Protein AF-0000000084916283 (afdb_homodimer)

Foldseek 3Di:
DVVLVVLLVVVVVLVVLLLVLLLLLLLLVLVLLLLQLVLCVCCNVVVVVCVVPPVVSCVSNVVSVVSSVVSNVSSVVSNVSSVVSLVVSLVVSLVVLLVLLVVLVVQAFLLVCVPDFPQLSVLLSVQLSVLSSVLSCCVRNQVSSLVSLLVSLLVVVVVQPNVLSVLSVVLLVVLVVLLVVLLVVLLVLLLVLSVLVSVLSRLVVVCVVCVVVCVVVVNVVVSVVVSVVSVVVSVVSVVVSVVSLVVSLVVLVVSLVVSLVVSLVVLVVCVVVVSDDSSVSSSVNVSSVSNSVSSSVVSVSSNSVSSSVSSVVVSVVSSPRDGDADDPAADDQDAFFKKWWAQFWADRPVGPDILAGGDTDMFGFLFEEEEEEDPSLNLQVVVCVVLPSDDTPDTFIDTNNHTPNRHGSVVVNLQEQEQAPQLFAAWFFLQVRLCVNPVPDDPVLLVVLLVLLVCVVVQVPAPVRRRRTQGHRSPNDDRSNSLSSSSSSSVSSLHQEYEYAQSCVRPDPVSLVSNLVSCVVSSGSRHYYYHYHHDVVSCQPGQKYFYGGNNYTDDMGHPVVVCVVCPPSVVSVCVNVVVDD/DVVLVVLLVVVVVLVVLLLVLLLLLLLLVLVLLLLQLVLCVCCNVVVVVCVVPPVVSCVSNCVSVVSSVVSNVSSVVSNVSSVVSLVVSLVVSLVVLLVLLVVLVVQAFLLVCVPDFPQLSVLLSVQLSVLSSVLSCCVRNQVSSLVSLLVSLLVVVVVQPNVLSVLSVVLLVVLVVLLVVLLVVLLVLLLVLSVLVSVLRRLVVVCVVCVVVCVVVVNVVVSVVVSVVSVVVSVVSVVVSVVSLVVSLVVLVVSLVVSLVVSLVVLVVCVVVVSDDSSVSSSVNVSSVSNSVSSSVVSVSSNSVSNSVSSVVVSVVSSPHDGDAFDPAADDQDFFFKKWWAQFWADRPPGPDILAGGDTDMFGFLFEEEEEEDPSLNLQVVVCVVLPSDDTPDTFIDTNNHTPNRHGSVVVNLQEQEQAPQLFAAWFFLQVRLCVSPVPDDPVLLVVLLVLLVCVVVQVPAPVRRRRTQGHRSPNDDRSNSLSSSSSSSVSSLHQEYEYAQSCVRPDPVSLVSNLVSCVVSSGSRHYYYHYHHDVVSCQPGQKYFYGGNNYTDDMGHPVVVCVVCPPSVVSVCVNVVVDD

Structure (mmCIF, N/CA/C/O backbone):
data_AF-0000000084916283-model_v1
#
loop_
_entity.id
_entity.type
_entity.pdbx_description
1 polymer 'Probable ABC-type multidrug transport system, ATPase and permease components'
#
loop_
_atom_site.group_PDB
_atom_site.id
_atom_site.type_symbol
_atom_site.label_atom_id
_atom_site.label_alt_id
_atom_site.label_comp_id
_atom_site.label_asym_id
_atom_site.label_entity_id
_atom_site.label_seq_id
_atom_site.pdbx_PDB_ins_code
_atom_site.Cartn_x
_atom_site.Cartn_y
_atom_site.Cartn_z
_atom_site.occupancy
_atom_site.B_iso_or_equiv
_atom_site.auth_seq_id
_atom_site.auth_comp_id
_atom_site.auth_asym_id
_atom_site.auth_atom_id
_atom_site.pdbx_PDB_model_num
ATOM 1 N N . MET A 1 1 ? -16.703 -15 3.891 1 87 1 MET A N 1
ATOM 2 C CA . MET A 1 1 ? -16.812 -15.57 2.551 1 87 1 MET A CA 1
ATOM 3 C C . MET A 1 1 ? -18.156 -15.234 1.922 1 87 1 MET A C 1
ATOM 5 O O . MET A 1 1 ? -18.25 -15.078 0.704 1 87 1 MET A O 1
ATOM 9 N N . ASN A 1 2 ? -19.078 -14.953 2.736 1 89.44 2 ASN A N 1
ATOM 10 C CA . ASN A 1 2 ? -20.406 -14.578 2.252 1 89.44 2 ASN A CA 1
ATOM 11 C C . ASN A 1 2 ? -20.375 -13.242 1.517 1 89.44 2 ASN A C 1
ATOM 13 O O . ASN A 1 2 ? -21.078 -13.062 0.525 1 89.44 2 ASN A O 1
ATOM 17 N N . LEU A 1 3 ? -19.531 -12.406 1.971 1 93.19 3 LEU A N 1
ATOM 18 C CA . LEU A 1 3 ? -19.406 -11.094 1.351 1 93.19 3 LEU A CA 1
ATOM 19 C C . LEU A 1 3 ? -18.906 -11.219 -0.083 1 93.19 3 LEU A C 1
ATOM 21 O O . LEU A 1 3 ? -19.406 -10.547 -0.984 1 93.19 3 LEU A O 1
ATOM 25 N N . LEU A 1 4 ? -17.953 -12.031 -0.258 1 94.75 4 LEU A N 1
ATOM 26 C CA . LEU A 1 4 ? -17.422 -12.242 -1.598 1 94.75 4 LEU A CA 1
ATOM 27 C C . LEU A 1 4 ? -18.484 -12.844 -2.52 1 94.75 4 LEU A C 1
ATOM 29 O O . LEU A 1 4 ? -18.562 -12.484 -3.697 1 94.75 4 LEU A O 1
ATOM 33 N N . TYR A 1 5 ? -19.297 -13.727 -1.974 1 94 5 TYR A N 1
ATOM 34 C CA . TYR A 1 5 ? -20.359 -14.359 -2.74 1 94 5 TYR A CA 1
ATOM 35 C C . TYR A 1 5 ? -21.375 -13.32 -3.213 1 94 5 TYR A C 1
ATOM 37 O O . TYR A 1 5 ? -21.891 -13.414 -4.328 1 94 5 TYR A O 1
ATOM 45 N N . ILE A 1 6 ? -21.656 -12.336 -2.41 1 94.25 6 ILE A N 1
ATOM 46 C CA . ILE A 1 6 ? -22.594 -11.281 -2.748 1 94.25 6 ILE A CA 1
ATOM 47 C C . ILE A 1 6 ? -22.078 -10.477 -3.941 1 94.25 6 ILE A C 1
ATOM 49 O O . ILE A 1 6 ? -22.828 -10.148 -4.855 1 94.25 6 ILE A O 1
ATOM 53 N N . TYR A 1 7 ? -20.812 -10.18 -3.959 1 95.19 7 TYR A N 1
ATOM 54 C CA . TYR A 1 7 ? -20.219 -9.438 -5.066 1 95.19 7 TYR A CA 1
ATOM 55 C C . TYR A 1 7 ? -20.188 -10.281 -6.332 1 95.19 7 TYR A C 1
ATOM 57 O O . TYR A 1 7 ? -20.391 -9.766 -7.434 1 95.19 7 TYR A O 1
ATOM 65 N N . LEU A 1 8 ? -19.938 -11.555 -6.188 1 96 8 LEU A N 1
ATOM 66 C CA . LEU A 1 8 ? -19.828 -12.453 -7.336 1 96 8 LEU A CA 1
ATOM 67 C C . LEU A 1 8 ? -21.203 -12.688 -7.969 1 96 8 LEU A C 1
ATOM 69 O O . LEU A 1 8 ? -21.297 -12.891 -9.18 1 96 8 LEU A O 1
ATOM 73 N N . LYS A 1 9 ? -22.219 -12.68 -7.141 1 94.62 9 LYS A N 1
ATOM 74 C CA . LYS A 1 9 ? -23.594 -12.883 -7.617 1 94.62 9 LYS A CA 1
ATOM 75 C C . LYS A 1 9 ? -23.984 -11.805 -8.617 1 94.62 9 LYS A C 1
ATOM 77 O O . LYS A 1 9 ? -24.812 -12.047 -9.5 1 94.62 9 LYS A O 1
ATOM 82 N N . LYS A 1 10 ? -23.406 -10.641 -8.531 1 94.06 10 LYS A N 1
ATOM 83 C CA . LYS A 1 10 ? -23.688 -9.555 -9.469 1 94.06 10 LYS A CA 1
ATOM 84 C C . LYS A 1 10 ? -23.219 -9.906 -10.875 1 94.06 10 LYS A C 1
ATOM 86 O O . LYS A 1 10 ? -23.703 -9.344 -11.859 1 94.06 10 LYS A O 1
ATOM 91 N N . HIS A 1 11 ? -22.219 -10.773 -10.953 1 95.75 11 HIS A N 1
ATOM 92 C CA . HIS A 1 11 ? -21.672 -11.195 -12.234 1 95.75 11 HIS A CA 1
ATOM 93 C C . HIS A 1 11 ? -21.938 -12.68 -12.492 1 95.75 11 HIS A C 1
ATOM 95 O O . HIS A 1 11 ? -21.078 -13.383 -13.023 1 95.75 11 HIS A O 1
ATOM 101 N N . TYR A 1 12 ? -23.109 -13.188 -12.141 1 95.19 12 TYR A N 1
ATOM 102 C CA . TYR A 1 12 ? -23.422 -14.609 -12.172 1 95.19 12 TYR A CA 1
ATOM 103 C C . TYR A 1 12 ? -23.422 -15.141 -13.602 1 95.19 12 TYR A C 1
ATOM 105 O O . TYR A 1 12 ? -23.031 -16.281 -13.844 1 95.19 12 TYR A O 1
ATOM 113 N N . LYS A 1 13 ? -23.828 -14.289 -14.586 1 96.5 13 LYS A N 1
ATOM 114 C CA . LYS A 1 13 ? -23.844 -14.75 -15.969 1 96.5 13 LYS A CA 1
ATOM 115 C C . LYS A 1 13 ? -22.438 -15.023 -16.469 1 96.5 13 LYS A C 1
ATOM 117 O O . LYS A 1 13 ? -22.172 -16.078 -17.062 1 96.5 13 LYS A O 1
ATOM 122 N N . LEU A 1 14 ? -21.562 -14.094 -16.188 1 96.62 14 LEU A N 1
ATOM 123 C CA . LEU A 1 14 ? -20.172 -14.266 -16.594 1 96.62 14 LEU A CA 1
ATOM 124 C C . LEU A 1 14 ? -19.547 -15.445 -15.859 1 96.62 14 LEU A C 1
ATOM 126 O O . LEU A 1 14 ? -18.766 -16.203 -16.453 1 96.62 14 LEU A O 1
ATOM 130 N N . LEU A 1 15 ? -19.906 -15.547 -14.617 1 96.62 15 LEU A N 1
ATOM 131 C CA . LEU A 1 15 ? -19.375 -16.641 -13.812 1 96.62 15 LEU A CA 1
ATOM 132 C C . LEU A 1 15 ? -19.875 -17.984 -14.344 1 96.62 15 LEU A C 1
ATOM 134 O O . LEU A 1 15 ? -19.109 -18.953 -14.406 1 96.62 15 LEU A O 1
ATOM 138 N N . ALA A 1 16 ? -21.094 -18.078 -14.727 1 97.06 16 ALA A N 1
ATOM 139 C CA . ALA A 1 16 ? -21.672 -19.312 -15.266 1 97.06 16 ALA A CA 1
ATOM 140 C C . ALA A 1 16 ? -20.984 -19.703 -16.562 1 97.06 16 ALA A C 1
ATOM 142 O O . ALA A 1 16 ? -20.719 -20.891 -16.797 1 97.06 16 ALA A O 1
ATOM 143 N N . VAL A 1 17 ? -20.719 -18.719 -17.344 1 97.31 17 VAL A N 1
ATOM 144 C CA . VAL A 1 17 ? -20.031 -18.984 -18.609 1 97.31 17 VAL A CA 1
ATOM 145 C C . VAL A 1 17 ? -18.625 -19.5 -18.312 1 97.31 17 VAL A C 1
ATOM 147 O O . VAL A 1 17 ? -18.172 -20.453 -18.953 1 97.31 17 VAL A O 1
ATOM 150 N N . ALA A 1 18 ? -17.953 -18.844 -17.359 1 97.38 18 ALA A N 1
ATOM 151 C CA . ALA A 1 18 ? -16.609 -19.281 -17 1 97.38 18 ALA A CA 1
ATOM 152 C C . ALA A 1 18 ? -16.609 -20.719 -16.484 1 97.38 18 ALA A C 1
ATOM 154 O O . ALA A 1 18 ? -15.742 -21.516 -16.844 1 97.38 18 ALA A O 1
ATOM 155 N N . LEU A 1 19 ? -17.578 -21.062 -15.672 1 97.69 19 LEU A N 1
ATOM 156 C CA . LEU A 1 19 ? -17.672 -22.406 -15.109 1 97.69 19 LEU A CA 1
ATOM 157 C C . LEU A 1 19 ? -18 -23.422 -16.188 1 97.69 19 LEU A C 1
ATOM 159 O O . LEU A 1 19 ? -17.469 -24.531 -16.188 1 97.69 19 LEU A O 1
ATOM 163 N N . PHE A 1 20 ? -18.844 -23.047 -17.094 1 97.94 20 PHE A N 1
ATOM 164 C CA . PHE A 1 20 ? -19.203 -23.922 -18.203 1 97.94 20 PHE A CA 1
ATOM 165 C C . PHE A 1 20 ? -18 -24.203 -19.078 1 97.94 20 PHE A C 1
ATOM 167 O O . PHE A 1 20 ? -17.734 -25.359 -19.453 1 97.94 20 PHE A O 1
ATOM 174 N N . MET A 1 21 ? -17.312 -23.125 -19.422 1 97.69 21 MET A N 1
ATOM 175 C CA . MET A 1 21 ? -16.094 -23.281 -20.219 1 97.69 21 MET A CA 1
ATOM 176 C C . MET A 1 21 ? -15.055 -24.109 -19.484 1 97.69 21 MET A C 1
ATOM 178 O O . MET A 1 21 ? -14.336 -24.906 -20.094 1 97.69 21 MET A O 1
ATOM 182 N N . ALA A 1 22 ? -15.016 -23.906 -18.156 1 97.12 22 ALA A N 1
ATOM 183 C CA . ALA A 1 22 ? -14.086 -24.672 -17.359 1 97.12 22 ALA A CA 1
ATOM 184 C C . ALA A 1 22 ? -14.43 -26.172 -17.391 1 97.12 22 ALA A C 1
ATOM 186 O O . ALA A 1 22 ? -13.547 -27.016 -17.516 1 97.12 22 ALA A O 1
ATOM 187 N N . ALA A 1 23 ? -15.672 -26.484 -17.297 1 97.69 23 ALA A N 1
ATOM 188 C CA . ALA A 1 23 ? -16.141 -27.875 -17.344 1 97.69 23 ALA A CA 1
ATOM 189 C C . ALA A 1 23 ? -15.812 -28.5 -18.703 1 97.69 23 ALA A C 1
ATOM 191 O O . ALA A 1 23 ? -15.32 -29.625 -18.766 1 97.69 23 ALA A O 1
ATOM 192 N N . LEU A 1 24 ? -16.062 -27.781 -19.766 1 97.5 24 LEU A N 1
ATOM 193 C CA . LEU A 1 24 ? -15.773 -28.266 -21.109 1 97.5 24 LEU A CA 1
ATOM 194 C C . LEU A 1 24 ? -14.273 -28.5 -21.297 1 97.5 24 LEU A C 1
ATOM 196 O O . LEU A 1 24 ? -13.867 -29.516 -21.859 1 97.5 24 LEU A O 1
ATOM 200 N N . ASN A 1 25 ? -13.555 -27.562 -20.781 1 96 25 ASN A N 1
ATOM 201 C CA . ASN A 1 25 ? -12.102 -27.656 -20.906 1 96 25 ASN A CA 1
ATOM 202 C C . ASN A 1 25 ? -11.57 -28.938 -20.266 1 96 25 ASN A C 1
ATOM 204 O O . ASN A 1 25 ? -10.836 -29.703 -20.906 1 96 25 ASN A O 1
ATOM 208 N N . ILE A 1 26 ? -11.969 -29.188 -19.016 1 95.62 26 ILE A N 1
ATOM 209 C CA . ILE A 1 26 ? -11.406 -30.328 -18.297 1 95.62 26 ILE A CA 1
ATOM 210 C C . ILE A 1 26 ? -11.938 -31.625 -18.906 1 95.62 26 ILE A C 1
ATOM 212 O O . ILE A 1 26 ? -11.211 -32.625 -19 1 95.62 26 ILE A O 1
ATOM 216 N N . CYS A 1 27 ? -13.164 -31.719 -19.344 1 96.44 27 CYS A N 1
ATOM 217 C CA . CYS A 1 27 ? -13.734 -32.906 -19.938 1 96.44 27 CYS A CA 1
ATOM 218 C C . CYS A 1 27 ? -13.031 -33.25 -21.25 1 96.44 27 CYS A C 1
ATOM 220 O O . CYS A 1 27 ? -12.688 -34.406 -21.484 1 96.44 27 CYS A O 1
ATOM 222 N N . PHE A 1 28 ? -12.773 -32.25 -22.062 1 95.94 28 PHE A N 1
ATOM 223 C CA . PHE A 1 28 ? -12.102 -32.5 -23.328 1 95.94 28 PHE A CA 1
ATOM 224 C C . PHE A 1 28 ? -10.625 -32.812 -23.094 1 95.94 28 PHE A C 1
ATOM 226 O O . PHE A 1 28 ? -10.039 -33.625 -23.828 1 95.94 28 PHE A O 1
ATOM 233 N N . SER A 1 29 ? -10.055 -32.156 -22.094 1 92.5 29 SER A N 1
ATOM 234 C CA . SER A 1 29 ? -8.664 -32.469 -21.766 1 92.5 29 SER A CA 1
ATOM 235 C C . SER A 1 29 ? -8.508 -33.938 -21.328 1 92.5 29 SER A C 1
ATOM 237 O O . SER A 1 29 ? -7.566 -34.594 -21.734 1 92.5 29 SER A O 1
ATOM 239 N N . LEU A 1 30 ? -9.43 -34.406 -20.531 1 94.56 30 LEU A N 1
ATOM 240 C CA . LEU A 1 30 ? -9.383 -35.781 -20.062 1 94.56 30 LEU A CA 1
ATOM 241 C C . LEU A 1 30 ? -9.711 -36.75 -21.172 1 94.56 30 LEU A C 1
ATOM 243 O O . LEU A 1 30 ? -9.219 -37.875 -21.188 1 94.56 30 LEU A O 1
ATOM 247 N N . SER A 1 31 ? -10.523 -36.312 -22.141 1 95.38 31 SER A N 1
ATOM 248 C CA . SER A 1 31 ? -10.844 -37.156 -23.281 1 95.38 31 SER A CA 1
ATOM 249 C C . SER A 1 31 ? -9.602 -37.438 -24.125 1 95.38 31 SER A C 1
ATOM 251 O O . SER A 1 31 ? -9.516 -38.469 -24.797 1 95.38 31 SER A O 1
ATOM 253 N N . ASP A 1 32 ? -8.711 -36.5 -24.078 1 92.81 32 ASP A N 1
ATOM 254 C CA . ASP A 1 32 ? -7.453 -36.719 -24.781 1 92.81 32 ASP A CA 1
ATOM 255 C C . ASP A 1 32 ? -6.699 -37.938 -24.219 1 92.81 32 ASP A C 1
ATOM 257 O O . ASP A 1 32 ? -6.012 -38.625 -24.969 1 92.81 32 ASP A O 1
ATOM 261 N N . SER A 1 33 ? -6.797 -38.156 -22.938 1 93 33 SER A N 1
ATOM 262 C CA . SER A 1 33 ? -6.172 -39.312 -22.297 1 93 33 SER A CA 1
ATOM 263 C C . SER A 1 33 ? -6.762 -40.594 -22.828 1 93 33 SER A C 1
ATOM 265 O O . SER A 1 33 ? -6.043 -41.594 -23.016 1 93 33 SER A O 1
ATOM 267 N N . VAL A 1 34 ? -8.047 -40.594 -23.109 1 95 34 VAL A N 1
ATOM 268 C CA . VAL A 1 34 ? -8.711 -41.781 -23.656 1 95 34 VAL A CA 1
ATOM 269 C C . VAL A 1 34 ? -8.211 -42.062 -25.062 1 95 34 VAL A C 1
ATOM 271 O O . VAL A 1 34 ? -7.934 -43.219 -25.422 1 95 34 VAL A O 1
ATOM 274 N N . ILE A 1 35 ? -8.094 -41.031 -25.828 1 96.19 35 ILE A N 1
ATOM 275 C CA . ILE A 1 35 ? -7.625 -41.156 -27.203 1 96.19 35 ILE A CA 1
ATOM 276 C C . ILE A 1 35 ? -6.195 -41.688 -27.203 1 96.19 35 ILE A C 1
ATOM 278 O O . ILE A 1 35 ? -5.852 -42.531 -28.016 1 96.19 35 ILE A O 1
ATOM 282 N N . THR A 1 36 ? -5.395 -41.219 -26.281 1 94.19 36 THR A N 1
ATOM 283 C CA . THR A 1 36 ? -4.016 -41.688 -26.188 1 94.19 36 THR A CA 1
ATOM 284 C C . THR A 1 36 ? -3.957 -43.156 -25.844 1 94.19 36 THR A C 1
ATOM 286 O O . THR A 1 36 ? -3.096 -43.906 -26.328 1 94.19 36 THR A O 1
ATOM 289 N N . GLY A 1 37 ? -4.859 -43.625 -24.969 1 94.94 37 GLY A N 1
ATOM 290 C CA . GLY A 1 37 ? -4.938 -45.031 -24.641 1 94.94 37 GLY A CA 1
ATOM 291 C C . GLY A 1 37 ? -5.355 -45.906 -25.828 1 94.94 37 GLY A C 1
ATOM 292 O O . GLY A 1 37 ? -4.801 -46.969 -26.047 1 94.94 37 GLY A O 1
ATOM 293 N N . LYS A 1 38 ? -6.289 -45.406 -26.625 1 95.88 38 LYS A N 1
ATOM 294 C CA . LYS A 1 38 ? -6.742 -46.156 -27.797 1 95.88 38 LYS A CA 1
ATOM 295 C C . LYS A 1 38 ? -5.652 -46.188 -28.875 1 95.88 38 LYS A C 1
ATOM 297 O O . LYS A 1 38 ? -5.496 -47.219 -29.562 1 95.88 38 LYS A O 1
ATOM 302 N N . LEU A 1 39 ? -4.992 -45.062 -28.984 1 96.62 39 LEU A N 1
ATOM 303 C CA . LEU A 1 39 ? -3.859 -45.031 -29.906 1 96.62 39 LEU A CA 1
ATOM 304 C C . LEU A 1 39 ? -2.809 -46.062 -29.516 1 96.62 39 LEU A C 1
ATOM 306 O O . LEU A 1 39 ? -2.299 -46.781 -30.375 1 96.62 39 LEU A O 1
ATOM 310 N N . MET A 1 40 ? -2.525 -46.156 -28.25 1 94.94 40 MET A N 1
ATOM 311 C CA . MET A 1 40 ? -1.549 -47.125 -27.75 1 94.94 40 MET A CA 1
ATOM 312 C C . MET A 1 40 ? -2.014 -48.562 -27.984 1 94.94 40 MET A C 1
ATOM 314 O O . MET A 1 40 ? -1.226 -49.406 -28.406 1 94.94 40 MET A O 1
ATOM 318 N N . GLN A 1 41 ? -3.297 -48.812 -27.766 1 94.25 41 GLN A N 1
ATOM 319 C CA . GLN A 1 41 ? -3.834 -50.156 -27.938 1 94.25 41 GLN A CA 1
ATOM 320 C C . GLN A 1 41 ? -3.818 -50.562 -29.422 1 94.25 41 GLN A C 1
ATOM 322 O O . GLN A 1 41 ? -3.477 -51.719 -29.75 1 94.25 41 GLN A O 1
ATOM 327 N N . ASP A 1 42 ? -4.152 -49.625 -30.312 1 94.88 42 ASP A N 1
ATOM 328 C CA . ASP A 1 42 ? -4.316 -49.906 -31.734 1 94.88 42 ASP A CA 1
ATOM 329 C C . ASP A 1 42 ? -2.965 -49.938 -32.438 1 94.88 42 ASP A C 1
ATOM 331 O O . ASP A 1 42 ? -2.682 -50.844 -33.25 1 94.88 42 ASP A O 1
ATOM 335 N N . CYS A 1 43 ? -2.102 -48.969 -32.156 1 94.62 43 CYS A N 1
ATOM 336 C CA . CYS A 1 43 ? -0.91 -48.781 -32.969 1 94.62 43 CYS A CA 1
ATOM 337 C C . CYS A 1 43 ? 0.353 -49.094 -32.156 1 94.62 43 CYS A C 1
ATOM 339 O O . CYS A 1 43 ? 1.434 -49.219 -32.75 1 94.62 43 CYS A O 1
ATOM 341 N N . GLY A 1 44 ? 0.231 -49.219 -30.891 1 92.88 44 GLY A N 1
ATOM 342 C CA . GLY A 1 44 ? 1.372 -49.594 -30.078 1 92.88 44 GLY A CA 1
ATOM 343 C C . GLY A 1 44 ? 1.456 -51.094 -29.812 1 92.88 44 GLY A C 1
ATOM 344 O O . GLY A 1 44 ? 2.219 -51.812 -30.469 1 92.88 44 GLY A O 1
ATOM 345 N N . VAL A 1 45 ? 0.545 -51.5 -29 1 90.69 45 VAL A N 1
ATOM 346 C CA . VAL A 1 45 ? 0.492 -52.906 -28.641 1 90.69 45 VAL A CA 1
ATOM 347 C C . VAL A 1 45 ? -0.031 -53.719 -29.812 1 90.69 45 VAL A C 1
ATOM 349 O O . VAL A 1 45 ? 0.39 -54.844 -30.031 1 90.69 45 VAL A O 1
ATOM 352 N N . GLY A 1 46 ? -0.937 -53.094 -30.594 1 90.5 46 GLY A N 1
ATOM 353 C CA . GLY A 1 46 ? -1.549 -53.781 -31.703 1 90.5 46 GLY A CA 1
ATOM 354 C C . GLY A 1 46 ? -0.798 -53.594 -33 1 90.5 46 GLY A C 1
ATOM 355 O O . GLY A 1 46 ? -1.379 -53.719 -34.094 1 90.5 46 GLY A O 1
ATOM 356 N N . ILE A 1 47 ? 0.445 -53.344 -32.969 1 91.31 47 ILE A N 1
ATOM 357 C CA . ILE A 1 47 ? 1.257 -53 -34.156 1 91.31 47 ILE A CA 1
ATOM 358 C C . ILE A 1 47 ? 1.3 -54.188 -35.094 1 91.31 47 ILE A C 1
ATOM 360 O O . ILE A 1 47 ? 1.455 -54.031 -36.312 1 91.31 47 ILE A O 1
ATOM 364 N N . ALA A 1 48 ? 1.148 -55.406 -34.625 1 88.94 48 ALA A N 1
ATOM 365 C CA . ALA A 1 48 ? 1.215 -56.625 -35.438 1 88.94 48 ALA A CA 1
ATOM 366 C C . ALA A 1 48 ? 0.123 -56.625 -36.5 1 88.94 48 ALA A C 1
ATOM 368 O O . ALA A 1 48 ? 0.293 -57.219 -37.562 1 88.94 48 ALA A O 1
ATOM 369 N N . LYS A 1 49 ? -0.906 -55.969 -36.219 1 91.69 49 LYS A N 1
ATOM 370 C CA . LYS A 1 49 ? -2.027 -55.906 -37.156 1 91.69 49 LYS A CA 1
ATOM 371 C C . LYS A 1 49 ? -1.628 -55.188 -38.438 1 91.69 49 LYS A C 1
ATOM 373 O O . LYS A 1 49 ? -2.266 -55.375 -39.469 1 91.69 49 LYS A O 1
ATOM 378 N N . TYR A 1 50 ? -0.576 -54.469 -38.375 1 93 50 TYR A N 1
ATOM 379 C CA . TYR A 1 50 ? -0.195 -53.625 -39.531 1 93 50 TYR A CA 1
ATOM 380 C C . TYR A 1 50 ? 1.076 -54.156 -40.188 1 93 50 TYR A C 1
ATOM 382 O O . TYR A 1 50 ? 1.695 -53.438 -41 1 93 50 TYR A O 1
ATOM 390 N N . LYS A 1 51 ? 1.438 -55.281 -39.812 1 89.75 51 LYS A N 1
ATOM 391 C CA . LYS A 1 51 ? 2.641 -55.844 -40.438 1 89.75 51 LYS A CA 1
ATOM 392 C C . LYS A 1 51 ? 2.547 -55.844 -41.969 1 89.75 51 LYS A C 1
ATOM 394 O O . LYS A 1 51 ? 1.605 -56.375 -42.531 1 89.75 51 LYS A O 1
ATOM 399 N N . GLY A 1 52 ? 3.459 -55.188 -42.688 1 90 52 GLY A N 1
ATOM 400 C CA . GLY A 1 52 ? 3.523 -55.094 -44.156 1 90 52 GLY A CA 1
ATOM 401 C C . GLY A 1 52 ? 2.623 -54.031 -44.75 1 90 52 GLY A C 1
ATOM 402 O O . GLY A 1 52 ? 2.561 -53.875 -45.969 1 90 52 GLY A O 1
ATOM 403 N N . ASN A 1 53 ? 1.898 -53.375 -43.906 1 93.31 53 ASN A N 1
ATOM 404 C CA . ASN A 1 53 ? 0.971 -52.344 -44.344 1 93.31 53 ASN A CA 1
ATOM 405 C C . ASN A 1 53 ? 1.312 -50.969 -43.719 1 93.31 53 ASN A C 1
ATOM 407 O O . ASN A 1 53 ? 0.573 -50.469 -42.906 1 93.31 53 ASN A O 1
ATOM 411 N N . GLU A 1 54 ? 2.277 -50.406 -44.312 1 93.62 54 GLU A N 1
ATOM 412 C CA . GLU A 1 54 ? 2.785 -49.125 -43.781 1 93.62 54 GLU A CA 1
ATOM 413 C C . GLU A 1 54 ? 1.755 -48.031 -43.938 1 93.62 54 GLU A C 1
ATOM 415 O O . GLU A 1 54 ? 1.579 -47.188 -43.031 1 93.62 54 GLU A O 1
ATOM 420 N N . ILE A 1 55 ? 1.099 -48 -45.031 1 94.94 55 ILE A N 1
ATOM 421 C CA . ILE A 1 55 ? 0.114 -46.969 -45.312 1 94.94 55 ILE A CA 1
ATOM 422 C C . ILE A 1 55 ? -1.056 -47.094 -44.344 1 94.94 55 ILE A C 1
ATOM 424 O O . ILE A 1 55 ? -1.582 -46.094 -43.875 1 94.94 55 ILE A O 1
ATOM 428 N N . GLY A 1 56 ? -1.462 -48.281 -44.094 1 94.5 56 GLY A N 1
ATOM 429 C CA . GLY A 1 56 ? -2.521 -48.5 -43.125 1 94.5 56 GLY A CA 1
ATOM 430 C C . GLY A 1 56 ? -2.154 -48.031 -41.719 1 94.5 56 GLY A C 1
ATOM 431 O O . GLY A 1 56 ? -2.99 -47.469 -41 1 94.5 56 GLY A O 1
ATOM 432 N N . PHE A 1 57 ? -0.909 -48.281 -41.375 1 96.19 57 PHE A N 1
ATOM 433 C CA . PHE A 1 57 ? -0.402 -47.875 -40.094 1 96.19 57 PHE A CA 1
ATOM 434 C C . PHE A 1 57 ? -0.414 -46.344 -39.969 1 96.19 57 PHE A C 1
ATOM 436 O O . PHE A 1 57 ? -0.903 -45.781 -38.969 1 96.19 57 PHE A O 1
ATOM 443 N N . ILE A 1 58 ? 0.072 -45.656 -41 1 95.81 58 ILE A N 1
ATOM 444 C CA . ILE A 1 58 ? 0.161 -44.188 -41 1 95.81 58 ILE A CA 1
ATOM 445 C C . ILE A 1 58 ? -1.241 -43.594 -40.969 1 95.81 58 ILE A C 1
ATOM 447 O O . ILE A 1 58 ? -1.468 -42.594 -40.281 1 95.81 58 ILE A O 1
ATOM 451 N N . LYS A 1 59 ? -2.189 -44.219 -41.594 1 95.81 59 LYS A N 1
ATOM 452 C CA . LYS A 1 59 ? -3.57 -43.75 -41.594 1 95.81 59 LYS A CA 1
ATOM 453 C C . LYS A 1 59 ? -4.195 -43.875 -40.219 1 95.81 59 LYS A C 1
ATOM 455 O O . LYS A 1 59 ? -4.938 -43 -39.75 1 95.81 59 LYS A O 1
ATOM 460 N N . SER A 1 60 ? -3.893 -44.938 -39.562 1 96.12 60 SER A N 1
ATOM 461 C CA . SER A 1 60 ? -4.445 -45.188 -38.219 1 96.12 60 SER A CA 1
ATOM 462 C C . SER A 1 60 ? -3.852 -44.219 -37.188 1 96.12 60 SER A C 1
ATOM 464 O O . SER A 1 60 ? -4.582 -43.594 -36.406 1 96.12 60 SER A O 1
ATOM 466 N N . VAL A 1 61 ? -2.539 -44.094 -37.219 1 96.69 61 VAL A N 1
ATOM 467 C CA . VAL A 1 61 ? -1.879 -43.156 -36.312 1 96.69 61 VAL A CA 1
ATOM 468 C C . VAL A 1 61 ? -2.377 -41.75 -36.594 1 96.69 61 VAL A C 1
ATOM 470 O O . VAL A 1 61 ? -2.676 -41 -35.656 1 96.69 61 VAL A O 1
ATOM 473 N N . GLY A 1 62 ? -2.432 -41.375 -37.875 1 96 62 GLY A N 1
ATOM 474 C CA . GLY A 1 62 ? -2.924 -40.062 -38.281 1 96 62 GLY A CA 1
ATOM 475 C C . GLY A 1 62 ? -4.34 -39.812 -37.812 1 96 62 GLY A C 1
ATOM 476 O O . GLY A 1 62 ? -4.664 -38.688 -37.406 1 96 62 GLY A O 1
ATOM 477 N N . PHE A 1 63 ? -5.137 -40.844 -37.844 1 96.31 63 PHE A N 1
ATOM 478 C CA . PHE A 1 63 ? -6.52 -40.688 -37.406 1 96.31 63 PHE A CA 1
ATOM 479 C C . PHE A 1 63 ? -6.586 -40.344 -35.938 1 96.31 63 PHE A C 1
ATOM 481 O O . PHE A 1 63 ? -7.227 -39.375 -35.531 1 96.31 63 PHE A O 1
ATOM 488 N N . TRP A 1 64 ? -5.941 -41.125 -35.062 1 96.19 64 TRP A N 1
ATOM 489 C CA . TRP A 1 64 ? -5.984 -40.938 -33.625 1 96.19 64 TRP A CA 1
ATOM 490 C C . TRP A 1 64 ? -5.34 -39.594 -33.25 1 96.19 64 TRP A C 1
ATOM 492 O O . TRP A 1 64 ? -5.848 -38.875 -32.375 1 96.19 64 TRP A O 1
ATOM 502 N N . LEU A 1 65 ? -4.258 -39.281 -33.906 1 96.38 65 LEU A N 1
ATOM 503 C CA . LEU A 1 65 ? -3.566 -38.031 -33.562 1 96.38 65 LEU A CA 1
ATOM 504 C C . LEU A 1 65 ? -4.387 -36.812 -34.031 1 96.38 65 LEU A C 1
ATOM 506 O O . LEU A 1 65 ? -4.375 -35.781 -33.344 1 96.38 65 LEU A O 1
ATOM 510 N N . SER A 1 66 ? -5.02 -36.938 -35.188 1 95.94 66 SER A N 1
ATOM 511 C CA . SER A 1 66 ? -5.891 -35.844 -35.625 1 95.94 66 SER A CA 1
ATOM 512 C C . SER A 1 66 ? -7.047 -35.625 -34.656 1 95.94 66 SER A C 1
ATOM 514 O O . SER A 1 66 ? -7.441 -34.5 -34.375 1 95.94 66 SER A O 1
ATOM 516 N N . LEU A 1 67 ? -7.57 -36.719 -34.156 1 95.75 67 LEU A N 1
ATOM 517 C CA . LEU A 1 67 ? -8.633 -36.625 -33.156 1 95.75 67 LEU A CA 1
ATOM 518 C C . LEU A 1 67 ? -8.117 -36 -31.875 1 95.75 67 LEU A C 1
ATOM 520 O O . LEU A 1 67 ? -8.82 -35.188 -31.266 1 95.75 67 LEU A O 1
ATOM 524 N N . SER A 1 68 ? -6.934 -36.375 -31.5 1 94.69 68 SER A N 1
ATOM 525 C CA . SER A 1 68 ? -6.316 -35.781 -30.312 1 94.69 68 SER A CA 1
ATOM 526 C C . SER A 1 68 ? -6.117 -34.281 -30.469 1 94.69 68 SER A C 1
ATOM 528 O O . SER A 1 68 ? -6.395 -33.5 -29.547 1 94.69 68 SER A O 1
ATOM 530 N N . VAL A 1 69 ? -5.652 -33.844 -31.609 1 94.38 69 VAL A N 1
ATOM 531 C CA . VAL A 1 69 ? -5.426 -32.438 -31.875 1 94.38 69 VAL A CA 1
ATOM 532 C C . VAL A 1 69 ? -6.758 -31.672 -31.828 1 94.38 69 VAL A C 1
ATOM 534 O O . VAL A 1 69 ? -6.836 -30.578 -31.281 1 94.38 69 VAL A O 1
ATOM 537 N N . LEU A 1 70 ? -7.742 -32.281 -32.438 1 95.19 70 LEU A N 1
ATOM 538 C CA . LEU A 1 70 ? -9.055 -31.672 -32.469 1 95.19 70 LEU A CA 1
ATOM 539 C C . LEU A 1 70 ? -9.602 -31.469 -31.062 1 95.19 70 LEU A C 1
ATOM 541 O O . LEU A 1 70 ? -10.047 -30.375 -30.703 1 95.19 70 LEU A O 1
ATOM 545 N N . ILE A 1 71 ? -9.523 -32.469 -30.219 1 95.31 71 ILE A N 1
ATOM 546 C CA . ILE A 1 71 ? -10.039 -32.406 -28.859 1 95.31 71 ILE A CA 1
ATOM 547 C C . ILE A 1 71 ? -9.203 -31.438 -28.031 1 95.31 71 ILE A C 1
ATOM 549 O O . ILE A 1 71 ? -9.742 -30.672 -27.219 1 95.31 71 ILE A O 1
ATOM 553 N N . ALA A 1 72 ? -7.926 -31.469 -28.234 1 92.06 72 ALA A N 1
ATOM 554 C CA . ALA A 1 72 ? -7.031 -30.562 -27.531 1 92.06 72 ALA A CA 1
ATOM 555 C C . ALA A 1 72 ? -7.324 -29.109 -27.906 1 92.06 72 ALA A C 1
ATOM 557 O O . ALA A 1 72 ? -7.25 -28.219 -27.062 1 92.06 72 ALA A O 1
ATOM 558 N N . MET A 1 73 ? -7.621 -28.906 -29.156 1 94.56 73 MET A N 1
ATOM 559 C CA . MET A 1 73 ? -7.93 -27.562 -29.609 1 94.56 73 MET A CA 1
ATOM 560 C C . MET A 1 73 ? -9.219 -27.047 -28.984 1 94.56 73 MET A C 1
ATOM 562 O O . MET A 1 73 ? -9.305 -25.875 -28.594 1 94.56 73 MET A O 1
ATOM 566 N N . ILE A 1 74 ? -10.164 -27.891 -28.906 1 95.94 74 ILE A N 1
ATOM 567 C CA . ILE A 1 74 ? -11.414 -27.516 -28.234 1 95.94 74 ILE A CA 1
ATOM 568 C C . ILE A 1 74 ? -11.141 -27.188 -26.781 1 95.94 74 ILE A C 1
ATOM 570 O O . ILE A 1 74 ? -11.617 -26.172 -26.25 1 95.94 74 ILE A O 1
ATOM 574 N N . SER A 1 75 ? -10.359 -28.031 -26.109 1 94.56 75 SER A N 1
ATOM 575 C CA . SER A 1 75 ? -9.984 -27.797 -24.719 1 94.56 75 SER A CA 1
ATOM 576 C C . SER A 1 75 ? -9.258 -26.469 -24.562 1 94.56 75 SER A C 1
ATOM 578 O O . SER A 1 75 ? -9.539 -25.719 -23.625 1 94.56 75 SER A O 1
ATOM 580 N N . ARG A 1 76 ? -8.438 -26.141 -25.516 1 92.12 76 ARG A N 1
ATOM 581 C CA . ARG A 1 76 ? -7.648 -24.922 -25.453 1 92.12 76 ARG A CA 1
ATOM 582 C C . ARG A 1 76 ? -8.531 -23.688 -25.656 1 92.12 76 ARG A C 1
ATOM 584 O O . ARG A 1 76 ? -8.367 -22.688 -24.969 1 92.12 76 ARG A O 1
ATOM 591 N N . ILE A 1 77 ? -9.352 -23.781 -26.578 1 95.56 77 ILE A N 1
ATOM 592 C CA . ILE A 1 77 ? -10.258 -22.672 -26.859 1 95.56 77 ILE A CA 1
ATOM 593 C C . ILE A 1 77 ? -11.148 -22.422 -25.641 1 95.56 77 ILE A C 1
ATOM 595 O O . ILE A 1 77 ? -11.305 -21.281 -25.203 1 95.56 77 ILE A O 1
ATOM 599 N N . THR A 1 78 ? -11.648 -23.469 -25.094 1 96.25 78 THR A N 1
ATOM 600 C CA . THR A 1 78 ? -12.516 -23.328 -23.938 1 96.25 78 THR A CA 1
ATOM 601 C C . THR A 1 78 ? -11.734 -22.828 -22.734 1 96.25 78 THR A C 1
ATOM 603 O O . THR A 1 78 ? -12.242 -22.031 -21.938 1 96.25 78 THR A O 1
ATOM 606 N N . LYS A 1 79 ? -10.5 -23.234 -22.578 1 94.69 79 LYS A N 1
ATOM 607 C CA . LYS A 1 79 ? -9.641 -22.766 -21.484 1 94.69 79 LYS A CA 1
ATOM 608 C C . LYS A 1 79 ? -9.375 -21.266 -21.609 1 94.69 79 LYS A C 1
ATOM 610 O O . LYS A 1 79 ? -9.422 -20.547 -20.609 1 94.69 79 LYS A O 1
ATOM 615 N N . ASN A 1 80 ? -9.133 -20.906 -22.844 1 94 80 ASN A N 1
ATOM 616 C CA . ASN A 1 80 ? -8.852 -19.484 -23.094 1 94 80 ASN A CA 1
ATOM 617 C C . ASN A 1 80 ? -10.055 -18.609 -22.75 1 94 80 ASN A C 1
ATOM 619 O O . ASN A 1 80 ? -9.898 -17.562 -22.125 1 94 80 ASN A O 1
ATOM 623 N N . PHE A 1 81 ? -11.148 -19.062 -23.125 1 95.06 81 PHE A N 1
ATOM 624 C CA . PHE A 1 81 ? -12.359 -18.312 -22.828 1 95.06 81 PHE A CA 1
ATOM 625 C C . PHE A 1 81 ? -12.68 -18.375 -21.344 1 95.06 81 PHE A C 1
ATOM 627 O O . PHE A 1 81 ? -13.141 -17.391 -20.766 1 95.06 81 PHE A O 1
ATOM 634 N N . GLN A 1 82 ? -12.453 -19.484 -20.75 1 96.5 82 GLN A N 1
ATOM 635 C CA . GLN A 1 82 ? -12.648 -19.609 -19.312 1 96.5 82 GLN A CA 1
ATOM 636 C C . GLN A 1 82 ? -11.789 -18.609 -18.547 1 96.5 82 GLN A C 1
ATOM 638 O O . GLN A 1 82 ? -12.281 -17.922 -17.656 1 96.5 82 GLN A O 1
ATOM 643 N N . ASP A 1 83 ? -10.547 -18.562 -18.906 1 94.56 83 ASP A N 1
ATOM 644 C CA . ASP A 1 83 ? -9.625 -17.641 -18.25 1 94.56 83 ASP A CA 1
ATOM 645 C C . ASP A 1 83 ? -10.008 -16.188 -18.5 1 94.56 83 ASP A C 1
ATOM 647 O O . ASP A 1 83 ? -9.891 -15.344 -17.609 1 94.56 83 ASP A O 1
ATOM 651 N N . TYR A 1 84 ? -10.453 -15.945 -19.688 1 94.75 84 TYR A N 1
ATOM 652 C CA . TYR A 1 84 ? -10.852 -14.594 -20.047 1 94.75 84 TYR A CA 1
ATOM 653 C C . TYR A 1 84 ? -12.039 -14.133 -19.203 1 94.75 84 TYR A C 1
ATOM 655 O O . TYR A 1 84 ? -11.984 -13.078 -18.578 1 94.75 84 TYR A O 1
ATOM 663 N N . PHE A 1 85 ? -13.023 -14.938 -19.203 1 96 85 PHE A N 1
ATOM 664 C CA . PHE A 1 85 ? -14.234 -14.555 -18.469 1 96 85 PHE A CA 1
ATOM 665 C C . PHE A 1 85 ? -13.984 -14.555 -16.969 1 96 85 PHE A C 1
ATOM 667 O O . PHE A 1 85 ? -14.539 -13.734 -16.25 1 96 85 PHE A O 1
ATOM 674 N N . THR A 1 86 ? -13.156 -15.469 -16.5 1 96.31 86 THR A N 1
ATOM 675 C CA . THR A 1 86 ? -12.781 -15.477 -15.086 1 96.31 86 THR A CA 1
ATOM 676 C C . THR A 1 86 ? -12.094 -14.18 -14.695 1 96.31 86 THR A C 1
ATOM 678 O O . THR A 1 86 ? -12.406 -13.586 -13.664 1 96.31 86 THR A O 1
ATOM 681 N N . ASN A 1 87 ? -11.227 -13.758 -15.555 1 95.31 87 ASN A N 1
ATOM 682 C CA . ASN A 1 87 ? -10.461 -12.547 -15.25 1 95.31 87 ASN A CA 1
ATOM 683 C C . ASN A 1 87 ? -11.336 -11.305 -15.32 1 95.31 87 ASN A C 1
ATOM 685 O O . ASN A 1 87 ? -11.125 -10.344 -14.578 1 95.31 87 ASN A O 1
ATOM 689 N N . ILE A 1 88 ? -12.297 -11.312 -16.203 1 95.38 88 ILE A N 1
ATOM 690 C CA . ILE A 1 88 ? -13.25 -10.211 -16.234 1 95.38 88 ILE A CA 1
ATOM 691 C C . ILE A 1 88 ? -14.008 -10.125 -14.914 1 95.38 88 ILE A C 1
ATOM 693 O O . ILE A 1 88 ? -14.156 -9.047 -14.344 1 95.38 88 ILE A O 1
ATOM 697 N N . VAL A 1 89 ? -14.445 -11.258 -14.461 1 95.94 89 VAL A N 1
ATOM 698 C CA . VAL A 1 89 ? -15.172 -11.312 -13.195 1 95.94 89 VAL A CA 1
ATOM 699 C C . VAL A 1 89 ? -14.266 -10.828 -12.062 1 95.94 89 VAL A C 1
ATOM 701 O O . VAL A 1 89 ? -14.703 -10.062 -11.195 1 95.94 89 VAL A O 1
ATOM 704 N N . ILE A 1 90 ? -13.016 -11.258 -12.078 1 96.25 90 ILE A N 1
ATOM 705 C CA . ILE A 1 90 ? -12.039 -10.922 -11.047 1 96.25 90 ILE A CA 1
ATOM 706 C C . ILE A 1 90 ? -11.828 -9.406 -11.016 1 96.25 90 ILE A C 1
ATOM 708 O O . ILE A 1 90 ? -11.906 -8.789 -9.945 1 96.25 90 ILE A O 1
ATOM 712 N N . GLN A 1 91 ? -11.633 -8.805 -12.18 1 94.5 91 GLN A N 1
ATOM 713 C CA . GLN A 1 91 ? -11.305 -7.387 -12.25 1 94.5 91 GLN A CA 1
ATOM 714 C C . GLN A 1 91 ? -12.523 -6.531 -11.906 1 94.5 91 GLN A C 1
ATOM 716 O O . GLN A 1 91 ? -12.406 -5.527 -11.203 1 94.5 91 GLN A O 1
ATOM 721 N N . ARG A 1 92 ? -13.648 -6.891 -12.367 1 95.06 92 ARG A N 1
ATOM 722 C CA . ARG A 1 92 ? -14.867 -6.137 -12.07 1 95.06 92 ARG A CA 1
ATOM 723 C C . ARG A 1 92 ? -15.234 -6.238 -10.594 1 95.06 92 ARG A C 1
ATOM 725 O O . ARG A 1 92 ? -15.641 -5.25 -9.984 1 95.06 92 ARG A O 1
ATOM 732 N N . THR A 1 93 ? -15.094 -7.438 -10.078 1 95.62 93 THR A N 1
ATOM 733 C CA . THR A 1 93 ? -15.375 -7.629 -8.664 1 95.62 93 THR A CA 1
ATOM 734 C C . THR A 1 93 ? -14.391 -6.836 -7.805 1 95.62 93 THR A C 1
ATOM 736 O O . THR A 1 93 ? -14.789 -6.18 -6.84 1 95.62 93 THR A O 1
ATOM 739 N N . GLY A 1 94 ? -13.102 -6.977 -8.148 1 94.25 94 GLY A N 1
ATOM 740 C CA . GLY A 1 94 ? -12.102 -6.215 -7.426 1 94.25 94 GLY A CA 1
ATOM 741 C C . GLY A 1 94 ? -12.344 -4.719 -7.465 1 94.25 94 GLY A C 1
ATOM 742 O O . GLY A 1 94 ? -12.219 -4.039 -6.441 1 94.25 94 GLY A O 1
ATOM 743 N N . ALA A 1 95 ? -12.688 -4.223 -8.617 1 93.56 95 ALA A N 1
ATOM 744 C CA . ALA A 1 95 ? -12.969 -2.797 -8.781 1 93.56 95 ALA A CA 1
ATOM 745 C C . ALA A 1 95 ? -14.18 -2.383 -7.949 1 93.56 95 ALA A C 1
ATOM 747 O O . ALA A 1 95 ? -14.18 -1.322 -7.324 1 93.56 95 ALA A O 1
ATOM 748 N N . ALA A 1 96 ? -15.164 -3.191 -7.977 1 94.88 96 ALA A N 1
ATOM 749 C CA . ALA A 1 96 ? -16.375 -2.904 -7.211 1 94.88 96 ALA A CA 1
ATOM 750 C C . ALA A 1 96 ? -16.078 -2.875 -5.715 1 94.88 96 ALA A C 1
ATOM 752 O O . ALA A 1 96 ? -16.578 -2.008 -4.996 1 94.88 96 ALA A O 1
ATOM 753 N N . MET A 1 97 ? -15.328 -3.793 -5.273 1 94.88 97 MET A N 1
ATOM 754 C CA . MET A 1 97 ? -14.969 -3.842 -3.857 1 94.88 97 MET A CA 1
ATOM 755 C C . MET A 1 97 ? -14.156 -2.615 -3.459 1 94.88 97 MET A C 1
ATOM 757 O O . MET A 1 97 ? -14.383 -2.033 -2.396 1 94.88 97 MET A O 1
ATOM 761 N N . TYR A 1 98 ? -13.211 -2.277 -4.27 1 93.69 98 TYR A N 1
ATOM 762 C CA . TYR A 1 98 ? -12.375 -1.11 -3.986 1 93.69 98 TYR A CA 1
ATOM 763 C C . TYR A 1 98 ? -13.219 0.16 -3.947 1 93.69 98 TYR A C 1
ATOM 765 O O . TYR A 1 98 ? -13.062 0.988 -3.049 1 93.69 98 TYR A O 1
ATOM 773 N N . THR A 1 99 ? -14.125 0.315 -4.945 1 93.69 99 THR A N 1
ATOM 774 C CA . THR A 1 99 ? -14.977 1.495 -5.02 1 93.69 99 THR A CA 1
ATOM 775 C C . THR A 1 99 ? -15.914 1.561 -3.822 1 93.69 99 THR A C 1
ATOM 777 O O . THR A 1 99 ? -16.125 2.631 -3.244 1 93.69 99 THR A O 1
ATOM 780 N N . ASP A 1 100 ? -16.438 0.427 -3.453 1 94.38 100 ASP A N 1
ATOM 781 C CA . ASP A 1 100 ? -17.312 0.385 -2.281 1 94.38 100 ASP A CA 1
ATOM 782 C C . ASP A 1 100 ? -16.531 0.706 -1.008 1 94.38 100 ASP A C 1
ATOM 784 O O . ASP A 1 100 ? -17.062 1.358 -0.102 1 94.38 100 ASP A O 1
ATOM 788 N N . GLY A 1 101 ? -15.328 0.162 -0.948 1 93.69 101 GLY A N 1
ATOM 789 C CA . GLY A 1 101 ? -14.484 0.461 0.194 1 93.69 101 GLY A CA 1
ATOM 790 C C . GLY A 1 101 ? -14.156 1.938 0.329 1 93.69 101 GLY A C 1
ATOM 791 O O . GLY A 1 101 ? -14.203 2.49 1.431 1 93.69 101 GLY A O 1
ATOM 792 N N . ILE A 1 102 ? -13.852 2.537 -0.753 1 91.62 102 ILE A N 1
ATOM 793 C CA . ILE A 1 102 ? -13.57 3.969 -0.77 1 91.62 102 ILE A CA 1
ATOM 794 C C . ILE A 1 102 ? -14.82 4.742 -0.339 1 91.62 1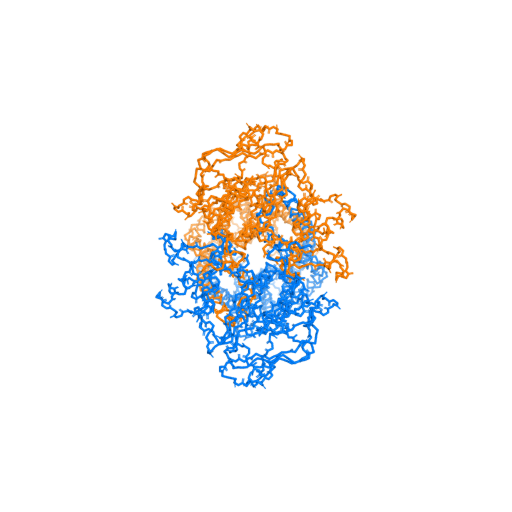02 ILE A C 1
ATOM 796 O O . ILE A 1 102 ? -14.734 5.641 0.505 1 91.62 102 ILE A O 1
ATOM 800 N N . LYS A 1 103 ? -15.891 4.418 -0.935 1 92.81 103 LYS A N 1
ATOM 801 C CA . LYS A 1 103 ? -17.156 5.078 -0.61 1 92.81 103 LYS A CA 1
ATOM 802 C C . LYS A 1 103 ? -17.453 4.992 0.885 1 92.81 103 LYS A C 1
ATOM 804 O O . LYS A 1 103 ? -17.75 6.004 1.521 1 92.81 103 LYS A O 1
ATOM 809 N N . LYS A 1 104 ? -17.281 3.811 1.398 1 92.62 104 LYS A N 1
ATOM 810 C CA . LYS A 1 104 ? -17.562 3.615 2.816 1 92.62 104 LYS A CA 1
ATOM 811 C C . LYS A 1 104 ? -16.562 4.367 3.688 1 92.62 104 LYS A C 1
ATOM 813 O O . LYS A 1 104 ? -16.938 4.969 4.695 1 92.62 104 LYS A O 1
ATOM 818 N N . SER A 1 105 ? -15.32 4.309 3.328 1 90.31 105 SER A N 1
ATOM 819 C CA . SER A 1 105 ? -14.273 4.977 4.09 1 90.31 105 SER A CA 1
ATOM 820 C C . SER A 1 105 ? -14.523 6.477 4.172 1 90.31 105 SER A C 1
ATOM 822 O O . SER A 1 105 ? -14.227 7.105 5.191 1 90.31 105 SER A O 1
ATOM 824 N N . LEU A 1 106 ? -15.102 7.051 3.123 1 89.06 106 LEU A N 1
ATOM 825 C CA . LEU A 1 106 ? -15.359 8.484 3.094 1 89.06 106 LEU A CA 1
ATOM 826 C C . LEU A 1 106 ? -16.672 8.82 3.797 1 89.06 106 LEU A C 1
ATOM 828 O O . LEU A 1 106 ? -16.875 9.953 4.234 1 89.06 106 LEU A O 1
ATOM 832 N N . ASP A 1 107 ? -17.469 7.816 3.943 1 89.5 107 ASP A N 1
ATOM 833 C CA . ASP A 1 107 ? -18.812 8.039 4.496 1 89.5 107 ASP A CA 1
ATOM 834 C C . ASP A 1 107 ? -18.844 7.758 5.996 1 89.5 107 ASP A C 1
ATOM 836 O O . ASP A 1 107 ? -19.875 7.902 6.641 1 89.5 107 ASP A O 1
ATOM 840 N N . LEU A 1 108 ? -17.766 7.406 6.598 1 89.31 108 LEU A N 1
ATOM 841 C CA . LEU A 1 108 ? -17.688 7.168 8.039 1 89.31 108 LEU A CA 1
ATOM 842 C C . LEU A 1 108 ? -17.875 8.469 8.812 1 89.31 108 LEU A C 1
ATOM 844 O O . LEU A 1 108 ? -17.562 9.547 8.312 1 89.31 108 LEU A O 1
ATOM 848 N N . PRO A 1 109 ? -18.469 8.305 10.016 1 88.06 109 PRO A N 1
ATOM 849 C CA . PRO A 1 109 ? -18.484 9.508 10.859 1 88.06 109 PRO A CA 1
ATOM 850 C C . PRO A 1 109 ? -17.094 10.031 11.18 1 88.06 109 PRO A C 1
ATOM 852 O O . PRO A 1 109 ? -16.156 9.242 11.375 1 88.06 109 PRO A O 1
ATOM 855 N N . PHE A 1 110 ? -17 11.273 11.242 1 85.94 110 PHE A N 1
ATOM 856 C CA . PHE A 1 110 ? -15.719 11.93 11.438 1 85.94 110 PHE A CA 1
ATOM 857 C C . PHE A 1 110 ? -15.031 11.414 12.695 1 85.94 110 PHE A C 1
ATOM 859 O O . PHE A 1 110 ? -13.805 11.297 12.734 1 85.94 110 PHE A O 1
ATOM 866 N N . ALA A 1 111 ? -15.766 11.094 13.68 1 80.56 111 ALA A N 1
ATOM 867 C CA . ALA A 1 111 ? -15.219 10.633 14.953 1 80.56 111 ALA A CA 1
ATOM 868 C C . ALA A 1 111 ? -14.391 9.367 14.773 1 80.56 111 ALA A C 1
ATOM 870 O O . ALA A 1 111 ? -13.438 9.133 15.523 1 80.56 111 ALA A O 1
ATOM 871 N N . GLN A 1 112 ? -14.68 8.617 13.758 1 79.38 112 GLN A N 1
ATOM 872 C CA . GLN A 1 112 ? -13.992 7.348 13.539 1 79.38 112 GLN A CA 1
ATOM 873 C C . GLN A 1 112 ? -12.609 7.566 12.938 1 79.38 112 GLN A C 1
ATOM 875 O O . GLN A 1 112 ? -11.742 6.695 13.031 1 79.38 112 GLN A O 1
ATOM 880 N N . PHE A 1 113 ? -12.375 8.648 12.336 1 76.31 113 PHE A N 1
ATOM 881 C CA . PHE A 1 113 ? -11.102 8.93 11.695 1 76.31 113 PHE A CA 1
ATOM 882 C C . PHE A 1 113 ? -10.039 9.289 12.727 1 76.31 113 PHE A C 1
ATOM 884 O O . PHE A 1 113 ? -8.844 9.25 12.438 1 76.31 113 PHE A O 1
ATOM 891 N N . GLU A 1 114 ? -10.445 9.617 13.898 1 71.19 114 GLU A N 1
ATOM 892 C CA . GLU A 1 114 ? -9.516 9.977 14.969 1 71.19 114 GLU A CA 1
ATOM 893 C C . GLU A 1 114 ? -8.578 8.812 15.297 1 71.19 114 GLU A C 1
ATOM 895 O O . GLU A 1 114 ? -7.438 9.023 15.711 1 71.19 114 GLU A O 1
ATOM 900 N N . ASP A 1 115 ? -9.008 7.633 15 1 66.12 115 ASP A N 1
ATOM 901 C CA . ASP A 1 115 ? -8.234 6.461 15.406 1 66.12 115 ASP A CA 1
ATOM 902 C C . ASP A 1 115 ? -7.719 5.695 14.195 1 66.12 115 ASP A C 1
ATOM 904 O O . ASP A 1 115 ? -7.172 4.598 14.328 1 66.12 115 ASP A O 1
ATOM 908 N N . GLN A 1 116 ? -7.91 6.23 13.117 1 71.25 116 GLN A N 1
ATOM 909 C CA . GLN A 1 116 ? -7.52 5.504 11.914 1 71.25 116 GLN A CA 1
ATOM 910 C C . GLN A 1 116 ? -6.328 6.168 11.234 1 71.25 116 GLN A C 1
ATOM 912 O O . GLN A 1 116 ? -6.18 7.391 11.281 1 71.25 116 GLN A O 1
ATOM 917 N N . ARG A 1 117 ? -5.445 5.309 10.664 1 75.06 117 ARG A N 1
ATOM 918 C CA . ARG A 1 117 ? -4.348 5.805 9.836 1 75.06 117 ARG A CA 1
ATOM 919 C C . ARG A 1 117 ? -4.664 5.629 8.352 1 75.06 117 ARG A C 1
ATOM 921 O O . ARG A 1 117 ? -5.137 4.57 7.934 1 75.06 117 ARG A O 1
ATOM 928 N N . SER A 1 118 ? -4.445 6.684 7.578 1 78.44 118 SER A N 1
ATOM 929 C CA . SER A 1 118 ? -4.766 6.695 6.156 1 78.44 118 SER A CA 1
ATOM 930 C C . SER A 1 118 ? -4.047 5.57 5.418 1 78.44 118 SER A C 1
ATOM 932 O O . SER A 1 118 ? -4.648 4.887 4.586 1 78.44 118 SER A O 1
ATOM 934 N N . GLY A 1 119 ? -2.816 5.32 5.75 1 76.12 119 GLY A N 1
ATOM 935 C CA . GLY A 1 119 ? -2.045 4.27 5.102 1 76.12 119 GLY A CA 1
ATOM 936 C C . GLY A 1 119 ? -2.576 2.877 5.391 1 76.12 119 GLY A C 1
ATOM 937 O O . GLY A 1 119 ? -2.543 2.002 4.523 1 76.12 119 GLY A O 1
ATOM 938 N N . GLU A 1 120 ? -3.084 2.725 6.582 1 80.88 120 GLU A N 1
ATOM 939 C CA . GLU A 1 120 ? -3.662 1.441 6.969 1 80.88 120 GLU A CA 1
ATOM 940 C C . GLU A 1 120 ? -4.93 1.146 6.172 1 80.88 120 GLU A C 1
ATOM 942 O O . GLU A 1 120 ? -5.156 0.01 5.75 1 80.88 120 GLU A O 1
ATOM 947 N N . THR A 1 121 ? -5.77 2.139 6.012 1 84.62 121 THR A N 1
ATOM 948 C CA . THR A 1 121 ? -7.004 1.978 5.254 1 84.62 121 THR A CA 1
ATOM 949 C C . THR A 1 121 ? -6.703 1.641 3.795 1 84.62 121 THR A C 1
ATOM 951 O O . THR A 1 121 ? -7.336 0.76 3.213 1 84.62 121 THR A O 1
ATOM 954 N N . LEU A 1 122 ? -5.746 2.309 3.283 1 84.88 122 LEU A N 1
ATOM 955 C CA . LEU A 1 122 ? -5.336 2.021 1.912 1 84.88 122 LEU A CA 1
ATOM 956 C C . LEU A 1 122 ? -4.883 0.574 1.772 1 84.88 122 LEU A C 1
ATOM 958 O O . LEU A 1 122 ? -5.281 -0.119 0.833 1 84.88 122 LEU A O 1
ATOM 962 N N . ASN A 1 123 ? -4.066 0.127 2.664 1 86 123 ASN A N 1
ATOM 963 C CA . ASN A 1 123 ? -3.553 -1.237 2.604 1 86 123 ASN A CA 1
ATOM 964 C C . ASN A 1 123 ? -4.672 -2.266 2.727 1 86 123 ASN A C 1
ATOM 966 O O . ASN A 1 123 ? -4.648 -3.301 2.059 1 86 123 ASN A O 1
ATOM 970 N N . LYS A 1 124 ? -5.633 -2.016 3.582 1 88.19 124 LYS A N 1
ATOM 971 C CA . LYS A 1 124 ? -6.77 -2.918 3.75 1 88.19 124 LYS A CA 1
ATOM 972 C C . LYS A 1 124 ? -7.551 -3.064 2.447 1 88.19 124 LYS A C 1
ATOM 974 O O . LYS A 1 124 ? -7.93 -4.176 2.068 1 88.19 124 LYS A O 1
ATOM 979 N N . LEU A 1 125 ? -7.773 -1.951 1.768 1 90.5 125 LEU A N 1
ATOM 980 C CA . LEU A 1 125 ? -8.531 -1.966 0.523 1 90.5 125 LEU A CA 1
ATOM 981 C C . LEU A 1 125 ? -7.762 -2.688 -0.576 1 90.5 125 LEU A C 1
ATOM 983 O O . LEU A 1 125 ? -8.336 -3.473 -1.333 1 90.5 125 LEU A O 1
ATOM 987 N N . GLN A 1 126 ? -6.504 -2.479 -0.601 1 88.81 126 GLN A N 1
ATOM 988 C CA . GLN A 1 126 ? -5.68 -3.125 -1.617 1 88.81 126 GLN A CA 1
ATOM 989 C C . GLN A 1 126 ? -5.57 -4.625 -1.365 1 88.81 126 GLN A C 1
ATOM 991 O O . GLN A 1 126 ? -5.645 -5.426 -2.301 1 88.81 126 GLN A O 1
ATOM 996 N N . LYS A 1 127 ? -5.398 -4.965 -0.163 1 89 127 LYS A N 1
ATOM 997 C CA . LYS A 1 127 ? -5.18 -6.363 0.206 1 89 127 LYS A CA 1
ATOM 998 C C . LYS A 1 127 ? -6.422 -7.203 -0.077 1 89 127 LYS A C 1
ATOM 1000 O O . LYS A 1 127 ? -6.312 -8.328 -0.579 1 89 127 LYS A O 1
ATOM 1005 N N . VAL A 1 128 ? -7.617 -6.73 0.246 1 92.88 128 VAL A N 1
ATOM 1006 C CA . VAL A 1 128 ? -8.836 -7.496 0.02 1 92.88 128 VAL A CA 1
ATOM 1007 C C . VAL A 1 128 ? -9.031 -7.723 -1.477 1 92.88 128 VAL A C 1
ATOM 1009 O O . VAL A 1 128 ? -9.492 -8.789 -1.894 1 92.88 128 VAL A O 1
ATOM 1012 N N . ARG A 1 129 ? -8.703 -6.711 -2.238 1 92.38 129 ARG A N 1
ATOM 1013 C CA . ARG A 1 129 ? -8.805 -6.852 -3.688 1 92.38 129 ARG A CA 1
ATOM 1014 C C . ARG A 1 129 ? -7.859 -7.934 -4.203 1 92.38 129 ARG A C 1
ATOM 1016 O O . ARG A 1 129 ? -8.281 -8.844 -4.914 1 92.38 129 ARG A O 1
ATOM 1023 N N . ILE A 1 130 ? -6.637 -7.914 -3.799 1 89.88 130 ILE A N 1
ATOM 1024 C CA . ILE A 1 130 ? -5.598 -8.82 -4.277 1 89.88 130 ILE A CA 1
ATOM 1025 C C . ILE A 1 130 ? -5.914 -10.25 -3.83 1 89.88 130 ILE A C 1
ATOM 1027 O O . ILE A 1 130 ? -5.82 -11.188 -4.621 1 89.88 130 ILE A O 1
ATOM 1031 N N . ASP A 1 131 ? -6.297 -10.398 -2.582 1 92.12 131 ASP A N 1
ATOM 1032 C CA . ASP A 1 131 ? -6.582 -11.719 -2.033 1 92.12 131 ASP A CA 1
ATOM 1033 C C . ASP A 1 131 ? -7.828 -12.328 -2.674 1 92.12 131 ASP A C 1
ATOM 1035 O O . ASP A 1 131 ? -7.875 -13.531 -2.938 1 92.12 131 ASP A O 1
ATOM 1039 N N . SER A 1 132 ? -8.859 -11.516 -2.928 1 94.75 132 SER A N 1
ATOM 1040 C CA . SER A 1 132 ? -10.078 -11.992 -3.576 1 94.75 132 SER A CA 1
ATOM 1041 C C . SER A 1 132 ? -9.797 -12.453 -5.004 1 94.75 132 SER A C 1
ATOM 1043 O O . SER A 1 132 ? -10.359 -13.445 -5.465 1 94.75 132 SER A O 1
ATOM 1045 N N . GLU A 1 133 ? -8.953 -11.672 -5.672 1 94.06 133 GLU A N 1
ATOM 1046 C CA . GLU A 1 133 ? -8.57 -12.039 -7.035 1 94.06 133 GLU A CA 1
ATOM 1047 C C . GLU A 1 133 ? -7.938 -13.43 -7.078 1 94.06 133 GLU A C 1
ATOM 1049 O O . GLU A 1 133 ? -8.312 -14.258 -7.902 1 94.06 133 GLU A O 1
ATOM 1054 N N . LYS A 1 134 ? -7.059 -13.664 -6.188 1 92.88 134 LYS A N 1
ATOM 1055 C CA . LYS A 1 134 ? -6.367 -14.945 -6.137 1 92.88 134 LYS A CA 1
ATOM 1056 C C . LYS A 1 134 ? -7.34 -16.078 -5.812 1 92.88 134 LYS A C 1
ATOM 1058 O O . LYS A 1 134 ? -7.285 -17.141 -6.426 1 92.88 134 LYS A O 1
ATOM 1063 N N . LEU A 1 135 ? -8.227 -15.836 -4.879 1 95.31 135 LEU A N 1
ATOM 1064 C CA . LEU A 1 135 ? -9.156 -16.859 -4.438 1 95.31 135 LEU A CA 1
ATOM 1065 C C . LEU A 1 135 ? -10.125 -17.234 -5.555 1 95.31 135 LEU A C 1
ATOM 1067 O O . LEU A 1 135 ? -10.391 -18.406 -5.793 1 95.31 135 LEU A O 1
ATOM 1071 N N . ILE A 1 136 ? -10.695 -16.25 -6.25 1 96.06 136 ILE A N 1
ATOM 1072 C CA . ILE A 1 136 ? -11.641 -16.484 -7.336 1 96.06 136 ILE A CA 1
ATOM 1073 C C . ILE A 1 136 ? -10.961 -17.297 -8.438 1 96.06 136 ILE A C 1
ATOM 1075 O O . ILE A 1 136 ? -11.531 -18.281 -8.938 1 96.06 136 ILE A O 1
ATOM 1079 N N . ASN A 1 137 ? -9.75 -16.906 -8.734 1 94.56 137 ASN A N 1
ATOM 1080 C CA . ASN A 1 137 ? -9.016 -17.625 -9.773 1 94.56 137 ASN A CA 1
ATOM 1081 C C . ASN A 1 137 ? -8.781 -19.078 -9.398 1 94.56 137 ASN A C 1
ATOM 1083 O O . ASN A 1 137 ? -9.031 -19.984 -10.203 1 94.56 137 ASN A O 1
ATOM 1087 N N . LEU A 1 138 ? -8.312 -19.359 -8.195 1 94.06 138 LEU A N 1
ATOM 1088 C CA . LEU A 1 138 ? -8.023 -20.719 -7.758 1 94.06 138 LEU A CA 1
ATOM 1089 C C . LEU A 1 138 ? -9.305 -21.531 -7.613 1 94.06 138 LEU A C 1
ATOM 1091 O O . LEU A 1 138 ? -9.32 -22.734 -7.875 1 94.06 138 LEU A O 1
ATOM 1095 N N . SER A 1 139 ? -10.398 -20.891 -7.199 1 94.94 139 SER A N 1
ATOM 1096 C CA . SER A 1 139 ? -11.672 -21.578 -7.031 1 94.94 139 SER A CA 1
ATOM 1097 C C . SER A 1 139 ? -12.188 -22.109 -8.359 1 94.94 139 SER A C 1
ATOM 1099 O O . SER A 1 139 ? -12.688 -23.234 -8.43 1 94.94 139 SER A O 1
ATOM 1101 N N . ILE A 1 140 ? -11.984 -21.312 -9.375 1 94.75 140 ILE A N 1
ATOM 1102 C CA . ILE A 1 140 ? -12.523 -21.703 -10.68 1 94.75 140 ILE A CA 1
ATOM 1103 C C . ILE A 1 140 ? -11.523 -22.609 -11.398 1 94.75 140 ILE A C 1
ATOM 1105 O O . ILE A 1 140 ? -11.875 -23.719 -11.82 1 94.75 140 ILE A O 1
ATOM 1109 N N . SER A 1 141 ? -10.273 -22.172 -11.422 1 91.12 141 SER A N 1
ATOM 1110 C CA . SER A 1 141 ? -9.289 -22.812 -12.281 1 91.12 141 SER A CA 1
ATOM 1111 C C . SER A 1 141 ? -8.727 -24.078 -11.625 1 91.12 141 SER A C 1
ATOM 1113 O O . SER A 1 141 ? -8.242 -24.969 -12.312 1 91.12 141 SER A O 1
ATOM 1115 N N . LEU A 1 142 ? -8.82 -24.125 -10.305 1 92.06 142 LEU A N 1
ATOM 1116 C CA . LEU A 1 142 ? -8.234 -25.281 -9.625 1 92.06 142 LEU A CA 1
ATOM 1117 C C . LEU A 1 142 ? -9.312 -26.141 -8.984 1 92.06 142 LEU A C 1
ATOM 1119 O O . LEU A 1 142 ? -9.539 -27.281 -9.406 1 92.06 142 LEU A O 1
ATOM 1123 N N . VAL A 1 143 ? -10.055 -25.609 -8.094 1 92 143 VAL A N 1
ATOM 1124 C CA . VAL A 1 143 ? -10.984 -26.391 -7.285 1 92 143 VAL A CA 1
ATOM 1125 C C . VAL A 1 143 ? -12.125 -26.906 -8.156 1 92 143 VAL A C 1
ATOM 1127 O O . VAL A 1 143 ? -12.383 -28.109 -8.203 1 92 143 VAL A O 1
ATOM 1130 N N . PHE A 1 144 ? -12.797 -26.062 -8.891 1 95.12 144 PHE A N 1
ATOM 1131 C CA . PHE A 1 144 ? -13.938 -26.453 -9.711 1 95.12 144 PHE A CA 1
ATOM 1132 C C . PHE A 1 144 ? -13.523 -27.453 -10.781 1 95.12 144 PHE A C 1
ATOM 1134 O O . PHE A 1 144 ? -14.195 -28.469 -10.984 1 95.12 144 PHE A O 1
ATOM 1141 N N . GLN A 1 145 ? -12.445 -27.172 -11.398 1 93.38 145 GLN A N 1
ATOM 1142 C CA . GLN A 1 145 ? -11.969 -28.062 -12.453 1 93.38 145 GLN A CA 1
ATOM 1143 C C . GLN A 1 145 ? -11.594 -29.438 -11.898 1 93.38 145 GLN A C 1
ATOM 1145 O O . GLN A 1 145 ? -11.812 -30.453 -12.555 1 93.38 145 GLN A O 1
ATOM 1150 N N . THR A 1 146 ? -11.031 -29.422 -10.711 1 90.56 146 THR A N 1
ATOM 1151 C CA . THR A 1 146 ? -10.664 -30.688 -10.078 1 90.56 146 THR A CA 1
ATOM 1152 C C . THR A 1 146 ? -11.914 -31.516 -9.75 1 90.56 146 THR A C 1
ATOM 1154 O O . THR A 1 146 ? -11.945 -32.719 -9.977 1 90.56 146 THR A O 1
ATOM 1157 N N . VAL A 1 147 ? -12.922 -30.906 -9.281 1 92.12 147 VAL A N 1
ATOM 1158 C CA . VAL A 1 147 ? -14.164 -31.594 -8.922 1 92.12 147 VAL A CA 1
ATOM 1159 C C . VAL A 1 147 ? -14.812 -32.188 -10.172 1 92.12 147 VAL A C 1
ATOM 1161 O O . VAL A 1 147 ? -15.211 -33.344 -10.195 1 92.12 147 VAL A O 1
ATOM 1164 N N . VAL A 1 148 ? -14.938 -31.375 -11.234 1 95.31 148 VAL A N 1
ATOM 1165 C CA . VAL A 1 148 ? -15.523 -31.828 -12.484 1 95.31 148 VAL A CA 1
ATOM 1166 C C . VAL A 1 148 ? -14.68 -32.969 -13.07 1 95.31 148 VAL A C 1
ATOM 1168 O O . VAL A 1 148 ? -15.219 -33.938 -13.594 1 95.31 148 VAL A O 1
ATOM 1171 N N . GLY A 1 149 ? -13.352 -32.781 -12.984 1 93.44 149 GLY A N 1
ATOM 1172 C CA . GLY A 1 149 ? -12.453 -33.812 -13.461 1 93.44 149 GLY A CA 1
ATOM 1173 C C . GLY A 1 149 ? -12.664 -35.156 -12.75 1 93.44 149 GLY A C 1
ATOM 1174 O O . GLY A 1 149 ? -12.664 -36.188 -13.391 1 93.44 149 GLY A O 1
ATOM 1175 N N . PHE A 1 150 ? -12.891 -35.125 -11.461 1 91.12 150 PHE A N 1
ATOM 1176 C CA . PHE A 1 150 ? -13.133 -36.312 -10.68 1 91.12 150 PHE A CA 1
ATOM 1177 C C . PHE A 1 150 ? -14.43 -37 -11.102 1 91.12 150 PHE A C 1
ATOM 1179 O O . PHE A 1 150 ? -14.516 -38.219 -11.18 1 91.12 150 PHE A O 1
ATOM 1186 N N . ILE A 1 151 ? -15.391 -36.188 -11.32 1 93.25 151 ILE A N 1
ATOM 1187 C CA . ILE A 1 151 ? -16.688 -36.719 -11.742 1 93.25 151 ILE A CA 1
ATOM 1188 C C . ILE A 1 151 ? -16.531 -37.406 -13.102 1 93.25 151 ILE A C 1
ATOM 1190 O O . ILE A 1 151 ? -17.031 -38.531 -13.297 1 93.25 151 ILE A O 1
ATOM 1194 N N . PHE A 1 152 ? -15.828 -36.781 -14.031 1 94.75 152 PHE A N 1
ATOM 1195 C CA . PHE A 1 152 ? -15.594 -37.344 -15.352 1 94.75 152 PHE A CA 1
ATOM 1196 C C . PHE A 1 152 ? -14.859 -38.688 -15.258 1 94.75 152 PHE A C 1
ATOM 1198 O O . PHE A 1 152 ? -15.281 -39.688 -15.859 1 94.75 152 PHE A O 1
ATOM 1205 N N . VAL A 1 153 ? -13.797 -38.719 -14.492 1 92.56 153 VAL A N 1
ATOM 1206 C CA . VAL A 1 153 ? -12.969 -39.906 -14.367 1 92.56 153 VAL A CA 1
ATOM 1207 C C . VAL A 1 153 ? -13.758 -41 -13.68 1 92.56 153 VAL A C 1
ATOM 1209 O O . VAL A 1 153 ? -13.672 -42.188 -14.07 1 92.56 153 VAL A O 1
ATOM 1212 N N . PHE A 1 154 ? -14.516 -40.656 -12.703 1 91.88 154 PHE A N 1
ATOM 1213 C CA . PHE A 1 154 ? -15.328 -41.625 -12 1 91.88 154 PHE A CA 1
ATOM 1214 C C . PHE A 1 154 ? -16.328 -42.281 -12.953 1 91.88 154 PHE A C 1
ATOM 1216 O O . PHE A 1 154 ? -16.469 -43.5 -12.969 1 91.88 154 PHE A O 1
ATOM 1223 N N . ILE A 1 155 ? -17.016 -41.5 -13.734 1 93.69 155 ILE A N 1
ATOM 1224 C CA . ILE A 1 155 ? -18.031 -42 -14.664 1 93.69 155 ILE A CA 1
ATOM 1225 C C . ILE A 1 155 ? -17.359 -42.906 -15.711 1 93.69 155 ILE A C 1
ATOM 1227 O O . ILE A 1 155 ? -17.875 -43.969 -16.047 1 93.69 155 ILE A O 1
ATOM 1231 N N . TYR A 1 156 ? -16.203 -42.469 -16.203 1 92.75 156 TYR A N 1
ATOM 1232 C CA . TYR A 1 156 ? -15.484 -43.25 -17.234 1 92.75 156 TYR A CA 1
ATOM 1233 C C . TYR A 1 156 ? -15.047 -44.594 -16.703 1 92.75 156 TYR A C 1
ATOM 1235 O O . TYR A 1 156 ? -15.266 -45.625 -17.344 1 92.75 156 TYR A O 1
ATOM 1243 N N . ILE A 1 157 ? -14.469 -44.625 -15.516 1 91.5 157 ILE A N 1
ATOM 1244 C CA . ILE A 1 157 ? -13.883 -45.844 -14.969 1 91.5 157 ILE A CA 1
ATOM 1245 C C . ILE A 1 157 ? -14.992 -46.75 -14.453 1 91.5 157 ILE A C 1
ATOM 1247 O O . ILE A 1 157 ? -14.875 -47.969 -14.539 1 91.5 157 ILE A O 1
ATOM 1251 N N . ALA A 1 158 ? -16.062 -46.219 -13.969 1 92.19 158 ALA A N 1
ATOM 1252 C CA . ALA A 1 158 ? -17.172 -47 -13.453 1 92.19 158 ALA A CA 1
ATOM 1253 C C . ALA A 1 158 ? -17.812 -47.844 -14.562 1 92.19 158 ALA A C 1
ATOM 1255 O O . ALA A 1 158 ? -18.359 -48.906 -14.305 1 92.19 158 ALA A O 1
ATOM 1256 N N . ARG A 1 159 ? -17.734 -47.375 -15.797 1 90.25 159 ARG A N 1
ATOM 1257 C CA . ARG A 1 159 ? -18.266 -48.125 -16.938 1 90.25 159 ARG A CA 1
ATOM 1258 C C . ARG A 1 159 ? -17.422 -49.344 -17.234 1 90.25 159 ARG A C 1
ATOM 1260 O O . ARG A 1 159 ? -17.922 -50.312 -17.797 1 90.25 159 ARG A O 1
ATOM 1267 N N . ILE A 1 160 ? -16.203 -49.219 -16.797 1 85.94 160 ILE A N 1
ATOM 1268 C CA . ILE A 1 160 ? -15.305 -50.375 -16.984 1 85.94 160 ILE A CA 1
ATOM 1269 C C . ILE A 1 160 ? -15.391 -51.312 -15.766 1 85.94 160 ILE A C 1
ATOM 1271 O O . ILE A 1 160 ? -15.719 -52.469 -15.906 1 85.94 160 ILE A O 1
ATOM 1275 N N . ASP A 1 161 ? -15.055 -50.781 -14.531 1 87.38 161 ASP A N 1
ATOM 1276 C CA . ASP A 1 161 ? -15.141 -51.5 -13.281 1 87.38 161 ASP A CA 1
ATOM 1277 C C . ASP A 1 161 ? -15.352 -50.562 -12.094 1 87.38 161 ASP A C 1
ATOM 1279 O O . ASP A 1 161 ? -14.516 -49.719 -11.828 1 87.38 161 ASP A O 1
ATOM 1283 N N . VAL A 1 162 ? -16.312 -50.781 -11.32 1 88.62 162 VAL A N 1
ATOM 1284 C CA . VAL A 1 162 ? -16.703 -49.906 -10.227 1 88.62 162 VAL A CA 1
ATOM 1285 C C . VAL A 1 162 ? -15.695 -50 -9.094 1 88.62 162 VAL A C 1
ATOM 1287 O O . VAL A 1 162 ? -15.484 -49.031 -8.359 1 88.62 162 VAL A O 1
ATOM 1290 N N . LYS A 1 163 ? -15 -51.062 -8.914 1 84.75 163 LYS A N 1
ATOM 1291 C CA . LYS A 1 163 ? -14.016 -51.25 -7.852 1 84.75 163 LYS A CA 1
ATOM 1292 C C . LYS A 1 163 ? -12.82 -50.312 -8.055 1 84.75 163 LYS A C 1
ATOM 1294 O O . LYS A 1 163 ? -12.336 -49.719 -7.105 1 84.75 163 LYS A O 1
ATOM 1299 N N . ILE A 1 164 ? -12.438 -50.156 -9.297 1 83.94 164 ILE A N 1
ATOM 1300 C CA . ILE A 1 164 ? -11.312 -49.281 -9.617 1 83.94 164 ILE A CA 1
ATOM 1301 C C . ILE A 1 164 ? -11.711 -47.844 -9.398 1 83.94 164 ILE A C 1
ATOM 1303 O O . ILE A 1 164 ? -10.922 -47.031 -8.875 1 83.94 164 ILE A O 1
ATOM 1307 N N . ALA A 1 165 ? -12.938 -47.562 -9.766 1 89.06 165 ALA A N 1
ATOM 1308 C CA . ALA A 1 165 ? -13.445 -46.188 -9.633 1 89.06 165 ALA A CA 1
ATOM 1309 C C . ALA A 1 165 ? -13.461 -45.75 -8.164 1 89.06 165 ALA A C 1
ATOM 1311 O O . ALA A 1 165 ? -13.164 -44.594 -7.855 1 89.06 165 ALA A O 1
ATOM 1312 N N . LEU A 1 166 ? -13.727 -46.594 -7.258 1 87 166 LEU A N 1
ATOM 1313 C CA . LEU A 1 166 ? -13.812 -46.312 -5.836 1 87 166 LEU A CA 1
ATOM 1314 C C . LEU A 1 166 ? -12.43 -45.969 -5.266 1 87 166 LEU A C 1
ATOM 1316 O O . LEU A 1 166 ? -12.297 -45.156 -4.379 1 87 166 LEU A O 1
ATOM 1320 N N . ILE A 1 167 ? -11.422 -46.594 -5.789 1 81.94 167 ILE A N 1
ATOM 1321 C CA . ILE A 1 167 ? -10.07 -46.312 -5.32 1 81.94 167 ILE A CA 1
ATOM 1322 C C . ILE A 1 167 ? -9.672 -44.875 -5.695 1 81.94 167 ILE A C 1
ATOM 1324 O O . ILE A 1 167 ? -9.039 -44.188 -4.906 1 81.94 167 ILE A O 1
ATOM 1328 N N . PHE A 1 168 ? -10.094 -44.469 -6.898 1 84.06 168 PHE A N 1
ATOM 1329 C CA . PHE A 1 168 ? -9.812 -43.125 -7.359 1 84.06 168 PHE A CA 1
ATOM 1330 C C . PHE A 1 168 ? -10.516 -42.094 -6.48 1 84.06 168 PHE A C 1
ATOM 1332 O O . PHE A 1 168 ? -9.922 -41.094 -6.094 1 84.06 168 PHE A O 1
ATOM 1339 N N . ILE A 1 169 ? -11.656 -42.375 -6.047 1 84.31 169 ILE A N 1
ATOM 1340 C CA . ILE A 1 169 ? -12.5 -41.406 -5.344 1 84.31 169 ILE A CA 1
ATOM 1341 C C . ILE A 1 169 ? -12.008 -41.25 -3.908 1 84.31 169 ILE A C 1
ATOM 1343 O O . ILE A 1 169 ? -12.086 -40.156 -3.338 1 84.31 169 ILE A O 1
ATOM 1347 N N . VAL A 1 170 ? -11.484 -42.25 -3.309 1 85.94 170 VAL A N 1
ATOM 1348 C CA . VAL A 1 170 ? -11.078 -42.219 -1.906 1 85.94 170 VAL A CA 1
ATOM 1349 C C . VAL A 1 170 ? -9.852 -41.344 -1.727 1 85.94 170 VAL A C 1
ATOM 1351 O O . VAL A 1 170 ? -9.609 -40.812 -0.635 1 85.94 170 VAL A O 1
ATOM 1354 N N . THR A 1 171 ? -9.172 -41.094 -2.783 1 80.25 171 THR A N 1
ATOM 1355 C CA . THR A 1 171 ? -7.969 -40.281 -2.719 1 80.25 171 THR A CA 1
ATOM 1356 C C . THR A 1 171 ? -8.312 -38.844 -2.355 1 80.25 171 THR A C 1
ATOM 1358 O O . THR A 1 171 ? -7.598 -38.219 -1.583 1 80.25 171 THR A O 1
ATOM 1361 N N . ALA A 1 172 ? -9.445 -38.312 -2.832 1 80.19 172 ALA A N 1
ATOM 1362 C CA . ALA A 1 172 ? -9.82 -36.906 -2.654 1 80.19 172 ALA A CA 1
ATOM 1363 C C . ALA A 1 172 ? -10.109 -36.625 -1.187 1 80.19 172 ALA A C 1
ATOM 1365 O O . ALA A 1 172 ? -9.547 -35.688 -0.622 1 80.19 172 ALA A O 1
ATOM 1366 N N . PRO A 1 173 ? -10.867 -37.312 -0.49 1 82.06 173 PRO A N 1
ATOM 1367 C CA . PRO A 1 173 ? -11.133 -37.062 0.924 1 82.06 173 PRO A CA 1
ATOM 1368 C C . PRO A 1 173 ? -9.898 -37.219 1.802 1 82.06 173 PRO A C 1
ATOM 1370 O O . PRO A 1 173 ? -9.742 -36.531 2.803 1 82.06 173 PRO A O 1
ATOM 1373 N N . ILE A 1 174 ? -9.008 -38.062 1.478 1 83.81 174 ILE A N 1
ATOM 1374 C CA . ILE A 1 174 ? -7.797 -38.281 2.26 1 83.81 174 ILE A CA 1
ATOM 1375 C C . ILE A 1 174 ? -6.918 -37.031 2.186 1 83.81 174 ILE A C 1
ATOM 1377 O O . ILE A 1 174 ? -6.426 -36.531 3.207 1 83.81 174 ILE A O 1
ATOM 1381 N N . ILE A 1 175 ? -6.871 -36.562 1.029 1 80.31 175 ILE A N 1
ATOM 1382 C CA . ILE A 1 175 ? -6.066 -35.344 0.837 1 80.31 175 ILE A CA 1
ATOM 1383 C C . ILE A 1 175 ? -6.734 -34.156 1.527 1 80.31 175 ILE A C 1
ATOM 1385 O O . ILE A 1 175 ? -6.055 -33.312 2.121 1 80.31 175 ILE A O 1
ATOM 1389 N N . GLY A 1 176 ? -8.047 -34.094 1.441 1 78.12 176 GLY A N 1
ATOM 1390 C CA . GLY A 1 176 ? -8.789 -33 2.1 1 78.12 176 GLY A CA 1
ATOM 1391 C C . GLY A 1 176 ? -8.594 -33 3.604 1 78.12 176 GLY A C 1
ATOM 1392 O O . GLY A 1 176 ? -8.43 -31.922 4.199 1 78.12 176 GLY A O 1
ATOM 1393 N N . LEU A 1 177 ? -8.547 -34.094 4.199 1 80 177 LEU A N 1
ATOM 1394 C CA . LEU A 1 177 ? -8.406 -34.219 5.648 1 80 177 LEU A CA 1
ATOM 1395 C C . LEU A 1 177 ? -7.008 -33.781 6.094 1 80 177 LEU A C 1
ATOM 1397 O O . LEU A 1 177 ? -6.863 -33.031 7.078 1 80 177 LEU A O 1
ATOM 1401 N N . VAL A 1 178 ? -6.039 -34.156 5.324 1 77.69 178 VAL A N 1
ATOM 1402 C CA . VAL A 1 178 ? -4.656 -33.812 5.656 1 77.69 178 VAL A CA 1
ATOM 1403 C C . VAL A 1 178 ? -4.449 -32.312 5.508 1 77.69 178 VAL A C 1
ATOM 1405 O O . VAL A 1 178 ? -3.771 -31.688 6.328 1 77.69 178 VAL A O 1
ATOM 1408 N N . SER A 1 179 ? -5.082 -31.781 4.547 1 77.44 179 SER A N 1
ATOM 1409 C CA . SER A 1 179 ? -4.93 -30.359 4.23 1 77.44 179 SER A CA 1
ATOM 1410 C C . SER A 1 179 ? -5.602 -29.484 5.281 1 77.44 179 SER A C 1
ATOM 1412 O O . SER A 1 179 ? -5.102 -28.406 5.609 1 77.44 179 SER A O 1
ATOM 1414 N N . SER A 1 180 ? -6.672 -29.906 5.91 1 78.44 180 SER A N 1
ATOM 1415 C CA . SER A 1 180 ? -7.449 -29.094 6.836 1 78.44 180 SER A CA 1
ATOM 1416 C C . SER A 1 180 ? -6.699 -28.875 8.148 1 78.44 180 SER A C 1
ATOM 1418 O O . SER A 1 180 ? -6.762 -27.797 8.734 1 78.44 180 SER A O 1
ATOM 1420 N N . TYR A 1 181 ? -5.949 -29.766 8.586 1 78.94 181 TYR A N 1
ATOM 1421 C CA . TYR A 1 181 ? -5.254 -29.672 9.867 1 78.94 181 TYR A CA 1
ATOM 1422 C C . TYR A 1 181 ? -4.113 -28.672 9.805 1 78.94 181 TYR A C 1
ATOM 1424 O O . TYR A 1 181 ? -4.004 -27.797 10.664 1 78.94 181 TYR A O 1
ATOM 1432 N N . LEU A 1 182 ? -3.35 -28.719 8.859 1 78.75 182 LEU A N 1
ATOM 1433 C CA . LEU A 1 182 ? -2.199 -27.828 8.758 1 78.75 182 LEU A CA 1
ATOM 1434 C C . LEU A 1 182 ? -2.625 -26.438 8.266 1 78.75 182 LEU A C 1
ATOM 1436 O O . LEU A 1 182 ? -1.925 -25.453 8.5 1 78.75 182 LEU A O 1
ATOM 1440 N N . GLY A 1 183 ? -3.748 -26.312 7.773 1 81.62 183 GLY A N 1
ATOM 1441 C CA . GLY A 1 183 ? -4.289 -25.047 7.285 1 81.62 183 GLY A CA 1
ATOM 1442 C C . GLY A 1 183 ? -4.598 -24.062 8.391 1 81.62 183 GLY A C 1
ATOM 1443 O O . GLY A 1 183 ? -4.387 -22.859 8.234 1 81.62 183 GLY A O 1
ATOM 1444 N N . LYS A 1 184 ? -4.891 -24.562 9.562 1 84.5 184 LYS A N 1
ATOM 1445 C CA . LYS A 1 184 ? -5.238 -23.703 10.688 1 84.5 184 LYS A CA 1
ATOM 1446 C C . LYS A 1 184 ? -4.012 -22.969 11.211 1 84.5 184 LYS A C 1
ATOM 1448 O O . LYS A 1 184 ? -4.098 -21.781 11.578 1 84.5 184 LYS A O 1
ATOM 1453 N N . LYS A 1 185 ? -2.902 -23.625 11.25 1 87.19 185 LYS A N 1
ATOM 1454 C CA . LYS A 1 185 ? -1.671 -22.984 11.719 1 87.19 185 LYS A CA 1
ATOM 1455 C C . LYS A 1 185 ? -1.213 -21.891 10.758 1 87.19 185 LYS A C 1
ATOM 1457 O O . LYS A 1 185 ? -0.744 -20.844 11.188 1 87.19 185 LYS A O 1
ATOM 1462 N N . ILE A 1 186 ? -1.4 -22.156 9.57 1 87.75 186 ILE A N 1
ATOM 1463 C CA . ILE A 1 186 ? -1.027 -21.188 8.547 1 87.75 186 ILE A CA 1
ATOM 1464 C C . ILE A 1 186 ? -1.916 -19.953 8.656 1 87.75 186 ILE A C 1
ATOM 1466 O O . ILE A 1 186 ? -1.435 -18.812 8.539 1 87.75 186 ILE A O 1
ATOM 1470 N N . LYS A 1 187 ? -3.145 -20.141 8.992 1 86.81 187 LYS A N 1
ATOM 1471 C CA . LYS A 1 187 ? -4.098 -19.047 9.125 1 86.81 187 LYS A CA 1
ATOM 1472 C C . LYS A 1 187 ? -3.705 -18.109 10.258 1 86.81 187 LYS A C 1
ATOM 1474 O O . LYS A 1 187 ? -3.748 -16.891 10.109 1 86.81 187 LYS A O 1
ATOM 1479 N N . GLU A 1 188 ? -3.275 -18.641 11.305 1 90.06 188 GLU A N 1
ATOM 1480 C CA . GLU A 1 188 ? -2.93 -17.844 12.477 1 90.06 188 GLU A CA 1
ATOM 1481 C C . GLU A 1 188 ? -1.692 -16.984 12.219 1 90.06 188 GLU A C 1
ATOM 1483 O O . GLU A 1 188 ? -1.667 -15.805 12.562 1 90.06 188 GLU A O 1
ATOM 1488 N N . VAL A 1 189 ? -0.731 -17.578 11.648 1 90.25 189 VAL A N 1
ATOM 1489 C CA . VAL A 1 189 ? 0.494 -16.828 11.359 1 90.25 189 VAL A CA 1
ATOM 1490 C C . VAL A 1 189 ? 0.218 -15.773 10.297 1 90.25 189 VAL A C 1
ATOM 1492 O O . VAL A 1 189 ? 0.749 -14.664 10.367 1 90.25 189 VAL A O 1
ATOM 1495 N N . SER A 1 190 ? -0.646 -16.062 9.336 1 87.75 190 SER A N 1
ATOM 1496 C CA . SER A 1 190 ? -0.993 -15.117 8.273 1 87.75 190 SER A CA 1
ATOM 1497 C C . SER A 1 190 ? -1.725 -13.898 8.828 1 87.75 190 SER A C 1
ATOM 1499 O O . SER A 1 190 ? -1.499 -12.773 8.383 1 87.75 190 SER A O 1
ATOM 1501 N N . LYS A 1 191 ? -2.553 -14.156 9.789 1 89.38 191 LYS A N 1
ATOM 1502 C CA . LYS A 1 191 ? -3.271 -13.062 10.43 1 89.38 191 LYS A CA 1
ATOM 1503 C C . LYS A 1 191 ? -2.305 -12.078 11.086 1 89.38 191 LYS A C 1
ATOM 1505 O O . LYS A 1 191 ? -2.469 -10.859 10.953 1 89.38 191 LYS A O 1
ATOM 1510 N N . THR A 1 192 ? -1.346 -12.648 11.695 1 91.31 192 THR A N 1
ATOM 1511 C CA . THR A 1 192 ? -0.357 -11.82 12.375 1 91.31 192 THR A CA 1
ATOM 1512 C C . THR A 1 192 ? 0.491 -11.055 11.359 1 91.31 192 THR A C 1
ATOM 1514 O O . THR A 1 192 ? 0.812 -9.883 11.57 1 91.31 192 THR A O 1
ATOM 1517 N N . ILE A 1 193 ? 0.828 -11.664 10.258 1 90.44 193 ILE A N 1
ATOM 1518 C CA . ILE A 1 193 ? 1.63 -11.039 9.211 1 90.44 193 ILE A CA 1
ATOM 1519 C C . ILE A 1 193 ? 0.868 -9.852 8.617 1 90.44 193 ILE A C 1
ATOM 1521 O O . ILE A 1 193 ? 1.432 -8.773 8.438 1 90.44 193 ILE A O 1
ATOM 1525 N N . VAL A 1 194 ? -0.396 -10.023 8.406 1 84.06 194 VAL A N 1
ATOM 1526 C CA . VAL A 1 194 ? -1.21 -8.977 7.801 1 84.06 194 VAL A CA 1
ATOM 1527 C C . VAL A 1 194 ? -1.317 -7.785 8.758 1 84.06 194 VAL A C 1
ATOM 1529 O O . VAL A 1 194 ? -1.181 -6.633 8.336 1 84.06 194 VAL A O 1
ATOM 1532 N N . ARG A 1 195 ? -1.458 -8.086 9.953 1 86.25 195 ARG A N 1
ATOM 1533 C CA . ARG A 1 195 ? -1.56 -7.031 10.953 1 86.25 195 ARG A CA 1
ATOM 1534 C C . ARG A 1 195 ? -0.265 -6.23 11.047 1 86.25 195 ARG A C 1
ATOM 1536 O O . ARG A 1 195 ? -0.291 -5 11.062 1 86.25 195 ARG A O 1
ATOM 1543 N N . GLN A 1 196 ? 0.812 -6.934 11.086 1 88.88 196 GLN A N 1
ATOM 1544 C CA . GLN A 1 196 ? 2.109 -6.277 11.203 1 88.88 196 GLN A CA 1
ATOM 1545 C C . GLN A 1 196 ? 2.457 -5.512 9.93 1 88.88 196 GLN A C 1
ATOM 1547 O O . GLN A 1 196 ? 3.08 -4.449 9.984 1 88.88 196 GLN A O 1
ATOM 1552 N N . THR A 1 197 ? 2.041 -6.02 8.844 1 87.25 197 THR A N 1
ATOM 1553 C CA . THR A 1 197 ? 2.299 -5.355 7.574 1 87.25 197 THR A CA 1
ATOM 1554 C C . THR A 1 197 ? 1.474 -4.074 7.453 1 87.25 197 THR A C 1
ATOM 1556 O O . THR A 1 197 ? 1.962 -3.061 6.953 1 87.25 197 THR A O 1
ATOM 1559 N N . ASN A 1 198 ? 0.276 -4.141 7.965 1 82.88 198 ASN A N 1
ATOM 1560 C CA . ASN A 1 198 ? -0.554 -2.939 8 1 82.88 198 ASN A CA 1
ATOM 1561 C C . ASN A 1 198 ? 0.058 -1.863 8.891 1 82.88 198 ASN A C 1
ATOM 1563 O O . ASN A 1 198 ? 0.098 -0.689 8.516 1 82.88 198 ASN A O 1
ATOM 1567 N N . ALA A 1 199 ? 0.544 -2.277 9.945 1 85.25 199 ALA A N 1
ATOM 1568 C CA . ALA A 1 199 ? 1.165 -1.354 10.891 1 85.25 199 ALA A CA 1
ATOM 1569 C C . ALA A 1 199 ? 2.43 -0.736 10.305 1 85.25 199 ALA A C 1
ATOM 1571 O O . ALA A 1 199 ? 2.697 0.452 10.5 1 85.25 199 ALA A O 1
ATOM 1572 N N . LEU A 1 200 ? 3.205 -1.564 9.648 1 87.25 200 LEU A N 1
ATOM 1573 C CA . LEU A 1 200 ? 4.43 -1.078 9.023 1 87.25 200 LEU A CA 1
ATOM 1574 C C . LEU A 1 200 ? 4.113 -0.057 7.938 1 87.25 200 LEU A C 1
ATOM 1576 O O . LEU A 1 200 ? 4.812 0.951 7.805 1 87.25 200 LEU A O 1
ATOM 1580 N N . ALA A 1 201 ? 3.051 -0.307 7.164 1 85.62 201 ALA A N 1
ATOM 1581 C CA . ALA A 1 201 ? 2.627 0.637 6.133 1 85.62 201 ALA A CA 1
ATOM 1582 C C . ALA A 1 201 ? 2.223 1.974 6.75 1 85.62 201 ALA A C 1
ATOM 1584 O O . ALA A 1 201 ? 2.596 3.035 6.242 1 85.62 201 ALA A O 1
ATOM 1585 N N . GLY A 1 202 ? 1.554 1.911 7.805 1 82.75 202 GLY A N 1
ATOM 1586 C CA . GLY A 1 202 ? 1.177 3.117 8.523 1 82.75 202 GLY A CA 1
ATOM 1587 C C . GLY A 1 202 ? 2.367 3.879 9.078 1 82.75 202 GLY A C 1
ATOM 1588 O O . GLY A 1 202 ? 2.463 5.098 8.914 1 82.75 202 GLY A O 1
ATOM 1589 N N . ALA A 1 203 ? 3.254 3.172 9.672 1 85.5 203 ALA A N 1
ATOM 1590 C CA . ALA A 1 203 ? 4.438 3.783 10.266 1 85.5 203 ALA A CA 1
ATOM 1591 C C . ALA A 1 203 ? 5.332 4.402 9.195 1 85.5 203 ALA A C 1
ATOM 1593 O O . ALA A 1 203 ? 5.914 5.469 9.406 1 85.5 203 ALA A O 1
ATOM 1594 N N . THR A 1 204 ? 5.434 3.746 8.117 1 86.19 204 THR A N 1
ATOM 1595 C CA . THR A 1 204 ? 6.27 4.234 7.02 1 86.19 204 THR A CA 1
ATOM 1596 C C . THR A 1 204 ? 5.707 5.535 6.453 1 86.19 204 THR A C 1
ATOM 1598 O O . THR A 1 204 ? 6.449 6.504 6.262 1 86.19 204 THR A O 1
ATOM 1601 N N . THR A 1 205 ? 4.449 5.586 6.211 1 81.94 205 THR A N 1
ATOM 1602 C CA . THR A 1 205 ? 3.826 6.785 5.664 1 81.94 205 THR A CA 1
ATOM 1603 C C . THR A 1 205 ? 3.916 7.941 6.656 1 81.94 205 THR A C 1
ATOM 1605 O O . THR A 1 205 ? 4.117 9.094 6.262 1 81.94 205 THR A O 1
ATOM 1608 N N . GLU A 1 206 ? 3.854 7.586 7.867 1 82.88 206 GLU A N 1
ATOM 1609 C CA . GLU A 1 206 ? 3.949 8.602 8.906 1 82.88 206 GLU A CA 1
ATOM 1610 C C . GLU A 1 206 ? 5.355 9.195 8.977 1 82.88 206 GLU A C 1
ATOM 1612 O O . GLU A 1 206 ? 5.52 10.406 9.141 1 82.88 206 GLU A O 1
ATOM 1617 N N . SER A 1 207 ? 6.324 8.367 8.938 1 85.69 207 SER A N 1
ATOM 1618 C CA . SER A 1 207 ? 7.715 8.812 8.977 1 85.69 207 SER A CA 1
ATOM 1619 C C . SER A 1 207 ? 8.039 9.711 7.789 1 85.69 207 SER A C 1
ATOM 1621 O O . SER A 1 207 ? 8.742 10.719 7.938 1 85.69 207 SER A O 1
ATOM 1623 N N . LEU A 1 208 ? 7.453 9.406 6.68 1 83 208 LEU A N 1
ATOM 1624 C CA . LEU A 1 208 ? 7.703 10.188 5.477 1 83 208 LEU A CA 1
ATOM 1625 C C . LEU A 1 208 ? 6.957 11.523 5.531 1 83 208 LEU A C 1
ATOM 1627 O O . LEU A 1 208 ? 7.469 12.539 5.062 1 83 208 LEU A O 1
ATOM 1631 N N . ARG A 1 209 ? 5.879 11.453 6.137 1 77.62 209 ARG A N 1
ATOM 1632 C CA . ARG A 1 209 ? 5.102 12.672 6.305 1 77.62 209 ARG A CA 1
ATOM 1633 C C . ARG A 1 209 ? 5.789 13.633 7.27 1 77.62 209 ARG A C 1
ATOM 1635 O O . ARG A 1 209 ? 5.727 14.852 7.09 1 77.62 209 ARG A O 1
ATOM 1642 N N . ASN A 1 210 ? 6.438 13.023 8.281 1 81.19 210 ASN A N 1
ATOM 1643 C CA . ASN A 1 210 ? 7.121 13.812 9.297 1 81.19 210 ASN A CA 1
ATOM 1644 C C . ASN A 1 210 ? 8.609 13.945 9.008 1 81.19 210 ASN A C 1
ATOM 1646 O O . ASN A 1 210 ? 9.422 14.039 9.922 1 81.19 210 ASN A O 1
ATOM 1650 N N . ILE A 1 211 ? 8.977 13.914 7.758 1 84.56 211 ILE A N 1
ATOM 1651 C CA . ILE A 1 211 ? 10.375 13.852 7.344 1 84.56 211 ILE A CA 1
ATOM 1652 C C . ILE A 1 211 ? 11.102 15.125 7.773 1 84.56 211 ILE A C 1
ATOM 1654 O O . ILE A 1 211 ? 12.289 15.086 8.109 1 84.56 211 ILE A O 1
ATOM 1658 N N . GLU A 1 212 ? 10.406 16.266 7.73 1 82.62 212 GLU A N 1
ATOM 1659 C CA . GLU A 1 212 ? 11.016 17.516 8.148 1 82.62 212 GLU A CA 1
ATOM 1660 C C . GLU A 1 212 ? 11.523 17.438 9.586 1 82.62 212 GLU A C 1
ATOM 1662 O O . GLU A 1 212 ? 12.656 17.828 9.875 1 82.62 212 GLU A O 1
ATOM 1667 N N . LEU A 1 213 ? 10.742 16.891 10.422 1 84.31 213 LEU A N 1
ATOM 1668 C CA . LEU A 1 213 ? 11.109 16.734 11.828 1 84.31 213 LEU A CA 1
ATOM 1669 C C . LEU A 1 213 ? 12.227 15.711 11.992 1 84.31 213 LEU A C 1
ATOM 1671 O O . LEU A 1 213 ? 13.195 15.953 12.719 1 84.31 213 LEU A O 1
ATOM 1675 N N . VAL A 1 214 ? 12.133 14.641 11.32 1 87.12 214 VAL A N 1
ATOM 1676 C CA . VAL A 1 214 ? 13.094 13.547 11.438 1 87.12 214 VAL A CA 1
ATOM 1677 C C . VAL A 1 214 ? 14.477 14.016 11 1 87.12 214 VAL A C 1
ATOM 1679 O O . VAL A 1 214 ? 15.469 13.789 11.695 1 87.12 214 VAL A O 1
ATOM 1682 N N . LYS A 1 215 ? 14.492 14.766 9.992 1 86.75 215 LYS A N 1
ATOM 1683 C CA . LYS A 1 215 ? 15.773 15.195 9.43 1 86.75 215 LYS A CA 1
ATOM 1684 C C . LYS A 1 215 ? 16.344 16.375 10.203 1 86.75 215 LYS A C 1
ATOM 1686 O O . LYS A 1 215 ? 17.547 16.469 10.422 1 86.75 215 LYS A O 1
ATOM 1691 N N . SER A 1 216 ? 15.477 17.219 10.539 1 86.12 216 SER A N 1
ATOM 1692 C CA . SER A 1 216 ? 15.938 18.438 11.219 1 86.12 216 SER A CA 1
ATOM 1693 C C . SER A 1 216 ? 16.562 18.109 12.57 1 86.12 216 SER A C 1
ATOM 1695 O O . SER A 1 216 ? 17.406 18.859 13.062 1 86.12 216 SER A O 1
ATOM 1697 N N . LEU A 1 217 ? 16.188 16.984 13.078 1 86.44 217 LEU A N 1
ATOM 1698 C CA . LEU A 1 217 ? 16.688 16.625 14.391 1 86.44 217 LEU A CA 1
ATOM 1699 C C . LEU A 1 217 ? 17.734 15.508 14.289 1 86.44 217 LEU A C 1
ATOM 1701 O O . LEU A 1 217 ? 18.188 14.977 15.305 1 86.44 217 LEU A O 1
ATOM 1705 N N . GLY A 1 218 ? 18.047 15.133 13.156 1 84.94 218 GLY A N 1
ATOM 1706 C CA . GLY A 1 218 ? 19.062 14.109 12.953 1 84.94 218 GLY A CA 1
ATOM 1707 C C . GLY A 1 218 ? 18.625 12.727 13.398 1 84.94 218 GLY A C 1
ATOM 1708 O O . GLY A 1 218 ? 19.422 11.945 13.906 1 84.94 218 GLY A O 1
ATOM 1709 N N . LEU A 1 219 ? 17.391 12.453 13.266 1 87.12 219 LEU A N 1
ATOM 1710 C CA . LEU A 1 219 ? 16.844 11.203 13.797 1 87.12 219 LEU A CA 1
ATOM 1711 C C . LEU A 1 219 ? 16.609 10.195 12.672 1 87.12 219 LEU A C 1
ATOM 1713 O O . LEU A 1 219 ? 15.898 9.211 12.859 1 87.12 219 LEU A O 1
ATOM 1717 N N . THR A 1 220 ? 17.188 10.406 11.562 1 87.38 220 THR A N 1
ATOM 1718 C CA . THR A 1 220 ? 16.984 9.547 10.398 1 87.38 220 THR A CA 1
ATOM 1719 C C . THR A 1 220 ? 17.406 8.117 10.695 1 87.38 220 THR A C 1
ATOM 1721 O O . THR A 1 220 ? 16.656 7.172 10.406 1 87.38 220 THR A O 1
ATOM 1724 N N . HIS A 1 221 ? 18.578 7.918 11.32 1 88.31 221 HIS A N 1
ATOM 1725 C CA . HIS A 1 221 ? 19.062 6.574 11.602 1 88.31 221 HIS A CA 1
ATOM 1726 C C . HIS A 1 221 ? 18.188 5.875 12.633 1 88.31 221 HIS A C 1
ATOM 1728 O O . HIS A 1 221 ? 17.953 4.672 12.531 1 88.31 221 HIS A O 1
ATOM 1734 N N . GLN A 1 222 ? 17.766 6.617 13.547 1 88.62 222 GLN A N 1
ATOM 1735 C CA . GLN A 1 222 ? 16.875 6.055 14.562 1 88.62 222 GLN A CA 1
ATOM 1736 C C . GLN A 1 222 ? 15.57 5.578 13.945 1 88.62 222 GLN A C 1
ATOM 1738 O O . GLN A 1 222 ? 15.078 4.496 14.281 1 88.62 222 GLN A O 1
ATOM 1743 N N . GLU A 1 223 ? 15.078 6.422 13.172 1 89.44 223 GLU A N 1
ATOM 1744 C CA . GLU A 1 223 ? 13.82 6.07 12.516 1 89.44 223 GLU A CA 1
ATOM 1745 C C . GLU A 1 223 ? 14 4.879 11.586 1 89.44 223 GLU A C 1
ATOM 1747 O O . GLU A 1 223 ? 13.125 4.016 11.492 1 89.44 223 GLU A O 1
ATOM 1752 N N . GLU A 1 224 ? 15.078 4.879 10.852 1 91.62 224 GLU A N 1
ATOM 1753 C CA . GLU A 1 224 ? 15.406 3.742 10 1 91.62 224 GLU A CA 1
ATOM 1754 C C . GLU A 1 224 ? 15.453 2.443 10.797 1 91.62 224 GLU A C 1
ATOM 1756 O O . GLU A 1 224 ? 14.875 1.435 10.383 1 91.62 224 GLU A O 1
ATOM 1761 N N . ASN A 1 225 ? 16.078 2.457 11.875 1 91.12 225 ASN A N 1
ATOM 1762 C CA . ASN A 1 225 ? 16.219 1.271 12.711 1 91.12 225 ASN A CA 1
ATOM 1763 C C . ASN A 1 225 ? 14.867 0.811 13.25 1 91.12 225 ASN A C 1
ATOM 1765 O O . ASN A 1 225 ? 14.594 -0.389 13.312 1 91.12 225 ASN A O 1
ATOM 1769 N N . ARG A 1 226 ? 14.086 1.75 13.594 1 90.06 226 ARG A N 1
ATOM 1770 C CA . ARG A 1 226 ? 12.758 1.428 14.102 1 90.06 226 ARG A CA 1
ATOM 1771 C C . ARG A 1 226 ? 11.922 0.727 13.039 1 90.06 226 ARG A C 1
ATOM 1773 O O . ARG A 1 226 ? 11.297 -0.305 13.305 1 90.06 226 ARG A O 1
ATOM 1780 N N . LEU A 1 227 ? 11.93 1.241 11.867 1 89.69 227 LEU A N 1
ATOM 1781 C CA . LEU A 1 227 ? 11.172 0.66 10.766 1 89.69 227 LEU A CA 1
ATOM 1782 C C . LEU A 1 227 ? 11.758 -0.682 10.344 1 89.69 227 LEU A C 1
ATOM 1784 O O . LEU A 1 227 ? 11.023 -1.623 10.047 1 89.69 227 LEU A O 1
ATOM 1788 N N . ASN A 1 228 ? 13.062 -0.79 10.391 1 91.25 228 ASN A N 1
ATOM 1789 C CA . ASN A 1 228 ? 13.742 -2.025 10.016 1 91.25 228 ASN A CA 1
ATOM 1790 C C . ASN A 1 228 ? 13.453 -3.148 11.008 1 91.25 228 ASN A C 1
ATOM 1792 O O . ASN A 1 228 ? 13.391 -4.316 10.633 1 91.25 228 ASN A O 1
ATOM 1796 N N . LEU A 1 229 ? 13.305 -2.805 12.242 1 90.5 229 LEU A N 1
ATOM 1797 C CA . LEU A 1 229 ? 12.977 -3.807 13.25 1 90.5 229 LEU A CA 1
ATOM 1798 C C . LEU A 1 229 ? 11.609 -4.43 12.969 1 90.5 229 LEU A C 1
ATOM 1800 O O . LEU A 1 229 ? 11.43 -5.637 13.133 1 90.5 229 LEU A O 1
ATOM 1804 N N . ASN A 1 230 ? 10.734 -3.623 12.539 1 90.56 230 ASN A N 1
ATOM 1805 C CA . ASN A 1 230 ? 9.422 -4.133 12.172 1 90.56 230 ASN A CA 1
ATOM 1806 C C . ASN A 1 230 ? 9.492 -5.027 10.93 1 90.56 230 ASN A C 1
ATOM 1808 O O . ASN A 1 230 ? 8.805 -6.047 10.859 1 90.56 230 ASN A O 1
ATOM 1812 N N . THR A 1 231 ? 10.32 -4.668 10.039 1 90.75 231 THR A N 1
ATOM 1813 C CA . THR A 1 231 ? 10.516 -5.469 8.836 1 90.75 231 THR A CA 1
ATOM 1814 C C . THR A 1 231 ? 11.102 -6.832 9.18 1 90.75 231 THR A C 1
ATOM 1816 O O . THR A 1 231 ? 10.688 -7.852 8.617 1 90.75 231 THR A O 1
ATOM 1819 N N . LEU A 1 232 ? 12.016 -6.867 10.125 1 91.88 232 LEU A N 1
ATOM 1820 C CA . LEU A 1 232 ? 12.656 -8.117 10.523 1 91.88 232 LEU A CA 1
ATOM 1821 C C . LEU A 1 232 ? 11.68 -9.008 11.289 1 91.88 232 LEU A C 1
ATOM 1823 O O . LEU A 1 232 ? 11.734 -10.234 11.18 1 91.88 232 LEU A O 1
ATOM 1827 N N . LYS A 1 233 ? 10.805 -8.367 12.047 1 93.19 233 LYS A N 1
ATOM 1828 C CA . LYS A 1 233 ? 9.766 -9.133 12.719 1 93.19 233 LYS A CA 1
ATOM 1829 C C . LYS A 1 233 ? 8.852 -9.828 11.719 1 93.19 233 LYS A C 1
ATOM 1831 O O . LYS A 1 233 ? 8.5 -11 11.898 1 93.19 233 LYS A O 1
ATOM 1836 N N . ILE A 1 234 ? 8.555 -9.125 10.695 1 92.75 234 ILE A N 1
ATOM 1837 C CA . ILE A 1 234 ? 7.711 -9.688 9.648 1 92.75 234 ILE A CA 1
ATOM 1838 C C . ILE A 1 234 ? 8.461 -10.812 8.93 1 92.75 234 ILE A C 1
ATOM 1840 O O . ILE A 1 234 ? 7.875 -11.852 8.609 1 92.75 234 ILE A O 1
ATOM 1844 N N . LEU A 1 235 ? 9.758 -10.633 8.734 1 93.5 235 LEU A N 1
ATOM 1845 C CA . LEU A 1 235 ? 10.578 -11.648 8.094 1 93.5 235 LEU A CA 1
ATOM 1846 C C . LEU A 1 235 ? 10.578 -12.945 8.898 1 93.5 235 LEU A C 1
ATOM 1848 O O . LEU A 1 235 ? 10.43 -14.031 8.336 1 93.5 235 LEU A O 1
ATOM 1852 N N . LYS A 1 236 ? 10.68 -12.852 10.141 1 94.75 236 LYS A N 1
ATOM 1853 C CA . LYS A 1 236 ? 10.68 -14.023 11.008 1 94.75 236 LYS A CA 1
ATOM 1854 C C . LYS A 1 236 ? 9.359 -14.781 10.914 1 94.75 236 LYS A C 1
ATOM 1856 O O . LYS A 1 236 ? 9.344 -16.016 10.859 1 94.75 236 LYS A O 1
ATOM 1861 N N . LEU A 1 237 ? 8.273 -14.055 10.867 1 93.12 237 LEU A N 1
ATOM 1862 C CA . LEU A 1 237 ? 6.957 -14.664 10.75 1 93.12 237 LEU A CA 1
ATOM 1863 C C . LEU A 1 237 ? 6.777 -15.328 9.391 1 93.12 237 LEU A C 1
ATOM 1865 O O . LEU A 1 237 ? 6.191 -16.406 9.289 1 93.12 237 LEU A O 1
ATOM 1869 N N . GLU A 1 238 ? 7.309 -14.688 8.383 1 92.62 238 GLU A N 1
ATOM 1870 C CA . GLU A 1 238 ? 7.234 -15.25 7.039 1 92.62 238 GLU A CA 1
ATOM 1871 C C . GLU A 1 238 ? 8.008 -16.562 6.949 1 92.62 238 GLU A C 1
ATOM 1873 O O . GLU A 1 238 ? 7.555 -17.516 6.297 1 92.62 238 GLU A O 1
ATOM 1878 N N . LEU A 1 239 ? 9.164 -16.656 7.555 1 93.56 239 LEU A N 1
ATOM 1879 C CA . LEU A 1 239 ? 9.961 -17.875 7.547 1 93.56 239 LEU A CA 1
ATOM 1880 C C . LEU A 1 239 ? 9.266 -18.984 8.336 1 93.56 239 LEU A C 1
ATOM 1882 O O . LEU A 1 239 ? 9.328 -20.156 7.953 1 93.56 239 LEU A O 1
ATOM 1886 N N . GLN A 1 240 ? 8.57 -18.609 9.352 1 93.62 240 GLN A N 1
ATOM 1887 C CA . GLN A 1 240 ? 7.77 -19.578 10.094 1 93.62 240 GLN A CA 1
ATOM 1888 C C . GLN A 1 240 ? 6.625 -20.125 9.242 1 93.62 240 GLN A C 1
ATOM 1890 O O . GLN A 1 240 ? 6.359 -21.328 9.242 1 93.62 240 GLN A O 1
ATOM 1895 N N . LYS A 1 241 ? 6 -19.203 8.578 1 90.19 241 LYS A N 1
ATOM 1896 C CA . LYS A 1 241 ? 4.906 -19.578 7.691 1 90.19 241 LYS A CA 1
ATOM 1897 C C . LYS A 1 241 ? 5.383 -20.562 6.613 1 90.19 241 LYS A C 1
ATOM 1899 O O . LYS A 1 241 ? 4.684 -21.516 6.285 1 90.19 241 LYS A O 1
ATOM 1904 N N . ILE A 1 242 ? 6.59 -20.359 6.098 1 91.19 242 ILE A N 1
ATOM 1905 C CA . ILE A 1 242 ? 7.145 -21.203 5.035 1 91.19 242 ILE A CA 1
ATOM 1906 C C . ILE A 1 242 ? 7.359 -22.609 5.551 1 91.19 242 ILE A C 1
ATOM 1908 O O . ILE A 1 242 ? 7.141 -23.594 4.824 1 91.19 242 ILE A O 1
ATOM 1912 N N . ARG A 1 243 ? 7.73 -22.766 6.73 1 91.88 243 ARG A N 1
ATOM 1913 C CA . ARG A 1 243 ? 7.934 -24.094 7.312 1 91.88 243 ARG A CA 1
ATOM 1914 C C . ARG A 1 243 ? 6.621 -24.875 7.383 1 91.88 243 ARG A C 1
ATOM 1916 O O . ARG A 1 243 ? 6.586 -26.062 7.098 1 91.88 243 ARG A O 1
ATOM 1923 N N . TYR A 1 244 ? 5.555 -24.219 7.742 1 88.44 244 TYR A N 1
ATOM 1924 C CA . TYR A 1 244 ? 4.246 -24.859 7.785 1 88.44 244 TYR A CA 1
ATOM 1925 C C . TYR A 1 244 ? 3.775 -25.234 6.387 1 88.44 244 TYR A C 1
ATOM 1927 O O . TYR A 1 244 ? 3.232 -26.328 6.176 1 88.44 244 TYR A O 1
ATOM 1935 N N . ILE A 1 245 ? 4.062 -24.328 5.477 1 87.69 245 ILE A N 1
ATOM 1936 C CA . ILE A 1 245 ? 3.641 -24.547 4.098 1 87.69 245 ILE A CA 1
ATOM 1937 C C . ILE A 1 245 ? 4.398 -25.75 3.514 1 87.69 245 ILE A C 1
ATOM 1939 O O . ILE A 1 245 ? 3.809 -26.594 2.84 1 87.69 245 ILE A O 1
ATOM 1943 N N . ARG A 1 246 ? 5.684 -25.781 3.787 1 89.06 246 ARG A N 1
ATOM 1944 C CA . ARG A 1 246 ? 6.508 -26.875 3.262 1 89.06 246 ARG A CA 1
ATOM 1945 C C . ARG A 1 246 ? 6.117 -28.203 3.883 1 89.06 246 ARG A C 1
ATOM 1947 O O . ARG A 1 246 ? 6.094 -29.234 3.199 1 89.06 246 ARG A O 1
ATOM 1954 N N . SER A 1 247 ? 5.793 -28.172 5.141 1 89.12 247 SER A N 1
ATOM 1955 C CA . SER A 1 247 ? 5.34 -29.375 5.809 1 89.12 247 SER A CA 1
ATOM 1956 C C . SER A 1 247 ? 4.027 -29.875 5.215 1 89.12 247 SER A C 1
ATOM 1958 O O . SER A 1 247 ? 3.869 -31.078 4.961 1 89.12 247 SER A O 1
ATOM 1960 N N . LEU A 1 248 ? 3.178 -29 5.008 1 86.31 248 LEU A N 1
ATOM 1961 C CA . LEU A 1 248 ? 1.893 -29.359 4.414 1 86.31 248 LEU A CA 1
ATOM 1962 C C . LEU A 1 248 ? 2.078 -29.922 3.01 1 86.31 248 LEU A C 1
ATOM 1964 O O . LEU A 1 248 ? 1.505 -30.953 2.672 1 86.31 248 LEU A O 1
ATOM 1968 N N . SER A 1 249 ? 2.877 -29.188 2.215 1 86.69 249 SER A N 1
ATOM 1969 C CA . SER A 1 249 ? 3.111 -29.609 0.839 1 86.69 249 SER A CA 1
ATOM 1970 C C . SER A 1 249 ? 3.779 -30.984 0.789 1 86.69 249 SER A C 1
ATOM 1972 O O . SER A 1 249 ? 3.486 -31.781 -0.097 1 86.69 249 SER A O 1
ATOM 1974 N N . PHE A 1 250 ? 4.66 -31.234 1.723 1 88.25 250 PHE A N 1
ATOM 1975 C CA . PHE A 1 250 ? 5.359 -32.531 1.775 1 88.25 250 PHE A CA 1
ATOM 1976 C C . PHE A 1 250 ? 4.391 -33.656 2.088 1 88.25 250 PHE A C 1
ATOM 1978 O O . PHE A 1 250 ? 4.406 -34.688 1.422 1 88.25 250 PHE A O 1
ATOM 1985 N N . ILE A 1 251 ? 3.596 -33.469 3.055 1 87.31 251 ILE A N 1
ATOM 1986 C CA . ILE A 1 251 ? 2.645 -34.5 3.469 1 87.31 251 ILE A CA 1
ATOM 1987 C C . ILE A 1 251 ? 1.64 -34.75 2.348 1 87.31 251 ILE A C 1
ATOM 1989 O O . ILE A 1 251 ? 1.321 -35.906 2.041 1 87.31 251 ILE A O 1
ATOM 1993 N N . GLN A 1 252 ? 1.168 -33.719 1.765 1 84.19 252 GLN A N 1
ATOM 1994 C CA . GLN A 1 252 ? 0.211 -33.875 0.672 1 84.19 252 GLN A CA 1
ATOM 1995 C C . GLN A 1 252 ? 0.835 -34.594 -0.52 1 84.19 252 GLN A C 1
ATOM 1997 O O . GLN A 1 252 ? 0.224 -35.469 -1.098 1 84.19 252 GLN A O 1
ATOM 2002 N N . GLY A 1 253 ? 2.07 -34.125 -0.888 1 85.44 253 GLY A N 1
ATOM 2003 C CA . GLY A 1 253 ? 2.744 -34.75 -2.012 1 85.44 253 GLY A CA 1
ATOM 2004 C C . GLY A 1 253 ? 3.016 -36.219 -1.795 1 85.44 253 GLY A C 1
ATOM 2005 O O . GLY A 1 253 ? 2.836 -37.031 -2.707 1 85.44 253 GLY A O 1
ATOM 2006 N N . THR A 1 254 ? 3.381 -36.562 -0.604 1 87.19 254 THR A N 1
ATOM 2007 C CA . THR A 1 254 ? 3.664 -37.969 -0.265 1 87.19 254 THR A CA 1
ATOM 2008 C C . THR A 1 254 ? 2.389 -38.812 -0.309 1 87.19 254 THR A C 1
ATOM 2010 O O . THR A 1 254 ? 2.393 -39.906 -0.826 1 87.19 254 THR A O 1
ATOM 2013 N N . THR A 1 255 ? 1.377 -38.25 0.207 1 86 255 THR A N 1
ATOM 2014 C CA . THR A 1 255 ? 0.103 -38.938 0.218 1 86 255 THR A CA 1
ATOM 2015 C C . THR A 1 255 ? -0.397 -39.188 -1.204 1 86 255 THR A C 1
ATOM 2017 O O . THR A 1 255 ? -0.866 -40.281 -1.531 1 86 255 THR A O 1
ATOM 2020 N N . VAL A 1 256 ? -0.279 -38.156 -2.043 1 85.06 256 VAL A N 1
ATOM 2021 C CA . VAL A 1 256 ? -0.743 -38.25 -3.424 1 85.06 256 VAL A CA 1
ATOM 2022 C C . VAL A 1 256 ? 0.056 -39.344 -4.164 1 85.06 256 VAL A C 1
ATOM 2024 O O . VAL A 1 256 ? -0.515 -40.156 -4.887 1 85.06 256 VAL A O 1
ATOM 2027 N N . HIS A 1 257 ? 1.352 -39.344 -3.982 1 86.5 257 HIS A N 1
ATOM 2028 C CA . HIS A 1 257 ? 2.184 -40.344 -4.668 1 86.5 257 HIS A CA 1
ATOM 2029 C C . HIS A 1 257 ? 1.873 -41.75 -4.191 1 86.5 257 HIS A C 1
ATOM 2031 O O . HIS A 1 257 ? 1.899 -42.688 -4.98 1 86.5 257 HIS A O 1
ATOM 2037 N N . PHE A 1 258 ? 1.663 -41.875 -2.949 1 87.5 258 PHE A N 1
ATOM 2038 C CA . PHE A 1 258 ? 1.315 -43.188 -2.398 1 87.5 258 PHE A CA 1
ATOM 2039 C C . PHE A 1 258 ? 0.005 -43.688 -2.988 1 87.5 258 PHE A C 1
ATOM 2041 O O . PHE A 1 258 ? -0.089 -44.844 -3.406 1 87.5 258 PHE A O 1
ATOM 2048 N N . MET A 1 259 ? -0.949 -42.812 -3.014 1 87 259 MET A N 1
ATOM 2049 C CA . MET A 1 259 ? -2.244 -43.188 -3.568 1 87 259 MET A CA 1
ATOM 2050 C C . MET A 1 259 ? -2.127 -43.5 -5.051 1 87 259 MET A C 1
ATOM 2052 O O . MET A 1 259 ? -2.754 -44.469 -5.535 1 87 259 MET A O 1
ATOM 2056 N N . ARG A 1 260 ? -1.367 -42.75 -5.789 1 89.12 260 ARG A N 1
ATOM 2057 C CA . ARG A 1 260 ? -1.139 -43.031 -7.207 1 89.12 260 ARG A CA 1
ATOM 2058 C C . ARG A 1 260 ? -0.5 -44.375 -7.418 1 89.12 260 ARG A C 1
ATOM 2060 O O . ARG A 1 260 ? -0.884 -45.125 -8.328 1 89.12 260 ARG A O 1
ATOM 2067 N N . THR A 1 261 ? 0.506 -44.719 -6.559 1 90.81 261 THR A N 1
ATOM 2068 C CA . THR A 1 261 ? 1.186 -46 -6.656 1 90.81 261 THR A CA 1
ATOM 2069 C C . THR A 1 261 ? 0.211 -47.156 -6.406 1 90.81 261 THR A C 1
ATOM 2071 O O . THR A 1 261 ? 0.258 -48.156 -7.094 1 90.81 261 THR A O 1
ATOM 2074 N N . LEU A 1 262 ? -0.642 -46.938 -5.5 1 89.62 262 LEU A N 1
ATOM 2075 C CA . LEU A 1 262 ? -1.638 -47.969 -5.191 1 89.62 262 LEU A CA 1
ATOM 2076 C C . LEU A 1 262 ? -2.586 -48.188 -6.367 1 89.62 262 LEU A C 1
ATOM 2078 O O . LEU A 1 262 ? -2.943 -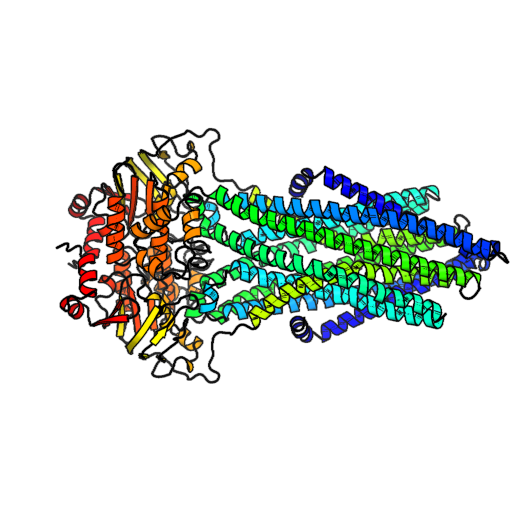49.312 -6.691 1 89.62 262 LEU A O 1
ATOM 2082 N N . VAL A 1 263 ? -2.982 -47.094 -6.969 1 90.62 263 VAL A N 1
ATOM 2083 C CA . VAL A 1 263 ? -3.877 -47.188 -8.117 1 90.62 263 VAL A CA 1
ATOM 2084 C C . VAL A 1 263 ? -3.176 -47.906 -9.266 1 90.62 263 VAL A C 1
ATOM 2086 O O . VAL A 1 263 ? -3.75 -48.781 -9.891 1 90.62 263 VAL A O 1
ATOM 2089 N N . VAL A 1 264 ? -1.945 -47.531 -9.555 1 93.31 264 VAL A N 1
ATOM 2090 C CA . VAL A 1 264 ? -1.201 -48.125 -10.656 1 93.31 264 VAL A CA 1
ATOM 2091 C C . VAL A 1 264 ? -0.994 -49.625 -10.398 1 93.31 264 VAL A C 1
ATOM 2093 O O . VAL A 1 264 ? -1.108 -50.438 -11.32 1 93.31 264 VAL A O 1
ATOM 2096 N N . PHE A 1 265 ? -0.692 -50 -9.195 1 93.88 265 PHE A N 1
ATOM 2097 C CA . PHE A 1 265 ? -0.563 -51.406 -8.828 1 93.88 265 PHE A CA 1
ATOM 2098 C C . PHE A 1 265 ? -1.844 -52.188 -9.148 1 93.88 265 PHE A C 1
ATOM 2100 O O . PHE A 1 265 ? -1.798 -53.25 -9.766 1 93.88 265 PHE A O 1
ATOM 2107 N N . THR A 1 266 ? -2.912 -51.656 -8.727 1 91.44 266 THR A N 1
ATOM 2108 C CA . THR A 1 266 ? -4.207 -52.281 -8.953 1 91.44 266 THR A CA 1
ATOM 2109 C C . THR A 1 266 ? -4.488 -52.406 -10.445 1 91.44 266 THR A C 1
ATOM 2111 O O . THR A 1 266 ? -5.023 -53.438 -10.891 1 91.44 266 THR A O 1
ATOM 2114 N N . LEU A 1 267 ? -4.125 -51.406 -11.203 1 94.06 267 LEU A N 1
ATOM 2115 C CA . LEU A 1 267 ? -4.363 -51.438 -12.648 1 94.06 267 LEU A CA 1
ATOM 2116 C C . LEU A 1 267 ? -3.564 -52.531 -13.305 1 94.06 267 LEU A C 1
ATOM 2118 O O . LEU A 1 267 ? -4.086 -53.25 -14.164 1 94.06 267 LEU A O 1
ATOM 2122 N N . TYR A 1 268 ? -2.293 -52.719 -12.914 1 95.31 268 TYR A N 1
ATOM 2123 C CA . TYR A 1 268 ? -1.476 -53.781 -13.484 1 95.31 268 TYR A CA 1
ATOM 2124 C C . TYR A 1 268 ? -2.014 -55.125 -13.086 1 95.31 268 TYR A C 1
ATOM 2126 O O . TYR A 1 268 ? -1.969 -56.094 -13.875 1 95.31 268 TYR A O 1
ATOM 2134 N N . TYR A 1 269 ? -2.475 -55.25 -11.906 1 93.12 269 TYR A N 1
ATOM 2135 C CA . TYR A 1 269 ? -3.061 -56.5 -11.461 1 93.12 269 TYR A CA 1
ATOM 2136 C C . TYR A 1 269 ? -4.297 -56.844 -12.289 1 93.12 269 TYR A C 1
ATOM 2138 O O . TYR A 1 269 ? -4.52 -58.031 -12.617 1 93.12 269 TYR A O 1
ATOM 2146 N N . PHE A 1 270 ? -5.066 -55.875 -12.641 1 92.56 270 PHE A N 1
ATOM 2147 C CA . PHE A 1 270 ? -6.262 -56.094 -13.445 1 92.56 270 PHE A CA 1
ATOM 2148 C C . PHE A 1 270 ? -5.883 -56.469 -14.875 1 92.56 270 PHE A C 1
ATOM 2150 O O . PHE A 1 270 ? -6.598 -57.25 -15.531 1 92.56 270 PHE A O 1
ATOM 2157 N N . VAL A 1 271 ? -4.805 -55.906 -15.352 1 93.31 271 VAL A N 1
ATOM 2158 C CA . VAL A 1 271 ? -4.305 -56.344 -16.656 1 93.31 271 VAL A CA 1
ATOM 2159 C C . VAL A 1 271 ? -3.918 -57.812 -16.625 1 93.31 271 VAL A C 1
ATOM 2161 O O . VAL A 1 271 ? -4.219 -58.562 -17.562 1 93.31 271 VAL A O 1
ATOM 2164 N N . PHE A 1 272 ? -3.271 -58.25 -15.547 1 93.62 272 PHE A N 1
ATOM 2165 C CA . PHE A 1 272 ? -2.846 -59.625 -15.367 1 93.62 272 PHE A CA 1
ATOM 2166 C C . PHE A 1 272 ? -4.047 -60.562 -15.352 1 93.62 272 PHE A C 1
ATOM 2168 O O . PHE A 1 272 ? -3.98 -61.688 -15.883 1 93.62 272 PHE A O 1
ATOM 2175 N N . GLN A 1 273 ? -5.141 -60.125 -14.828 1 91.44 273 GLN A N 1
ATOM 2176 C CA . GLN A 1 273 ? -6.344 -60.938 -14.727 1 91.44 273 GLN A CA 1
ATOM 2177 C C . GLN A 1 273 ? -7.148 -60.906 -16.031 1 91.44 273 GLN A C 1
ATOM 2179 O O . GLN A 1 273 ? -8.156 -61.594 -16.156 1 91.44 273 GLN A O 1
ATOM 2184 N N . GLY A 1 274 ? -6.816 -60.062 -16.922 1 89.44 274 GLY A N 1
ATOM 2185 C CA . GLY A 1 274 ? -7.484 -59.969 -18.219 1 89.44 274 GLY A CA 1
ATOM 2186 C C . GLY A 1 274 ? -8.75 -59.125 -18.172 1 89.44 274 GLY A C 1
ATOM 2187 O O . GLY A 1 274 ? -9.578 -59.188 -19.078 1 89.44 274 GLY A O 1
ATOM 2188 N N . LYS A 1 275 ? -8.875 -58.312 -17.188 1 90 275 LYS A N 1
ATOM 2189 C CA . LYS A 1 275 ? -10.078 -57.5 -17.031 1 90 275 LYS A CA 1
ATOM 2190 C C . LYS A 1 275 ? -9.984 -56.219 -17.859 1 90 275 LYS A C 1
ATOM 2192 O O . LYS A 1 275 ? -11.008 -55.656 -18.25 1 90 275 LYS A O 1
ATOM 2197 N N . ILE A 1 276 ? -8.75 -55.688 -18 1 92.31 276 ILE A N 1
ATOM 2198 C CA . ILE A 1 276 ? -8.539 -54.5 -18.812 1 92.31 276 ILE A CA 1
ATOM 2199 C C . ILE A 1 276 ? -7.379 -54.719 -19.781 1 92.31 276 ILE A C 1
ATOM 2201 O O . ILE A 1 276 ? -6.566 -55.625 -19.578 1 92.31 276 ILE A O 1
ATOM 2205 N N . VAL A 1 277 ? -7.355 -53.906 -20.828 1 92.81 277 VAL A N 1
ATOM 2206 C CA . VAL A 1 277 ? -6.281 -54 -21.812 1 92.81 277 VAL A CA 1
ATOM 2207 C C . VAL A 1 277 ? -5.227 -52.938 -21.531 1 92.81 277 VAL A C 1
ATOM 2209 O O . VAL A 1 277 ? -5.406 -52.094 -20.656 1 92.81 277 VAL A O 1
ATOM 2212 N N . VAL A 1 278 ? -4.125 -53 -22.219 1 93.69 278 VAL A N 1
ATOM 2213 C CA . VAL A 1 278 ? -2.992 -52.125 -22 1 93.69 278 VAL A CA 1
ATOM 2214 C C . VAL A 1 278 ? -3.4 -50.688 -22.312 1 93.69 278 VAL A C 1
ATOM 2216 O O . VAL A 1 278 ? -2.979 -49.75 -21.625 1 93.69 278 VAL A O 1
ATOM 2219 N N . GLY A 1 279 ? -4.211 -50.469 -23.344 1 93.44 279 GLY A N 1
ATOM 2220 C CA . GLY A 1 279 ? -4.719 -49.156 -23.656 1 93.44 279 GLY A CA 1
ATOM 2221 C C . GLY A 1 279 ? -5.484 -48.531 -22.5 1 93.44 279 GLY A C 1
ATOM 2222 O O . GLY A 1 279 ? -5.332 -47.344 -22.234 1 93.44 279 GLY A O 1
ATOM 2223 N N . ASP A 1 280 ? -6.301 -49.281 -21.766 1 93.5 280 ASP A N 1
ATOM 2224 C CA . ASP A 1 280 ? -7.047 -48.812 -20.609 1 93.5 280 ASP A CA 1
ATOM 2225 C C . ASP A 1 280 ? -6.105 -48.469 -19.453 1 93.5 280 ASP A C 1
ATOM 2227 O O . ASP A 1 280 ? -6.348 -47.5 -18.734 1 93.5 280 ASP A O 1
ATOM 2231 N N . LEU A 1 281 ? -5.066 -49.312 -19.312 1 93.94 281 LEU A N 1
ATOM 2232 C CA . LEU A 1 281 ? -4.055 -49.031 -18.297 1 93.94 281 LEU A CA 1
ATOM 2233 C C . LEU A 1 281 ? -3.428 -47.656 -18.5 1 93.94 281 LEU A C 1
ATOM 2235 O O . LEU A 1 281 ? -3.303 -46.875 -17.562 1 93.94 281 LEU A O 1
ATOM 2239 N N . LEU A 1 282 ? -3.104 -47.312 -19.75 1 94.06 282 LEU A N 1
ATOM 2240 C CA . LEU A 1 282 ? -2.48 -46.031 -20.062 1 94.06 282 LEU A CA 1
ATOM 2241 C C . LEU A 1 282 ? -3.447 -44.906 -19.812 1 94.06 282 LEU A C 1
ATOM 2243 O O . LEU A 1 282 ? -3.068 -43.875 -19.234 1 94.06 282 LEU A O 1
ATOM 2247 N N . THR A 1 283 ? -4.652 -45.062 -20.234 1 94.5 283 THR A N 1
ATOM 2248 C CA . THR A 1 283 ? -5.668 -44.031 -20.031 1 94.5 283 THR A CA 1
ATOM 2249 C C . THR A 1 283 ? -5.828 -43.719 -18.547 1 94.5 283 THR A C 1
ATOM 2251 O O . THR A 1 283 ? -5.801 -42.562 -18.156 1 94.5 283 THR A O 1
ATOM 2254 N N . MET A 1 284 ? -5.961 -44.719 -17.719 1 92.56 284 MET A N 1
ATOM 2255 C CA . MET A 1 284 ? -6.23 -44.531 -16.297 1 92.56 284 MET A CA 1
ATOM 2256 C C . MET A 1 284 ? -4.992 -44 -15.57 1 92.56 284 MET A C 1
ATOM 2258 O O . MET A 1 284 ? -5.105 -43.281 -14.586 1 92.56 284 MET A O 1
ATOM 2262 N N . THR A 1 285 ? -3.842 -44.406 -16.047 1 91.75 285 THR A N 1
ATOM 2263 C CA . THR A 1 285 ? -2.615 -43.844 -15.492 1 91.75 285 THR A CA 1
ATOM 2264 C C . THR A 1 285 ? -2.543 -42.344 -15.758 1 91.75 285 THR A C 1
ATOM 2266 O O . THR A 1 285 ? -2.166 -41.562 -14.875 1 91.75 285 THR A O 1
ATOM 2269 N N . PHE A 1 286 ? -2.912 -41.906 -16.969 1 91.69 286 PHE A N 1
ATOM 2270 C CA . PHE A 1 286 ? -2.943 -40.469 -17.281 1 91.69 286 PHE A CA 1
ATOM 2271 C C . PHE A 1 286 ? -3.986 -39.75 -16.438 1 91.69 286 PHE A C 1
ATOM 2273 O O . PHE A 1 286 ? -3.771 -38.625 -16.031 1 91.69 286 PHE A O 1
ATOM 2280 N N . PHE A 1 287 ? -5.094 -40.469 -16.172 1 92.19 287 PHE A N 1
ATOM 2281 C CA . PHE A 1 287 ? -6.105 -39.875 -15.305 1 92.19 287 PHE A CA 1
ATOM 2282 C C . PHE A 1 287 ? -5.516 -39.562 -13.938 1 92.19 287 PHE A C 1
ATOM 2284 O O . PHE A 1 287 ? -5.836 -38.531 -13.344 1 92.19 287 PHE A O 1
ATOM 2291 N N . THR A 1 288 ? -4.629 -40.406 -13.398 1 88.25 288 THR A N 1
ATOM 2292 C CA . THR A 1 288 ? -4.035 -40.156 -12.094 1 88.25 288 THR A CA 1
ATOM 2293 C C . THR A 1 288 ? -3.178 -38.906 -12.125 1 88.25 288 THR A C 1
ATOM 2295 O O . THR A 1 288 ? -3.139 -38.125 -11.156 1 88.25 288 THR A O 1
ATOM 2298 N N . PHE A 1 289 ? -2.568 -38.656 -13.234 1 85 289 PHE A N 1
ATOM 2299 C CA . PHE A 1 289 ? -1.71 -37.469 -13.375 1 85 289 PHE A CA 1
ATOM 2300 C C . PHE A 1 289 ? -2.539 -36.188 -13.398 1 85 289 PHE A C 1
ATOM 2302 O O . PHE A 1 289 ? -2.203 -35.219 -12.727 1 85 289 PHE A O 1
ATOM 2309 N N . PHE A 1 290 ? -3.586 -36.188 -14.078 1 85.19 290 PHE A N 1
ATOM 2310 C CA . PHE A 1 290 ? -4.371 -34.969 -14.305 1 85.19 290 PHE A CA 1
ATOM 2311 C C . PHE A 1 290 ? -5.281 -34.688 -13.117 1 85.19 290 PHE A C 1
ATOM 2313 O O . PHE A 1 290 ? -5.645 -33.531 -12.867 1 85.19 290 PHE A O 1
ATOM 2320 N N . ILE A 1 291 ? -5.559 -35.719 -12.328 1 84.38 291 ILE A N 1
ATOM 2321 C CA . ILE A 1 291 ? -6.52 -35.531 -11.25 1 84.38 291 ILE A CA 1
ATOM 2322 C C . ILE A 1 291 ? -5.781 -35.344 -9.922 1 84.38 291 ILE A C 1
ATOM 2324 O O . ILE A 1 291 ? -6.207 -34.594 -9.055 1 84.38 291 ILE A O 1
ATOM 2328 N N . PHE A 1 292 ? -4.645 -36 -9.789 1 83.12 292 PHE A N 1
ATOM 2329 C CA . PHE A 1 292 ? -3.959 -35.969 -8.5 1 83.12 292 PHE A CA 1
ATOM 2330 C C . PHE A 1 292 ? -3.008 -34.781 -8.414 1 83.12 292 PHE A C 1
ATOM 2332 O O . PHE A 1 292 ? -2.738 -34.281 -7.324 1 83.12 292 PHE A O 1
ATOM 2339 N N . ASN A 1 293 ? -2.553 -34.312 -9.484 1 80.88 293 ASN A N 1
ATOM 2340 C CA . ASN A 1 293 ? -1.646 -33.156 -9.453 1 80.88 293 ASN A CA 1
ATOM 2341 C C . ASN A 1 293 ? -2.328 -31.922 -8.891 1 80.88 293 ASN A C 1
ATOM 2343 O O . ASN A 1 293 ? -1.777 -31.25 -8.016 1 80.88 293 ASN A O 1
ATOM 2347 N N . PRO A 1 294 ? -3.539 -31.656 -9.367 1 81.56 294 PRO A N 1
ATOM 2348 C CA . PRO A 1 294 ? -4.238 -30.516 -8.781 1 81.56 294 PRO A CA 1
ATOM 2349 C C . PRO A 1 294 ? -4.52 -30.688 -7.289 1 81.56 294 PRO A C 1
ATOM 2351 O O . PRO A 1 294 ? -4.582 -29.703 -6.551 1 81.56 294 PRO A O 1
ATOM 2354 N N . LEU A 1 295 ? -4.641 -31.891 -6.871 1 78 295 LEU A N 1
ATOM 2355 C CA . LEU A 1 295 ? -4.879 -32.156 -5.457 1 78 295 LEU A CA 1
ATOM 2356 C C . LEU A 1 295 ? -3.67 -31.75 -4.617 1 78 295 LEU A C 1
ATOM 2358 O O . LEU A 1 295 ? -3.816 -31.297 -3.479 1 78 295 LEU A O 1
ATOM 2362 N N . GLN A 1 296 ? -2.568 -31.844 -5.258 1 76.25 296 GLN A N 1
ATOM 2363 C CA . GLN A 1 296 ? -1.349 -31.453 -4.562 1 76.25 296 GLN A CA 1
ATOM 2364 C C . GLN A 1 296 ? -1.266 -29.938 -4.43 1 76.25 296 GLN A C 1
ATOM 2366 O O . GLN A 1 296 ? -0.625 -29.422 -3.508 1 76.25 296 GLN A O 1
ATOM 2371 N N . GLU A 1 297 ? -1.882 -29.266 -5.344 1 79.56 297 GLU A N 1
ATOM 2372 C CA . GLU A 1 297 ? -1.854 -27.812 -5.352 1 79.56 297 GLU A CA 1
ATOM 2373 C C . GLU A 1 297 ? -2.93 -27.234 -4.438 1 79.56 297 GLU A C 1
ATOM 2375 O O . GLU A 1 297 ? -3.01 -26.016 -4.254 1 79.56 297 GLU A O 1
ATOM 2380 N N . MET A 1 298 ? -3.654 -28.094 -3.77 1 78.12 298 MET A N 1
ATOM 2381 C CA . MET A 1 298 ? -4.762 -27.672 -2.918 1 78.12 298 MET A CA 1
ATOM 2382 C C . MET A 1 298 ? -4.246 -26.906 -1.696 1 78.12 298 MET A C 1
ATOM 2384 O O . MET A 1 298 ? -4.977 -26.125 -1.1 1 78.12 298 MET A O 1
ATOM 2388 N N . SER A 1 299 ? -2.979 -27.172 -1.366 1 75.25 299 SER A N 1
ATOM 2389 C CA . SER A 1 299 ? -2.385 -26.422 -0.267 1 75.25 299 SER A CA 1
ATOM 2390 C C . SER A 1 299 ? -2.396 -24.922 -0.554 1 75.25 299 SER A C 1
ATOM 2392 O O . SER A 1 299 ? -2.65 -24.125 0.343 1 75.25 299 SER A O 1
ATOM 2394 N N . GLN A 1 300 ? -2.133 -24.625 -1.851 1 82.44 300 GLN A N 1
ATOM 2395 C CA . GLN A 1 300 ? -2.148 -23.219 -2.252 1 82.44 300 GLN A CA 1
ATOM 2396 C C . GLN A 1 300 ? -3.535 -22.609 -2.068 1 82.44 300 GLN A C 1
ATOM 2398 O O . GLN A 1 300 ? -3.66 -21.453 -1.665 1 82.44 300 GLN A O 1
ATOM 2403 N N . PHE A 1 301 ? -4.559 -23.359 -2.346 1 86.56 301 PHE A N 1
ATOM 2404 C CA . PHE A 1 301 ? -5.926 -22.875 -2.18 1 86.56 301 PHE A CA 1
ATOM 2405 C C . PHE A 1 301 ? -6.227 -22.594 -0.713 1 86.56 301 PHE A C 1
ATOM 2407 O O . PHE A 1 301 ? -6.848 -21.578 -0.384 1 86.56 301 PHE A O 1
ATOM 2414 N N . ILE A 1 302 ? -5.746 -23.469 0.117 1 83.12 302 ILE A N 1
ATOM 2415 C CA . ILE A 1 302 ? -6.02 -23.328 1.544 1 83.12 302 ILE A CA 1
ATOM 2416 C C . ILE A 1 302 ? -5.336 -22.078 2.08 1 83.12 302 ILE A C 1
ATOM 2418 O O . ILE A 1 302 ? -5.918 -21.344 2.875 1 83.12 302 ILE A O 1
ATOM 2422 N N . ILE A 1 303 ? -4.168 -21.875 1.626 1 83 303 ILE A N 1
ATOM 2423 C CA . ILE A 1 303 ? -3.418 -20.703 2.051 1 83 303 ILE A CA 1
ATOM 2424 C C . ILE A 1 303 ? -4.156 -19.438 1.616 1 83 303 ILE A C 1
ATOM 2426 O O . ILE A 1 303 ? -4.414 -18.547 2.434 1 83 303 ILE A O 1
ATOM 2430 N N . VAL A 1 304 ? -4.504 -19.375 0.377 1 88.81 304 VAL A N 1
ATOM 2431 C CA . VAL A 1 304 ? -5.148 -18.203 -0.192 1 88.81 304 VAL A CA 1
ATOM 2432 C C . VAL A 1 304 ? -6.523 -18 0.445 1 88.81 304 VAL A C 1
ATOM 2434 O O . VAL A 1 304 ? -6.926 -16.875 0.733 1 88.81 304 VAL A O 1
ATOM 2437 N N . LYS A 1 305 ? -7.172 -19.094 0.648 1 90.12 305 LYS A N 1
ATOM 2438 C CA . LYS A 1 305 ? -8.492 -19.031 1.27 1 90.12 305 LYS A CA 1
ATOM 2439 C C . LYS A 1 305 ? -8.422 -18.406 2.662 1 90.12 305 LYS A C 1
ATOM 2441 O O . LYS A 1 305 ? -9.219 -17.531 3 1 90.12 305 LYS A O 1
ATOM 2446 N N . ASN A 1 306 ? -7.469 -18.828 3.436 1 85.69 306 ASN A N 1
ATOM 2447 C CA . ASN A 1 306 ? -7.344 -18.328 4.801 1 85.69 306 ASN A CA 1
ATOM 2448 C C . ASN A 1 306 ? -6.879 -16.875 4.828 1 85.69 306 ASN A C 1
ATOM 2450 O O . ASN A 1 306 ? -7.348 -16.078 5.645 1 85.69 306 ASN A O 1
ATOM 2454 N N . GLU A 1 307 ? -5.969 -16.562 3.936 1 85.94 307 GLU A N 1
ATOM 2455 C CA . GLU A 1 307 ? -5.527 -15.18 3.82 1 85.94 307 GLU A CA 1
ATOM 2456 C C . GLU A 1 307 ? -6.676 -14.273 3.391 1 85.94 307 GLU A C 1
ATOM 2458 O O . GLU A 1 307 ? -6.836 -13.172 3.924 1 85.94 307 GLU A O 1
ATOM 2463 N N . THR A 1 308 ? -7.438 -14.742 2.441 1 91.88 308 THR A N 1
ATOM 2464 C CA . THR A 1 308 ? -8.562 -13.969 1.92 1 91.88 308 THR A CA 1
ATOM 2465 C C . THR A 1 308 ? -9.633 -13.789 2.99 1 91.88 308 THR A C 1
ATOM 2467 O O . THR A 1 308 ? -10.266 -12.734 3.07 1 91.88 308 THR A O 1
ATOM 2470 N N . LYS A 1 309 ? -9.797 -14.82 3.762 1 92.31 309 LYS A N 1
ATOM 2471 C CA . LYS A 1 309 ? -10.766 -14.719 4.848 1 92.31 309 LYS A CA 1
ATOM 2472 C C . LYS A 1 309 ? -10.422 -13.57 5.793 1 92.31 309 LYS A C 1
ATOM 2474 O O . LYS A 1 309 ? -11.297 -12.82 6.219 1 92.31 309 LYS A O 1
ATOM 2479 N N . VAL A 1 310 ? -9.172 -13.414 6.137 1 88.19 310 VAL A N 1
ATOM 2480 C CA . VAL A 1 310 ? -8.719 -12.352 7.027 1 88.19 310 VAL A CA 1
ATOM 2481 C C . VAL A 1 310 ? -8.961 -10.992 6.375 1 88.19 310 VAL A C 1
ATOM 2483 O O . VAL A 1 310 ? -9.492 -10.086 7.008 1 88.19 310 VAL A O 1
ATOM 2486 N N . SER A 1 311 ? -8.562 -10.891 5.105 1 91.62 311 SER A N 1
ATOM 2487 C CA . SER A 1 311 ? -8.734 -9.641 4.383 1 91.62 311 SER A CA 1
ATOM 2488 C C . SER A 1 311 ? -10.211 -9.289 4.23 1 91.62 311 SER A C 1
ATOM 2490 O O . SER A 1 311 ? -10.594 -8.117 4.344 1 91.62 311 SER A O 1
ATOM 2492 N N . LEU A 1 312 ? -11.047 -10.32 4.016 1 93.81 312 LEU A N 1
ATOM 2493 C CA . LEU A 1 312 ? -12.477 -10.109 3.863 1 93.81 312 LEU A CA 1
ATOM 2494 C C . LEU A 1 312 ? -13.109 -9.703 5.188 1 93.81 312 LEU A C 1
ATOM 2496 O O . LEU A 1 312 ? -14.039 -8.883 5.215 1 93.81 312 LEU A O 1
ATOM 2500 N N . ASP A 1 313 ? -12.609 -10.266 6.234 1 92.69 313 ASP A N 1
ATOM 2501 C CA . ASP A 1 313 ? -13.102 -9.891 7.555 1 92.69 313 ASP A CA 1
ATOM 2502 C C . ASP A 1 313 ? -12.805 -8.422 7.855 1 92.69 313 ASP A C 1
ATOM 2504 O O . ASP A 1 313 ? -13.656 -7.703 8.383 1 92.69 313 ASP A O 1
ATOM 2508 N N . ASN A 1 314 ? -11.672 -7.984 7.527 1 89.88 314 ASN A N 1
ATOM 2509 C CA . ASN A 1 314 ? -11.312 -6.582 7.699 1 89.88 314 ASN A CA 1
ATOM 2510 C C . ASN A 1 314 ? -12.195 -5.672 6.848 1 89.88 314 ASN A C 1
ATOM 2512 O O . ASN A 1 314 ? -12.609 -4.602 7.297 1 89.88 314 ASN A O 1
ATOM 2516 N N . PHE A 1 315 ? -12.438 -6.086 5.695 1 93.5 315 PHE A N 1
ATOM 2517 C CA . PHE A 1 315 ? -13.258 -5.328 4.766 1 93.5 315 PHE A CA 1
ATOM 2518 C C . PHE A 1 315 ? -14.711 -5.289 5.238 1 93.5 315 PHE A C 1
ATOM 2520 O O . PHE A 1 315 ? -15.359 -4.246 5.184 1 93.5 315 PHE A O 1
ATOM 2527 N N . LYS A 1 316 ? -15.141 -6.43 5.691 1 94.81 316 LYS A N 1
ATOM 2528 C CA . LYS A 1 316 ? -16.5 -6.52 6.223 1 94.81 316 LYS A CA 1
ATOM 2529 C C . LYS A 1 316 ? -16.672 -5.621 7.441 1 94.81 316 LYS A C 1
ATOM 2531 O O . LYS A 1 316 ? -17.688 -4.934 7.57 1 94.81 316 LYS A O 1
ATOM 2536 N N . ASN A 1 317 ? -15.688 -5.652 8.281 1 92.5 317 ASN A N 1
ATOM 2537 C CA . ASN A 1 317 ? -15.711 -4.777 9.453 1 92.5 317 ASN A CA 1
ATOM 2538 C C . ASN A 1 317 ? -15.805 -3.311 9.055 1 92.5 317 ASN A C 1
ATOM 2540 O O . ASN A 1 317 ? -16.5 -2.527 9.711 1 92.5 317 ASN A O 1
ATOM 2544 N N . LEU A 1 318 ? -15.148 -2.973 8.023 1 90.81 318 LEU A N 1
ATOM 2545 C CA . LEU A 1 318 ? -15.211 -1.609 7.508 1 90.81 318 LEU A CA 1
ATOM 2546 C C . LEU A 1 318 ? -16.594 -1.297 6.953 1 90.81 318 LEU A C 1
ATOM 2548 O O . LEU A 1 318 ? -17.172 -0.248 7.258 1 90.81 318 LEU A O 1
ATOM 2552 N N . LEU A 1 319 ? -17.172 -2.186 6.188 1 92.88 319 LEU A N 1
ATOM 2553 C CA . LEU A 1 319 ? -18.453 -1.976 5.531 1 92.88 319 LEU A CA 1
ATOM 2554 C C . LEU A 1 319 ? -19.594 -1.945 6.551 1 92.88 319 LEU A C 1
ATOM 2556 O O . LEU A 1 319 ? -20.609 -1.277 6.336 1 92.88 319 LEU A O 1
ATOM 2560 N N . GLU A 1 320 ? -19.391 -2.684 7.59 1 92.44 320 GLU A N 1
ATOM 2561 C CA . GLU A 1 320 ? -20.453 -2.816 8.578 1 92.44 320 GLU A CA 1
ATOM 2562 C C . GLU A 1 320 ? -20.453 -1.646 9.562 1 92.44 320 GLU A C 1
ATOM 2564 O O . GLU A 1 320 ? -21.406 -1.443 10.305 1 92.44 320 GLU A O 1
ATOM 2569 N N . LYS A 1 321 ? -19.406 -0.902 9.523 1 89.31 321 LYS A N 1
ATOM 2570 C CA . LYS A 1 321 ? -19.406 0.281 10.383 1 89.31 321 LYS A CA 1
ATOM 2571 C C . LYS A 1 321 ? -20.547 1.222 10.023 1 89.31 321 LYS A C 1
ATOM 2573 O O . LYS A 1 321 ? -21.031 1.233 8.883 1 89.31 321 LYS A O 1
ATOM 2578 N N . GLU A 1 322 ? -20.953 1.892 11.016 1 88.62 322 GLU A N 1
ATOM 2579 C CA . GLU A 1 322 ? -22.047 2.828 10.781 1 88.62 322 GLU A CA 1
ATOM 2580 C C . GLU A 1 322 ? -21.594 4.012 9.938 1 88.62 322 GLU A C 1
ATOM 2582 O O . GLU A 1 322 ? -20.5 4.543 10.141 1 88.62 322 GLU A O 1
ATOM 2587 N N . SER A 1 323 ? -22.391 4.227 8.859 1 88.5 323 SER A N 1
ATOM 2588 C CA . SER A 1 323 ? -22.141 5.41 8.047 1 88.5 323 SER A CA 1
ATOM 2589 C C . SER A 1 323 ? -22.641 6.676 8.734 1 88.5 323 SER A C 1
ATOM 2591 O O . SER A 1 323 ? -23.391 6.598 9.719 1 88.5 323 SER A O 1
ATOM 2593 N N . GLU A 1 324 ? -22.156 7.789 8.203 1 87.5 324 GLU A N 1
ATOM 2594 C CA . GLU A 1 324 ? -22.656 9.055 8.727 1 87.5 324 GLU A CA 1
ATOM 2595 C C . GLU A 1 324 ? -24.188 9.117 8.641 1 87.5 324 GLU A C 1
ATOM 2597 O O . GLU A 1 324 ? -24.781 8.703 7.645 1 87.5 324 GLU A O 1
ATOM 2602 N N . TYR A 1 325 ? -24.797 9.578 9.68 1 81.81 325 TYR A N 1
ATOM 2603 C CA . TYR A 1 325 ? -26.25 9.586 9.812 1 81.81 325 TYR A CA 1
ATOM 2604 C C . TYR A 1 325 ? -26.891 10.492 8.766 1 81.81 325 TYR A C 1
ATOM 2606 O O . TYR A 1 325 ? -26.438 11.617 8.547 1 81.81 325 TYR A O 1
ATOM 2614 N N . LYS A 1 326 ? -27.891 9.844 8.023 1 85.19 326 LYS A N 1
ATOM 2615 C CA . LYS A 1 326 ? -28.75 10.586 7.102 1 85.19 326 LYS A CA 1
ATOM 2616 C C . LYS A 1 326 ? -30.219 10.344 7.398 1 85.19 326 LYS A C 1
ATOM 2618 O O . LYS A 1 326 ? -30.656 9.195 7.461 1 85.19 326 LYS A O 1
ATOM 2623 N N . PRO A 1 327 ? -30.828 11.453 7.641 1 88.06 327 PRO A N 1
ATOM 2624 C CA . PRO A 1 327 ? -32.25 11.258 7.906 1 88.06 327 PRO A CA 1
ATOM 2625 C C . PRO A 1 327 ? -33 10.688 6.703 1 88.06 327 PRO A C 1
ATOM 2627 O O . PRO A 1 327 ? -32.688 11.031 5.559 1 88.06 327 PRO A O 1
ATOM 2630 N N . SER A 1 328 ? -33.938 9.797 6.957 1 87.69 328 SER A N 1
ATOM 2631 C CA . SER A 1 328 ? -34.719 9.164 5.898 1 87.69 328 SER A CA 1
ATOM 2632 C C . SER A 1 328 ? -35.562 10.188 5.152 1 87.69 328 SER A C 1
ATOM 2634 O O . SER A 1 328 ? -35.688 10.125 3.928 1 87.69 328 SER A O 1
ATOM 2636 N N . ASN A 1 329 ? -36.125 11.086 5.914 1 89.44 329 ASN A N 1
ATOM 2637 C CA . ASN A 1 329 ? -36.906 12.172 5.352 1 89.44 329 ASN A CA 1
ATOM 2638 C C . ASN A 1 329 ? -36.406 13.539 5.82 1 89.44 329 ASN A C 1
ATOM 2640 O O . ASN A 1 329 ? -37 14.133 6.734 1 89.44 329 ASN A O 1
ATOM 2644 N N . PRO A 1 330 ? -35.406 13.977 5.07 1 89.38 330 PRO A N 1
ATOM 2645 C CA . PRO A 1 330 ? -34.812 15.242 5.512 1 89.38 330 PRO A CA 1
ATOM 2646 C C . PRO A 1 330 ? -35.75 16.438 5.312 1 89.38 330 PRO A C 1
ATOM 2648 O O . PRO A 1 330 ? -36.469 16.484 4.32 1 89.38 330 PRO A O 1
ATOM 2651 N N . THR A 1 331 ? -35.719 17.234 6.258 1 89.5 331 THR A N 1
ATOM 2652 C CA . THR A 1 331 ? -36.438 18.516 6.152 1 89.5 331 THR A CA 1
ATOM 2653 C C . THR A 1 331 ? -35.562 19.531 5.402 1 89.5 331 THR A C 1
ATOM 2655 O O . THR A 1 331 ? -34.406 19.703 5.707 1 89.5 331 THR A O 1
ATOM 2658 N N . LYS A 1 332 ? -36.188 20.047 4.406 1 87.19 332 LYS A N 1
ATOM 2659 C CA . LYS A 1 332 ? -35.469 21.078 3.654 1 87.19 332 LYS A CA 1
ATOM 2660 C C . LYS A 1 332 ? -35.438 22.391 4.418 1 87.19 332 LYS A C 1
ATOM 2662 O O . LYS A 1 332 ? -36.469 22.922 4.812 1 87.19 332 LYS A O 1
ATOM 2667 N N . ILE A 1 333 ? -34.375 22.938 4.773 1 86.25 333 ILE A N 1
ATOM 2668 C CA . ILE A 1 333 ? -34.281 24.141 5.59 1 86.25 333 ILE A CA 1
ATOM 2669 C C . ILE A 1 333 ? -34 25.344 4.695 1 86.25 333 ILE A C 1
ATOM 2671 O O . ILE A 1 333 ? -34.125 26.5 5.125 1 86.25 333 ILE A O 1
ATOM 2675 N N . GLY A 1 334 ? -33.812 25.188 3.377 1 87.88 334 GLY A N 1
ATOM 2676 C CA . GLY A 1 334 ? -33.438 26.312 2.523 1 87.88 334 GLY A CA 1
ATOM 2677 C C . GLY A 1 334 ? -32.125 26.953 2.918 1 87.88 334 GLY A C 1
ATOM 2678 O O . GLY A 1 334 ? -31.188 26.266 3.291 1 87.88 334 GLY A O 1
ATOM 2679 N N . THR A 1 335 ? -32.094 28.344 2.875 1 92.19 335 THR A N 1
ATOM 2680 C CA . THR A 1 335 ? -30.891 29.109 3.244 1 92.19 335 THR A CA 1
ATOM 2681 C C . THR A 1 335 ? -30.781 29.219 4.762 1 92.19 335 THR A C 1
ATOM 2683 O O . THR A 1 335 ? -31.781 29.438 5.453 1 92.19 335 THR A O 1
ATOM 2686 N N . ILE A 1 336 ? -29.688 29.062 5.277 1 93.31 336 ILE A N 1
ATOM 2687 C CA . ILE A 1 336 ? -29.469 29.125 6.719 1 93.31 336 ILE A CA 1
ATOM 2688 C C . ILE A 1 336 ? -29.703 30.562 7.207 1 93.31 336 ILE A C 1
ATOM 2690 O O . ILE A 1 336 ? -29.016 31.484 6.777 1 93.31 336 ILE A O 1
ATOM 2694 N N . GLU A 1 337 ? -30.609 30.672 8.102 1 94.12 337 GLU A N 1
ATOM 2695 C CA . GLU A 1 337 ? -30.938 31.984 8.617 1 94.12 337 GLU A CA 1
ATOM 2696 C C . GLU A 1 337 ? -30.672 32.062 10.125 1 94.12 337 GLU A C 1
ATOM 2698 O O . GLU A 1 337 ? -30.484 33.156 10.664 1 94.12 337 GLU A O 1
ATOM 2703 N N . LYS A 1 338 ? -30.781 30.953 10.688 1 95.06 338 LYS A N 1
ATOM 2704 C CA . LYS A 1 338 ? -30.625 30.922 12.133 1 95.06 338 LYS A CA 1
ATOM 2705 C C . LYS A 1 338 ? -29.922 29.656 12.586 1 95.06 338 LYS A C 1
ATOM 2707 O O . LYS A 1 338 ? -30.188 28.562 12.055 1 95.06 338 LYS A O 1
ATOM 2712 N N . LEU A 1 339 ? -28.984 29.812 13.508 1 94.94 339 LEU A N 1
ATOM 2713 C CA . LEU A 1 339 ? -28.297 28.703 14.148 1 94.94 339 LEU A CA 1
ATOM 2714 C C . LEU A 1 339 ? -28.469 28.75 15.664 1 94.94 339 LEU A C 1
ATOM 2716 O O . LEU A 1 339 ? -28.266 29.797 16.281 1 94.94 339 LEU A O 1
ATOM 2720 N N . SER A 1 340 ? -28.891 27.594 16.234 1 96.19 340 SER A N 1
ATOM 2721 C CA . SER A 1 340 ? -29.156 27.578 17.672 1 96.19 340 SER A CA 1
ATOM 2722 C C . SER A 1 340 ? -28.531 26.359 18.344 1 96.19 340 SER A C 1
ATOM 2724 O O . SER A 1 340 ? -28.656 25.25 17.844 1 96.19 340 SER A O 1
ATOM 2726 N N . PHE A 1 341 ? -27.781 26.594 19.344 1 96.56 341 PHE A N 1
ATOM 2727 C CA . PHE A 1 341 ? -27.297 25.578 20.266 1 96.56 341 PHE A CA 1
ATOM 2728 C C . PHE A 1 341 ? -28.078 25.594 21.578 1 96.56 341 PHE A C 1
ATOM 2730 O O . PHE A 1 341 ? -28.234 26.641 22.203 1 96.56 341 PHE A O 1
ATOM 2737 N N . ASN A 1 342 ? -28.656 24.453 21.922 1 96.56 342 ASN A N 1
ATOM 2738 C CA . ASN A 1 342 ? -29.422 24.344 23.156 1 96.56 342 ASN A CA 1
ATOM 2739 C C . ASN A 1 342 ? -28.828 23.281 24.078 1 96.56 342 ASN A C 1
ATOM 2741 O O . ASN A 1 342 ? -29.109 22.094 23.922 1 96.56 342 ASN A O 1
ATOM 2745 N N . ASN A 1 343 ? -28.125 23.734 25.141 1 96.06 343 ASN A N 1
ATOM 2746 C CA . ASN A 1 343 ? -27.531 22.891 26.172 1 96.06 343 ASN A CA 1
ATOM 2747 C C . ASN A 1 343 ? -26.719 21.75 25.562 1 96.06 343 ASN A C 1
ATOM 2749 O O . ASN A 1 343 ? -26.938 20.578 25.906 1 96.06 343 ASN A O 1
ATOM 2753 N N . VAL A 1 344 ? -25.938 22.094 24.672 1 95.94 344 VAL A N 1
ATOM 2754 C CA . VAL A 1 344 ? -25.188 21.109 23.891 1 95.94 344 VAL A CA 1
ATOM 2755 C C . VAL A 1 344 ? -23.953 20.656 24.688 1 95.94 344 VAL A C 1
ATOM 2757 O O . VAL A 1 344 ? -23.219 21.469 25.219 1 95.94 344 VAL A O 1
ATOM 2760 N N . SER A 1 345 ? -23.75 19.344 24.797 1 95.25 345 SER A N 1
ATOM 2761 C CA . SER A 1 345 ? -22.578 18.719 25.391 1 95.25 345 SER A CA 1
ATOM 2762 C C . SER A 1 345 ? -21.969 17.672 24.469 1 95.25 345 SER A C 1
ATOM 2764 O O . SER A 1 345 ? -22.672 17.047 23.688 1 95.25 345 SER A O 1
ATOM 2766 N N . PHE A 1 346 ? -20.703 17.609 24.484 1 92.38 346 PHE A N 1
ATOM 2767 C CA . PHE A 1 346 ? -20.016 16.656 23.625 1 92.38 346 PHE A CA 1
ATOM 2768 C C . PHE A 1 346 ? -18.781 16.094 24.328 1 92.38 346 PHE A C 1
ATOM 2770 O O . PHE A 1 346 ? -18.109 16.812 25.094 1 92.38 346 PHE A O 1
ATOM 2777 N N . GLN A 1 347 ? -18.578 14.867 24.094 1 86.31 347 GLN A N 1
ATOM 2778 C CA . GLN A 1 347 ? -17.422 14.148 24.609 1 86.31 347 GLN A CA 1
ATOM 2779 C C . GLN A 1 347 ? -16.766 13.297 23.531 1 86.31 347 GLN A C 1
ATOM 2781 O O . GLN A 1 347 ? -17.438 12.555 22.812 1 86.31 347 GLN A O 1
ATOM 2786 N N . HIS A 1 348 ? -15.438 13.5 23.406 1 77.12 348 HIS A N 1
ATOM 2787 C CA . HIS A 1 348 ? -14.711 12.695 22.438 1 77.12 348 HIS A CA 1
ATOM 2788 C C . HIS A 1 348 ? -14.703 11.219 22.828 1 77.12 348 HIS A C 1
ATOM 2790 O O . HIS A 1 348 ? -14.773 10.891 24.016 1 77.12 348 HIS A O 1
ATOM 2796 N N . GLN A 1 349 ? -14.625 10.297 21.844 1 70.69 349 GLN A N 1
ATOM 2797 C CA . GLN A 1 349 ? -14.727 8.859 22.078 1 70.69 349 GLN A CA 1
ATOM 2798 C C . GLN A 1 349 ? -13.688 8.375 23.078 1 70.69 349 GLN A C 1
ATOM 2800 O O . GLN A 1 349 ? -14 7.59 23.984 1 70.69 349 GLN A O 1
ATOM 2805 N N . SER A 1 350 ? -12.477 8.828 22.922 1 63.75 350 SER A N 1
ATOM 2806 C CA . SER A 1 350 ? -11.414 8.289 23.766 1 63.75 350 SER A CA 1
ATOM 2807 C C . SER A 1 350 ? -11.164 9.188 24.984 1 63.75 350 SER A C 1
ATOM 2809 O O . SER A 1 350 ? -10.281 8.914 25.797 1 63.75 350 SER A O 1
ATOM 2811 N N . ALA A 1 351 ? -12.172 10.172 25.141 1 68.19 351 ALA A N 1
ATOM 2812 C CA . ALA A 1 351 ? -11.93 11.109 26.25 1 68.19 351 ALA A CA 1
ATOM 2813 C C . ALA A 1 351 ? -12.906 10.867 27.391 1 68.19 351 ALA A C 1
ATOM 2815 O O . ALA A 1 351 ? -14.039 10.422 27.172 1 68.19 351 ALA A O 1
ATOM 2816 N N . ASN A 1 352 ? -12.445 10.992 28.594 1 70.31 352 ASN A N 1
ATOM 2817 C CA . ASN A 1 352 ? -13.312 10.828 29.75 1 70.31 352 ASN A CA 1
ATOM 2818 C C . ASN A 1 352 ? -13.953 12.148 30.172 1 70.31 352 ASN A C 1
ATOM 2820 O O . ASN A 1 352 ? -14.828 12.172 31.031 1 70.31 352 ASN A O 1
ATOM 2824 N N . PHE A 1 353 ? -13.539 13.219 29.594 1 75.19 353 PHE A N 1
ATOM 2825 C CA . PHE A 1 353 ? -14.102 14.523 29.938 1 75.19 353 PHE A CA 1
ATOM 2826 C C . PHE A 1 353 ? -14.844 15.109 28.734 1 75.19 353 PHE A C 1
ATOM 2828 O O . PHE A 1 353 ? -14.555 14.773 27.594 1 75.19 353 PHE A O 1
ATOM 2835 N N . LYS A 1 354 ? -15.812 15.875 29.109 1 85.56 354 LYS A N 1
ATOM 2836 C CA . LYS A 1 354 ? -16.562 16.547 28.047 1 85.56 354 LYS A CA 1
ATOM 2837 C C . LYS A 1 354 ? -15.781 17.734 27.484 1 85.56 354 LYS A C 1
ATOM 2839 O O . LYS A 1 354 ? -15.219 18.531 28.234 1 85.56 354 LYS A O 1
ATOM 2844 N N . ALA A 1 355 ? -15.625 17.766 26.25 1 84.31 355 ALA A N 1
ATOM 2845 C CA . ALA A 1 355 ? -14.945 18.875 25.578 1 84.31 355 ALA A CA 1
ATOM 2846 C C . ALA A 1 355 ? -15.797 20.141 25.594 1 84.31 355 ALA A C 1
ATOM 2848 O O . ALA A 1 355 ? -15.273 21.25 25.672 1 84.31 355 ALA A O 1
ATOM 2849 N N . VAL A 1 356 ? -17.094 19.953 25.469 1 91.31 356 VAL A N 1
ATOM 2850 C CA . VAL A 1 356 ? -18.078 21.016 25.562 1 91.31 356 VAL A CA 1
ATOM 2851 C C . VAL A 1 356 ? -19.203 20.609 26.5 1 91.31 356 VAL A C 1
ATOM 2853 O O . VAL A 1 356 ? -19.672 19.453 26.453 1 91.31 356 VAL A O 1
ATOM 2856 N N . GLU A 1 357 ? -19.578 21.562 27.359 1 93.19 357 GLU A N 1
ATOM 2857 C CA . GLU A 1 357 ? -20.578 21.234 28.375 1 93.19 357 GLU A CA 1
ATOM 2858 C C . GLU A 1 357 ? -21.672 22.312 28.438 1 93.19 357 GLU A C 1
ATOM 2860 O O . GLU A 1 357 ? -21.391 23.453 28.812 1 93.19 357 GLU A O 1
ATOM 2865 N N . HIS A 1 358 ? -22.844 21.938 28.141 1 93.31 358 HIS A N 1
ATOM 2866 C CA . HIS A 1 358 ? -24.062 22.719 28.297 1 93.31 358 HIS A CA 1
ATOM 2867 C C . HIS A 1 358 ? -23.938 24.078 27.641 1 93.31 358 HIS A C 1
ATOM 2869 O O . HIS A 1 358 ? -24.188 25.109 28.266 1 93.31 358 HIS A O 1
ATOM 2875 N N . ILE A 1 359 ? -23.594 24.078 26.422 1 94.88 359 ILE A N 1
ATOM 2876 C CA . ILE A 1 359 ? -23.406 25.312 25.656 1 94.88 359 ILE A CA 1
ATOM 2877 C C . ILE A 1 359 ? -24.734 25.688 24.984 1 94.88 359 ILE A C 1
ATOM 2879 O O . ILE A 1 359 ? -25.391 24.844 24.359 1 94.88 359 ILE A O 1
ATOM 2883 N N . SER A 1 360 ? -25.141 26.922 25.219 1 95.94 360 SER A N 1
ATOM 2884 C CA . SER A 1 360 ? -26.344 27.438 24.578 1 95.94 360 SER A CA 1
ATOM 2885 C C . SER A 1 360 ? -26.109 28.828 23.984 1 95.94 360 SER A C 1
ATOM 2887 O O . SER A 1 360 ? -25.516 29.688 24.625 1 95.94 360 SER A O 1
ATOM 2889 N N . PHE A 1 361 ? -26.453 29.031 22.703 1 95.31 361 PHE A N 1
ATOM 2890 C CA . PHE A 1 361 ? -26.406 30.328 22.062 1 95.31 361 PHE A CA 1
ATOM 2891 C C . PHE A 1 361 ? -27.219 30.328 20.766 1 95.31 361 PHE A C 1
ATOM 2893 O O . PHE A 1 361 ? -27.594 29.281 20.266 1 95.31 361 PHE A O 1
ATOM 2900 N N . ASP A 1 362 ? -27.516 31.5 20.297 1 95.25 362 ASP A N 1
ATOM 2901 C CA . ASP A 1 362 ? -28.234 31.688 19.031 1 95.25 362 ASP A CA 1
ATOM 2902 C C . ASP A 1 362 ? -27.516 32.688 18.141 1 95.25 362 ASP A C 1
ATOM 2904 O O . ASP A 1 362 ? -26.984 33.688 18.625 1 95.25 362 ASP A O 1
ATOM 2908 N N . ILE A 1 363 ? -27.5 32.344 16.875 1 95.25 363 ILE A N 1
ATOM 2909 C CA . ILE A 1 363 ? -26.906 33.219 15.875 1 95.25 363 ILE A CA 1
ATOM 2910 C C . ILE A 1 363 ? -27.906 33.438 14.734 1 95.25 363 ILE A C 1
ATOM 2912 O O . ILE A 1 363 ? -28.516 32.469 14.25 1 95.25 363 ILE A O 1
ATOM 2916 N N . LYS A 1 364 ? -28.078 34.656 14.352 1 95.12 364 LYS A N 1
ATOM 2917 C CA . LYS A 1 364 ? -29 34.969 13.273 1 95.12 364 LYS A CA 1
ATOM 2918 C C . LYS A 1 364 ? -28.266 35.469 12.039 1 95.12 364 LYS A C 1
ATOM 2920 O O . LYS A 1 364 ? -27.094 35.875 12.133 1 95.12 364 LYS A O 1
ATOM 2925 N N . LYS A 1 365 ? -29 35.406 10.977 1 94.81 365 LYS A N 1
ATOM 2926 C CA . LYS A 1 365 ? -28.469 35.938 9.727 1 94.81 365 LYS A CA 1
ATOM 2927 C C . LYS A 1 365 ? -28.062 37.406 9.867 1 94.81 365 LYS A C 1
ATOM 2929 O O . LYS A 1 365 ? -28.766 38.188 10.484 1 94.81 365 LYS A O 1
ATOM 2934 N N . GLY A 1 366 ? -26.844 37.688 9.375 1 93.12 366 GLY A N 1
ATOM 2935 C CA . GLY A 1 366 ? -26.328 39.031 9.43 1 93.12 366 GLY A CA 1
ATOM 2936 C C . GLY A 1 366 ? -25.438 39.281 10.633 1 93.12 366 GLY A C 1
ATOM 2937 O O . GLY A 1 366 ? -24.781 40.312 10.719 1 93.12 366 GLY A O 1
ATOM 2938 N N . GLU A 1 367 ? -25.375 38.312 11.469 1 94.25 367 GLU A N 1
ATOM 2939 C CA . GLU A 1 367 ? -24.578 38.469 12.68 1 94.25 367 GLU A CA 1
ATOM 2940 C C . GLU A 1 367 ? -23.172 37.875 12.516 1 94.25 367 GLU A C 1
ATOM 2942 O O . GLU A 1 367 ? -23.016 36.844 11.883 1 94.25 367 GLU A O 1
ATOM 2947 N N . THR A 1 368 ? -22.234 38.594 13.047 1 94.44 368 THR A N 1
ATOM 2948 C CA . THR A 1 368 ? -20.875 38.062 13.203 1 94.44 368 THR A CA 1
ATOM 2949 C C . THR A 1 368 ? -20.594 37.719 14.664 1 94.44 368 THR A C 1
ATOM 2951 O O . THR A 1 368 ? -20.641 38.594 15.531 1 94.44 368 THR A O 1
ATOM 2954 N N . VAL A 1 369 ? -20.359 36.469 14.875 1 95 369 VAL A N 1
ATOM 2955 C CA . VAL A 1 369 ? -20.141 35.969 16.234 1 95 369 VAL A CA 1
ATOM 2956 C C . VAL A 1 369 ? -18.703 35.469 16.375 1 95 369 VAL A C 1
ATOM 2958 O O . VAL A 1 369 ? -18.172 34.844 15.445 1 95 369 VAL A O 1
ATOM 2961 N N . ALA A 1 370 ? -18.109 35.688 17.516 1 94.94 370 ALA A N 1
ATOM 2962 C CA . ALA A 1 370 ? -16.734 35.25 17.766 1 94.94 370 ALA A CA 1
ATOM 2963 C C . ALA A 1 370 ? -16.656 34.375 19.016 1 94.94 370 ALA A C 1
ATOM 2965 O O . ALA A 1 370 ? -17.359 34.625 20 1 94.94 370 ALA A O 1
ATOM 2966 N N . PHE A 1 371 ? -15.906 33.375 18.906 1 93.75 371 PHE A N 1
ATOM 2967 C CA . PHE A 1 371 ? -15.578 32.531 20.047 1 93.75 371 PHE A CA 1
ATOM 2968 C C . PHE A 1 371 ? -14.109 32.688 20.422 1 93.75 371 PHE A C 1
ATOM 2970 O O . PHE A 1 371 ? -13.227 32.594 19.562 1 93.75 371 PHE A O 1
ATOM 2977 N N . VAL A 1 372 ? -13.852 32.969 21.703 1 91.81 372 VAL A N 1
ATOM 2978 C CA . VAL A 1 372 ? -12.477 33.125 22.172 1 91.81 372 VAL A CA 1
ATOM 2979 C C . VAL A 1 372 ? -12.289 32.375 23.469 1 91.81 372 VAL A C 1
ATOM 2981 O O . VAL A 1 372 ? -13.266 31.969 24.125 1 91.81 372 VAL A O 1
ATOM 2984 N N . GLY A 1 373 ? -11.117 32.031 23.766 1 88.06 373 GLY A N 1
ATOM 2985 C CA . GLY A 1 373 ? -10.766 31.312 24.969 1 88.06 373 GLY A CA 1
ATOM 2986 C C . GLY A 1 373 ? -9.375 30.703 24.922 1 88.06 373 GLY A C 1
ATOM 2987 O O . GLY A 1 373 ? -8.734 30.703 23.859 1 88.06 373 GLY A O 1
ATOM 2988 N N . PRO A 1 374 ? -8.945 30.234 26.031 1 83.38 374 PRO A N 1
ATOM 2989 C CA . PRO A 1 374 ? -7.625 29.594 26.062 1 83.38 374 PRO A CA 1
ATOM 2990 C C . PRO A 1 374 ? -7.566 28.328 25.234 1 83.38 374 PRO A C 1
ATOM 2992 O O . PRO A 1 374 ? -8.609 27.812 24.812 1 83.38 374 PRO A O 1
ATOM 2995 N N . SER A 1 375 ? -6.355 27.953 24.984 1 77.75 375 SER A N 1
ATOM 2996 C CA . SER A 1 375 ? -6.168 26.688 24.25 1 77.75 375 SER A CA 1
ATOM 2997 C C . SER A 1 375 ? -6.781 25.516 25 1 77.75 375 SER A C 1
ATOM 2999 O O . SER A 1 375 ? -6.66 25.422 26.234 1 77.75 375 SER A O 1
ATOM 3001 N N . GLY A 1 376 ? -7.488 24.688 24.297 1 76.81 376 GLY A N 1
ATOM 3002 C CA . GLY A 1 376 ? -8.117 23.531 24.922 1 76.81 376 GLY A CA 1
ATOM 3003 C C . GLY A 1 376 ? -9.469 23.828 25.531 1 76.81 376 GLY A C 1
ATOM 3004 O O . GLY A 1 376 ? -10.047 23 26.219 1 76.81 376 GLY A O 1
ATOM 3005 N N . SER A 1 377 ? -9.922 25.016 25.234 1 83.94 377 SER A N 1
ATOM 3006 C CA . SER A 1 377 ? -11.18 25.406 25.859 1 83.94 377 SER A CA 1
ATOM 3007 C C . SER A 1 377 ? -12.375 24.781 25.156 1 83.94 377 SER A C 1
ATOM 3009 O O . SER A 1 377 ? -13.508 24.891 25.641 1 83.94 377 SER A O 1
ATOM 3011 N N . GLY A 1 378 ? -12.148 24.141 24.016 1 85.5 378 GLY A N 1
ATOM 3012 C CA . GLY A 1 378 ? -13.234 23.469 23.328 1 85.5 378 GLY A CA 1
ATOM 3013 C C . GLY A 1 378 ? -13.656 24.172 22.047 1 85.5 378 GLY A C 1
ATOM 3014 O O . GLY A 1 378 ? -14.617 23.781 21.391 1 85.5 378 GLY A O 1
ATOM 3015 N N . LYS A 1 379 ? -12.961 25.188 21.625 1 87.56 379 LYS A N 1
ATOM 3016 C CA . LYS A 1 379 ? -13.305 26 20.469 1 87.56 379 LYS A CA 1
ATOM 3017 C C . LYS A 1 379 ? -13.367 25.156 19.203 1 87.56 379 LYS A C 1
ATOM 3019 O O . LYS A 1 379 ? -14.336 25.25 18.438 1 87.56 379 LYS A O 1
ATOM 3024 N N . THR A 1 380 ? -12.359 24.344 19.031 1 82.62 380 THR A N 1
ATOM 3025 C CA . THR A 1 380 ? -12.297 23.516 17.828 1 82.62 380 THR A CA 1
ATOM 3026 C C . THR A 1 380 ? -13.422 22.484 17.812 1 82.62 380 THR A C 1
ATOM 3028 O O . THR A 1 380 ? -14 22.203 16.766 1 82.62 380 THR A O 1
ATOM 3031 N N . THR A 1 381 ? -13.695 21.906 18.969 1 87.12 381 THR A N 1
ATOM 3032 C CA . THR A 1 381 ? -14.805 20.969 19.078 1 87.12 381 THR A CA 1
ATOM 3033 C C . THR A 1 381 ? -16.125 21.656 18.75 1 87.12 381 THR A C 1
ATOM 3035 O O . THR A 1 381 ? -16.969 21.062 18.078 1 87.12 381 THR A O 1
ATOM 3038 N N . LEU A 1 382 ? -16.219 22.844 19.203 1 91.25 382 LEU A N 1
ATOM 3039 C CA . LEU A 1 382 ? -17.438 23.594 18.938 1 91.25 382 LEU A CA 1
ATOM 3040 C C . LEU A 1 382 ? -17.641 23.812 17.453 1 91.25 382 LEU A C 1
ATOM 3042 O O . LEU A 1 382 ? -18.75 23.688 16.938 1 91.25 382 LEU A O 1
ATOM 3046 N N . VAL A 1 383 ? -16.609 24.109 16.75 1 89 383 VAL A N 1
ATOM 3047 C CA . VAL A 1 383 ? -16.672 24.344 15.312 1 89 383 VAL A CA 1
ATOM 3048 C C . VAL A 1 383 ? -17.078 23.047 14.594 1 89 383 VAL A C 1
ATOM 3050 O O . VAL A 1 383 ? -17.859 23.078 13.648 1 89 383 VAL A O 1
ATOM 3053 N N . LYS A 1 384 ? -16.531 22 15.055 1 89.19 384 LYS A N 1
ATOM 3054 C CA . LYS A 1 384 ? -16.844 20.719 14.438 1 89.19 384 LYS A CA 1
ATOM 3055 C C . LYS A 1 384 ? -18.297 20.328 14.68 1 89.19 384 LYS A C 1
ATOM 3057 O O . LYS A 1 384 ? -18.922 19.672 13.844 1 89.19 384 LYS A O 1
ATOM 3062 N N . LEU A 1 385 ? -18.812 20.766 15.805 1 91.81 385 LEU A N 1
ATOM 3063 C CA . LEU A 1 385 ? -20.234 20.578 16.078 1 91.81 385 LEU A CA 1
ATOM 3064 C C . LEU A 1 385 ? -21.078 21.484 15.172 1 91.81 385 LEU A C 1
ATOM 3066 O O . LEU A 1 385 ? -22.109 21.047 14.672 1 91.81 385 LEU A O 1
ATOM 3070 N N . LEU A 1 386 ? -20.547 22.625 14.953 1 90.62 386 LEU A N 1
ATOM 3071 C CA . LEU A 1 386 ? -21.25 23.625 14.156 1 90.62 386 LEU A CA 1
ATOM 3072 C C . LEU A 1 386 ? -21.422 23.156 12.719 1 90.62 386 LEU A C 1
ATOM 3074 O O . LEU A 1 386 ? -22.453 23.406 12.094 1 90.62 386 LEU A O 1
ATOM 3078 N N . VAL A 1 387 ? -20.422 22.469 12.219 1 89.06 387 VAL A N 1
ATOM 3079 C CA . VAL A 1 387 ? -20.453 22.062 10.82 1 89.06 387 VAL A CA 1
ATOM 3080 C C . VAL A 1 387 ? -21.016 20.641 10.719 1 89.06 387 VAL A C 1
ATOM 3082 O O . VAL A 1 387 ? -21.094 20.078 9.625 1 89.06 387 VAL A O 1
ATOM 3085 N N . GLY A 1 388 ? -21.312 20.016 11.766 1 88.31 388 GLY A N 1
ATOM 3086 C CA . GLY A 1 388 ? -21.984 18.734 11.797 1 88.31 388 GLY A CA 1
ATOM 3087 C C . GLY A 1 388 ? -21.031 17.562 11.711 1 88.31 388 GLY A C 1
ATOM 3088 O O . GLY A 1 388 ? -21.438 16.438 11.367 1 88.31 388 GLY A O 1
ATOM 3089 N N . LEU A 1 389 ? -19.812 17.797 11.953 1 88.38 389 LEU A N 1
ATOM 3090 C CA . LEU A 1 389 ? -18.844 16.703 11.961 1 88.38 389 LEU A CA 1
ATOM 3091 C C . LEU A 1 389 ? -19.016 15.844 13.211 1 88.38 389 LEU A C 1
ATOM 3093 O O . LEU A 1 389 ? -18.812 14.625 13.156 1 88.38 389 LEU A O 1
ATOM 3097 N N . TYR A 1 390 ? -19.266 16.531 14.312 1 89.44 390 TYR A N 1
ATOM 3098 C CA . TYR A 1 390 ? -19.562 15.836 15.562 1 89.44 390 TYR A CA 1
ATOM 3099 C C . TYR A 1 390 ? -21.047 15.961 15.914 1 89.44 390 TYR A C 1
ATOM 3101 O O . TYR A 1 390 ? -21.688 16.938 15.523 1 89.44 390 TYR A O 1
ATOM 3109 N N . LYS A 1 391 ? -21.484 14.984 16.594 1 89.56 391 LYS A N 1
ATOM 3110 C CA . LYS A 1 391 ? -22.859 15.008 17.094 1 89.56 391 LYS A CA 1
ATOM 3111 C C . LYS A 1 391 ? -22.875 15.133 18.625 1 89.56 391 LYS A C 1
ATOM 3113 O O . LYS A 1 391 ? -22.109 14.453 19.312 1 89.56 391 LYS A O 1
ATOM 3118 N N . PRO A 1 392 ? -23.719 16.016 19.031 1 92.62 392 PRO A N 1
ATOM 3119 C CA . PRO A 1 392 ? -23.766 16.219 20.484 1 92.62 392 PRO A CA 1
ATOM 3120 C C . PRO A 1 392 ? -24.312 15 21.219 1 92.62 392 PRO A C 1
ATOM 3122 O O . PRO A 1 392 ? -25.188 14.289 20.703 1 92.62 392 PRO A O 1
ATOM 3125 N N . ILE A 1 393 ? -23.844 14.781 22.391 1 90.06 393 ILE A N 1
ATOM 3126 C CA . ILE A 1 393 ? -24.328 13.703 23.25 1 90.06 393 ILE A CA 1
ATOM 3127 C C . ILE A 1 393 ? -25.594 14.148 23.969 1 90.06 393 ILE A C 1
ATOM 3129 O O . ILE A 1 393 ? -26.531 13.359 24.141 1 90.06 393 ILE A O 1
ATOM 3133 N N . ASP A 1 394 ? -25.516 15.367 24.422 1 93.38 394 ASP A N 1
ATOM 3134 C CA . ASP A 1 394 ? -26.672 15.992 25.047 1 93.38 394 ASP A CA 1
ATOM 3135 C C . ASP A 1 394 ? -27 17.328 24.406 1 93.38 394 ASP A C 1
ATOM 3137 O O . ASP A 1 394 ? -26.109 17.984 23.844 1 93.38 394 ASP A O 1
ATOM 3141 N N . GLY A 1 395 ? -28.266 17.656 24.375 1 94.94 395 GLY A N 1
ATOM 3142 C CA . GLY A 1 395 ? -28.688 18.906 23.797 1 94.94 395 GLY A CA 1
ATOM 3143 C C . GLY A 1 395 ? -29.031 18.797 22.312 1 94.94 395 GLY A C 1
ATOM 3144 O O . GLY A 1 395 ? -29.141 17.688 21.781 1 94.94 395 GLY A O 1
ATOM 3145 N N . THR A 1 396 ? -29.344 19.969 21.75 1 95.31 396 THR A N 1
ATOM 3146 C CA . THR A 1 396 ? -29.75 19.938 20.344 1 95.31 396 THR A CA 1
ATOM 3147 C C . THR A 1 396 ? -29.141 21.109 19.594 1 95.31 396 THR A C 1
ATOM 3149 O O . THR A 1 396 ? -28.938 22.188 20.156 1 95.31 396 THR A O 1
ATOM 3152 N N . ILE A 1 397 ? -28.812 20.859 18.406 1 95.06 397 ILE A N 1
ATOM 3153 C CA . ILE A 1 397 ? -28.391 21.891 17.469 1 95.06 397 ILE A CA 1
ATOM 3154 C C . ILE A 1 397 ? -29.438 22.031 16.359 1 95.06 397 ILE A C 1
ATOM 3156 O O . ILE A 1 397 ? -29.891 21.031 15.797 1 95.06 397 ILE A O 1
ATOM 3160 N N . SER A 1 398 ? -29.828 23.25 16.156 1 95.56 398 SER A N 1
ATOM 3161 C CA . SER A 1 398 ? -30.875 23.469 15.156 1 95.56 398 SER A CA 1
ATOM 3162 C C . SER A 1 398 ? -30.453 24.5 14.125 1 95.56 398 SER A C 1
ATOM 3164 O O . SER A 1 398 ? -29.734 25.453 14.453 1 95.56 398 SER A O 1
ATOM 3166 N N . TYR A 1 399 ? -30.859 24.297 12.938 1 94.62 399 TYR A N 1
ATOM 3167 C CA . TYR A 1 399 ? -30.734 25.219 11.828 1 94.62 399 TYR A CA 1
ATOM 3168 C C . TYR A 1 399 ? -32.125 25.703 11.367 1 94.62 399 TYR A C 1
ATOM 3170 O O . TYR A 1 399 ? -32.969 24.906 10.969 1 94.62 399 TYR A O 1
ATOM 3178 N N . ASN A 1 400 ? -32.312 26.938 11.375 1 94.81 400 ASN A N 1
ATOM 3179 C CA . ASN A 1 400 ? -33.656 27.484 11.086 1 94.81 400 ASN A CA 1
ATOM 3180 C C . ASN A 1 400 ? -34.719 26.812 11.914 1 94.81 400 ASN A C 1
ATOM 3182 O O . ASN A 1 400 ? -35.75 26.375 11.383 1 94.81 400 ASN A O 1
ATOM 3186 N N . ASP A 1 401 ? -34.406 26.484 13.102 1 93.12 401 ASP A N 1
ATOM 3187 C CA . ASP A 1 401 ? -35.312 25.922 14.094 1 93.12 401 ASP A CA 1
ATOM 3188 C C . ASP A 1 401 ? -35.625 24.453 13.789 1 93.12 401 ASP A C 1
ATOM 3190 O O . ASP A 1 401 ? -36.531 23.875 14.375 1 93.12 401 ASP A O 1
ATOM 3194 N N . VAL A 1 402 ? -34.906 23.891 12.906 1 94.38 402 VAL A N 1
ATOM 3195 C CA . VAL A 1 402 ? -35 22.453 12.617 1 94.38 402 VAL A CA 1
ATOM 3196 C C . VAL A 1 402 ? -33.812 21.719 13.234 1 94.38 402 VAL A C 1
ATOM 3198 O O . VAL A 1 402 ? -32.656 22.094 13.031 1 94.38 402 VAL A O 1
ATOM 3201 N N . ASP A 1 403 ? -34.156 20.703 13.875 1 93.69 403 ASP A N 1
ATOM 3202 C CA . ASP A 1 403 ? -33.125 19.906 14.539 1 93.69 403 ASP A CA 1
ATOM 3203 C C . ASP A 1 403 ? -32.156 19.312 13.523 1 93.69 403 ASP A C 1
ATOM 3205 O O . ASP A 1 403 ? -32.562 18.859 12.453 1 93.69 403 ASP A O 1
ATOM 3209 N N . GLU A 1 404 ? -30.891 19.234 13.906 1 91.69 404 GLU A N 1
ATOM 3210 C CA . GLU A 1 404 ? -29.844 18.75 13.008 1 91.69 404 GLU A CA 1
ATOM 3211 C C . GLU A 1 404 ? -30.109 17.312 12.578 1 91.69 404 GLU A C 1
ATOM 3213 O O . GLU A 1 404 ? -29.781 16.922 11.461 1 91.69 404 GLU A O 1
ATOM 3218 N N . LYS A 1 405 ? -30.797 16.594 13.414 1 90.38 405 LYS A N 1
ATOM 3219 C CA . LYS A 1 405 ? -31.078 15.188 13.133 1 90.38 405 LYS A CA 1
ATOM 3220 C C . LYS A 1 405 ? -32.094 15.047 11.992 1 90.38 405 LYS A C 1
ATOM 3222 O O . LYS A 1 405 ? -32.188 13.992 11.359 1 90.38 405 LYS A O 1
ATOM 3227 N N . GLU A 1 406 ? -32.719 16.141 11.727 1 92.75 406 GLU A N 1
ATOM 3228 C CA . GLU A 1 406 ? -33.75 16.109 10.688 1 92.75 406 GLU A CA 1
ATOM 3229 C C . GLU A 1 406 ? -33.281 16.781 9.414 1 92.75 406 GLU A C 1
ATOM 3231 O O . GLU A 1 406 ? -34 16.828 8.414 1 92.75 406 GLU A O 1
ATOM 3236 N N . VAL A 1 407 ? -32.156 17.25 9.406 1 90.19 407 VAL A N 1
ATOM 3237 C CA . VAL A 1 407 ? -31.641 18 8.266 1 90.19 407 VAL A CA 1
ATOM 3238 C C . VAL A 1 407 ? -30.703 17.125 7.449 1 90.19 407 VAL A C 1
ATOM 3240 O O . VAL A 1 407 ? -30 16.281 8 1 90.19 407 VAL A O 1
ATOM 3243 N N . ASP A 1 408 ? -30.781 17.359 6.168 1 88.06 408 ASP A N 1
ATOM 3244 C CA . ASP A 1 408 ? -29.781 16.734 5.309 1 88.06 408 ASP A CA 1
ATOM 3245 C C . ASP A 1 408 ? -28.438 17.453 5.426 1 88.06 408 ASP A C 1
ATOM 3247 O O . ASP A 1 408 ? -28.281 18.578 4.945 1 88.06 408 ASP A O 1
ATOM 3251 N N . LEU A 1 409 ? -27.5 16.812 5.969 1 85.69 409 LEU A N 1
ATOM 3252 C CA . LEU A 1 409 ? -26.219 17.422 6.281 1 85.69 409 LEU A CA 1
ATOM 3253 C C . LEU A 1 409 ? -25.469 17.797 5.004 1 85.69 409 LEU A C 1
ATOM 3255 O O . LEU A 1 409 ? -24.719 18.781 4.984 1 85.69 409 LEU A O 1
ATOM 3259 N N . ILE A 1 410 ? -25.625 17.094 3.975 1 84.56 410 ILE A N 1
ATOM 3260 C CA . ILE A 1 410 ? -24.922 17.391 2.732 1 84.56 410 ILE A CA 1
ATOM 3261 C C . ILE A 1 410 ? -25.422 18.703 2.148 1 84.56 410 ILE A C 1
ATOM 3263 O O . ILE A 1 410 ? -24.625 19.516 1.677 1 84.56 410 ILE A O 1
ATOM 3267 N N . GLU A 1 411 ? -26.703 18.844 2.199 1 85.75 411 GLU A N 1
ATOM 3268 C CA . GLU A 1 411 ? -27.281 20.094 1.713 1 85.75 411 GLU A CA 1
ATOM 3269 C C . GLU A 1 411 ? -26.875 21.266 2.59 1 85.75 411 GLU A C 1
ATOM 3271 O O . GLU A 1 411 ? -26.625 22.375 2.086 1 85.75 411 GLU A O 1
ATOM 3276 N N . LEU A 1 412 ? -26.812 20.969 3.838 1 89.19 412 LEU A N 1
ATOM 3277 C CA . LEU A 1 412 ? -26.375 22 4.777 1 89.19 412 LEU A CA 1
ATOM 3278 C C . LEU A 1 412 ? -24.938 22.406 4.52 1 89.19 412 LEU A C 1
ATOM 3280 O O . LEU A 1 412 ? -24.609 23.594 4.48 1 89.19 412 LEU A O 1
ATOM 3284 N N . ARG A 1 413 ? -24.109 21.453 4.281 1 90.38 413 ARG A N 1
ATOM 3285 C CA . ARG A 1 413 ? -22.672 21.672 4.141 1 90.38 413 ARG A CA 1
ATOM 3286 C C . ARG A 1 413 ? -22.359 22.375 2.826 1 90.38 413 ARG A C 1
ATOM 3288 O O . ARG A 1 413 ? -21.312 23.031 2.705 1 90.38 413 ARG A O 1
ATOM 3295 N N . LYS A 1 414 ? -23.297 22.312 1.908 1 88.62 414 LYS A N 1
ATOM 3296 C CA . LYS A 1 414 ? -23.125 23.031 0.646 1 88.62 414 LYS A CA 1
ATOM 3297 C C . LYS A 1 414 ? -23.172 24.547 0.854 1 88.62 414 LYS A C 1
ATOM 3299 O O . LYS A 1 414 ? -22.641 25.297 0.041 1 88.62 414 LYS A O 1
ATOM 3304 N N . GLN A 1 415 ? -23.75 24.906 1.952 1 91.94 415 GLN A N 1
ATOM 3305 C CA . GLN A 1 415 ? -23.922 26.328 2.244 1 91.94 415 GLN A CA 1
ATOM 3306 C C . GLN A 1 415 ? -22.812 26.844 3.16 1 91.94 415 GLN A C 1
ATOM 3308 O O . GLN A 1 415 ? -22.812 28 3.557 1 91.94 415 GLN A O 1
ATOM 3313 N N . LEU A 1 416 ? -21.859 25.984 3.352 1 92.88 416 LEU A N 1
ATOM 3314 C CA . LEU A 1 416 ? -20.859 26.344 4.348 1 92.88 416 LEU A CA 1
ATOM 3315 C C . LEU A 1 416 ? -19.547 26.719 3.676 1 92.88 416 LEU A C 1
ATOM 3317 O O . LEU A 1 416 ? -19.203 26.188 2.609 1 92.88 416 LEU A O 1
ATOM 3321 N N . GLY A 1 417 ? -18.922 27.703 4.184 1 91.69 417 GLY A N 1
ATOM 3322 C CA . GLY A 1 417 ? -17.516 28 3.998 1 91.69 417 GLY A CA 1
ATOM 3323 C C . GLY A 1 417 ? -16.688 27.781 5.254 1 91.69 417 GLY A C 1
ATOM 3324 O O . GLY A 1 417 ? -17.062 28.234 6.336 1 91.69 417 GLY A O 1
ATOM 3325 N N . PHE A 1 418 ? -15.727 26.938 5.121 1 89.94 418 PHE A N 1
ATOM 3326 C CA . PHE A 1 418 ? -15 26.547 6.32 1 89.94 418 PHE A CA 1
ATOM 3327 C C . PHE A 1 418 ? -13.492 26.672 6.098 1 89.94 418 PHE A C 1
ATOM 3329 O O . PHE A 1 418 ? -12.953 26.078 5.156 1 89.94 418 PHE A O 1
ATOM 3336 N N . VAL A 1 419 ? -12.898 27.453 6.898 1 90 419 VAL A N 1
ATOM 3337 C CA . VAL A 1 419 ? -11.445 27.547 6.945 1 90 419 VAL A CA 1
ATOM 3338 C C . VAL A 1 419 ? -10.93 26.922 8.242 1 90 419 VAL A C 1
ATOM 3340 O O . VAL A 1 419 ? -11.164 27.453 9.328 1 90 419 VAL A O 1
ATOM 3343 N N . THR A 1 420 ? -10.227 25.859 8.094 1 85.19 420 THR A N 1
ATOM 3344 C CA . THR A 1 420 ? -9.742 25.125 9.258 1 85.19 420 THR A CA 1
ATOM 3345 C C . THR A 1 420 ? -8.445 25.734 9.789 1 85.19 420 THR A C 1
ATOM 3347 O O . THR A 1 420 ? -7.801 26.516 9.102 1 85.19 420 THR A O 1
ATOM 3350 N N . GLN A 1 421 ? -8.219 25.312 11 1 76.38 421 GLN A N 1
ATOM 3351 C CA . GLN A 1 421 ? -6.988 25.781 11.633 1 76.38 421 GLN A CA 1
ATOM 3352 C C . GLN A 1 421 ? -5.762 25.328 10.844 1 76.38 421 GLN A C 1
ATOM 3354 O O . GLN A 1 421 ? -4.871 26.125 10.555 1 76.38 421 GLN A O 1
ATOM 3359 N N . ASP A 1 422 ? -5.832 24 10.531 1 75 422 ASP A N 1
ATOM 3360 C CA . ASP A 1 422 ? -4.785 23.453 9.68 1 75 422 ASP A CA 1
ATOM 3361 C C . ASP A 1 422 ? -5.207 23.484 8.211 1 75 422 ASP A C 1
ATOM 3363 O O . ASP A 1 422 ? -6.137 22.781 7.809 1 75 422 ASP A O 1
ATOM 3367 N N . ALA A 1 423 ? -4.555 24.484 7.504 1 78.44 423 ALA A N 1
ATOM 3368 C CA . ALA A 1 423 ? -4.902 24.594 6.09 1 78.44 423 ALA A CA 1
ATOM 3369 C C . ALA A 1 423 ? -4.477 23.359 5.32 1 78.44 423 ALA A C 1
ATOM 3371 O O . ALA A 1 423 ? -3.285 23.047 5.238 1 78.44 423 ALA A O 1
ATOM 3372 N N . GLN A 1 424 ? -5.426 22.641 4.992 1 78.56 424 GLN A N 1
ATOM 3373 C CA . GLN A 1 424 ? -5.164 21.438 4.23 1 78.56 424 GLN A CA 1
ATOM 3374 C C . GLN A 1 424 ? -5.344 21.672 2.734 1 78.56 424 GLN A C 1
ATOM 3376 O O . GLN A 1 424 ? -6.363 22.203 2.303 1 78.56 424 GLN A O 1
ATOM 3381 N N . LEU A 1 425 ? -4.312 21.391 1.94 1 84.88 425 LEU A N 1
ATOM 3382 C CA . LEU A 1 425 ? -4.383 21.516 0.489 1 84.88 425 LEU A CA 1
ATOM 3383 C C . LEU A 1 425 ? -4.16 20.156 -0.183 1 84.88 425 LEU A C 1
ATOM 3385 O O . LEU A 1 425 ? -3.607 19.234 0.425 1 84.88 425 LEU A O 1
ATOM 3389 N N . PHE A 1 426 ? -4.703 20.016 -1.341 1 85.06 426 PHE A N 1
ATOM 3390 C CA . PHE A 1 426 ? -4.516 18.812 -2.145 1 85.06 426 PHE A CA 1
ATOM 3391 C C . PHE A 1 426 ? -3.35 18.984 -3.111 1 85.06 426 PHE A C 1
ATOM 3393 O O . PHE A 1 426 ? -3.018 20.109 -3.5 1 85.06 426 PHE A O 1
ATOM 3400 N N . SER A 1 427 ? -2.805 17.812 -3.428 1 83.62 427 SER A N 1
ATOM 3401 C CA . SER A 1 427 ? -1.771 17.859 -4.457 1 83.62 427 SER A CA 1
ATOM 3402 C C . SER A 1 427 ? -2.348 18.281 -5.801 1 83.62 427 SER A C 1
ATOM 3404 O O . SER A 1 427 ? -3.465 17.891 -6.152 1 83.62 427 SER A O 1
ATOM 3406 N N . GLY A 1 428 ? -1.572 19.156 -6.492 1 85.38 428 GLY A N 1
ATOM 3407 C CA . GLY A 1 428 ? -2.033 19.672 -7.773 1 85.38 428 GLY A CA 1
ATOM 3408 C C . GLY A 1 428 ? -1.729 21.141 -7.973 1 85.38 428 GLY A C 1
ATOM 3409 O O . GLY A 1 428 ? -0.768 21.656 -7.406 1 85.38 428 GLY A O 1
ATOM 3410 N N . THR A 1 429 ? -2.619 21.75 -8.758 1 91.31 429 THR A N 1
ATOM 3411 C CA . THR A 1 429 ? -2.412 23.172 -9.07 1 91.31 429 THR A CA 1
ATOM 3412 C C . THR A 1 429 ? -3.285 24.047 -8.188 1 91.31 429 THR A C 1
ATOM 3414 O O . THR A 1 429 ? -4.168 23.562 -7.484 1 91.31 429 THR A O 1
ATOM 3417 N N . ILE A 1 430 ? -2.941 25.344 -8.203 1 93.5 430 ILE A N 1
ATOM 3418 C CA . ILE A 1 430 ? -3.766 26.328 -7.508 1 93.5 430 ILE A CA 1
ATOM 3419 C C . ILE A 1 430 ? -5.203 26.25 -8.016 1 93.5 430 ILE A C 1
ATOM 3421 O O . ILE A 1 430 ? -6.148 26.203 -7.223 1 93.5 430 ILE A O 1
ATOM 3425 N N . LYS A 1 431 ? -5.293 26.094 -9.297 1 94.56 431 LYS A N 1
ATOM 3426 C CA . LYS A 1 431 ? -6.602 26.016 -9.945 1 94.56 431 LYS A CA 1
ATOM 3427 C C . LYS A 1 431 ? -7.379 24.797 -9.469 1 94.56 431 LYS A C 1
ATOM 3429 O O . LYS A 1 431 ? -8.555 24.891 -9.117 1 94.56 431 LYS A O 1
ATOM 3434 N N . GLU A 1 432 ? -6.785 23.703 -9.453 1 91.25 432 GLU A N 1
ATOM 3435 C CA . GLU A 1 432 ? -7.441 22.469 -9.055 1 91.25 432 GLU A CA 1
ATOM 3436 C C . GLU A 1 432 ? -7.918 22.531 -7.605 1 91.25 432 GLU A C 1
ATOM 3438 O O . GLU A 1 432 ? -8.977 22 -7.273 1 91.25 432 GLU A O 1
ATOM 3443 N N . ASN A 1 433 ? -7.129 23.125 -6.793 1 92.06 433 ASN A N 1
ATOM 3444 C CA . ASN A 1 433 ? -7.5 23.266 -5.387 1 92.06 433 ASN A CA 1
ATOM 3445 C C . ASN A 1 433 ? -8.734 24.141 -5.211 1 92.06 433 ASN A C 1
ATOM 3447 O O . ASN A 1 433 ? -9.586 23.859 -4.367 1 92.06 433 ASN A O 1
ATOM 3451 N N . LEU A 1 434 ? -8.781 25.156 -6.008 1 94.38 434 LEU A N 1
ATOM 3452 C CA . LEU A 1 434 ? -9.93 26.047 -5.914 1 94.38 434 LEU A CA 1
ATOM 3453 C C . LEU A 1 434 ? -11.172 25.406 -6.539 1 94.38 434 LEU A C 1
ATOM 3455 O O . LEU A 1 434 ? -12.266 25.516 -5.992 1 94.38 434 LEU A O 1
ATOM 3459 N N . LEU A 1 435 ? -10.961 24.703 -7.652 1 93.5 435 LEU A N 1
ATOM 3460 C CA . LEU A 1 435 ? -12.078 24.078 -8.352 1 93.5 435 LEU A CA 1
ATOM 3461 C C . LEU A 1 435 ? -12.641 22.922 -7.531 1 93.5 435 LEU A C 1
ATOM 3463 O O . LEU A 1 435 ? -13.758 22.469 -7.781 1 93.5 435 LEU A O 1
ATOM 3467 N N . PHE A 1 436 ? -11.93 22.562 -6.594 1 88.69 436 PHE A N 1
ATOM 3468 C CA . PHE A 1 436 ? -12.359 21.484 -5.727 1 88.69 436 PHE A CA 1
ATOM 3469 C C . PHE A 1 436 ? -13.656 21.844 -5.004 1 88.69 436 PHE A C 1
ATOM 3471 O O . PHE A 1 436 ? -14.508 20.984 -4.785 1 88.69 436 PHE A O 1
ATOM 3478 N N . VAL A 1 437 ? -13.82 23.094 -4.625 1 91.56 437 VAL A N 1
ATOM 3479 C CA . VAL A 1 437 ? -14.977 23.5 -3.834 1 91.56 437 VAL A CA 1
ATOM 3480 C C . VAL A 1 437 ? -16.062 24.062 -4.75 1 91.56 437 VAL A C 1
ATOM 3482 O O . VAL A 1 437 ? -17.234 24.125 -4.379 1 91.56 437 VAL A O 1
ATOM 3485 N N . LYS A 1 438 ? -15.656 24.5 -5.848 1 92.94 438 LYS A N 1
ATOM 3486 C CA . LYS A 1 438 ? -16.562 25.016 -6.867 1 92.94 438 LYS A CA 1
ATOM 3487 C C . LYS A 1 438 ? -16.094 24.625 -8.266 1 92.94 438 LYS A C 1
ATOM 3489 O O . LYS A 1 438 ? -15.492 25.438 -8.977 1 92.94 438 LYS A O 1
ATOM 3494 N N . PRO A 1 439 ? -16.5 23.469 -8.797 1 91.12 439 PRO A N 1
ATOM 3495 C CA . PRO A 1 439 ? -15.977 22.922 -10.047 1 91.12 439 PRO A CA 1
ATOM 3496 C C . PRO A 1 439 ? -16.328 23.766 -11.266 1 91.12 439 PRO A C 1
ATOM 3498 O O . PRO A 1 439 ? -15.609 23.75 -12.266 1 91.12 439 PRO A O 1
ATOM 3501 N N . ASN A 1 440 ? -17.328 24.562 -11.234 1 92.25 440 ASN A N 1
ATOM 3502 C CA . ASN A 1 440 ? -17.797 25.328 -12.391 1 92.25 440 ASN A CA 1
ATOM 3503 C C . ASN A 1 440 ? -17.344 26.797 -12.312 1 92.25 440 ASN A C 1
ATOM 3505 O O . ASN A 1 440 ? -17.828 27.641 -13.07 1 92.25 440 ASN A O 1
ATOM 3509 N N . ALA A 1 441 ? -16.406 27.047 -11.367 1 94.94 441 ALA A N 1
ATOM 3510 C CA . ALA A 1 441 ? -15.953 28.422 -11.234 1 94.94 441 ALA A CA 1
ATOM 3511 C C . ALA A 1 441 ? -15.133 28.859 -12.445 1 94.94 441 ALA A C 1
ATOM 3513 O O . ALA A 1 441 ? -14.367 28.062 -13 1 94.94 441 ALA A O 1
ATOM 3514 N N . THR A 1 442 ? -15.305 30.078 -12.938 1 96 442 THR A N 1
ATOM 3515 C CA . THR A 1 442 ? -14.531 30.641 -14.047 1 96 442 THR A CA 1
ATOM 3516 C C . THR A 1 442 ? -13.188 31.156 -13.555 1 96 442 THR A C 1
ATOM 3518 O O . THR A 1 442 ? -12.992 31.359 -12.352 1 96 442 THR A O 1
ATOM 3521 N N . ASP A 1 443 ? -12.32 31.406 -14.461 1 95.25 443 ASP A N 1
ATOM 3522 C CA . ASP A 1 443 ? -11 31.922 -14.109 1 95.25 443 ASP A CA 1
ATOM 3523 C C . ASP A 1 443 ? -11.125 33.312 -13.438 1 95.25 443 ASP A C 1
ATOM 3525 O O . ASP A 1 443 ? -10.344 33.625 -12.547 1 95.25 443 ASP A O 1
ATOM 3529 N N . GLU A 1 444 ? -12.062 34 -13.875 1 95.38 444 GLU A N 1
ATOM 3530 C CA . GLU A 1 444 ? -12.281 35.312 -13.281 1 95.38 444 GLU A CA 1
ATOM 3531 C C . GLU A 1 444 ? -12.711 35.188 -11.828 1 95.38 444 GLU A C 1
ATOM 3533 O O . GLU A 1 444 ? -12.242 35.969 -10.977 1 95.38 444 GLU A O 1
ATOM 3538 N N . GLU A 1 445 ? -13.555 34.281 -11.57 1 95.5 445 GLU A N 1
ATOM 3539 C CA . GLU A 1 445 ? -14 34.062 -10.195 1 95.5 445 GLU A CA 1
ATOM 3540 C C . GLU A 1 445 ? -12.844 33.594 -9.312 1 95.5 445 GLU A C 1
ATOM 3542 O O . GLU A 1 445 ? -12.742 34 -8.156 1 95.5 445 GLU A O 1
ATOM 3547 N N . LEU A 1 446 ? -12.023 32.781 -9.906 1 96.56 446 LEU A N 1
ATOM 3548 C CA . LEU A 1 446 ? -10.875 32.281 -9.164 1 96.56 446 LEU A CA 1
ATOM 3549 C C . LEU A 1 446 ? -9.922 33.438 -8.812 1 96.56 446 LEU A C 1
ATOM 3551 O O . LEU A 1 446 ? -9.477 33.531 -7.664 1 96.56 446 LEU A O 1
ATOM 3555 N N . LEU A 1 447 ? -9.68 34.281 -9.758 1 95.62 447 LEU A N 1
ATOM 3556 C CA . LEU A 1 447 ? -8.758 35.375 -9.547 1 95.62 447 LEU A CA 1
ATOM 3557 C C . LEU A 1 447 ? -9.328 36.375 -8.547 1 95.62 447 LEU A C 1
ATOM 3559 O O . LEU A 1 447 ? -8.594 36.938 -7.734 1 95.62 447 LEU A O 1
ATOM 3563 N N . HIS A 1 448 ? -10.562 36.562 -8.602 1 94.5 448 HIS A N 1
ATOM 3564 C CA . HIS A 1 448 ? -11.227 37.438 -7.668 1 94.5 448 HIS A CA 1
ATOM 3565 C C . HIS A 1 448 ? -11.133 36.938 -6.238 1 94.5 448 HIS A C 1
ATOM 3567 O O . HIS A 1 448 ? -10.836 37.688 -5.312 1 94.5 448 HIS A O 1
ATOM 3573 N N . ALA A 1 449 ? -11.43 35.688 -6.062 1 94.56 449 ALA A N 1
ATOM 3574 C CA . ALA A 1 449 ? -11.328 35.062 -4.734 1 94.56 449 ALA A CA 1
ATOM 3575 C C . ALA A 1 449 ? -9.898 35.156 -4.203 1 94.56 449 ALA A C 1
ATOM 3577 O O . ALA A 1 449 ? -9.688 35.406 -3.012 1 94.56 449 ALA A O 1
ATOM 3578 N N . LEU A 1 450 ? -8.953 34.969 -5.098 1 95.5 450 LEU A N 1
ATOM 3579 C CA . LEU A 1 450 ? -7.551 35.031 -4.707 1 95.5 450 LEU A CA 1
ATOM 3580 C C . LEU A 1 450 ? -7.16 36.438 -4.32 1 95.5 450 LEU A C 1
ATOM 3582 O O . LEU A 1 450 ? -6.375 36.656 -3.391 1 95.5 450 LEU A O 1
ATOM 3586 N N . GLU A 1 451 ? -7.664 37.344 -4.969 1 93.38 451 GLU A N 1
ATOM 3587 C CA . GLU A 1 451 ? -7.418 38.75 -4.641 1 93.38 451 GLU A CA 1
ATOM 3588 C C . GLU A 1 451 ? -8.016 39.094 -3.283 1 93.38 451 GLU A C 1
ATOM 3590 O O . GLU A 1 451 ? -7.367 39.75 -2.471 1 93.38 451 GLU A O 1
ATOM 3595 N N . GLN A 1 452 ? -9.172 38.656 -3.061 1 91.62 452 GLN A N 1
ATOM 3596 C CA . GLN A 1 452 ? -9.836 38.906 -1.785 1 91.62 452 GLN A CA 1
ATOM 3597 C C . GLN A 1 452 ? -9.07 38.25 -0.631 1 91.62 452 GLN A C 1
ATOM 3599 O O . GLN A 1 452 ? -9.086 38.75 0.491 1 91.62 452 GLN A O 1
ATOM 3604 N N . ALA A 1 453 ? -8.438 37.188 -0.946 1 92.44 453 ALA A N 1
ATOM 3605 C CA . ALA A 1 453 ? -7.676 36.469 0.079 1 92.44 453 ALA A CA 1
ATOM 3606 C C . ALA A 1 453 ? -6.23 36.969 0.124 1 92.44 453 ALA A C 1
ATOM 3608 O O . ALA A 1 453 ? -5.375 36.344 0.753 1 92.44 453 ALA A O 1
ATOM 3609 N N . SER A 1 454 ? -5.918 38.031 -0.577 1 89.88 454 SER A N 1
ATOM 3610 C CA . SER A 1 454 ? -4.602 38.688 -0.576 1 89.88 454 SER A CA 1
ATOM 3611 C C . SER A 1 454 ? -3.531 37.719 -1.088 1 89.88 454 SER A C 1
ATOM 3613 O O . SER A 1 454 ? -2.465 37.594 -0.483 1 89.88 454 SER A O 1
ATOM 3615 N N . CYS A 1 455 ? -3.859 36.969 -2.15 1 90.75 455 CYS A N 1
ATOM 3616 C CA . CYS A 1 455 ? -2.912 36.031 -2.725 1 90.75 455 CYS A CA 1
ATOM 3617 C C . CYS A 1 455 ? -2.178 36.656 -3.91 1 90.75 455 CYS A C 1
ATOM 3619 O O . CYS A 1 455 ? -1.624 35.938 -4.746 1 90.75 455 CYS A O 1
ATOM 3621 N N . GLN A 1 456 ? -2.133 37.906 -3.988 1 86.81 456 GLN A N 1
ATOM 3622 C CA . GLN A 1 456 ? -1.534 38.594 -5.133 1 86.81 456 GLN A CA 1
ATOM 3623 C C . GLN A 1 456 ? -0.049 38.25 -5.254 1 86.81 456 GLN A C 1
ATOM 3625 O O . GLN A 1 456 ? 0.444 37.969 -6.352 1 86.81 456 GLN A O 1
ATOM 3630 N N . ASN A 1 457 ? 0.568 38.281 -4.184 1 82.06 457 ASN A N 1
ATOM 3631 C CA . ASN A 1 457 ? 2 38.031 -4.199 1 82.06 457 ASN A CA 1
ATOM 3632 C C . ASN A 1 457 ? 2.285 36.562 -4.621 1 82.06 457 ASN A C 1
ATOM 3634 O O . ASN A 1 457 ? 3.275 36.312 -5.305 1 82.06 457 ASN A O 1
ATOM 3638 N N . LEU A 1 458 ? 1.479 35.688 -4.16 1 85.75 458 LEU A N 1
ATOM 3639 C CA . LEU A 1 458 ? 1.62 34.281 -4.562 1 85.75 458 LEU A CA 1
ATOM 3640 C C . LEU A 1 458 ? 1.429 34.125 -6.066 1 85.75 458 LEU A C 1
ATOM 3642 O O . LEU A 1 458 ? 2.182 33.406 -6.723 1 85.75 458 LEU A O 1
ATOM 3646 N N . LEU A 1 459 ? 0.454 34.812 -6.613 1 88.38 459 LEU A N 1
ATOM 3647 C CA . LEU A 1 459 ? 0.158 34.75 -8.039 1 88.38 459 LEU A CA 1
ATOM 3648 C C . LEU A 1 459 ? 1.28 35.375 -8.867 1 88.38 459 LEU A C 1
ATOM 3650 O O . LEU A 1 459 ? 1.565 34.906 -9.977 1 88.38 459 LEU A O 1
ATOM 3654 N N . LYS A 1 460 ? 1.816 36.344 -8.305 1 83.38 460 LYS A N 1
ATOM 3655 C CA . LYS A 1 460 ? 2.91 37.031 -8.992 1 83.38 460 LYS A CA 1
ATOM 3656 C C . LYS A 1 460 ? 4.137 36.125 -9.094 1 83.38 460 LYS A C 1
ATOM 3658 O O . LYS A 1 460 ? 4.852 36.125 -10.094 1 83.38 460 LYS A O 1
ATOM 3663 N N . ARG A 1 461 ? 4.297 35.344 -8.125 1 79.62 461 ARG A N 1
ATOM 3664 C CA . ARG A 1 461 ? 5.457 34.469 -8.094 1 79.62 461 ARG A CA 1
ATOM 3665 C C . ARG A 1 461 ? 5.176 33.156 -8.812 1 79.62 461 ARG A C 1
ATOM 3667 O O . ARG A 1 461 ? 6.102 32.438 -9.18 1 79.62 461 ARG A O 1
ATOM 3674 N N . ALA A 1 462 ? 3.932 32.938 -9.016 1 84.62 462 ALA A N 1
ATOM 3675 C CA . ALA A 1 462 ? 3.539 31.672 -9.664 1 84.62 462 ALA A CA 1
ATOM 3676 C C . ALA A 1 462 ? 3.775 31.75 -11.172 1 84.62 462 ALA A C 1
ATOM 3678 O O . ALA A 1 462 ? 3.014 32.406 -11.898 1 84.62 462 ALA A O 1
ATOM 3679 N N . GLU A 1 463 ? 4.664 31.016 -11.672 1 80.69 463 GLU A N 1
ATOM 3680 C CA . GLU A 1 463 ? 5.062 31.094 -13.078 1 80.69 463 GLU A CA 1
ATOM 3681 C C . GLU A 1 463 ? 3.934 30.625 -13.992 1 80.69 463 GLU A C 1
ATOM 3683 O O . GLU A 1 463 ? 3.742 31.188 -15.078 1 80.69 463 GLU A O 1
ATOM 3688 N N . ASN A 1 464 ? 3.236 29.703 -13.594 1 87.62 464 ASN A N 1
ATOM 3689 C CA . ASN A 1 464 ? 2.16 29.172 -14.422 1 87.62 464 ASN A CA 1
ATOM 3690 C C . ASN A 1 464 ? 0.795 29.672 -13.961 1 87.62 464 ASN A C 1
ATOM 3692 O O . ASN A 1 464 ? -0.221 29.016 -14.18 1 87.62 464 ASN A O 1
ATOM 3696 N N . GLY A 1 465 ? 0.925 30.734 -13.211 1 88.38 465 GLY A N 1
ATOM 3697 C CA . GLY A 1 465 ? -0.33 31.297 -12.734 1 88.38 465 GLY A CA 1
ATOM 3698 C C . GLY A 1 465 ? -1.17 30.312 -11.945 1 88.38 465 GLY A C 1
ATOM 3699 O O . GLY A 1 465 ? -0.679 29.688 -11.008 1 88.38 465 GLY A O 1
ATOM 3700 N N . LEU A 1 466 ? -2.359 30.141 -12.453 1 92.5 466 LEU A N 1
ATOM 3701 C CA . LEU A 1 466 ? -3.318 29.266 -11.789 1 92.5 466 LEU A CA 1
ATOM 3702 C C . LEU A 1 466 ? -2.916 27.797 -11.938 1 92.5 466 LEU A C 1
ATOM 3704 O O . LEU A 1 466 ? -3.318 26.953 -11.133 1 92.5 466 LEU A O 1
ATOM 3708 N N . ASP A 1 467 ? -2.102 27.562 -12.852 1 91.5 467 ASP A N 1
ATOM 3709 C CA . ASP A 1 467 ? -1.727 26.172 -13.133 1 91.5 467 ASP A CA 1
ATOM 3710 C C . ASP A 1 467 ? -0.426 25.797 -12.422 1 91.5 467 ASP A C 1
ATOM 3712 O O . ASP A 1 467 ? 0.134 24.734 -12.656 1 91.5 467 ASP A O 1
ATOM 3716 N N . THR A 1 468 ? -0.027 26.641 -11.516 1 87.69 468 THR A N 1
ATOM 3717 C CA . THR A 1 468 ? 1.175 26.344 -10.742 1 87.69 468 THR A CA 1
ATOM 3718 C C . THR A 1 468 ? 0.912 25.234 -9.742 1 87.69 468 THR A C 1
ATOM 3720 O O . THR A 1 468 ? -0.118 25.219 -9.062 1 87.69 468 THR A O 1
ATOM 3723 N N . THR A 1 469 ? 1.83 24.312 -9.617 1 84.38 469 THR A N 1
ATOM 3724 C CA . THR A 1 469 ? 1.694 23.156 -8.727 1 84.38 469 THR A CA 1
ATOM 3725 C C . THR A 1 469 ? 2.092 23.531 -7.301 1 84.38 469 THR A C 1
ATOM 3727 O O . THR A 1 469 ? 3.064 24.25 -7.09 1 84.38 469 THR A O 1
ATOM 3730 N N . ILE A 1 470 ? 1.37 23.156 -6.289 1 82.06 470 ILE A N 1
ATOM 3731 C CA . ILE A 1 470 ? 1.675 23.484 -4.902 1 82.06 470 ILE A CA 1
ATOM 3732 C C . ILE A 1 470 ? 2.186 22.234 -4.176 1 82.06 470 ILE A C 1
ATOM 3734 O O . ILE A 1 470 ? 2.775 22.344 -3.096 1 82.06 470 ILE A O 1
ATOM 3738 N N . GLY A 1 471 ? 2.139 21.047 -4.664 1 72.25 471 GLY A N 1
ATOM 3739 C CA . GLY A 1 471 ? 2.664 19.828 -4.062 1 72.25 471 GLY A CA 1
ATOM 3740 C C . GLY A 1 471 ? 1.749 19.25 -3.004 1 72.25 471 GLY A C 1
ATOM 3741 O O . GLY A 1 471 ? 0.744 19.859 -2.637 1 72.25 471 GLY A O 1
ATOM 3742 N N . GLU A 1 472 ? 2.17 18.109 -2.379 1 71.44 472 GLU A N 1
ATOM 3743 C CA . GLU A 1 472 ? 1.376 17.453 -1.347 1 71.44 472 GLU A CA 1
ATOM 3744 C C . GLU A 1 472 ? 1.354 18.281 -0.06 1 71.44 472 GLU A C 1
ATOM 3746 O O . GLU A 1 472 ? 2.4 18.719 0.415 1 71.44 472 GLU A O 1
ATOM 3751 N N . GLY A 1 473 ? 0.185 18.484 0.436 1 67.94 473 GLY A N 1
ATOM 3752 C CA . GLY A 1 473 ? 0.026 19.25 1.661 1 67.94 473 GLY A CA 1
ATOM 3753 C C . GLY A 1 473 ? 0.463 20.703 1.522 1 67.94 473 GLY A C 1
ATOM 3754 O O . GLY A 1 473 ? 0.644 21.391 2.521 1 67.94 473 GLY A O 1
ATOM 3755 N N . GLY A 1 474 ? 0.797 21.141 0.263 1 72.56 474 GLY A N 1
ATOM 3756 C CA . GLY A 1 474 ? 1.231 22.516 0.048 1 72.56 474 GLY A CA 1
ATOM 3757 C C . GLY A 1 474 ? 2.682 22.75 0.432 1 72.56 474 GLY A C 1
ATOM 3758 O O . GLY A 1 474 ? 3.037 23.828 0.9 1 72.56 474 GLY A O 1
ATOM 3759 N N . ILE A 1 475 ? 3.393 21.812 0.266 1 64.75 475 ILE A N 1
ATOM 3760 C CA . ILE A 1 475 ? 4.777 21.859 0.716 1 64.75 475 ILE A CA 1
ATOM 3761 C C . ILE A 1 475 ? 5.531 22.953 -0.045 1 64.75 475 ILE A C 1
ATOM 3763 O O . ILE A 1 475 ? 6.523 23.484 0.449 1 64.75 475 ILE A O 1
ATOM 3767 N N . LYS A 1 476 ? 4.957 23.453 -1.168 1 73.06 476 LYS A N 1
ATOM 3768 C CA . LYS A 1 476 ? 5.645 24.422 -2.014 1 73.06 476 LYS A CA 1
ATOM 3769 C C . LYS A 1 476 ? 5.234 25.844 -1.66 1 73.06 476 LYS A C 1
ATOM 3771 O O . LYS A 1 476 ? 5.742 26.797 -2.246 1 73.06 476 LYS A O 1
ATOM 3776 N N . VAL A 1 477 ? 4.277 25.953 -0.795 1 77.31 477 VAL A N 1
ATOM 3777 C CA . VAL A 1 477 ? 3.805 27.281 -0.4 1 77.31 477 VAL A CA 1
ATOM 3778 C C . VAL A 1 477 ? 4.004 27.469 1.102 1 77.31 477 VAL A C 1
ATOM 3780 O O . VAL A 1 477 ? 4.117 26.5 1.85 1 77.31 477 VAL A O 1
ATOM 3783 N N . SER A 1 478 ? 4.098 28.734 1.49 1 76.31 478 SER A N 1
ATOM 3784 C CA . SER A 1 478 ? 4.293 29.031 2.906 1 76.31 478 SER A CA 1
ATOM 3785 C C . SER A 1 478 ? 3.016 28.781 3.703 1 76.31 478 SER A C 1
ATOM 3787 O O . SER A 1 478 ? 1.939 28.625 3.127 1 76.31 478 SER A O 1
ATOM 3789 N N . GLY A 1 479 ? 3.164 28.703 5.004 1 76.19 479 GLY A N 1
ATOM 3790 C CA . GLY A 1 479 ? 2.012 28.531 5.875 1 76.19 479 GLY A CA 1
ATOM 3791 C C . GLY A 1 479 ? 0.948 29.594 5.68 1 76.19 479 GLY A C 1
ATOM 3792 O O . GLY A 1 479 ? -0.244 29.281 5.625 1 76.19 479 GLY A O 1
ATOM 3793 N N . GLY A 1 480 ? 1.433 30.812 5.617 1 80.06 480 GLY A N 1
ATOM 3794 C CA . GLY A 1 480 ? 0.5 31.906 5.391 1 80.06 480 GLY A CA 1
ATOM 3795 C C . GLY A 1 480 ? -0.198 31.828 4.047 1 80.06 480 GLY A C 1
ATOM 3796 O O . GLY A 1 480 ? -1.381 32.156 3.936 1 80.06 480 GLY A O 1
ATOM 3797 N N . GLU A 1 481 ? 0.526 31.375 3.113 1 83.19 481 GLU A N 1
ATOM 3798 C CA . GLU A 1 481 ? -0.061 31.219 1.785 1 83.19 481 GLU A CA 1
ATOM 3799 C C . GLU A 1 481 ? -1.088 30.094 1.766 1 83.19 481 GLU A C 1
ATOM 3801 O O . GLU A 1 481 ? -2.119 30.203 1.098 1 83.19 481 GLU A O 1
ATOM 3806 N N . LYS A 1 482 ? -0.791 29.078 2.494 1 87.44 482 LYS A N 1
ATOM 3807 C CA . LYS A 1 482 ? -1.746 27.984 2.615 1 87.44 482 LYS A CA 1
ATOM 3808 C C . LYS A 1 482 ? -3.068 28.469 3.205 1 87.44 482 LYS A C 1
ATOM 3810 O O . LYS A 1 482 ? -4.141 28.094 2.727 1 87.44 482 LYS A O 1
ATOM 3815 N N . GLN A 1 483 ? -2.9 29.219 4.168 1 87.69 483 GLN A N 1
ATOM 3816 C CA . GLN A 1 483 ? -4.086 29.734 4.832 1 87.69 483 GLN A CA 1
ATOM 3817 C C . GLN A 1 483 ? -4.883 30.641 3.895 1 87.69 483 GLN A C 1
ATOM 3819 O O . GLN A 1 483 ? -6.113 30.562 3.85 1 87.69 483 GLN A O 1
ATOM 3824 N N . ARG A 1 484 ? -4.18 31.469 3.184 1 90.38 484 ARG A N 1
ATOM 3825 C CA . ARG A 1 484 ? -4.844 32.406 2.266 1 90.38 484 ARG A CA 1
ATOM 3826 C C . ARG A 1 484 ? -5.562 31.641 1.153 1 90.38 484 ARG A C 1
ATOM 3828 O O . ARG A 1 484 ? -6.664 32 0.749 1 90.38 484 ARG A O 1
ATOM 3835 N N . LEU A 1 485 ? -4.93 30.625 0.673 1 91.5 485 LEU A N 1
ATOM 3836 C CA . LEU A 1 485 ? -5.57 29.781 -0.33 1 91.5 485 LEU A CA 1
ATOM 3837 C C . LEU A 1 485 ? -6.824 29.125 0.235 1 91.5 485 LEU A C 1
ATOM 3839 O O . LEU A 1 485 ? -7.82 28.969 -0.472 1 91.5 485 LEU A O 1
ATOM 3843 N N . SER A 1 486 ? -6.715 28.672 1.465 1 91.94 486 SER A N 1
ATOM 3844 C CA . SER A 1 486 ? -7.871 28.094 2.133 1 91.94 486 SER A CA 1
ATOM 3845 C C . SER A 1 486 ? -9 29.109 2.275 1 91.94 486 SER A C 1
ATOM 3847 O O . SER A 1 486 ? -10.172 28.766 2.115 1 91.94 486 SER A O 1
ATOM 3849 N N . ILE A 1 487 ? -8.602 30.297 2.559 1 92.5 487 ILE A N 1
ATOM 3850 C CA . ILE A 1 487 ? -9.586 31.375 2.678 1 92.5 487 ILE A CA 1
ATOM 3851 C C . ILE A 1 487 ? -10.227 31.625 1.317 1 92.5 487 ILE A C 1
ATOM 3853 O O . ILE A 1 487 ? -11.445 31.797 1.222 1 92.5 487 ILE A O 1
ATOM 3857 N N . ALA A 1 488 ? -9.383 31.672 0.291 1 94.19 488 ALA A N 1
ATOM 3858 C CA . ALA A 1 488 ? -9.906 31.859 -1.063 1 94.19 488 ALA A CA 1
ATOM 3859 C C . ALA A 1 488 ? -10.945 30.797 -1.402 1 94.19 488 ALA A C 1
ATOM 3861 O O . ALA A 1 488 ? -11.969 31.094 -2.021 1 94.19 488 ALA A O 1
ATOM 3862 N N . ARG A 1 489 ? -10.727 29.625 -1.034 1 93.62 489 ARG A N 1
ATOM 3863 C CA . ARG A 1 489 ? -11.656 28.516 -1.269 1 93.62 489 ARG A CA 1
ATOM 3864 C C . ARG A 1 489 ? -12.992 28.766 -0.578 1 93.62 489 ARG A C 1
ATOM 3866 O O . ARG A 1 489 ? -14.047 28.531 -1.158 1 93.62 489 ARG A O 1
ATOM 3873 N N . ALA A 1 490 ? -12.875 29.188 0.638 1 92.19 490 ALA A N 1
ATOM 3874 C CA . ALA A 1 490 ? -14.086 29.422 1.419 1 92.19 490 ALA A CA 1
ATOM 3875 C C . ALA A 1 490 ? -14.922 30.547 0.812 1 92.19 490 ALA A C 1
ATOM 3877 O O . ALA A 1 490 ? -16.141 30.453 0.739 1 92.19 490 ALA A O 1
ATOM 3878 N N . ILE A 1 491 ? -14.25 31.562 0.38 1 91.81 491 ILE A N 1
ATOM 3879 C CA . ILE A 1 491 ? -14.922 32.719 -0.192 1 91.81 491 ILE A CA 1
ATOM 3880 C C . ILE A 1 491 ? -15.555 32.344 -1.532 1 91.81 491 ILE A C 1
ATOM 3882 O O . ILE A 1 491 ? -16.656 32.781 -1.849 1 91.81 491 ILE A O 1
ATOM 3886 N N . LEU A 1 492 ? -14.859 31.609 -2.297 1 94.06 492 LEU A N 1
ATOM 3887 C CA . LEU A 1 492 ? -15.273 31.219 -3.641 1 94.06 492 LEU A CA 1
ATOM 3888 C C . LEU A 1 492 ? -16.625 30.516 -3.611 1 94.06 492 LEU A C 1
ATOM 3890 O O . LEU A 1 492 ? -17.406 30.609 -4.566 1 94.06 492 LEU A O 1
ATOM 3894 N N . ARG A 1 493 ? -17 29.953 -2.541 1 92.5 493 ARG A N 1
ATOM 3895 C CA . ARG A 1 493 ? -18.234 29.172 -2.424 1 92.5 493 ARG A CA 1
ATOM 3896 C C . ARG A 1 493 ? -19.438 30.062 -2.174 1 92.5 493 ARG A C 1
ATOM 3898 O O . ARG A 1 493 ? -20.578 29.625 -2.307 1 92.5 493 ARG A O 1
ATOM 3905 N N . HIS A 1 494 ? -19.188 31.312 -1.805 1 89.31 494 HIS A N 1
ATOM 3906 C CA . HIS A 1 494 ? -20.25 32.25 -1.435 1 89.31 494 HIS A CA 1
ATOM 3907 C C . HIS A 1 494 ? -21.203 31.594 -0.42 1 89.31 494 HIS A C 1
ATOM 3909 O O . HIS A 1 494 ? -22.406 31.5 -0.66 1 89.31 494 HIS A O 1
ATOM 3915 N N . PRO A 1 495 ? -20.688 31.281 0.757 1 92.75 495 PRO A N 1
ATOM 3916 C CA . PRO A 1 495 ? -21.453 30.516 1.741 1 92.75 495 PRO A CA 1
ATOM 3917 C C . PRO A 1 495 ? -22.438 31.391 2.518 1 92.75 495 PRO A C 1
ATOM 3919 O O . PRO A 1 495 ? -22.266 32.594 2.615 1 92.75 495 PRO A O 1
ATOM 3922 N N . ASN A 1 496 ? -23.5 30.781 3.027 1 93.81 496 ASN A N 1
ATOM 3923 C CA . ASN A 1 496 ? -24.438 31.422 3.932 1 93.81 496 ASN A CA 1
ATOM 3924 C C . ASN A 1 496 ? -23.938 31.391 5.375 1 93.81 496 ASN A C 1
ATOM 3926 O O . ASN A 1 496 ? -24.344 32.219 6.191 1 93.81 496 ASN A O 1
ATOM 3930 N N . LEU A 1 497 ? -23.141 30.453 5.605 1 93.44 497 LEU A N 1
ATOM 3931 C CA . LEU A 1 497 ? -22.469 30.312 6.895 1 93.44 497 LEU A CA 1
ATOM 3932 C C . LEU A 1 497 ? -20.969 30.219 6.719 1 93.44 497 LEU A C 1
ATOM 3934 O O . LEU A 1 497 ? -20.469 29.234 6.164 1 93.44 497 LEU A O 1
ATOM 3938 N N . LEU A 1 498 ? -20.312 31.234 7.133 1 93.69 498 LEU A N 1
ATOM 3939 C CA . LEU A 1 498 ? -18.859 31.312 6.996 1 93.69 498 LEU A CA 1
ATOM 3940 C C . LEU A 1 498 ? -18.172 31.109 8.344 1 93.69 498 LEU A C 1
ATOM 3942 O O . LEU A 1 498 ? -18.469 31.812 9.312 1 93.69 498 LEU A O 1
ATOM 3946 N N . ILE A 1 499 ? -17.328 30.109 8.398 1 93.31 499 ILE A N 1
ATOM 3947 C CA . ILE A 1 499 ? -16.656 29.766 9.648 1 93.31 499 ILE A CA 1
ATOM 3948 C C . ILE A 1 499 ? -15.148 29.891 9.484 1 93.31 499 ILE A C 1
ATOM 3950 O O . ILE A 1 499 ? -14.57 29.297 8.562 1 93.31 499 ILE A O 1
ATOM 3954 N N . PHE A 1 500 ? -14.547 30.625 10.328 1 91.38 500 PHE A N 1
ATOM 3955 C CA . PHE A 1 500 ? -13.094 30.766 10.367 1 91.38 500 PHE A CA 1
ATOM 3956 C C . PHE A 1 500 ? -12.531 30.203 11.672 1 91.38 500 PHE A C 1
ATOM 3958 O O . PHE A 1 500 ? -12.742 30.781 12.742 1 91.38 500 PHE A O 1
ATOM 3965 N N . ASP A 1 501 ? -11.844 29.109 11.578 1 88.56 501 ASP A N 1
ATOM 3966 C CA . ASP A 1 501 ? -11.203 28.531 12.742 1 88.56 501 ASP A CA 1
ATOM 3967 C C . ASP A 1 501 ? -9.727 28.906 12.805 1 88.56 501 ASP A C 1
ATOM 3969 O O . ASP A 1 501 ? -8.875 28.188 12.273 1 88.56 501 ASP A O 1
ATOM 3973 N N . GLU A 1 502 ? -9.461 29.953 13.492 1 81.88 502 GLU A N 1
ATOM 3974 C CA . GLU A 1 502 ? -8.109 30.484 13.641 1 81.88 502 GLU A CA 1
ATOM 3975 C C . GLU A 1 502 ? -7.426 30.641 12.281 1 81.88 502 GLU A C 1
ATOM 3977 O O . GLU A 1 502 ? -6.277 30.219 12.117 1 81.88 502 GLU A O 1
ATOM 3982 N N . ALA A 1 503 ? -8.102 31.172 11.367 1 78.5 503 ALA A N 1
ATOM 3983 C CA . ALA A 1 503 ? -7.719 31.203 9.961 1 78.5 503 ALA A CA 1
ATOM 3984 C C . ALA A 1 503 ? -6.609 32.219 9.719 1 78.5 503 ALA A C 1
ATOM 3986 O O . ALA A 1 503 ? -6.012 32.25 8.641 1 78.5 503 ALA A O 1
ATOM 3987 N N . THR A 1 504 ? -6.277 33 10.719 1 75.69 504 THR A N 1
ATOM 3988 C CA . THR A 1 504 ? -5.285 34.062 10.484 1 75.69 504 THR A CA 1
ATOM 3989 C C . THR A 1 504 ? -4.094 33.875 11.422 1 75.69 504 THR A C 1
ATOM 3991 O O . THR A 1 504 ? -3.291 34.812 11.586 1 75.69 504 THR A O 1
ATOM 3994 N N . SER A 1 505 ? -4.082 32.719 11.977 1 73.81 505 SER A N 1
ATOM 3995 C CA . SER A 1 505 ? -3.072 32.531 13.008 1 73.81 505 SER A CA 1
ATOM 3996 C C . SER A 1 505 ? -1.667 32.531 12.414 1 73.81 505 SER A C 1
ATOM 3998 O O . SER A 1 505 ? -0.723 33 13.062 1 73.81 505 SER A O 1
ATOM 4000 N N . ALA A 1 506 ? -1.526 32.125 11.195 1 71.12 506 ALA A N 1
ATOM 4001 C CA . ALA A 1 506 ? -0.202 32 10.594 1 71.12 506 ALA A CA 1
ATOM 4002 C C . ALA A 1 506 ? 0.097 33.219 9.711 1 71.12 506 ALA A C 1
ATOM 4004 O O . ALA A 1 506 ? 1.1 33.25 8.992 1 71.12 506 ALA A O 1
ATOM 4005 N N . LEU A 1 507 ? -0.745 34.219 9.828 1 76.88 507 LEU A N 1
ATOM 4006 C CA . LEU A 1 507 ? -0.58 35.375 8.953 1 76.88 507 LEU A CA 1
ATOM 4007 C C . LEU A 1 507 ? 0.124 36.531 9.695 1 76.88 507 LEU A C 1
ATOM 4009 O O . LEU A 1 507 ? -0 36.656 10.914 1 76.88 507 LEU A O 1
ATOM 4013 N N . ASP A 1 508 ? 0.808 37.25 8.922 1 76.31 508 ASP A N 1
ATOM 4014 C CA . ASP A 1 508 ? 1.397 38.469 9.461 1 76.31 508 ASP A CA 1
ATOM 4015 C C . ASP A 1 508 ? 0.332 39.531 9.695 1 76.31 508 ASP A C 1
ATOM 4017 O O . ASP A 1 508 ? -0.772 39.438 9.156 1 76.31 508 ASP A O 1
ATOM 4021 N N . SER A 1 509 ? 0.734 40.531 10.43 1 76.25 509 SER A N 1
ATOM 4022 C CA . SER A 1 509 ? -0.217 41.531 10.914 1 76.25 509 SER A CA 1
ATOM 4023 C C . SER A 1 509 ? -0.818 42.312 9.758 1 76.25 509 SER A C 1
ATOM 4025 O O . SER A 1 509 ? -2.002 42.656 9.781 1 76.25 509 SER A O 1
ATOM 4027 N N . ILE A 1 510 ? -0.022 42.562 8.758 1 77.31 510 ILE A N 1
ATOM 4028 C CA . ILE A 1 510 ? -0.516 43.344 7.633 1 77.31 510 ILE A CA 1
ATOM 4029 C C . ILE A 1 510 ? -1.517 42.531 6.824 1 77.31 510 ILE A C 1
ATOM 4031 O O . ILE A 1 510 ? -2.607 43 6.508 1 77.31 510 ILE A O 1
ATOM 4035 N N . THR A 1 511 ? -1.103 41.375 6.559 1 82.06 511 THR A N 1
ATOM 4036 C CA . THR A 1 511 ? -1.985 40.5 5.809 1 82.06 511 THR A CA 1
ATOM 4037 C C . THR A 1 511 ? -3.242 40.188 6.613 1 82.06 511 THR A C 1
ATOM 4039 O O . THR A 1 511 ? -4.336 40.062 6.055 1 82.06 511 THR A O 1
ATOM 4042 N N . GLU A 1 512 ? -2.996 39.969 7.863 1 83.94 512 GLU A N 1
ATOM 4043 C CA . GLU A 1 512 ? -4.125 39.688 8.742 1 83.94 512 GLU A CA 1
ATOM 4044 C C . GLU A 1 512 ? -5.152 40.812 8.703 1 83.94 512 GLU A C 1
ATOM 4046 O O . GLU A 1 512 ? -6.359 40.562 8.688 1 83.94 512 GLU A O 1
ATOM 4051 N N . GLU A 1 513 ? -4.645 42 8.727 1 82.12 513 GLU A N 1
ATOM 4052 C CA . GLU A 1 513 ? -5.551 43.125 8.664 1 82.12 513 GLU A CA 1
ATOM 4053 C C . GLU A 1 513 ? -6.32 43.156 7.352 1 82.12 513 GLU A C 1
ATOM 4055 O O . GLU A 1 513 ? -7.508 43.5 7.328 1 82.12 513 GLU A O 1
ATOM 4060 N N . ALA A 1 514 ? -5.609 42.906 6.324 1 83.75 514 ALA A N 1
ATOM 4061 C CA . ALA A 1 514 ? -6.254 42.875 5.012 1 83.75 514 ALA A CA 1
ATOM 4062 C C . ALA A 1 514 ? -7.344 41.812 4.961 1 83.75 514 ALA A C 1
ATOM 4064 O O . ALA A 1 514 ? -8.422 42.062 4.418 1 83.75 514 ALA A O 1
ATOM 4065 N N . ILE A 1 515 ? -7.02 40.75 5.457 1 87.06 515 ILE A N 1
ATOM 4066 C CA . ILE A 1 515 ? -7.965 39.625 5.461 1 87.06 515 ILE A CA 1
ATOM 4067 C C . ILE A 1 515 ? -9.156 39.969 6.359 1 87.06 515 ILE A C 1
ATOM 4069 O O . ILE A 1 515 ? -10.297 39.656 6.027 1 87.06 515 ILE A O 1
ATOM 4073 N N . ASN A 1 516 ? -8.828 40.562 7.48 1 86 516 ASN A N 1
ATOM 4074 C CA . ASN A 1 516 ? -9.898 40.969 8.383 1 86 516 ASN A CA 1
ATOM 4075 C C . ASN A 1 516 ? -10.852 41.969 7.711 1 86 516 ASN A C 1
ATOM 4077 O O . ASN A 1 516 ? -12.062 41.906 7.926 1 86 516 ASN A O 1
ATOM 4081 N N . GLU A 1 517 ? -10.25 42.812 7.004 1 86.5 517 GLU A N 1
ATOM 4082 C CA . GLU A 1 517 ? -11.078 43.781 6.258 1 86.5 517 GLU A CA 1
ATOM 4083 C C . GLU A 1 517 ? -11.953 43.062 5.23 1 86.5 517 GLU A C 1
ATOM 4085 O O . GLU A 1 517 ? -13.109 43.438 5.027 1 86.5 517 GLU A O 1
ATOM 4090 N N . THR A 1 518 ? -11.352 42.188 4.633 1 86.44 518 THR A N 1
ATOM 4091 C CA . THR A 1 518 ? -12.109 41.375 3.67 1 86.44 518 THR A CA 1
ATOM 4092 C C . THR A 1 518 ? -13.242 40.625 4.355 1 86.44 518 THR A C 1
ATOM 4094 O O . THR A 1 518 ? -14.375 40.625 3.857 1 86.44 518 THR A O 1
ATOM 4097 N N . ILE A 1 519 ? -12.945 40 5.41 1 85.69 519 ILE A N 1
ATOM 4098 C CA . ILE A 1 519 ? -13.953 39.25 6.16 1 85.69 519 ILE A CA 1
ATOM 4099 C C . ILE A 1 519 ? -15.078 40.188 6.578 1 85.69 519 ILE A C 1
ATOM 4101 O O . ILE A 1 519 ? -16.266 39.844 6.484 1 85.69 519 ILE A O 1
ATOM 4105 N N . LYS A 1 520 ? -14.703 41.375 6.996 1 85.5 520 LYS A N 1
ATOM 4106 C CA . LYS A 1 520 ? -15.695 42.375 7.383 1 85.5 520 LYS A CA 1
ATOM 4107 C C . LYS A 1 520 ? -16.578 42.781 6.195 1 85.5 520 LYS A C 1
ATOM 4109 O O . LYS A 1 520 ? -17.797 42.938 6.348 1 85.5 520 LYS A O 1
ATOM 4114 N N . SER A 1 521 ? -15.914 42.875 5.152 1 85.19 521 SER A N 1
ATOM 4115 C CA . SER A 1 521 ? -16.625 43.312 3.955 1 85.19 521 SER A CA 1
ATOM 4116 C C . SER A 1 521 ? -17.562 42.219 3.453 1 85.19 521 SER A C 1
ATOM 4118 O O . SER A 1 521 ? -18.656 42.5 2.934 1 85.19 521 SER A O 1
ATOM 4120 N N . ILE A 1 522 ? -17.172 41.062 3.615 1 84.56 522 ILE A N 1
ATOM 4121 C CA . ILE A 1 522 ? -17.969 40 3.068 1 84.56 522 ILE A CA 1
ATOM 4122 C C . ILE A 1 522 ? -19.016 39.562 4.094 1 84.56 522 ILE A C 1
ATOM 4124 O O . ILE A 1 522 ? -20.016 38.906 3.742 1 84.56 522 ILE A O 1
ATOM 4128 N N . SER A 1 523 ? -18.625 39.812 5.34 1 84.69 523 SER A N 1
ATOM 4129 C CA . SER A 1 523 ? -19.609 39.562 6.383 1 84.69 523 SER A CA 1
ATOM 4130 C C . SER A 1 523 ? -20.766 40.531 6.316 1 84.69 523 SER A C 1
ATOM 4132 O O . SER A 1 523 ? -20.812 41.531 7.066 1 84.69 523 SER A O 1
ATOM 4134 N N . ASN A 1 524 ? -21.609 40.375 5.375 1 80.81 524 ASN A N 1
ATOM 4135 C CA . ASN A 1 524 ? -22.734 41.281 5.172 1 80.81 524 ASN A CA 1
ATOM 4136 C C . ASN A 1 524 ? -24.016 40.75 5.805 1 80.81 524 ASN A C 1
ATOM 4138 O O . ASN A 1 524 ? -23.969 39.75 6.531 1 80.81 524 ASN A O 1
ATOM 4142 N N . GLN A 1 525 ? -25.047 41.469 5.566 1 81.12 525 GLN A N 1
ATOM 4143 C CA . GLN A 1 525 ? -26.328 41.188 6.223 1 81.12 525 GLN A CA 1
ATOM 4144 C C . GLN A 1 525 ? -26.938 39.906 5.676 1 81.12 525 GLN A C 1
ATOM 4146 O O . GLN A 1 525 ? -27.875 39.344 6.266 1 81.12 525 GLN A O 1
ATOM 4151 N N . GLU A 1 526 ? -26.219 39.281 4.797 1 86.75 526 GLU A N 1
ATOM 4152 C CA . GLU A 1 526 ? -26.844 38.125 4.148 1 86.75 526 GLU A CA 1
ATOM 4153 C C . GLU A 1 526 ? -26.234 36.812 4.617 1 86.75 526 GLU A C 1
ATOM 4155 O O . GLU A 1 526 ? -26.672 35.75 4.219 1 86.75 526 GLU A O 1
ATOM 4160 N N . ARG A 1 527 ? -25.25 36.875 5.477 1 91.88 527 ARG A N 1
ATOM 4161 C CA . ARG A 1 527 ? -24.641 35.625 5.871 1 91.88 527 ARG A CA 1
ATOM 4162 C C . ARG A 1 527 ? -24.328 35.625 7.367 1 91.88 527 ARG A C 1
ATOM 4164 O O . ARG A 1 527 ? -24.312 36.656 8.016 1 91.88 527 ARG A O 1
ATOM 4171 N N . ILE A 1 528 ? -24.219 34.438 7.918 1 94.06 528 ILE A N 1
ATOM 4172 C CA . ILE A 1 528 ? -23.734 34.219 9.281 1 94.06 528 ILE A CA 1
ATOM 4173 C C . ILE A 1 528 ? -22.219 34 9.266 1 94.06 528 ILE A C 1
ATOM 4175 O O . ILE A 1 528 ? -21.688 33.25 8.453 1 94.06 528 ILE A O 1
ATOM 4179 N N . THR A 1 529 ? -21.531 34.781 10.062 1 94.12 529 THR A N 1
ATOM 4180 C CA . THR A 1 529 ? -20.078 34.625 10.148 1 94.12 529 THR A CA 1
ATOM 4181 C C . THR A 1 529 ? -19.656 34.25 11.562 1 94.12 529 THR A C 1
ATOM 4183 O O . THR A 1 529 ? -20.031 34.906 12.531 1 94.12 529 THR A O 1
ATOM 4186 N N . VAL A 1 530 ? -18.953 33.156 11.633 1 94.25 530 VAL A N 1
ATOM 4187 C CA . VAL A 1 530 ? -18.438 32.688 12.914 1 94.25 530 VAL A CA 1
ATOM 4188 C C . VAL A 1 530 ? -16.922 32.75 12.914 1 94.25 530 VAL A C 1
ATOM 4190 O O . VAL A 1 530 ? -16.266 32.188 12.031 1 94.25 530 VAL A O 1
ATOM 4193 N N . LEU A 1 531 ? -16.375 33.406 13.898 1 93.12 531 LEU A N 1
ATOM 4194 C CA . LEU A 1 531 ? -14.938 33.594 13.992 1 93.12 531 LEU A CA 1
ATOM 4195 C C . LEU A 1 531 ? -14.391 33 15.281 1 93.12 531 LEU A C 1
ATOM 4197 O O . LEU A 1 531 ? -14.93 33.25 16.359 1 93.12 531 LEU A O 1
ATOM 4201 N N . ILE A 1 532 ? -13.477 32.125 15.094 1 90.56 532 ILE A N 1
ATOM 4202 C CA . ILE A 1 532 ? -12.688 31.641 16.234 1 90.56 532 ILE A CA 1
ATOM 4203 C C . ILE A 1 532 ? -11.281 32.25 16.156 1 90.56 532 ILE A C 1
ATOM 4205 O O . ILE A 1 532 ? -10.617 32.156 15.117 1 90.56 532 ILE A O 1
ATOM 4209 N N . ALA A 1 533 ? -10.883 32.938 17.188 1 82.62 533 ALA A N 1
ATOM 4210 C CA . ALA A 1 533 ? -9.562 33.562 17.125 1 82.62 533 ALA A CA 1
ATOM 4211 C C . ALA A 1 533 ? -8.867 33.5 18.484 1 82.62 533 ALA A C 1
ATOM 4213 O O . ALA A 1 533 ? -9.523 33.375 19.531 1 82.62 533 ALA A O 1
ATOM 4214 N N . HIS A 1 534 ? -7.645 33.531 18.438 1 73.81 534 HIS A N 1
ATOM 4215 C CA . HIS A 1 534 ? -6.832 33.75 19.625 1 73.81 534 HIS A CA 1
ATOM 4216 C C . HIS A 1 534 ? -6.484 35.219 19.812 1 73.81 534 HIS A C 1
ATOM 4218 O O . HIS A 1 534 ? -6.324 35.688 20.938 1 73.81 534 HIS A O 1
ATOM 4224 N N . ARG A 1 535 ? -6.422 35.781 18.688 1 74.69 535 ARG A N 1
ATOM 4225 C CA . ARG A 1 535 ? -6.113 37.219 18.703 1 74.69 535 ARG A CA 1
ATOM 4226 C C . ARG A 1 535 ? -7.387 38.062 18.766 1 74.69 535 ARG A C 1
ATOM 4228 O O . ARG A 1 535 ? -8.18 38.062 17.828 1 74.69 535 ARG A O 1
ATOM 4235 N N . LEU A 1 536 ? -7.457 38.875 19.719 1 79.75 536 LEU A N 1
ATOM 4236 C CA . LEU A 1 536 ? -8.703 39.562 20.031 1 79.75 536 LEU A CA 1
ATOM 4237 C C . LEU A 1 536 ? -8.93 40.75 19.062 1 79.75 536 LEU A C 1
ATOM 4239 O O . LEU A 1 536 ? -10.07 41.156 18.859 1 79.75 536 LEU A O 1
ATOM 4243 N N . SER A 1 537 ? -7.891 41.219 18.469 1 74.88 537 SER A N 1
ATOM 4244 C CA . SER A 1 537 ? -8.023 42.344 17.531 1 74.88 537 SER A CA 1
ATOM 4245 C C . SER A 1 537 ? -8.852 41.938 16.312 1 74.88 537 SER A C 1
ATOM 4247 O O . SER A 1 537 ? -9.484 42.781 15.68 1 74.88 537 SER A O 1
ATOM 4249 N N . THR A 1 538 ? -8.914 40.719 16.062 1 78.94 538 THR A N 1
ATOM 4250 C CA . THR A 1 538 ? -9.586 40.219 14.859 1 78.94 538 THR A CA 1
ATOM 4251 C C . THR A 1 538 ? -11.086 40.094 15.102 1 78.94 538 THR A C 1
ATOM 4253 O O . THR A 1 538 ? -11.859 39.938 14.156 1 78.94 538 THR A O 1
ATOM 4256 N N . ILE A 1 539 ? -11.453 40.156 16.328 1 87 539 ILE A N 1
ATOM 4257 C CA . ILE A 1 539 ? -12.859 39.844 16.594 1 87 539 ILE A CA 1
ATOM 4258 C C . ILE A 1 539 ? -13.531 41.062 17.25 1 87 539 ILE A C 1
ATOM 4260 O O . ILE A 1 539 ? -14.68 40.969 17.688 1 87 539 ILE A O 1
ATOM 4264 N N . MET A 1 540 ? -12.859 42.156 17.312 1 86.06 540 MET A N 1
ATOM 4265 C CA . MET A 1 540 ? -13.383 43.344 17.984 1 86.06 540 MET A CA 1
ATOM 4266 C C . MET A 1 540 ? -14.672 43.812 17.312 1 86.06 540 MET A C 1
ATOM 4268 O O . MET A 1 540 ? -15.555 44.375 17.969 1 86.06 540 MET A O 1
ATOM 4272 N N . HIS A 1 541 ? -14.812 43.562 16.078 1 85.5 541 HIS A N 1
ATOM 4273 C CA . HIS A 1 541 ? -15.945 44.062 15.305 1 85.5 541 HIS A CA 1
ATOM 4274 C C . HIS A 1 541 ? -17.125 43.094 15.391 1 85.5 541 HIS A C 1
ATOM 4276 O O . HIS A 1 541 ? -18.188 43.344 14.812 1 85.5 541 HIS A O 1
ATOM 4282 N N . ALA A 1 542 ? -16.969 42 16.062 1 92.56 542 ALA A N 1
ATOM 4283 C CA . ALA A 1 542 ? -18.047 41 16.141 1 92.56 542 ALA A CA 1
ATOM 4284 C C . ALA A 1 542 ? -19.25 41.562 16.891 1 92.56 542 ALA A C 1
ATOM 4286 O O . ALA A 1 542 ? -19.094 42.375 17.812 1 92.56 542 ALA A O 1
ATOM 4287 N N . ASP A 1 543 ? -20.422 41.125 16.484 1 93.44 543 ASP A N 1
ATOM 4288 C CA . ASP A 1 543 ? -21.672 41.531 17.141 1 93.44 543 ASP A CA 1
ATOM 4289 C C . ASP A 1 543 ? -21.797 40.906 18.531 1 93.44 543 ASP A C 1
ATOM 4291 O O . ASP A 1 543 ? -22.406 41.5 19.422 1 93.44 543 ASP A O 1
ATOM 4295 N N . LYS A 1 544 ? -21.312 39.75 18.609 1 94.62 544 LYS A N 1
ATOM 4296 C CA . LYS A 1 544 ? -21.328 39 19.859 1 94.62 544 LYS A CA 1
ATOM 4297 C C . LYS A 1 544 ? -20.062 38.188 20.031 1 94.62 544 LYS A C 1
ATOM 4299 O O . LYS A 1 544 ? -19.609 37.531 19.094 1 94.62 544 LYS A O 1
ATOM 4304 N N . ILE A 1 545 ? -19.5 38.25 21.219 1 95.94 545 ILE A N 1
ATOM 4305 C CA . ILE A 1 545 ? -18.297 37.5 21.531 1 95.94 545 ILE A CA 1
ATOM 4306 C C . ILE A 1 545 ? -18.594 36.531 22.688 1 95.94 545 ILE A C 1
ATOM 4308 O O . ILE A 1 545 ? -19.141 36.938 23.719 1 95.94 545 ILE A O 1
ATOM 4312 N N . PHE A 1 546 ? -18.312 35.312 22.484 1 95.38 546 PHE A N 1
ATOM 4313 C CA . PHE A 1 546 ? -18.438 34.312 23.516 1 95.38 546 PHE A CA 1
ATOM 4314 C C . PHE A 1 546 ? -17.062 33.875 24.031 1 95.38 546 PHE A C 1
ATOM 4316 O O . PHE A 1 546 ? -16.188 33.531 23.234 1 95.38 546 PHE A O 1
ATOM 4323 N N . VAL A 1 547 ? -16.875 33.906 25.312 1 95 547 VAL A N 1
ATOM 4324 C CA . VAL A 1 547 ? -15.633 33.469 25.938 1 95 547 VAL A CA 1
ATOM 4325 C C . VAL A 1 547 ? -15.797 32.094 26.516 1 95 547 VAL A C 1
ATOM 4327 O O . VAL A 1 547 ? -16.672 31.844 27.359 1 95 547 VAL A O 1
ATOM 4330 N N . LEU A 1 548 ? -14.945 31.188 26.031 1 93.25 548 LEU A N 1
ATOM 4331 C CA . LEU A 1 548 ? -15.023 29.781 26.453 1 93.25 548 LEU A CA 1
ATOM 4332 C C . LEU A 1 548 ? -13.906 29.453 27.438 1 93.25 548 LEU A C 1
ATOM 4334 O O . LEU A 1 548 ? -12.773 29.906 27.266 1 93.25 548 LEU A O 1
ATOM 4338 N N . GLU A 1 549 ? -14.258 28.688 28.391 1 91 549 GLU A N 1
ATOM 4339 C CA . GLU A 1 549 ? -13.305 28.125 29.344 1 91 549 GLU A CA 1
ATOM 4340 C C . GLU A 1 549 ? -13.719 26.734 29.781 1 91 549 GLU A C 1
ATOM 4342 O O . GLU A 1 549 ? -14.836 26.531 30.266 1 91 549 GLU A O 1
ATOM 4347 N N . LYS A 1 550 ? -12.844 25.844 29.656 1 86.62 550 LYS A N 1
ATOM 4348 C CA . LYS A 1 550 ? -13.047 24.453 30.078 1 86.62 550 LYS A CA 1
ATOM 4349 C C . LYS A 1 550 ? -14.375 23.906 29.578 1 86.62 550 LYS A C 1
ATOM 4351 O O . LYS A 1 550 ? -15.156 23.328 30.344 1 86.62 550 LYS A O 1
ATOM 4356 N N . GLY A 1 551 ? -14.758 24.297 28.406 1 89.19 551 GLY A N 1
ATOM 4357 C CA . GLY A 1 551 ? -15.914 23.719 27.734 1 89.19 551 GLY A CA 1
ATOM 4358 C C . GLY A 1 551 ? -17.203 24.484 28.016 1 89.19 551 GLY A C 1
ATOM 4359 O O . GLY A 1 551 ? -18.266 24.109 27.531 1 89.19 551 GLY A O 1
ATOM 4360 N N . ASN A 1 552 ? -17.062 25.594 28.766 1 93.25 552 ASN A N 1
ATOM 4361 C CA . ASN A 1 552 ? -18.234 26.391 29.109 1 93.25 552 ASN A CA 1
ATOM 4362 C C . ASN A 1 552 ? -18.125 27.828 28.609 1 93.25 552 ASN A C 1
ATOM 4364 O O . ASN A 1 552 ? -17.016 28.359 28.5 1 93.25 552 ASN A O 1
ATOM 4368 N N . ILE A 1 553 ? -19.281 28.391 28.328 1 94.88 553 ILE A N 1
ATOM 4369 C CA . ILE A 1 553 ? -19.312 29.828 28.062 1 94.88 553 ILE A CA 1
ATOM 4370 C C . ILE A 1 553 ? -19.391 30.594 29.391 1 94.88 553 ILE A C 1
ATOM 4372 O O . ILE A 1 553 ? -20.359 30.484 30.125 1 94.88 553 ILE A O 1
ATOM 4376 N N . ILE A 1 554 ? -18.438 31.422 29.625 1 94.75 554 ILE A N 1
ATOM 4377 C CA . ILE A 1 554 ? -18.375 32.062 30.922 1 94.75 554 ILE A CA 1
ATOM 4378 C C . ILE A 1 554 ? -18.719 33.562 30.781 1 94.75 554 ILE A C 1
ATOM 4380 O O . ILE A 1 554 ? -19.109 34.188 31.766 1 94.75 554 ILE A O 1
ATOM 4384 N N . GLU A 1 555 ? -18.375 34.094 29.625 1 95.56 555 GLU A N 1
ATOM 4385 C CA . GLU A 1 555 ? -18.672 35.5 29.328 1 95.56 555 GLU A CA 1
ATOM 4386 C C . GLU A 1 555 ? -19.266 35.656 27.922 1 95.56 555 GLU A C 1
ATOM 4388 O O . GLU A 1 555 ? -18.969 34.844 27.047 1 95.56 555 GLU A O 1
ATOM 4393 N N . GLN A 1 556 ? -20.188 36.625 27.734 1 95.25 556 GLN A N 1
ATOM 4394 C CA . GLN A 1 556 ? -20.703 36.969 26.406 1 95.25 556 GLN A CA 1
ATOM 4395 C C . GLN A 1 556 ? -21.031 38.438 26.312 1 95.25 556 GLN A C 1
ATOM 4397 O O . GLN A 1 556 ? -21.453 39.062 27.297 1 95.25 556 GLN A O 1
ATOM 4402 N N . GLY A 1 557 ? -20.797 39 25.203 1 94.44 557 GLY A N 1
ATOM 4403 C CA . GLY A 1 557 ? -21.094 40.406 24.969 1 94.44 557 GLY A CA 1
ATOM 4404 C C . GLY A 1 557 ? -20.266 41.031 23.844 1 94.44 557 GLY A C 1
ATOM 4405 O O . GLY A 1 557 ? -19.641 40.281 23.062 1 94.44 557 GLY A O 1
ATOM 4406 N N . LYS A 1 558 ? -20.375 42.281 23.703 1 95 558 LYS A N 1
ATOM 4407 C CA . LYS A 1 558 ? -19.531 43 22.75 1 95 558 LYS A CA 1
ATOM 4408 C C . LYS A 1 558 ? -18.156 43.312 23.344 1 95 558 LYS A C 1
ATOM 4410 O O . LYS A 1 558 ? -17.953 43.125 24.547 1 95 558 LYS A O 1
ATOM 4415 N N . HIS A 1 559 ? -17.281 43.719 22.547 1 93.25 559 HIS A N 1
ATOM 4416 C CA . HIS A 1 559 ? -15.898 43.969 22.953 1 93.25 559 HIS A CA 1
ATOM 4417 C C . HIS A 1 559 ? -15.844 44.906 24.156 1 93.25 559 HIS A C 1
ATOM 4419 O O . HIS A 1 559 ? -15.258 44.562 25.188 1 93.25 559 HIS A O 1
ATOM 4425 N N . GLN A 1 560 ? -16.578 46 24.047 1 92.94 560 GLN A N 1
ATOM 4426 C CA . GLN A 1 560 ? -16.531 47.031 25.094 1 92.94 560 GLN A CA 1
ATOM 4427 C C . GLN A 1 560 ? -17.141 46.531 26.391 1 92.94 560 GLN A C 1
ATOM 4429 O O . GLN A 1 560 ? -16.594 46.75 27.469 1 92.94 560 GLN A O 1
ATOM 4434 N N . ASP A 1 561 ? -18.203 45.781 26.281 1 94.75 561 ASP A N 1
ATOM 4435 C CA . ASP A 1 561 ? -18.875 45.219 27.453 1 94.75 561 ASP A CA 1
ATOM 4436 C C . ASP A 1 561 ? -17.984 44.219 28.188 1 94.75 561 ASP A C 1
ATOM 4438 O O . ASP A 1 561 ? -17.938 44.188 29.406 1 94.75 561 ASP A O 1
ATOM 4442 N N . LEU A 1 562 ? -17.266 43.469 27.422 1 94.19 562 LEU A N 1
ATOM 4443 C CA . LEU A 1 562 ? -16.438 42.438 28 1 94.19 562 LEU A CA 1
ATOM 4444 C C . LEU A 1 562 ? -15.18 43 28.641 1 94.19 562 LEU A C 1
ATOM 4446 O O . LEU A 1 562 ? -14.672 42.469 29.625 1 94.19 562 LEU A O 1
ATOM 4450 N N . VAL A 1 563 ? -14.703 44.062 28.078 1 92.69 563 VAL A N 1
ATOM 4451 C CA . VAL A 1 563 ? -13.555 44.75 28.672 1 92.69 563 VAL A CA 1
ATOM 4452 C C . VAL A 1 563 ? -13.961 45.375 30 1 92.69 563 VAL A C 1
ATOM 4454 O O . VAL A 1 563 ? -13.211 45.344 30.969 1 92.69 563 VAL A O 1
ATOM 4457 N N . ASP A 1 564 ? -15.172 45.875 30.016 1 93.31 564 ASP A N 1
ATOM 4458 C CA . ASP A 1 564 ? -15.664 46.562 31.203 1 93.31 564 ASP A CA 1
ATOM 4459 C C . ASP A 1 564 ? -15.984 45.562 32.312 1 93.31 564 ASP A C 1
ATOM 4461 O O . ASP A 1 564 ? -15.914 45.906 33.5 1 93.31 564 ASP A O 1
ATOM 4465 N N . SER A 1 565 ? -16.219 44.406 32 1 93.5 565 SER A N 1
ATOM 4466 C CA . SER A 1 565 ? -16.594 43.406 32.969 1 93.5 565 SER A CA 1
ATOM 4467 C C . SER A 1 565 ? -15.375 42.875 33.719 1 93.5 565 SER A C 1
ATOM 4469 O O . SER A 1 565 ? -15.516 42.219 34.75 1 93.5 565 SER A O 1
ATOM 4471 N N . LYS A 1 566 ? -14.125 43.031 33.25 1 91.94 566 LYS A N 1
ATOM 4472 C CA . LYS A 1 566 ? -12.844 42.688 33.875 1 91.94 566 LYS A CA 1
ATOM 4473 C C . LYS A 1 566 ? -12.758 41.188 34.188 1 91.94 566 LYS A C 1
ATOM 4475 O O . LYS A 1 566 ? -12.328 40.812 35.281 1 91.94 566 LYS A O 1
ATOM 4480 N N . GLY A 1 567 ? -13.32 40.438 33.312 1 92.69 567 GLY A N 1
ATOM 4481 C CA . GLY A 1 567 ? -13.219 39 33.438 1 92.69 567 GLY A CA 1
ATOM 4482 C C . GLY A 1 567 ? -12.078 38.406 32.656 1 92.69 567 GLY A C 1
ATOM 4483 O O . GLY A 1 567 ? -11.016 39.031 32.531 1 92.69 567 GLY A O 1
ATOM 4484 N N . LEU A 1 568 ? -12.266 37.188 32.219 1 90.69 568 LEU A N 1
ATOM 4485 C CA . LEU A 1 568 ? -11.234 36.469 31.484 1 90.69 568 LEU A CA 1
ATOM 4486 C C . LEU A 1 568 ? -10.906 37.188 30.188 1 90.69 568 LEU A C 1
ATOM 4488 O O . LEU A 1 568 ? -9.742 37.219 29.781 1 90.69 568 LEU A O 1
ATOM 4492 N N . TYR A 1 569 ? -11.898 37.688 29.516 1 92.12 569 TYR A N 1
ATOM 4493 C CA . TYR A 1 569 ? -11.695 38.438 28.281 1 92.12 569 TYR A CA 1
ATOM 4494 C C . TYR A 1 569 ? -10.758 39.594 28.5 1 92.12 569 TYR A C 1
ATOM 4496 O O . TYR A 1 569 ? -9.844 39.844 27.703 1 92.12 569 TYR A O 1
ATOM 4504 N N . TYR A 1 570 ? -11.062 40.25 29.516 1 91.31 570 TYR A N 1
ATOM 4505 C CA . TYR A 1 570 ? -10.242 41.406 29.875 1 91.31 570 TYR A CA 1
ATOM 4506 C C . TYR A 1 570 ? -8.797 41 30.125 1 91.31 570 TYR A C 1
ATOM 4508 O O . TYR A 1 570 ? -7.859 41.656 29.688 1 91.31 570 TYR A O 1
ATOM 4516 N N . ALA A 1 571 ? -8.641 39.938 30.781 1 86.62 571 ALA A N 1
ATOM 4517 C CA . ALA A 1 571 ? -7.301 39.438 31.078 1 86.62 571 ALA A CA 1
ATOM 4518 C C . ALA A 1 571 ? -6.543 39.125 29.797 1 86.62 571 ALA A C 1
ATOM 4520 O O . ALA A 1 571 ? -5.355 39.438 29.672 1 86.62 571 ALA A O 1
ATOM 4521 N N . MET A 1 572 ? -7.238 38.5 28.906 1 86.75 572 MET A N 1
ATOM 4522 C CA . MET A 1 572 ? -6.621 38.125 27.625 1 86.75 572 MET A CA 1
ATOM 4523 C C . MET A 1 572 ? -6.297 39.375 26.812 1 86.75 572 MET A C 1
ATOM 4525 O O . MET A 1 572 ? -5.242 39.469 26.188 1 86.75 572 MET A O 1
ATOM 4529 N N . TRP A 1 573 ? -7.172 40.312 26.844 1 83.88 573 TRP A N 1
ATOM 4530 C CA . TRP A 1 573 ? -7.016 41.562 26.094 1 83.88 573 TRP A CA 1
ATOM 4531 C C . TRP A 1 573 ? -5.828 42.344 26.625 1 83.88 573 TRP A C 1
ATOM 4533 O O . TRP A 1 573 ? -5.02 42.875 25.844 1 83.88 573 TRP A O 1
ATOM 4543 N N . ARG A 1 574 ? -5.746 42.469 27.891 1 81.5 574 ARG A N 1
ATOM 4544 C CA . ARG A 1 574 ? -4.656 43.188 28.516 1 81.5 574 ARG A 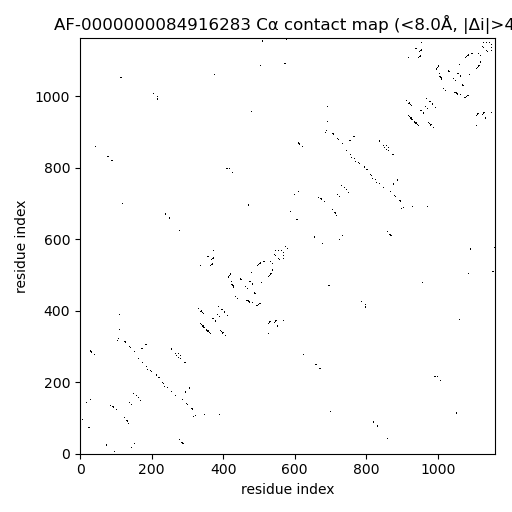CA 1
ATOM 4545 C C . ARG A 1 574 ? -3.307 42.594 28.172 1 81.5 574 ARG A C 1
ATOM 4547 O O . ARG A 1 574 ? -2.336 43.312 27.938 1 81.5 574 ARG A O 1
ATOM 4554 N N . GLN A 1 575 ? -3.342 41.375 28.172 1 76.81 575 GLN A N 1
ATOM 4555 C CA . GLN A 1 575 ? -2.1 40.688 27.844 1 76.81 575 GLN A CA 1
ATOM 4556 C C . GLN A 1 575 ? -1.682 40.938 26.406 1 76.81 575 GLN A C 1
ATOM 4558 O O . GLN A 1 575 ? -0.49 41.031 26.094 1 76.81 575 GLN A O 1
ATOM 4563 N N . GLN A 1 576 ? -2.553 41 25.562 1 75.81 576 GLN A N 1
ATOM 4564 C CA . GLN A 1 576 ? -2.27 41.156 24.141 1 75.81 576 GLN A CA 1
ATOM 4565 C C . GLN A 1 576 ? -1.799 42.594 23.844 1 75.81 576 GLN A C 1
ATOM 4567 O O . GLN A 1 576 ? -0.996 42.812 22.938 1 75.81 576 GLN A O 1
ATOM 4572 N N . ILE A 1 577 ? -2.299 43.625 24.516 1 66.38 577 ILE A N 1
ATOM 4573 C CA . ILE A 1 577 ? -1.93 45 24.234 1 66.38 577 ILE A CA 1
ATOM 4574 C C . ILE A 1 577 ? -0.685 45.375 25.047 1 66.38 577 ILE A C 1
ATOM 4576 O O . ILE A 1 577 ? -0.173 46.5 24.922 1 66.38 577 ILE A O 1
ATOM 4580 N N . GLY A 1 578 ? 0.055 44.375 25.562 1 59.53 578 GLY A N 1
ATOM 4581 C CA . GLY A 1 578 ? 1.32 44.594 26.234 1 59.53 578 GLY A CA 1
ATOM 4582 C C . GLY A 1 578 ? 1.162 45.344 27.547 1 59.53 578 GLY A C 1
ATOM 4583 O O . GLY A 1 578 ? 2.117 45.938 28.062 1 59.53 578 GLY A O 1
ATOM 4584 N N . GLU A 1 579 ? 0.003 45.844 28.016 1 50.62 579 GLU A N 1
ATOM 4585 C CA . GLU A 1 579 ? -0.13 46.625 29.234 1 50.62 579 GLU A CA 1
ATOM 4586 C C . GLU A 1 579 ? 0.177 45.781 30.469 1 50.62 579 GLU A C 1
ATOM 4588 O O . GLU A 1 579 ? -0.471 44.781 30.719 1 50.62 579 GLU A O 1
ATOM 4593 N N . ARG A 1 580 ? 1.495 45.562 30.703 1 47.47 580 ARG A N 1
ATOM 4594 C CA . ARG A 1 580 ? 2.02 44.969 31.938 1 47.47 580 ARG A CA 1
ATOM 4595 C C . ARG A 1 580 ? 1.538 45.781 33.156 1 47.47 580 ARG A C 1
ATOM 4597 O O . ARG A 1 580 ? 1.794 46.969 33.25 1 47.47 580 ARG A O 1
ATOM 4604 N N . LYS A 1 581 ? 0.469 46.031 33.844 1 40.31 581 LYS A N 1
ATOM 4605 C CA . LYS A 1 581 ? 0.701 46.5 35.219 1 40.31 581 LYS A CA 1
ATOM 4606 C C . LYS A 1 581 ? 1.201 45.344 36.094 1 40.31 581 LYS A C 1
ATOM 4608 O O . LYS A 1 581 ? 0.71 44.219 36 1 40.31 581 LYS A O 1
ATOM 4613 N N . MET B 1 1 ? 17.484 -5.391 -14.008 1 87.31 1 MET B N 1
ATOM 4614 C CA . MET B 1 1 ? 17.656 -6.777 -13.594 1 87.31 1 MET B CA 1
ATOM 4615 C C . MET B 1 1 ? 19 -6.973 -12.898 1 87.31 1 MET B C 1
ATOM 4617 O O . MET B 1 1 ? 19.125 -7.812 -12.008 1 87.31 1 MET B O 1
ATOM 4621 N N . ASN B 1 2 ? 19.875 -6.113 -13.172 1 89.44 2 ASN B N 1
ATOM 4622 C CA . ASN B 1 2 ? 21.188 -6.176 -12.547 1 89.44 2 ASN B CA 1
ATOM 4623 C C . ASN B 1 2 ? 21.109 -5.898 -11.047 1 89.44 2 ASN B C 1
ATOM 4625 O O . ASN B 1 2 ? 21.828 -6.508 -10.258 1 89.44 2 ASN B O 1
ATOM 4629 N N . LEU B 1 3 ? 20.219 -5.07 -10.711 1 93.19 3 LEU B N 1
ATOM 4630 C CA . LEU B 1 3 ? 20.031 -4.727 -9.305 1 93.19 3 LEU B CA 1
ATOM 4631 C C . LEU B 1 3 ? 19.562 -5.938 -8.5 1 93.19 3 LEU B C 1
ATOM 4633 O O . LEU B 1 3 ? 20.062 -6.184 -7.398 1 93.19 3 LEU B O 1
ATOM 4637 N N . LEU B 1 4 ? 18.672 -6.637 -9.047 1 94.81 4 LEU B N 1
ATOM 4638 C CA . LEU B 1 4 ? 18.188 -7.836 -8.375 1 94.81 4 LEU B CA 1
ATOM 4639 C C . LEU B 1 4 ? 19.297 -8.867 -8.227 1 94.81 4 LEU B C 1
ATOM 4641 O O . LEU B 1 4 ? 19.375 -9.555 -7.203 1 94.81 4 LEU B O 1
ATOM 4645 N N . TYR B 1 5 ? 20.141 -8.961 -9.242 1 94 5 TYR B N 1
ATOM 4646 C CA . TYR B 1 5 ? 21.25 -9.891 -9.219 1 94 5 TYR B CA 1
ATOM 4647 C C . TYR B 1 5 ? 22.219 -9.547 -8.094 1 94 5 TYR B C 1
ATOM 4649 O O . TYR B 1 5 ? 22.766 -10.445 -7.438 1 94 5 TYR B O 1
ATOM 4657 N N . ILE B 1 6 ? 22.438 -8.289 -7.828 1 94.25 6 ILE B N 1
ATOM 4658 C CA . ILE B 1 6 ? 23.328 -7.836 -6.77 1 94.25 6 ILE B CA 1
ATOM 4659 C C . ILE B 1 6 ? 22.797 -8.273 -5.414 1 94.25 6 ILE B C 1
ATOM 4661 O O . ILE B 1 6 ? 23.547 -8.734 -4.555 1 94.25 6 ILE B O 1
ATOM 4665 N N . TYR B 1 7 ? 21.516 -8.164 -5.203 1 95.19 7 TYR B N 1
ATOM 4666 C CA . TYR B 1 7 ? 20.906 -8.578 -3.941 1 95.19 7 TYR B CA 1
ATOM 4667 C C . TYR B 1 7 ? 20.953 -10.094 -3.789 1 95.19 7 TYR B C 1
ATOM 4669 O O . TYR B 1 7 ? 21.172 -10.609 -2.689 1 95.19 7 TYR B O 1
ATOM 4677 N N . LEU B 1 8 ? 20.766 -10.805 -4.871 1 96 8 LEU B N 1
ATOM 4678 C CA . LEU B 1 8 ? 20.734 -12.258 -4.836 1 96 8 LEU B CA 1
ATOM 4679 C C . LEU B 1 8 ? 22.141 -12.82 -4.574 1 96 8 LEU B C 1
ATOM 4681 O O . LEU B 1 8 ? 22.281 -13.883 -3.959 1 96 8 LEU B O 1
ATOM 4685 N N . LYS B 1 9 ? 23.141 -12.125 -5.07 1 94.56 9 LYS B N 1
ATOM 4686 C CA . LYS B 1 9 ? 24.516 -12.555 -4.895 1 94.56 9 LYS B CA 1
ATOM 4687 C C . LYS B 1 9 ? 24.891 -12.625 -3.414 1 94.56 9 LYS B C 1
ATOM 4689 O O . LYS B 1 9 ? 25.75 -13.414 -3.018 1 94.56 9 LYS B O 1
ATOM 4694 N N . LYS B 1 10 ? 24.234 -11.852 -2.59 1 94.12 10 LYS B N 1
ATOM 4695 C CA . LYS B 1 10 ? 24.484 -11.867 -1.151 1 94.12 10 LYS B CA 1
ATOM 4696 C C . LYS B 1 10 ? 24.062 -13.203 -0.537 1 94.12 10 LYS B C 1
ATOM 4698 O O . LYS B 1 10 ? 24.562 -13.578 0.528 1 94.12 10 LYS B O 1
ATOM 4703 N N . HIS B 1 11 ? 23.141 -13.859 -1.196 1 95.69 11 HIS B N 1
ATOM 4704 C CA . HIS B 1 11 ? 22.641 -15.148 -0.721 1 95.69 11 HIS B CA 1
ATOM 4705 C C . HIS B 1 11 ? 23 -16.266 -1.691 1 95.69 11 HIS B C 1
ATOM 4707 O O . HIS B 1 11 ? 22.188 -17.172 -1.921 1 95.69 11 HIS B O 1
ATOM 4713 N N . TYR B 1 12 ? 24.188 -16.266 -2.27 1 95.19 12 TYR B N 1
ATOM 4714 C CA . TYR B 1 12 ? 24.578 -17.172 -3.34 1 95.19 12 TYR B CA 1
ATOM 4715 C C . TYR B 1 12 ? 24.625 -18.609 -2.838 1 95.19 12 TYR B C 1
ATOM 4717 O O . TYR B 1 12 ? 24.312 -19.547 -3.578 1 95.19 12 TYR B O 1
ATOM 4725 N N . LYS B 1 13 ? 25.031 -18.812 -1.55 1 96.5 13 LYS B N 1
ATOM 4726 C CA . LYS B 1 13 ? 25.109 -20.156 -1.02 1 96.5 13 LYS B CA 1
ATOM 4727 C C . LYS B 1 13 ? 23.719 -20.812 -0.955 1 96.5 13 LYS B C 1
ATOM 4729 O O . LYS B 1 13 ? 23.531 -21.938 -1.391 1 96.5 13 LYS B O 1
ATOM 4734 N N . LEU B 1 14 ? 22.797 -20.047 -0.441 1 96.62 14 LEU B N 1
ATOM 4735 C CA . LEU B 1 14 ? 21.438 -20.547 -0.355 1 96.62 14 LEU B CA 1
ATOM 4736 C C . LEU B 1 14 ? 20.844 -20.766 -1.745 1 96.62 14 LEU B C 1
ATOM 4738 O O . LEU B 1 14 ? 20.125 -21.734 -1.976 1 96.62 14 LEU B O 1
ATOM 4742 N N . LEU B 1 15 ? 21.172 -19.859 -2.602 1 96.62 15 LEU B N 1
ATOM 4743 C CA . LEU B 1 15 ? 20.703 -19.953 -3.975 1 96.62 15 LEU B CA 1
ATOM 4744 C C . LEU B 1 15 ? 21.281 -21.188 -4.664 1 96.62 15 LEU B C 1
ATOM 4746 O O . LEU B 1 15 ? 20.578 -21.891 -5.391 1 96.62 15 LEU B O 1
ATOM 4750 N N . ALA B 1 16 ? 22.516 -21.469 -4.461 1 97.06 16 ALA B N 1
ATOM 4751 C CA . ALA B 1 16 ? 23.172 -22.641 -5.047 1 97.06 16 ALA B CA 1
ATOM 4752 C C . ALA B 1 16 ? 22.531 -23.938 -4.547 1 97.06 16 ALA B C 1
ATOM 4754 O O . ALA B 1 16 ? 22.344 -24.875 -5.32 1 97.06 16 ALA B O 1
ATOM 4755 N N . VAL B 1 17 ? 22.25 -23.922 -3.289 1 97.31 17 VAL B N 1
ATOM 4756 C CA . VAL B 1 17 ? 21.594 -25.094 -2.715 1 97.31 17 VAL B CA 1
ATOM 4757 C C . VAL B 1 17 ? 20.219 -25.281 -3.334 1 97.31 17 VAL B C 1
ATOM 4759 O O . VAL B 1 17 ? 19.828 -26.406 -3.674 1 97.31 17 VAL B O 1
ATOM 4762 N N . ALA B 1 18 ? 19.484 -24.172 -3.463 1 97.38 18 ALA B N 1
ATOM 4763 C CA . ALA B 1 18 ? 18.156 -24.234 -4.062 1 97.38 18 ALA B CA 1
ATOM 4764 C C . ALA B 1 18 ? 18.219 -24.734 -5.496 1 97.38 18 ALA B C 1
ATOM 4766 O O . ALA B 1 18 ? 17.406 -25.578 -5.902 1 97.38 18 ALA B O 1
ATOM 4767 N N . LEU B 1 19 ? 19.188 -24.281 -6.254 1 97.69 19 LEU B N 1
ATOM 4768 C CA . LEU B 1 19 ? 19.344 -24.688 -7.645 1 97.69 19 LEU B CA 1
ATOM 4769 C C . LEU B 1 19 ? 19.75 -26.156 -7.738 1 97.69 19 LEU B C 1
ATOM 4771 O O . LEU B 1 19 ? 19.281 -26.891 -8.609 1 97.69 19 LEU B O 1
ATOM 4775 N N . PHE B 1 20 ? 20.609 -26.578 -6.852 1 97.94 20 PHE B N 1
ATOM 4776 C CA . PHE B 1 20 ? 21.031 -27.969 -6.812 1 97.94 20 PHE B CA 1
ATOM 4777 C C . PHE B 1 20 ? 19.859 -28.891 -6.496 1 97.94 20 PHE B C 1
ATOM 4779 O O . PHE B 1 20 ? 19.672 -29.906 -7.156 1 97.94 20 PHE B O 1
ATOM 4786 N N . MET B 1 21 ? 19.125 -28.5 -5.473 1 97.69 21 MET B N 1
ATOM 4787 C CA . MET B 1 21 ? 17.938 -29.281 -5.105 1 97.69 21 MET B CA 1
ATOM 4788 C C . MET B 1 21 ? 16.922 -29.297 -6.242 1 97.69 21 MET B C 1
ATOM 4790 O O . MET B 1 21 ? 16.266 -30.312 -6.48 1 97.69 21 MET B O 1
ATOM 4794 N N . ALA B 1 22 ? 16.844 -28.141 -6.93 1 97.12 22 ALA B N 1
ATOM 4795 C CA . ALA B 1 22 ? 15.938 -28.062 -8.07 1 97.12 22 ALA B CA 1
ATOM 4796 C C . ALA B 1 22 ? 16.375 -29.016 -9.18 1 97.12 22 ALA B C 1
ATOM 4798 O O . ALA B 1 22 ? 15.531 -29.688 -9.781 1 97.12 22 ALA B O 1
ATOM 4799 N N . ALA B 1 23 ? 17.625 -29.078 -9.453 1 97.69 23 ALA B N 1
ATOM 4800 C CA . ALA B 1 23 ? 18.156 -29.969 -10.477 1 97.69 23 ALA B CA 1
ATOM 4801 C C . ALA B 1 23 ? 17.906 -31.422 -10.109 1 97.69 23 ALA B C 1
ATOM 4803 O O . ALA B 1 23 ? 17.469 -32.219 -10.953 1 97.69 23 ALA B O 1
ATOM 4804 N N . LEU B 1 24 ? 18.156 -31.781 -8.859 1 97.44 24 LEU B N 1
ATOM 4805 C CA . LEU B 1 24 ? 17.922 -33.156 -8.398 1 97.44 24 LEU B CA 1
ATOM 4806 C C . LEU B 1 24 ? 16.438 -33.531 -8.5 1 97.44 24 LEU B C 1
ATOM 4808 O O . LEU B 1 24 ? 16.109 -34.625 -8.93 1 97.44 24 LEU B O 1
ATOM 4812 N N . ASN B 1 25 ? 15.656 -32.562 -8.117 1 95.94 25 ASN B N 1
ATOM 4813 C CA . ASN B 1 25 ? 14.219 -32.812 -8.156 1 95.94 25 ASN B CA 1
ATOM 4814 C C . ASN B 1 25 ? 13.742 -33.156 -9.562 1 95.94 25 ASN B C 1
ATOM 4816 O O . ASN B 1 25 ? 13.07 -34.188 -9.758 1 95.94 25 ASN B O 1
ATOM 4820 N N . ILE B 1 26 ? 14.117 -32.312 -10.547 1 95.62 26 ILE B N 1
ATOM 4821 C CA . ILE B 1 26 ? 13.602 -32.531 -11.898 1 95.62 26 ILE B CA 1
ATOM 4822 C C . ILE B 1 26 ? 14.219 -33.781 -12.5 1 95.62 26 ILE B C 1
ATOM 4824 O O . ILE B 1 26 ? 13.547 -34.531 -13.211 1 95.62 26 ILE B O 1
ATOM 4828 N N . CYS B 1 27 ? 15.461 -34.094 -12.25 1 96.5 27 CYS B N 1
ATOM 4829 C CA . CYS B 1 27 ? 16.109 -35.312 -12.781 1 96.5 27 CYS B CA 1
ATOM 4830 C C . CYS B 1 27 ? 15.461 -36.562 -12.234 1 96.5 27 CYS B C 1
ATOM 4832 O O . CYS B 1 27 ? 15.188 -37.5 -12.984 1 96.5 27 CYS B O 1
ATOM 4834 N N . PHE B 1 28 ? 15.172 -36.562 -10.938 1 96 28 PHE B N 1
ATOM 4835 C CA . PHE B 1 28 ? 14.539 -37.75 -10.344 1 96 28 PHE B CA 1
ATOM 4836 C C . PHE B 1 28 ? 13.078 -37.844 -10.781 1 96 28 PHE B C 1
ATOM 4838 O O . PHE B 1 28 ? 12.562 -38.938 -10.961 1 96 28 PHE B O 1
ATOM 4845 N N . SER B 1 29 ? 12.453 -36.688 -10.938 1 92.5 29 SER B N 1
ATOM 4846 C CA . SER B 1 29 ? 11.078 -36.719 -11.414 1 92.5 29 SER B CA 1
ATOM 4847 C C . SER B 1 29 ? 10.984 -37.281 -12.82 1 92.5 29 SER B C 1
ATOM 4849 O O . SER B 1 29 ? 10.094 -38.094 -13.109 1 92.5 29 SER B O 1
ATOM 4851 N N . LEU B 1 30 ? 11.922 -36.938 -13.656 1 94.62 30 LEU B N 1
ATOM 4852 C CA . LEU B 1 30 ? 11.938 -37.438 -15.023 1 94.62 30 LEU B CA 1
ATOM 4853 C C . LEU B 1 30 ? 12.352 -38.906 -15.055 1 94.62 30 LEU B C 1
ATOM 4855 O O . LEU B 1 30 ? 11.914 -39.656 -15.93 1 94.62 30 LEU B O 1
ATOM 4859 N N . SER B 1 31 ? 13.164 -39.312 -14.102 1 95.44 31 SER B N 1
ATOM 4860 C CA . SER B 1 31 ? 13.555 -40.719 -14.008 1 95.44 31 SER B CA 1
ATOM 4861 C C . SER B 1 31 ? 12.359 -41.625 -13.711 1 95.44 31 SER B C 1
ATOM 4863 O O . SER B 1 31 ? 12.344 -42.781 -14.086 1 95.44 31 SER B O 1
ATOM 4865 N N . ASP B 1 32 ? 11.406 -41.031 -13.055 1 92.81 32 ASP B N 1
ATOM 4866 C CA . ASP B 1 32 ? 10.18 -41.781 -12.797 1 92.81 32 ASP B CA 1
ATOM 4867 C C . ASP B 1 32 ? 9.477 -42.156 -14.094 1 92.81 32 ASP B C 1
ATOM 4869 O O . ASP B 1 32 ? 8.844 -43.219 -14.188 1 92.81 32 ASP B O 1
ATOM 4873 N N . SER B 1 33 ? 9.555 -41.312 -15.078 1 93 33 SER B N 1
ATOM 4874 C CA . SER B 1 33 ? 8.984 -41.594 -16.391 1 93 33 SER B CA 1
ATOM 4875 C C . SER B 1 33 ? 9.656 -42.781 -17.047 1 93 33 SER B C 1
ATOM 4877 O O . SER B 1 33 ? 8.992 -43.594 -17.703 1 93 33 SER B O 1
ATOM 4879 N N . VAL B 1 34 ? 10.945 -42.938 -16.844 1 95.06 34 VAL B N 1
ATOM 4880 C CA . VAL B 1 34 ? 11.695 -44.062 -17.391 1 95.06 34 VAL B CA 1
ATOM 4881 C C . VAL B 1 34 ? 11.242 -45.375 -16.703 1 95.06 34 VAL B C 1
ATOM 4883 O O . VAL B 1 34 ? 11.039 -46.375 -17.375 1 95.06 34 VAL B O 1
ATOM 4886 N N . ILE B 1 35 ? 11.086 -45.281 -15.422 1 96.25 35 ILE B N 1
ATOM 4887 C CA . ILE B 1 35 ? 10.656 -46.469 -14.664 1 96.25 35 ILE B CA 1
ATOM 4888 C C . ILE B 1 35 ? 9.258 -46.875 -15.109 1 96.25 35 ILE B C 1
ATOM 4890 O O . ILE B 1 35 ? 8.984 -48.062 -15.258 1 96.25 35 ILE B O 1
ATOM 4894 N N . THR B 1 36 ? 8.422 -45.906 -15.359 1 94.25 36 THR B N 1
ATOM 4895 C CA . THR B 1 36 ? 7.062 -46.219 -15.812 1 94.25 36 THR B CA 1
ATOM 4896 C C . THR B 1 36 ? 7.078 -46.875 -17.172 1 94.25 36 THR B C 1
ATOM 4898 O O . THR B 1 36 ? 6.27 -47.781 -17.438 1 94.25 36 THR B O 1
ATOM 4901 N N . GLY B 1 37 ? 7.973 -46.469 -18.047 1 95.06 37 GLY B N 1
ATOM 4902 C CA . GLY B 1 37 ? 8.117 -47.094 -19.344 1 95.06 37 GLY B CA 1
ATOM 4903 C C . GLY B 1 37 ? 8.609 -48.531 -19.25 1 95.06 37 GLY B C 1
ATOM 4904 O O . GLY B 1 37 ? 8.125 -49.406 -19.953 1 95.06 37 GLY B O 1
ATOM 4905 N N . LYS B 1 38 ? 9.539 -48.812 -18.344 1 95.94 38 LYS B N 1
ATOM 4906 C CA . LYS B 1 38 ? 10.062 -50.156 -18.141 1 95.94 38 LYS B CA 1
ATOM 4907 C C . LYS B 1 38 ? 9.008 -51.062 -17.531 1 95.94 38 LYS B C 1
ATOM 4909 O O . LYS B 1 38 ? 8.922 -52.25 -17.859 1 95.94 38 LYS B O 1
ATOM 4914 N N . LEU B 1 39 ? 8.281 -50.469 -16.609 1 96.62 39 LEU B N 1
ATOM 4915 C CA . LEU B 1 39 ? 7.172 -51.219 -16.016 1 96.62 39 LEU B CA 1
ATOM 4916 C C . LEU B 1 39 ? 6.172 -51.625 -17.094 1 96.62 39 LEU B C 1
ATOM 4918 O O . LEU B 1 39 ? 5.723 -52.781 -17.109 1 96.62 39 LEU B O 1
ATOM 4922 N N . MET B 1 40 ? 5.871 -50.75 -17.984 1 95 40 MET B N 1
ATOM 4923 C CA . MET B 1 40 ? 4.934 -51 -19.078 1 95 40 MET B CA 1
ATOM 4924 C C . MET B 1 40 ? 5.484 -52.094 -20.016 1 95 40 MET B C 1
ATOM 4926 O O . MET B 1 40 ? 4.75 -52.969 -20.422 1 95 40 MET B O 1
ATOM 4930 N N . GLN B 1 41 ? 6.766 -52 -20.312 1 94.31 41 GLN B N 1
ATOM 4931 C CA . GLN B 1 41 ? 7.375 -52.969 -21.234 1 94.31 41 GLN B CA 1
ATOM 4932 C C . GLN B 1 41 ? 7.418 -54.375 -20.609 1 94.31 41 GLN B C 1
ATOM 4934 O O . GLN B 1 41 ? 7.148 -55.344 -21.281 1 94.31 41 GLN B O 1
ATOM 4939 N N . ASP B 1 42 ? 7.727 -54.438 -19.297 1 94.94 42 ASP B N 1
ATOM 4940 C CA . ASP B 1 42 ? 7.941 -55.688 -18.609 1 94.94 42 ASP B CA 1
ATOM 4941 C C . ASP B 1 42 ? 6.613 -56.312 -18.188 1 94.94 42 ASP B C 1
ATOM 4943 O O . ASP B 1 42 ? 6.395 -57.531 -18.391 1 94.94 42 ASP B O 1
ATOM 4947 N N . CYS B 1 43 ? 5.695 -55.531 -17.672 1 94.69 43 CYS B N 1
ATOM 4948 C CA . CYS B 1 43 ? 4.516 -56.094 -17.031 1 94.69 43 CYS B CA 1
ATOM 4949 C C . CYS B 1 43 ? 3.252 -55.781 -17.812 1 94.69 43 CYS B C 1
ATOM 4951 O O . CYS B 1 43 ? 2.197 -56.375 -17.578 1 94.69 43 CYS B O 1
ATOM 4953 N N . GLY B 1 44 ? 3.344 -54.844 -18.719 1 93 44 GLY B N 1
ATOM 4954 C CA . GLY B 1 44 ? 2.203 -54.531 -19.547 1 93 44 GLY B CA 1
ATOM 4955 C C . GLY B 1 44 ? 2.195 -55.281 -20.875 1 93 44 GLY B C 1
ATOM 4956 O O . GLY B 1 44 ? 1.486 -56.281 -21.016 1 93 44 GLY B O 1
ATOM 4957 N N . VAL B 1 45 ? 3.105 -54.844 -21.672 1 90.88 45 VAL B N 1
ATOM 4958 C CA . VAL B 1 45 ? 3.227 -55.469 -23 1 90.88 45 VAL B CA 1
ATOM 4959 C C . VAL B 1 45 ? 3.82 -56.875 -22.859 1 90.88 45 VAL B C 1
ATOM 4961 O O . VAL B 1 45 ? 3.461 -57.781 -23.609 1 90.88 45 VAL B O 1
ATOM 4964 N N . GLY B 1 46 ? 4.711 -57.031 -21.859 1 90.62 46 GLY B N 1
ATOM 4965 C CA . GLY B 1 46 ? 5.387 -58.281 -21.672 1 90.62 46 GLY B CA 1
ATOM 4966 C C . GLY B 1 46 ? 4.656 -59.219 -20.703 1 90.62 46 GLY B C 1
ATOM 4967 O O . GLY B 1 46 ? 5.27 -60.094 -20.094 1 90.62 46 GLY B O 1
ATOM 4968 N N . ILE B 1 47 ? 3.402 -59.094 -20.562 1 91.38 47 ILE B N 1
ATOM 4969 C CA . ILE B 1 47 ? 2.605 -59.844 -19.578 1 91.38 47 ILE B CA 1
ATOM 4970 C C . ILE B 1 47 ? 2.648 -61.312 -19.891 1 91.38 47 ILE B C 1
ATOM 4972 O O . ILE B 1 47 ? 2.518 -62.156 -19 1 91.38 47 ILE B O 1
ATOM 4976 N N . ALA B 1 48 ? 2.85 -61.719 -21.125 1 89 48 ALA B N 1
ATOM 4977 C CA . ALA B 1 48 ? 2.867 -63.125 -21.547 1 89 48 ALA B CA 1
ATOM 4978 C C . ALA B 1 48 ? 3.984 -63.906 -20.844 1 89 48 ALA B C 1
ATOM 4980 O O . ALA B 1 48 ? 3.871 -65.125 -20.641 1 89 48 ALA B O 1
ATOM 4981 N N . LYS B 1 49 ? 4.969 -63.219 -20.5 1 91.81 49 LYS B N 1
ATOM 4982 C CA . LYS B 1 49 ? 6.109 -63.812 -19.828 1 91.81 49 LYS B CA 1
ATOM 4983 C C . LYS B 1 49 ? 5.703 -64.375 -18.469 1 91.81 49 LYS B C 1
ATOM 4985 O O . LYS B 1 49 ? 6.371 -65.25 -17.922 1 91.81 49 LYS B O 1
ATOM 4990 N N . TYR B 1 50 ? 4.605 -63.938 -17.969 1 93.06 50 TYR B N 1
ATOM 4991 C CA . TYR B 1 50 ? 4.211 -64.312 -16.609 1 93.06 50 TYR B CA 1
ATOM 4992 C C . TYR B 1 50 ? 2.982 -65.188 -16.625 1 93.06 50 TYR B C 1
ATOM 4994 O O . TYR B 1 50 ? 2.346 -65.438 -15.594 1 93.06 50 TYR B O 1
ATOM 5002 N N . LYS B 1 51 ? 2.678 -65.688 -17.734 1 89.75 51 LYS B N 1
ATOM 5003 C CA . LYS B 1 51 ? 1.521 -66.562 -17.812 1 89.75 51 LYS B CA 1
ATOM 5004 C C . LYS B 1 51 ? 1.65 -67.688 -16.828 1 89.75 51 LYS B C 1
ATOM 5006 O O . LYS B 1 51 ? 2.633 -68.438 -16.875 1 89.75 51 LYS B O 1
ATOM 5011 N N . GLY B 1 52 ? 0.73 -67.938 -15.875 1 90.12 52 GLY B N 1
ATOM 5012 C CA . GLY B 1 52 ? 0.699 -69 -14.898 1 90.12 52 GLY B CA 1
ATOM 5013 C C . GLY B 1 52 ? 1.558 -68.688 -13.68 1 90.12 52 GLY B C 1
ATOM 5014 O O . GLY B 1 52 ? 1.644 -69.562 -12.773 1 90.12 52 GLY B O 1
ATOM 5015 N N . ASN B 1 53 ? 2.232 -67.625 -13.68 1 93.44 53 ASN B N 1
ATOM 5016 C CA . ASN B 1 53 ? 3.117 -67.25 -12.578 1 93.44 53 ASN B CA 1
ATOM 5017 C C . ASN B 1 53 ? 2.688 -65.938 -11.93 1 93.44 53 ASN B C 1
ATOM 5019 O O . ASN B 1 53 ? 3.375 -64.938 -12.055 1 93.44 53 ASN B O 1
ATOM 5023 N N . GLU B 1 54 ? 1.704 -66.062 -11.156 1 93.62 54 GLU B N 1
ATOM 5024 C CA . GLU B 1 54 ? 1.116 -64.875 -10.516 1 93.62 54 GLU B CA 1
ATOM 5025 C C . GLU B 1 54 ? 2.088 -64.25 -9.531 1 93.62 54 GLU B C 1
ATOM 5027 O O . GLU B 1 54 ? 2.197 -63 -9.461 1 93.62 54 GLU B O 1
ATOM 5032 N N . ILE B 1 55 ? 2.77 -65.062 -8.812 1 94.94 55 ILE B N 1
ATOM 5033 C CA . ILE B 1 55 ? 3.705 -64.562 -7.809 1 94.94 55 ILE B CA 1
ATOM 5034 C C . ILE B 1 55 ? 4.852 -63.781 -8.492 1 94.94 55 ILE B C 1
ATOM 5036 O O . ILE B 1 55 ? 5.312 -62.75 -8 1 94.94 55 ILE B O 1
ATOM 5040 N N . GLY B 1 56 ? 5.324 -64.312 -9.562 1 94.56 56 GLY B N 1
ATOM 5041 C CA . GLY B 1 56 ? 6.363 -63.656 -10.328 1 94.56 56 GLY B CA 1
ATOM 5042 C C . GLY B 1 56 ? 5.938 -62.312 -10.867 1 94.56 56 GLY B C 1
ATOM 5043 O O . GLY B 1 56 ? 6.723 -61.375 -10.875 1 94.56 56 GLY B O 1
ATOM 5044 N N . PHE B 1 57 ? 4.699 -62.281 -11.297 1 96.19 57 PHE B N 1
ATOM 5045 C CA . PHE B 1 57 ? 4.137 -61.031 -11.805 1 96.19 57 PHE B CA 1
ATOM 5046 C C . PHE B 1 57 ? 4.062 -59.969 -10.703 1 96.19 57 PHE B C 1
ATOM 5048 O O . PHE B 1 57 ? 4.496 -58.844 -10.898 1 96.19 57 PHE B O 1
ATOM 5055 N N . ILE B 1 58 ? 3.562 -60.375 -9.539 1 95.81 58 ILE B N 1
ATOM 5056 C CA . ILE B 1 58 ? 3.396 -59.469 -8.414 1 95.81 58 ILE B CA 1
ATOM 5057 C C . ILE B 1 58 ? 4.762 -58.969 -7.941 1 95.81 58 ILE B C 1
ATOM 5059 O O . ILE B 1 58 ? 4.918 -57.781 -7.59 1 95.81 58 ILE B O 1
ATOM 5063 N N . LYS B 1 59 ? 5.762 -59.812 -7.988 1 95.88 59 LYS B N 1
ATOM 5064 C CA . LYS B 1 59 ? 7.117 -59.438 -7.59 1 95.88 59 LYS B CA 1
ATOM 5065 C C . LYS B 1 59 ? 7.715 -58.406 -8.562 1 95.88 59 LYS B C 1
ATOM 5067 O O . LYS B 1 59 ? 8.398 -57.469 -8.148 1 95.88 59 LYS B O 1
ATOM 5072 N N . SER B 1 60 ? 7.457 -58.594 -9.805 1 96.12 60 SER B N 1
ATOM 5073 C CA . SER B 1 60 ? 7.988 -57.688 -10.82 1 96.12 60 SER B CA 1
ATOM 5074 C C . SER B 1 60 ? 7.316 -56.312 -10.742 1 96.12 60 SER B C 1
ATOM 5076 O O . SER B 1 60 ? 7.992 -55.281 -10.742 1 96.12 60 SER B O 1
ATOM 5078 N N . VAL B 1 61 ? 6 -56.344 -10.695 1 96.69 61 VAL B N 1
ATOM 5079 C CA . VAL B 1 61 ? 5.266 -55.094 -10.555 1 96.69 61 VAL B CA 1
ATOM 5080 C C . VAL B 1 61 ? 5.695 -54.375 -9.273 1 96.69 61 VAL B C 1
ATOM 5082 O O . VAL B 1 61 ? 5.926 -53.156 -9.281 1 96.69 61 VAL B O 1
ATOM 5085 N N . GLY B 1 62 ? 5.754 -55.125 -8.172 1 96 62 GLY B N 1
ATOM 5086 C CA . GLY B 1 62 ? 6.184 -54.562 -6.898 1 96 62 GLY B CA 1
ATOM 5087 C C . GLY B 1 62 ? 7.566 -53.938 -6.957 1 96 62 GLY B C 1
ATOM 5088 O O . GLY B 1 62 ? 7.82 -52.906 -6.332 1 96 62 GLY B O 1
ATOM 5089 N N . PHE B 1 63 ? 8.422 -54.594 -7.691 1 96.38 63 PHE B N 1
ATOM 5090 C CA . PHE B 1 63 ? 9.789 -54.094 -7.824 1 96.38 63 PHE B CA 1
ATOM 5091 C C . PHE B 1 63 ? 9.797 -52.719 -8.516 1 96.38 63 PHE B C 1
ATOM 5093 O O . PHE B 1 63 ? 10.375 -51.781 -8 1 96.38 63 PHE B O 1
ATOM 5100 N N . TRP B 1 64 ? 9.172 -52.625 -9.68 1 96.25 64 TRP B N 1
ATOM 5101 C CA . TRP B 1 64 ? 9.164 -51.375 -10.445 1 96.25 64 TRP B CA 1
ATOM 5102 C C . TRP B 1 64 ? 8.445 -50.25 -9.68 1 96.25 64 TRP B C 1
ATOM 5104 O O . TRP B 1 64 ? 8.891 -49.125 -9.664 1 96.25 64 TRP B O 1
ATOM 5114 N N . LEU B 1 65 ? 7.363 -50.625 -9.023 1 96.38 65 LEU B N 1
ATOM 5115 C CA . LEU B 1 65 ? 6.598 -49.594 -8.289 1 96.38 65 LEU B CA 1
ATOM 5116 C C . LEU B 1 65 ? 7.363 -49.156 -7.055 1 96.38 65 LEU B C 1
ATOM 5118 O O . LEU B 1 65 ? 7.277 -47.969 -6.672 1 96.38 65 LEU B O 1
ATOM 5122 N N . SER B 1 66 ? 8.031 -50.094 -6.383 1 95.94 66 SER B N 1
ATOM 5123 C CA . SER B 1 66 ? 8.852 -49.688 -5.246 1 95.94 66 SER B CA 1
ATOM 5124 C C . SER B 1 66 ? 9.969 -48.75 -5.672 1 95.94 66 SER B C 1
ATOM 5126 O O . SER B 1 66 ? 10.297 -47.781 -4.961 1 95.94 66 SER B O 1
ATOM 5128 N N . LEU B 1 67 ? 10.547 -49.031 -6.82 1 95.81 67 LEU B N 1
ATOM 5129 C CA . LEU B 1 67 ? 11.57 -48.125 -7.359 1 95.81 67 LEU B CA 1
ATOM 5130 C C . LEU B 1 67 ? 10.992 -46.781 -7.695 1 95.81 67 LEU B C 1
ATOM 5132 O O . LEU B 1 67 ? 11.633 -45.75 -7.457 1 95.81 67 LEU B O 1
ATOM 5136 N N . SER B 1 68 ? 9.812 -46.781 -8.258 1 94.69 68 SER B N 1
ATOM 5137 C CA . SER B 1 68 ? 9.133 -45.531 -8.578 1 94.69 68 SER B CA 1
ATOM 5138 C C . SER B 1 68 ? 8.852 -44.719 -7.32 1 94.69 68 SER B C 1
ATOM 5140 O O . SER B 1 68 ? 9.062 -43.5 -7.305 1 94.69 68 SER B O 1
ATOM 5142 N N . VAL B 1 69 ? 8.406 -45.344 -6.266 1 94.38 69 VAL B N 1
ATOM 5143 C CA . VAL B 1 69 ? 8.109 -44.656 -5.008 1 94.38 69 VAL B CA 1
ATOM 5144 C C . VAL B 1 69 ? 9.398 -44.062 -4.422 1 94.38 69 VAL B C 1
ATOM 5146 O O . VAL B 1 69 ? 9.406 -42.938 -3.922 1 94.38 69 VAL B O 1
ATOM 5149 N N . LEU B 1 70 ? 10.422 -44.875 -4.496 1 95.25 70 LEU B N 1
ATOM 5150 C CA . LEU B 1 70 ? 11.703 -44.406 -3.959 1 95.25 70 LEU B CA 1
ATOM 5151 C C . LEU B 1 70 ? 12.195 -43.188 -4.691 1 95.25 70 LEU B C 1
ATOM 5153 O O . LEU B 1 70 ? 12.578 -42.188 -4.059 1 95.25 70 LEU B O 1
ATOM 5157 N N . ILE B 1 71 ? 12.156 -43.156 -5.984 1 95.31 71 ILE B N 1
ATOM 5158 C CA . ILE B 1 71 ? 12.633 -42.062 -6.797 1 95.31 71 ILE B CA 1
ATOM 5159 C C . ILE B 1 71 ? 11.719 -40.844 -6.598 1 95.31 71 ILE B C 1
ATOM 5161 O O . ILE B 1 71 ? 12.195 -39.719 -6.52 1 95.31 71 ILE B O 1
ATOM 5165 N N . ALA B 1 72 ? 10.453 -41.125 -6.523 1 92.06 72 ALA B N 1
ATOM 5166 C CA . ALA B 1 72 ? 9.492 -40.031 -6.293 1 92.06 72 ALA B CA 1
ATOM 5167 C C . ALA B 1 72 ? 9.711 -39.375 -4.93 1 92.06 72 ALA B C 1
ATOM 5169 O O . ALA B 1 72 ? 9.57 -38.156 -4.781 1 92.06 72 ALA B O 1
ATOM 5170 N N . MET B 1 73 ? 10.031 -40.188 -3.975 1 94.62 73 MET B N 1
ATOM 5171 C CA . MET B 1 73 ? 10.281 -39.688 -2.631 1 94.62 73 MET B CA 1
ATOM 5172 C C . MET B 1 73 ? 11.523 -38.812 -2.611 1 94.62 73 MET B C 1
ATOM 5174 O O . MET B 1 73 ? 11.531 -37.75 -1.961 1 94.62 73 MET B O 1
ATOM 5178 N N . ILE B 1 74 ? 12.516 -39.219 -3.287 1 96 74 ILE B N 1
ATOM 5179 C CA . ILE B 1 74 ? 13.711 -38.406 -3.379 1 96 74 ILE B CA 1
ATOM 5180 C C . ILE B 1 74 ? 13.383 -37.094 -4.07 1 96 74 ILE B C 1
ATOM 5182 O O . ILE B 1 74 ? 13.797 -36 -3.611 1 96 74 ILE B O 1
ATOM 5186 N N . SER B 1 75 ? 12.633 -37.156 -5.156 1 94.56 75 SER B N 1
ATOM 5187 C CA . SER B 1 75 ? 12.211 -35.938 -5.875 1 94.56 75 SER B CA 1
ATOM 5188 C C . SER B 1 75 ? 11.414 -35.031 -4.973 1 94.56 75 SER B C 1
ATOM 5190 O O . SER B 1 75 ? 11.617 -33.812 -4.984 1 94.56 75 SER B O 1
ATOM 5192 N N . ARG B 1 76 ? 10.602 -35.594 -4.133 1 92.12 76 ARG B N 1
ATOM 5193 C CA . ARG B 1 76 ? 9.75 -34.812 -3.25 1 92.12 76 ARG B CA 1
ATOM 5194 C C . ARG B 1 76 ? 10.562 -34.125 -2.154 1 92.12 76 ARG B C 1
ATOM 5196 O O . ARG B 1 76 ? 10.336 -32.969 -1.824 1 92.12 76 ARG B O 1
ATOM 5203 N N . ILE B 1 77 ? 11.406 -34.875 -1.617 1 95.56 77 ILE B N 1
ATOM 5204 C CA . ILE B 1 77 ? 12.258 -34.312 -0.564 1 95.56 77 ILE B CA 1
ATOM 5205 C C . ILE B 1 77 ? 13.102 -33.188 -1.119 1 95.56 77 ILE B C 1
ATOM 5207 O O . ILE B 1 77 ? 13.188 -32.094 -0.511 1 95.56 77 ILE B O 1
ATOM 5211 N N . THR B 1 78 ? 13.648 -33.406 -2.256 1 96.19 78 THR B N 1
ATOM 5212 C CA . THR B 1 78 ? 14.477 -32.375 -2.863 1 96.19 78 THR B CA 1
ATOM 5213 C C . THR B 1 78 ? 13.633 -31.156 -3.271 1 96.19 78 THR B C 1
ATOM 5215 O O . THR B 1 78 ? 14.078 -30.016 -3.15 1 96.19 78 THR B O 1
ATOM 5218 N N . LYS B 1 79 ? 12.422 -31.375 -3.715 1 94.69 79 LYS B N 1
ATOM 5219 C CA . LYS B 1 79 ? 11.508 -30.281 -4.066 1 94.69 79 LYS B CA 1
ATOM 5220 C C . LYS B 1 79 ? 11.164 -29.438 -2.844 1 94.69 79 LYS B C 1
ATOM 5222 O O . LYS B 1 79 ? 11.141 -28.219 -2.916 1 94.69 79 LYS B O 1
ATOM 5227 N N . ASN B 1 80 ? 10.938 -30.172 -1.783 1 94 80 ASN B N 1
ATOM 5228 C CA . ASN B 1 80 ? 10.586 -29.484 -0.545 1 94 80 ASN B CA 1
ATOM 5229 C C . ASN B 1 80 ? 11.727 -28.594 -0.057 1 94 80 ASN B C 1
ATOM 5231 O O . ASN B 1 80 ? 11.5 -27.469 0.363 1 94 80 ASN B O 1
ATOM 5235 N N . PHE B 1 81 ? 12.852 -29.125 -0.139 1 95.06 81 PHE B N 1
ATOM 5236 C CA . PHE B 1 81 ? 14.008 -28.344 0.284 1 95.06 81 PHE B CA 1
ATOM 5237 C C . PHE B 1 81 ? 14.297 -27.219 -0.701 1 95.06 81 PHE B C 1
ATOM 5239 O O . PHE B 1 81 ? 14.688 -26.109 -0.3 1 95.06 81 PHE B O 1
ATOM 5246 N N . GLN B 1 82 ? 14.125 -27.469 -1.93 1 96.5 82 GLN B N 1
ATOM 5247 C CA . GLN B 1 82 ? 14.281 -26.438 -2.945 1 96.5 82 GLN B CA 1
ATOM 5248 C C . GLN B 1 82 ? 13.352 -25.25 -2.682 1 96.5 82 GLN B C 1
ATOM 5250 O O . GLN B 1 82 ? 13.781 -24.109 -2.699 1 96.5 82 GLN B O 1
ATOM 5255 N N . ASP B 1 83 ? 12.109 -25.578 -2.441 1 94.56 83 ASP B N 1
ATOM 5256 C CA . ASP B 1 83 ? 11.117 -24.531 -2.182 1 94.56 83 ASP B CA 1
ATOM 5257 C C . ASP B 1 83 ? 11.438 -23.797 -0.887 1 94.56 83 ASP B C 1
ATOM 5259 O O . ASP B 1 83 ? 11.25 -22.578 -0.805 1 94.56 83 ASP B O 1
ATOM 5263 N N . TYR B 1 84 ? 11.891 -24.531 0.059 1 94.81 84 TYR B N 1
ATOM 5264 C CA . TYR B 1 84 ? 12.227 -23.938 1.346 1 94.81 84 TYR B CA 1
ATOM 5265 C C . TYR B 1 84 ? 13.359 -22.938 1.195 1 94.81 84 TYR B C 1
ATOM 5267 O O . TYR B 1 84 ? 13.234 -21.781 1.603 1 94.81 84 TYR B O 1
ATOM 5275 N N . PHE B 1 85 ? 14.398 -23.375 0.606 1 96 85 PHE B N 1
ATOM 5276 C CA . PHE B 1 85 ? 15.562 -22.5 0.472 1 96 85 PHE B CA 1
ATOM 5277 C C . PHE B 1 85 ? 15.273 -21.359 -0.492 1 96 85 PHE B C 1
ATOM 5279 O O . PHE B 1 85 ? 15.766 -20.234 -0.302 1 96 85 PHE B O 1
ATOM 5286 N N . THR B 1 86 ? 14.484 -21.609 -1.515 1 96.31 86 THR B N 1
ATOM 5287 C CA . THR B 1 86 ? 14.078 -20.547 -2.432 1 96.31 86 THR B CA 1
ATOM 5288 C C . THR B 1 86 ? 13.305 -19.453 -1.691 1 96.31 86 THR B C 1
ATOM 5290 O O . THR B 1 86 ? 13.562 -18.266 -1.88 1 96.31 86 THR B O 1
ATOM 5293 N N . ASN B 1 87 ? 12.438 -19.906 -0.849 1 95.38 87 ASN B N 1
ATOM 5294 C CA . ASN B 1 87 ? 11.602 -18.953 -0.131 1 95.38 87 ASN B CA 1
ATOM 5295 C C . ASN B 1 87 ? 12.406 -18.172 0.901 1 95.38 87 ASN B C 1
ATOM 5297 O O . ASN B 1 87 ? 12.117 -17 1.164 1 95.38 87 ASN B O 1
ATOM 5301 N N . ILE B 1 88 ? 13.383 -18.797 1.471 1 95.44 88 ILE B N 1
ATOM 5302 C CA . ILE B 1 88 ? 14.273 -18.078 2.377 1 95.44 88 ILE B CA 1
ATOM 5303 C C . ILE B 1 88 ? 14.992 -16.969 1.619 1 95.44 88 ILE B C 1
ATOM 5305 O O . ILE B 1 88 ? 15.062 -15.828 2.094 1 95.44 88 ILE B O 1
ATOM 5309 N N . VAL B 1 89 ? 15.484 -17.297 0.474 1 96 89 VAL B N 1
ATOM 5310 C CA . VAL B 1 89 ? 16.172 -16.328 -0.351 1 96 89 VAL B CA 1
ATOM 5311 C C . VAL B 1 89 ? 15.227 -15.188 -0.723 1 96 89 VAL B C 1
ATOM 5313 O O . VAL B 1 89 ? 15.594 -14.016 -0.674 1 96 89 VAL B O 1
ATOM 5316 N N . ILE B 1 90 ? 14 -15.539 -1.08 1 96.31 90 ILE B N 1
ATOM 5317 C CA . ILE B 1 90 ? 12.984 -14.586 -1.501 1 96.31 90 ILE B CA 1
ATOM 5318 C C . ILE B 1 90 ? 12.688 -13.609 -0.363 1 96.31 90 ILE B C 1
ATOM 5320 O O . ILE B 1 90 ? 12.703 -12.391 -0.559 1 96.31 90 ILE B O 1
ATOM 5324 N N . GLN B 1 91 ? 12.477 -14.148 0.833 1 94.56 91 GLN B N 1
ATOM 5325 C CA . GLN B 1 91 ? 12.078 -13.32 1.964 1 94.56 91 GLN B CA 1
ATOM 5326 C C . GLN B 1 91 ? 13.242 -12.445 2.441 1 94.56 91 GLN B C 1
ATOM 5328 O O . GLN B 1 91 ? 13.047 -11.273 2.764 1 94.56 91 GLN B O 1
ATOM 5333 N N . ARG B 1 92 ? 14.391 -12.961 2.49 1 95.12 92 ARG B N 1
ATOM 5334 C CA . ARG B 1 92 ? 15.555 -12.188 2.92 1 95.12 92 ARG B CA 1
ATOM 5335 C C . ARG B 1 92 ? 15.891 -11.094 1.913 1 95.12 92 ARG B C 1
ATOM 5337 O O . ARG B 1 92 ? 16.234 -9.977 2.299 1 95.12 92 ARG B O 1
ATOM 5344 N N . THR B 1 93 ? 15.812 -11.461 0.655 1 95.62 93 THR B N 1
ATOM 5345 C CA . THR B 1 93 ? 16.062 -10.477 -0.387 1 95.62 93 THR B CA 1
ATOM 5346 C C . THR B 1 93 ? 15.016 -9.367 -0.347 1 95.62 93 THR B C 1
ATOM 5348 O O . THR B 1 93 ? 15.352 -8.188 -0.445 1 95.62 93 THR B O 1
ATOM 5351 N N . GLY B 1 94 ? 13.75 -9.797 -0.268 1 94.25 94 GLY B N 1
ATOM 5352 C CA . GLY B 1 94 ? 12.68 -8.812 -0.17 1 94.25 94 GLY B CA 1
ATOM 5353 C C . GLY B 1 94 ? 12.844 -7.879 1.015 1 94.25 94 GLY B C 1
ATOM 5354 O O . GLY B 1 94 ? 12.648 -6.668 0.887 1 94.25 94 GLY B O 1
ATOM 5355 N N . ALA B 1 95 ? 13.188 -8.43 2.143 1 93.56 95 ALA B N 1
ATOM 5356 C CA . ALA B 1 95 ? 13.391 -7.637 3.35 1 93.56 95 ALA B CA 1
ATOM 5357 C C . ALA B 1 95 ? 14.562 -6.668 3.176 1 93.56 95 ALA B C 1
ATOM 5359 O O . ALA B 1 95 ? 14.484 -5.512 3.596 1 93.56 95 ALA B O 1
ATOM 5360 N N . ALA B 1 96 ? 15.594 -7.148 2.596 1 94.88 96 ALA B N 1
ATOM 5361 C CA . ALA B 1 96 ? 16.766 -6.309 2.363 1 94.88 96 ALA B CA 1
ATOM 5362 C C . ALA B 1 96 ? 16.438 -5.152 1.426 1 94.88 96 ALA B C 1
ATOM 5364 O O . ALA B 1 96 ? 16.859 -4.016 1.653 1 94.88 96 ALA B O 1
ATOM 5365 N N . MET B 1 97 ? 15.711 -5.434 0.413 1 94.94 97 MET B N 1
ATOM 5366 C CA . MET B 1 97 ? 15.32 -4.391 -0.534 1 94.94 97 MET B CA 1
ATOM 5367 C C . MET B 1 97 ? 14.43 -3.352 0.137 1 94.94 97 MET B C 1
ATOM 5369 O O . MET B 1 97 ? 14.602 -2.15 -0.085 1 94.94 97 MET B O 1
ATOM 5373 N N . TYR B 1 98 ? 13.484 -3.818 0.892 1 93.62 98 TYR B N 1
ATOM 5374 C CA . TYR B 1 98 ? 12.586 -2.908 1.591 1 93.62 98 TYR B CA 1
ATOM 5375 C C . TYR B 1 98 ? 13.359 -2.027 2.568 1 93.62 98 TYR B C 1
ATOM 5377 O O . TYR B 1 98 ? 13.133 -0.816 2.631 1 93.62 98 TYR B O 1
ATOM 5385 N N . THR B 1 99 ? 14.273 -2.637 3.344 1 93.75 99 THR B N 1
ATOM 5386 C CA . THR B 1 99 ? 15.07 -1.901 4.324 1 93.75 99 THR B CA 1
ATOM 5387 C C . THR B 1 99 ? 15.969 -0.881 3.637 1 93.75 99 THR B C 1
ATOM 5389 O O . THR B 1 99 ? 16.094 0.254 4.102 1 93.75 99 THR B O 1
ATOM 5392 N N . ASP B 1 100 ? 16.547 -1.29 2.541 1 94.44 100 ASP B N 1
ATOM 5393 C CA . ASP B 1 100 ? 17.391 -0.365 1.785 1 94.44 100 ASP B CA 1
ATOM 5394 C C . ASP B 1 100 ? 16.562 0.779 1.205 1 94.44 100 ASP B C 1
ATOM 5396 O O . ASP B 1 100 ? 17.031 1.92 1.145 1 94.44 100 ASP B O 1
ATOM 5400 N N . GLY B 1 101 ? 15.383 0.414 0.718 1 93.69 101 GLY B N 1
ATOM 5401 C CA . GLY B 1 101 ? 14.492 1.438 0.2 1 93.69 101 GLY B CA 1
ATOM 5402 C C . GLY B 1 101 ? 14.086 2.459 1.245 1 93.69 101 GLY B C 1
ATOM 5403 O O . GLY B 1 101 ? 14.078 3.662 0.974 1 93.69 101 GLY B O 1
ATOM 5404 N N . ILE B 1 102 ? 13.773 1.99 2.391 1 91.62 102 ILE B N 1
ATOM 5405 C CA . ILE B 1 102 ? 13.422 2.869 3.5 1 91.62 102 ILE B CA 1
ATOM 5406 C C . ILE B 1 102 ? 14.609 3.758 3.857 1 91.62 102 ILE B C 1
ATOM 5408 O O . ILE B 1 102 ? 14.453 4.973 4.012 1 91.62 102 ILE B O 1
ATOM 5412 N N . LYS B 1 103 ? 15.703 3.148 4.016 1 92.81 103 LYS B N 1
ATOM 5413 C CA . LYS B 1 103 ? 16.922 3.883 4.352 1 92.81 103 LYS B CA 1
ATOM 5414 C C . LYS B 1 103 ? 17.188 5 3.348 1 92.81 103 LYS B C 1
ATOM 5416 O O . LYS B 1 103 ? 17.422 6.148 3.734 1 92.81 103 LYS B O 1
ATOM 5421 N N . LYS B 1 104 ? 17.078 4.641 2.104 1 92.56 104 LYS B N 1
ATOM 5422 C CA . LYS B 1 104 ? 17.328 5.625 1.06 1 92.56 104 LYS B CA 1
ATOM 5423 C C . LYS B 1 104 ? 16.266 6.723 1.061 1 92.56 104 LYS B C 1
ATOM 5425 O O . LYS B 1 104 ? 16.578 7.902 0.892 1 92.56 104 LYS B O 1
ATOM 5430 N N . SER B 1 105 ? 15.047 6.336 1.209 1 90.19 105 SER B N 1
ATOM 5431 C CA . SER B 1 105 ? 13.945 7.293 1.217 1 90.19 105 SER B CA 1
ATOM 5432 C C . SER B 1 105 ? 14.109 8.32 2.33 1 90.19 105 SER B C 1
ATOM 5434 O O . SER B 1 105 ? 13.758 9.492 2.162 1 90.19 105 SER B O 1
ATOM 5436 N N . LEU B 1 106 ? 14.68 7.906 3.449 1 89.06 106 LEU B N 1
ATOM 5437 C CA . LEU B 1 106 ? 14.867 8.805 4.586 1 89.06 106 LEU B CA 1
ATOM 5438 C C . LEU B 1 106 ? 16.141 9.625 4.43 1 89.06 106 LEU B C 1
ATOM 5440 O O . LEU B 1 106 ? 16.281 10.688 5.031 1 89.06 106 LEU B O 1
ATOM 5444 N N . ASP B 1 107 ? 16.984 9.148 3.584 1 89.38 107 ASP B N 1
ATOM 5445 C CA . ASP B 1 107 ? 18.297 9.789 3.441 1 89.38 107 ASP B CA 1
ATOM 5446 C C . ASP B 1 107 ? 18.297 10.773 2.271 1 89.38 107 ASP B C 1
ATOM 5448 O O . ASP B 1 107 ? 19.312 11.422 2.002 1 89.38 107 ASP B O 1
ATOM 5452 N N . LEU B 1 108 ? 17.219 10.953 1.584 1 89.25 108 LEU B N 1
ATOM 5453 C CA . LEU B 1 108 ? 17.141 11.906 0.485 1 89.25 108 LEU B CA 1
ATOM 5454 C C . LEU B 1 108 ? 17.234 13.344 1 1 89.25 108 LEU B C 1
ATOM 5456 O O . LEU B 1 108 ? 16.859 13.617 2.143 1 89.25 108 LEU B O 1
ATOM 5460 N N . PRO B 1 109 ? 17.781 14.211 0.132 1 88.06 109 PRO B N 1
ATOM 5461 C CA . PRO B 1 109 ? 17.719 15.617 0.521 1 88.06 109 PRO B CA 1
ATOM 5462 C C . PRO B 1 109 ? 16.281 16.109 0.689 1 88.06 109 PRO B C 1
ATOM 5464 O O . PRO B 1 109 ? 15.398 15.719 -0.067 1 88.06 109 PRO B O 1
ATOM 5467 N N . PHE B 1 110 ? 16.141 16.953 1.6 1 86 110 PHE B N 1
ATOM 5468 C CA . PHE B 1 110 ? 14.812 17.453 1.951 1 86 110 PHE B CA 1
ATOM 5469 C C . PHE B 1 110 ? 14.117 18.047 0.735 1 86 110 PHE B C 1
ATOM 5471 O O . PHE B 1 110 ? 12.898 17.938 0.589 1 86 110 PHE B O 1
ATOM 5478 N N . ALA B 1 111 ? 14.844 18.656 -0.116 1 80.62 111 ALA B N 1
ATOM 5479 C CA . ALA B 1 111 ? 14.289 19.328 -1.292 1 80.62 111 ALA B CA 1
ATOM 5480 C C . ALA B 1 111 ? 13.539 18.328 -2.18 1 80.62 111 ALA B C 1
ATOM 5482 O O . ALA B 1 111 ? 12.578 18.703 -2.859 1 80.62 111 ALA B O 1
ATOM 5483 N N . GLN B 1 112 ? 13.891 17.094 -2.104 1 79.5 112 GLN B N 1
ATOM 5484 C CA . GLN B 1 112 ? 13.281 16.078 -2.963 1 79.5 112 GLN B CA 1
ATOM 5485 C C . GLN B 1 112 ? 11.906 15.672 -2.447 1 79.5 112 GLN B C 1
ATOM 5487 O O . GLN B 1 112 ? 11.086 15.148 -3.203 1 79.5 112 GLN B O 1
ATOM 5492 N N . PHE B 1 113 ? 11.633 15.883 -1.24 1 76.38 113 PHE B N 1
ATOM 5493 C CA . PHE B 1 113 ? 10.367 15.484 -0.646 1 76.38 113 PHE B CA 1
ATOM 5494 C C . PHE B 1 113 ? 9.258 16.453 -1.051 1 76.38 113 PHE B C 1
ATOM 5496 O O . PHE B 1 113 ? 8.07 16.141 -0.923 1 76.38 113 PHE B O 1
ATOM 5503 N N . GLU B 1 114 ? 9.609 17.578 -1.514 1 71.19 114 GLU B N 1
ATOM 5504 C CA . GLU B 1 114 ? 8.633 18.578 -1.932 1 71.19 114 GLU B CA 1
ATOM 5505 C C . GLU B 1 114 ? 7.762 18.062 -3.07 1 71.19 114 GLU B C 1
ATOM 5507 O O . GLU B 1 114 ? 6.598 18.438 -3.195 1 71.19 114 GLU B O 1
ATOM 5512 N N . ASP B 1 115 ? 8.258 17.109 -3.787 1 65.81 115 ASP B N 1
ATOM 5513 C CA . ASP B 1 115 ? 7.543 16.641 -4.973 1 65.81 115 ASP B CA 1
ATOM 5514 C C . ASP B 1 115 ? 7.094 15.188 -4.812 1 65.81 115 ASP B C 1
ATOM 5516 O O . ASP B 1 115 ? 6.609 14.578 -5.766 1 65.81 115 ASP B O 1
ATOM 5520 N N . GLN B 1 116 ? 7.289 14.711 -3.713 1 71.44 116 GLN B N 1
ATOM 5521 C CA . GLN B 1 116 ? 6.965 13.305 -3.531 1 71.44 116 GLN B CA 1
ATOM 5522 C C . GLN B 1 116 ? 5.762 13.125 -2.611 1 71.44 116 GLN B C 1
ATOM 5524 O O . GLN B 1 116 ? 5.555 13.922 -1.691 1 71.44 116 GLN B O 1
ATOM 5529 N N . ARG B 1 117 ? 4.93 12.109 -2.943 1 74.81 117 ARG B N 1
ATOM 5530 C CA . ARG B 1 117 ? 3.836 11.719 -2.061 1 74.81 117 ARG B CA 1
ATOM 5531 C C . ARG B 1 117 ? 4.199 10.484 -1.245 1 74.81 117 ARG B C 1
ATOM 5533 O O . ARG B 1 117 ? 4.746 9.516 -1.782 1 74.81 117 ARG B O 1
ATOM 5540 N N . SER B 1 118 ? 3.945 10.531 0.062 1 78.44 118 SER B N 1
ATOM 5541 C CA . SER B 1 118 ? 4.301 9.461 0.985 1 78.44 118 SER B CA 1
ATOM 5542 C C . SER B 1 118 ? 3.666 8.141 0.568 1 78.44 118 SER B C 1
ATOM 5544 O O . SER B 1 118 ? 4.32 7.094 0.585 1 78.44 118 SER B O 1
ATOM 5546 N N . GLY B 1 119 ? 2.436 8.164 0.128 1 76.12 119 GLY B N 1
ATOM 5547 C CA . GLY B 1 119 ? 1.742 6.953 -0.29 1 76.12 119 GLY B CA 1
ATOM 5548 C C . GLY B 1 119 ? 2.34 6.32 -1.533 1 76.12 119 GLY B C 1
ATOM 5549 O O . GLY B 1 119 ? 2.377 5.098 -1.656 1 76.12 119 GLY B O 1
ATOM 5550 N N . GLU B 1 120 ? 2.822 7.176 -2.393 1 80.94 120 GLU B N 1
ATOM 5551 C CA . GLU B 1 120 ? 3.459 6.695 -3.613 1 80.94 120 GLU B CA 1
ATOM 5552 C C . GLU B 1 120 ? 4.762 5.965 -3.305 1 80.94 120 GLU B C 1
ATOM 5554 O O . GLU B 1 120 ? 5.062 4.93 -3.908 1 80.94 120 GLU B O 1
ATOM 5559 N N . THR B 1 121 ? 5.555 6.512 -2.414 1 84.56 121 THR B N 1
ATOM 5560 C CA . THR B 1 121 ? 6.812 5.891 -2.027 1 84.56 121 THR B CA 1
ATOM 5561 C C . THR B 1 121 ? 6.57 4.535 -1.366 1 84.56 121 THR B C 1
ATOM 5563 O O . THR B 1 121 ? 7.266 3.561 -1.66 1 84.56 121 THR B O 1
ATOM 5566 N N . LEU B 1 122 ? 5.594 4.512 -0.555 1 84.81 122 LEU B N 1
ATOM 5567 C CA . LEU B 1 122 ? 5.238 3.252 0.085 1 84.81 122 LEU B CA 1
ATOM 5568 C C . LEU B 1 122 ? 4.863 2.201 -0.955 1 84.81 122 LEU B C 1
ATOM 5570 O O . LEU B 1 122 ? 5.324 1.059 -0.883 1 84.81 122 LEU B O 1
ATOM 5574 N N . ASN B 1 123 ? 4.047 2.564 -1.887 1 85.94 123 ASN B N 1
ATOM 5575 C CA . ASN B 1 123 ? 3.611 1.624 -2.914 1 85.94 123 ASN B CA 1
ATOM 5576 C C . ASN B 1 123 ? 4.781 1.129 -3.756 1 85.94 123 ASN B C 1
ATOM 5578 O O . ASN B 1 123 ? 4.832 -0.044 -4.133 1 85.94 123 ASN B O 1
ATOM 5582 N N . LYS B 1 124 ? 5.707 1.996 -4.086 1 88.19 124 LYS B N 1
ATOM 5583 C CA . LYS B 1 124 ? 6.883 1.617 -4.863 1 88.19 124 LYS B CA 1
ATOM 5584 C C . LYS B 1 124 ? 7.707 0.561 -4.129 1 88.19 124 LYS B C 1
ATOM 5586 O O . LYS B 1 124 ? 8.156 -0.412 -4.738 1 88.19 124 LYS B O 1
ATOM 5591 N N . LEU B 1 125 ? 7.887 0.751 -2.834 1 90.5 125 LEU B N 1
ATOM 5592 C CA . LEU B 1 125 ? 8.68 -0.178 -2.037 1 90.5 125 LEU B CA 1
ATOM 5593 C C . LEU B 1 125 ? 7.977 -1.525 -1.914 1 90.5 125 LEU B C 1
ATOM 5595 O O . LEU B 1 125 ? 8.617 -2.574 -2.021 1 90.5 125 LEU B O 1
ATOM 5599 N N . GLN B 1 126 ? 6.711 -1.479 -1.774 1 88.75 126 GLN B N 1
ATOM 5600 C CA . GLN B 1 126 ? 5.945 -2.717 -1.647 1 88.75 126 GLN B CA 1
ATOM 5601 C C . GLN B 1 126 ? 5.914 -3.48 -2.969 1 88.75 126 GLN B C 1
ATOM 5603 O O . GLN B 1 126 ? 6.055 -4.703 -2.988 1 88.75 126 GLN B O 1
ATOM 5608 N N . LYS B 1 127 ? 5.734 -2.779 -3.994 1 88.88 127 LYS B N 1
ATOM 5609 C CA . LYS B 1 127 ? 5.582 -3.391 -5.312 1 88.88 127 LYS B CA 1
ATOM 5610 C C . LYS B 1 127 ? 6.875 -4.074 -5.75 1 88.88 127 LYS B C 1
ATOM 5612 O O . LYS B 1 127 ? 6.844 -5.18 -6.301 1 88.88 127 LYS B O 1
ATOM 5617 N N . VAL B 1 128 ? 8.031 -3.459 -5.562 1 92.88 128 VAL B N 1
ATOM 5618 C CA . VAL B 1 128 ? 9.297 -4.051 -5.98 1 92.88 128 VAL B CA 1
ATOM 5619 C C . VAL B 1 128 ? 9.547 -5.34 -5.203 1 92.88 128 VAL B C 1
ATOM 5621 O O . VAL B 1 128 ? 10.07 -6.312 -5.75 1 92.88 128 VAL B O 1
ATOM 5624 N N . ARG B 1 129 ? 9.18 -5.305 -3.941 1 92.44 129 ARG B N 1
ATOM 5625 C CA . ARG B 1 129 ? 9.328 -6.504 -3.125 1 92.44 129 ARG B CA 1
ATOM 5626 C C . ARG B 1 129 ? 8.461 -7.637 -3.656 1 92.44 129 ARG B C 1
ATOM 5628 O O . ARG B 1 129 ? 8.953 -8.742 -3.895 1 92.44 129 ARG B O 1
ATOM 5635 N N . ILE B 1 130 ? 7.227 -7.387 -3.926 1 89.88 130 ILE B N 1
ATOM 5636 C CA . ILE B 1 130 ? 6.254 -8.391 -4.348 1 89.88 130 ILE B CA 1
ATOM 5637 C C . ILE B 1 130 ? 6.637 -8.93 -5.723 1 89.88 130 ILE B C 1
ATOM 5639 O O . ILE B 1 130 ? 6.613 -10.141 -5.949 1 89.88 130 ILE B O 1
ATOM 5643 N N . ASP B 1 131 ? 6.996 -8.047 -6.625 1 92.12 131 ASP B N 1
ATOM 5644 C CA . ASP B 1 131 ? 7.336 -8.445 -7.988 1 92.12 131 ASP B CA 1
ATOM 5645 C C . ASP B 1 131 ? 8.633 -9.25 -8.016 1 92.12 131 ASP B C 1
ATOM 5647 O O . ASP B 1 131 ? 8.75 -10.219 -8.773 1 92.12 131 ASP B O 1
ATOM 5651 N N . SER B 1 132 ? 9.625 -8.875 -7.203 1 94.75 132 SER B N 1
ATOM 5652 C CA . SER B 1 132 ? 10.883 -9.609 -7.133 1 94.75 132 SER B CA 1
ATOM 5653 C C . SER B 1 132 ? 10.664 -11.016 -6.582 1 94.75 132 SER B C 1
ATOM 5655 O O . SER B 1 132 ? 11.289 -11.977 -7.043 1 94.75 132 SER B O 1
ATOM 5657 N N . GLU B 1 133 ? 9.789 -11.086 -5.578 1 94.12 133 GLU B N 1
ATOM 5658 C CA . GLU B 1 133 ? 9.461 -12.391 -5.008 1 94.12 133 GLU B CA 1
ATOM 5659 C C . GLU B 1 133 ? 8.906 -13.336 -6.07 1 94.12 133 GLU B C 1
ATOM 5661 O O . GLU B 1 133 ? 9.352 -14.477 -6.18 1 94.12 133 GLU B O 1
ATOM 5666 N N . LYS B 1 134 ? 8.023 -12.836 -6.844 1 92.94 134 LYS B N 1
ATOM 5667 C CA . LYS B 1 134 ? 7.406 -13.656 -7.887 1 92.94 134 LYS B CA 1
ATOM 5668 C C . LYS B 1 134 ? 8.43 -14.062 -8.938 1 92.94 134 LYS B C 1
ATOM 5670 O O . LYS B 1 134 ? 8.453 -15.219 -9.375 1 92.94 134 LYS B O 1
ATOM 5675 N N . LEU B 1 135 ? 9.281 -13.148 -9.32 1 95.31 135 LEU B N 1
ATOM 5676 C CA . LEU B 1 135 ? 10.258 -13.414 -10.375 1 95.31 135 LEU B CA 1
ATOM 5677 C C . LEU B 1 135 ? 11.273 -14.453 -9.922 1 95.31 135 LEU B C 1
ATOM 5679 O O . LEU B 1 135 ? 11.609 -15.367 -10.672 1 95.31 135 LEU B O 1
ATOM 5683 N N . ILE B 1 136 ? 11.805 -14.336 -8.695 1 96.06 136 ILE B N 1
ATOM 5684 C CA . ILE B 1 136 ? 12.789 -15.273 -8.172 1 96.06 136 ILE B CA 1
ATOM 5685 C C . ILE B 1 136 ? 12.188 -16.672 -8.117 1 96.06 136 ILE B C 1
ATOM 5687 O O . ILE B 1 136 ? 12.82 -17.641 -8.531 1 96.06 136 ILE B O 1
ATOM 5691 N N . ASN B 1 137 ? 10.953 -16.719 -7.664 1 94.5 137 ASN B N 1
ATOM 5692 C CA . ASN B 1 137 ? 10.289 -18.016 -7.566 1 94.5 137 ASN B CA 1
ATOM 5693 C C . ASN B 1 137 ? 10.125 -18.656 -8.938 1 94.5 137 ASN B C 1
ATOM 5695 O O . ASN B 1 137 ? 10.445 -19.844 -9.117 1 94.5 137 ASN B O 1
ATOM 5699 N N . LEU B 1 138 ? 9.648 -17.938 -9.922 1 94 138 LEU B N 1
ATOM 5700 C CA . LEU B 1 138 ? 9.422 -18.484 -11.258 1 94 138 LEU B CA 1
ATOM 5701 C C . LEU B 1 138 ? 10.75 -18.812 -11.945 1 94 138 LEU B C 1
ATOM 5703 O O . LEU B 1 138 ? 10.836 -19.781 -12.703 1 94 138 LEU B O 1
ATOM 5707 N N . SER B 1 139 ? 11.789 -18.031 -11.688 1 94.88 139 SER B N 1
ATOM 5708 C CA . SER B 1 139 ? 13.094 -18.266 -12.289 1 94.88 139 SER B CA 1
ATOM 5709 C C . SER B 1 139 ? 13.672 -19.609 -11.844 1 94.88 139 SER B C 1
ATOM 5711 O O . SER B 1 139 ? 14.234 -20.344 -12.656 1 94.88 139 SER B O 1
ATOM 5713 N N . ILE B 1 140 ? 13.461 -19.891 -10.586 1 94.75 140 ILE B N 1
ATOM 5714 C CA . ILE B 1 140 ? 14.047 -21.109 -10.047 1 94.75 140 ILE B CA 1
ATOM 5715 C C . ILE B 1 140 ? 13.117 -22.297 -10.312 1 94.75 140 ILE B C 1
ATOM 5717 O O . ILE B 1 140 ? 13.531 -23.297 -10.891 1 94.75 140 ILE B O 1
ATOM 5721 N N . SER B 1 141 ? 11.844 -22.094 -9.992 1 91.19 141 SER B N 1
ATOM 5722 C CA . SER B 1 141 ? 10.914 -23.219 -9.977 1 91.19 141 SER B CA 1
ATOM 5723 C C . SER B 1 141 ? 10.414 -23.547 -11.375 1 91.19 141 SER B C 1
ATOM 5725 O O . SER B 1 141 ? 9.992 -24.672 -11.648 1 91.19 141 SER B O 1
ATOM 5727 N N . LEU B 1 142 ? 10.477 -22.562 -12.258 1 92.06 142 LEU B N 1
ATOM 5728 C CA . LEU B 1 142 ? 9.938 -22.797 -13.594 1 92.06 142 LEU B CA 1
ATOM 5729 C C . LEU B 1 142 ? 11.047 -22.797 -14.633 1 92.06 142 LEU B C 1
ATOM 5731 O O . LEU B 1 142 ? 11.352 -23.828 -15.234 1 92.06 142 LEU B O 1
ATOM 5735 N N . VAL B 1 143 ? 11.742 -21.734 -14.766 1 91.94 143 VAL B N 1
ATOM 5736 C CA . VAL B 1 143 ? 12.695 -21.547 -15.859 1 91.94 143 VAL B CA 1
ATOM 5737 C C . VAL B 1 143 ? 13.883 -22.484 -15.672 1 91.94 143 VAL B C 1
ATOM 5739 O O . VAL B 1 143 ? 14.211 -23.266 -16.578 1 91.94 143 VAL B O 1
ATOM 5742 N N . PHE B 1 144 ? 14.523 -22.484 -14.547 1 95.06 144 PHE B N 1
ATOM 5743 C CA . PHE B 1 144 ? 15.703 -23.312 -14.289 1 95.06 144 PHE B CA 1
ATOM 5744 C C . PHE B 1 144 ? 15.367 -24.797 -14.398 1 95.06 144 PHE B C 1
ATOM 5746 O O . PHE B 1 144 ? 16.109 -25.562 -15.023 1 95.06 144 PHE B O 1
ATOM 5753 N N . GLN B 1 145 ? 14.281 -25.141 -13.812 1 93.38 145 GLN B N 1
ATOM 5754 C CA . GLN B 1 145 ? 13.883 -26.547 -13.836 1 93.38 145 GLN B CA 1
ATOM 5755 C C . GLN B 1 145 ? 13.578 -27.016 -15.266 1 93.38 145 GLN B C 1
ATOM 5757 O O . GLN B 1 145 ? 13.867 -28.156 -15.633 1 93.38 145 GLN B O 1
ATOM 5762 N N . THR B 1 146 ? 12.984 -26.125 -16.016 1 90.5 146 THR B N 1
ATOM 5763 C CA . THR B 1 146 ? 12.672 -26.453 -17.406 1 90.5 146 THR B CA 1
ATOM 5764 C C . THR B 1 146 ? 13.953 -26.656 -18.219 1 90.5 146 THR B C 1
ATOM 5766 O O . THR B 1 146 ? 14.055 -27.594 -19 1 90.5 146 THR B O 1
ATOM 5769 N N . VAL B 1 147 ? 14.906 -25.859 -18.031 1 92.06 147 VAL B N 1
ATOM 5770 C CA . VAL B 1 147 ? 16.172 -25.938 -18.766 1 92.06 147 VAL B CA 1
ATOM 5771 C C . VAL B 1 147 ? 16.891 -27.234 -18.391 1 92.06 147 VAL B C 1
ATOM 5773 O O . VAL B 1 147 ? 17.359 -27.969 -19.266 1 92.06 147 VAL B O 1
ATOM 5776 N N . VAL B 1 148 ? 17 -27.547 -17.094 1 95.25 148 VAL B N 1
ATOM 5777 C CA . VAL B 1 148 ? 17.641 -28.766 -16.641 1 95.25 148 VAL B CA 1
ATOM 5778 C C . VAL B 1 148 ? 16.875 -29.984 -17.156 1 95.25 148 VAL B C 1
ATOM 5780 O O . VAL B 1 148 ? 17.484 -30.984 -17.562 1 95.25 148 VAL B O 1
ATOM 5783 N N . GLY B 1 149 ? 15.539 -29.859 -17.094 1 93.44 149 GLY B N 1
ATOM 5784 C CA . GLY B 1 149 ? 14.711 -30.938 -17.625 1 93.44 149 GLY B CA 1
ATOM 5785 C C . GLY B 1 149 ? 14.969 -31.219 -19.094 1 93.44 149 GLY B C 1
ATOM 5786 O O . GLY B 1 149 ? 15.047 -32.375 -19.516 1 93.44 149 GLY B O 1
ATOM 5787 N N . PHE B 1 150 ? 15.164 -30.203 -19.875 1 91.12 150 PHE B N 1
ATOM 5788 C CA . PHE B 1 150 ? 15.445 -30.344 -21.312 1 91.12 150 PHE B CA 1
ATOM 5789 C C . PHE B 1 150 ? 16.797 -31.031 -21.516 1 91.12 150 PHE B C 1
ATOM 5791 O O . PHE B 1 150 ? 16.938 -31.859 -22.422 1 91.12 150 PHE B O 1
ATOM 5798 N N . ILE B 1 151 ? 17.719 -30.656 -20.734 1 93.19 151 ILE B N 1
ATOM 5799 C CA . ILE B 1 151 ? 19.047 -31.25 -20.844 1 93.19 151 ILE B CA 1
ATOM 5800 C C . ILE B 1 151 ? 18.969 -32.75 -20.531 1 93.19 151 ILE B C 1
ATOM 5802 O O . ILE B 1 151 ? 19.531 -33.562 -21.25 1 93.19 151 ILE B O 1
ATOM 5806 N N . PHE B 1 152 ? 18.25 -33.094 -19.469 1 94.75 152 PHE B N 1
ATOM 5807 C CA . PHE B 1 152 ? 18.094 -34.469 -19.078 1 94.75 152 PHE B CA 1
ATOM 5808 C C . PHE B 1 152 ? 17.422 -35.281 -20.188 1 94.75 152 PHE B C 1
ATOM 5810 O O . PHE B 1 152 ? 17.922 -36.344 -20.562 1 94.75 152 PHE B O 1
ATOM 5817 N N . VAL B 1 153 ? 16.344 -34.781 -20.703 1 92.5 153 VAL B N 1
ATOM 5818 C CA . VAL B 1 153 ? 15.586 -35.469 -21.734 1 92.5 153 VAL B CA 1
ATOM 5819 C C . VAL B 1 153 ? 16.422 -35.594 -23 1 92.5 153 VAL B C 1
ATOM 5821 O O . VAL B 1 153 ? 16.406 -36.656 -23.656 1 92.5 153 VAL B O 1
ATOM 5824 N N . PHE B 1 154 ? 17.125 -34.594 -23.328 1 91.81 154 PHE B N 1
ATOM 5825 C CA . PHE B 1 154 ? 17.969 -34.625 -24.516 1 91.81 154 PHE B CA 1
ATOM 5826 C C . PHE B 1 154 ? 19.031 -35.719 -24.391 1 91.81 154 PHE B C 1
ATOM 5828 O O . PHE B 1 154 ? 19.234 -36.5 -25.328 1 91.81 154 PHE B O 1
ATOM 5835 N N . ILE B 1 155 ? 19.688 -35.781 -23.281 1 93.75 155 ILE B N 1
ATOM 5836 C CA . ILE B 1 155 ? 20.75 -36.75 -23.062 1 93.75 155 ILE B CA 1
ATOM 5837 C C . ILE B 1 155 ? 20.172 -38.188 -23.094 1 93.75 155 ILE B C 1
ATOM 5839 O O . ILE B 1 155 ? 20.75 -39.062 -23.703 1 93.75 155 ILE B O 1
ATOM 5843 N N . TYR B 1 156 ? 18.984 -38.344 -22.484 1 92.75 156 TYR B N 1
ATOM 5844 C CA . TYR B 1 156 ? 18.344 -39.656 -22.438 1 92.75 156 TYR B CA 1
ATOM 5845 C C . TYR B 1 156 ? 17.969 -40.125 -23.828 1 92.75 156 TYR B C 1
ATOM 5847 O O . TYR B 1 156 ? 18.25 -41.281 -24.219 1 92.75 156 TYR B O 1
ATOM 5855 N N . ILE B 1 157 ? 17.359 -39.25 -24.609 1 91.56 157 ILE B N 1
ATOM 5856 C CA . ILE B 1 157 ? 16.828 -39.625 -25.906 1 91.56 157 ILE B CA 1
ATOM 5857 C C . ILE B 1 157 ? 17.969 -39.75 -26.922 1 91.56 157 ILE B C 1
ATOM 5859 O O . ILE B 1 157 ? 17.922 -40.594 -27.812 1 91.56 157 ILE B O 1
ATOM 5863 N N . ALA B 1 158 ? 19 -39 -26.797 1 92.19 158 ALA B N 1
ATOM 5864 C CA . ALA B 1 158 ? 20.141 -39.031 -27.703 1 92.19 158 ALA B CA 1
ATOM 5865 C C . ALA B 1 158 ? 20.859 -40.375 -27.625 1 92.19 158 ALA B C 1
ATOM 5867 O O . ALA B 1 158 ? 21.438 -40.812 -28.609 1 92.19 158 ALA B O 1
ATOM 5868 N N . ARG B 1 159 ? 20.766 -41.031 -26.484 1 90.31 159 ARG B N 1
ATOM 5869 C CA . ARG B 1 159 ? 21.375 -42.344 -26.312 1 90.31 159 ARG B CA 1
ATOM 5870 C C . ARG B 1 159 ? 20.609 -43.406 -27.109 1 90.31 159 ARG B C 1
ATOM 5872 O O . ARG B 1 159 ? 21.188 -44.438 -27.484 1 90.31 159 ARG B O 1
ATOM 5879 N N . ILE B 1 160 ? 19.375 -43.062 -27.328 1 85.94 160 ILE B N 1
ATOM 5880 C CA . ILE B 1 160 ? 18.547 -44 -28.109 1 85.94 160 ILE B CA 1
ATOM 5881 C C . ILE B 1 160 ? 18.656 -43.625 -29.594 1 85.94 160 ILE B C 1
ATOM 5883 O O . ILE B 1 160 ? 19.047 -44.469 -30.406 1 85.94 160 ILE B O 1
ATOM 5887 N N . ASP B 1 161 ? 18.25 -42.344 -29.969 1 87.44 161 ASP B N 1
ATOM 5888 C CA . ASP B 1 161 ? 18.344 -41.844 -31.344 1 87.44 161 ASP B CA 1
ATOM 5889 C C . ASP B 1 161 ? 18.469 -40.312 -31.359 1 87.44 161 ASP B C 1
ATOM 5891 O O . ASP B 1 161 ? 17.578 -39.625 -30.875 1 87.44 161 ASP B O 1
ATOM 5895 N N . VAL B 1 162 ? 19.422 -39.812 -32 1 88.69 162 VAL B N 1
ATOM 5896 C CA . VAL B 1 162 ? 19.734 -38.375 -31.984 1 88.69 162 VAL B CA 1
ATOM 5897 C C . VAL B 1 162 ? 18.688 -37.625 -32.812 1 88.69 162 VAL B C 1
ATOM 5899 O O . VAL B 1 162 ? 18.406 -36.438 -32.531 1 88.69 162 VAL B O 1
ATOM 5902 N N . LYS B 1 163 ? 18.047 -38.219 -33.781 1 84.69 163 LYS B N 1
ATOM 5903 C CA . LYS B 1 163 ? 17.047 -37.562 -34.594 1 84.69 163 LYS B CA 1
ATOM 5904 C C . LYS B 1 163 ? 15.805 -37.188 -33.781 1 84.69 163 LYS B C 1
ATOM 5906 O O . LYS B 1 163 ? 15.258 -36.094 -33.938 1 84.69 163 LYS B O 1
ATOM 5911 N N . ILE B 1 164 ? 15.453 -38.062 -32.875 1 84.06 164 ILE B N 1
ATOM 5912 C CA . ILE B 1 164 ? 14.297 -37.812 -32.031 1 84.06 164 ILE B CA 1
ATOM 5913 C C . ILE B 1 164 ? 14.609 -36.719 -31.031 1 84.06 164 ILE B C 1
ATOM 5915 O O . ILE B 1 164 ? 13.766 -35.844 -30.766 1 84.06 164 ILE B O 1
ATOM 5919 N N . ALA B 1 165 ? 15.828 -36.781 -30.578 1 89.12 165 ALA B N 1
ATOM 5920 C CA . ALA B 1 165 ? 16.266 -35.781 -29.594 1 89.12 165 ALA B CA 1
ATOM 5921 C C . ALA B 1 165 ? 16.203 -34.375 -30.188 1 89.12 165 ALA B C 1
ATOM 5923 O O . ALA B 1 165 ? 15.844 -33.406 -29.5 1 89.12 165 ALA B O 1
ATOM 5924 N N . LEU B 1 166 ? 16.5 -34.188 -31.406 1 86.94 166 LEU B N 1
ATOM 5925 C CA . LEU B 1 166 ? 16.516 -32.875 -32.062 1 86.94 166 LEU B CA 1
ATOM 5926 C C . LEU B 1 166 ? 15.109 -32.312 -32.219 1 86.94 166 LEU B C 1
ATOM 5928 O O . LEU B 1 166 ? 14.914 -31.109 -32.125 1 86.94 166 LEU B O 1
ATOM 5932 N N . ILE B 1 167 ? 14.156 -33.156 -32.375 1 82.06 167 ILE B N 1
ATOM 5933 C CA . ILE B 1 167 ? 12.773 -32.688 -32.469 1 82.06 167 ILE B CA 1
ATOM 5934 C C . ILE B 1 167 ? 12.312 -32.094 -31.156 1 82.06 167 ILE B C 1
ATOM 5936 O O . ILE B 1 167 ? 11.617 -31.094 -31.125 1 82.06 167 ILE B O 1
ATOM 5940 N N . PHE B 1 168 ? 12.75 -32.75 -30.062 1 84.06 168 PHE B N 1
ATOM 5941 C CA . PHE B 1 168 ? 12.406 -32.25 -28.734 1 84.06 168 PHE B CA 1
ATOM 5942 C C . PHE B 1 168 ? 13.031 -30.891 -28.484 1 84.06 168 PHE B C 1
ATOM 5944 O O . PHE B 1 168 ? 12.375 -29.984 -27.969 1 84.06 168 PHE B O 1
ATOM 5951 N N . ILE B 1 169 ? 14.172 -30.656 -28.953 1 84.31 169 ILE B N 1
ATOM 5952 C CA . ILE B 1 169 ? 14.945 -29.453 -28.625 1 84.31 169 ILE B CA 1
ATOM 5953 C C . ILE B 1 169 ? 14.406 -28.266 -29.422 1 84.31 169 ILE B C 1
ATOM 5955 O O . ILE B 1 169 ? 14.422 -27.141 -28.953 1 84.31 169 ILE B O 1
ATOM 5959 N N . VAL B 1 170 ? 13.914 -28.484 -30.594 1 85.88 170 VAL B N 1
ATOM 5960 C CA . VAL B 1 170 ? 13.469 -27.422 -31.484 1 85.88 170 VAL B CA 1
ATOM 5961 C C . VAL B 1 170 ? 12.203 -26.781 -30.938 1 85.88 170 VAL B C 1
ATOM 5963 O O . VAL B 1 170 ? 11.906 -25.609 -31.234 1 85.88 170 VAL B O 1
ATOM 5966 N N . THR B 1 171 ? 11.547 -27.469 -30.078 1 80.12 171 THR B N 1
ATOM 5967 C CA . THR B 1 171 ? 10.297 -26.953 -29.516 1 80.12 171 THR B CA 1
ATOM 5968 C C . THR B 1 171 ? 10.57 -25.734 -28.625 1 80.12 171 THR B C 1
ATOM 5970 O O . THR B 1 171 ? 9.805 -24.766 -28.656 1 80.12 171 THR B O 1
ATOM 5973 N N . ALA B 1 172 ? 11.68 -25.703 -27.906 1 80.12 172 ALA B N 1
ATOM 5974 C CA . ALA B 1 172 ? 11.984 -24.672 -26.938 1 80.12 172 ALA B CA 1
ATOM 5975 C C . ALA B 1 172 ? 12.227 -23.328 -27.625 1 80.12 172 ALA B C 1
ATOM 5977 O O . ALA B 1 172 ? 11.609 -22.312 -27.266 1 80.12 172 ALA B O 1
ATOM 5978 N N . PRO B 1 173 ? 13 -23.203 -28.594 1 82 173 PRO B N 1
ATOM 5979 C CA . PRO B 1 173 ? 13.211 -21.922 -29.281 1 82 173 PRO B CA 1
ATOM 5980 C C . PRO B 1 173 ? 11.969 -21.422 -30 1 82 173 PRO B C 1
ATOM 5982 O O . PRO B 1 173 ? 11.75 -20.203 -30.094 1 82 173 PRO B O 1
ATOM 5985 N N . ILE B 1 174 ? 11.125 -22.25 -30.469 1 83.62 174 ILE B N 1
ATOM 5986 C CA . ILE B 1 174 ? 9.898 -21.844 -31.141 1 83.62 174 ILE B CA 1
ATOM 5987 C C . ILE B 1 174 ? 8.969 -21.156 -30.156 1 83.62 174 ILE B C 1
ATOM 5989 O O . ILE B 1 174 ? 8.43 -20.078 -30.453 1 83.62 174 ILE B O 1
ATOM 5993 N N . ILE B 1 175 ? 8.922 -21.75 -29.062 1 80.5 175 ILE B N 1
ATOM 5994 C CA . ILE B 1 175 ? 8.062 -21.172 -28.031 1 80.5 175 ILE B CA 1
ATOM 5995 C C . ILE B 1 175 ? 8.656 -19.844 -27.547 1 80.5 175 ILE B C 1
ATOM 5997 O O . ILE B 1 175 ? 7.922 -18.891 -27.281 1 80.5 175 ILE B O 1
ATOM 6001 N N . GLY B 1 176 ? 9.969 -19.797 -27.406 1 78.19 176 GLY B N 1
ATOM 6002 C CA . GLY B 1 176 ? 10.641 -18.578 -26.984 1 78.19 176 GLY B CA 1
ATOM 6003 C C . GLY B 1 176 ? 10.406 -17.406 -27.922 1 78.19 176 GLY B C 1
ATOM 6004 O O . GLY B 1 176 ? 10.172 -16.281 -27.484 1 78.19 176 GLY B O 1
ATOM 6005 N N . LEU B 1 177 ? 10.398 -17.641 -29.141 1 80.06 177 LEU B N 1
ATOM 6006 C CA . LEU B 1 177 ? 10.227 -16.609 -30.172 1 80.06 177 LEU B CA 1
ATOM 6007 C C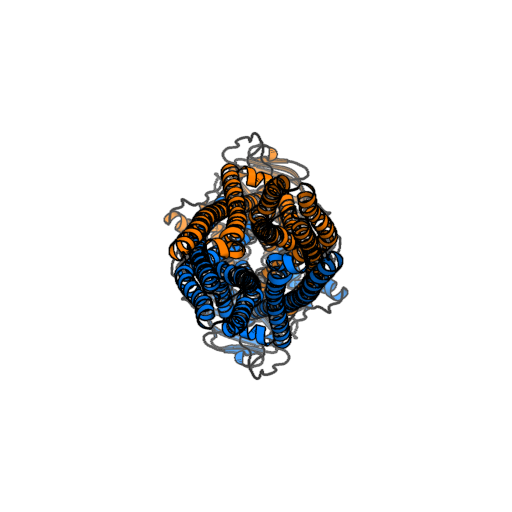 . LEU B 1 177 ? 8.805 -16.062 -30.156 1 80.06 177 LEU B C 1
ATOM 6009 O O . LEU B 1 177 ? 8.602 -14.852 -30.219 1 80.06 177 LEU B O 1
ATOM 6013 N N . VAL B 1 178 ? 7.867 -16.969 -29.984 1 77.81 178 VAL B N 1
ATOM 6014 C CA . VAL B 1 178 ? 6.465 -16.562 -29.953 1 77.81 178 VAL B CA 1
ATOM 6015 C C . VAL B 1 178 ? 6.184 -15.734 -28.703 1 77.81 178 VAL B C 1
ATOM 6017 O O . VAL B 1 178 ? 5.457 -14.734 -28.766 1 77.81 178 VAL B O 1
ATOM 6020 N N . SER B 1 179 ? 6.797 -16.094 -27.672 1 77.56 179 SER B N 1
ATOM 6021 C CA . SER B 1 179 ? 6.582 -15.461 -26.375 1 77.56 179 SER B CA 1
ATOM 6022 C C . SER B 1 179 ? 7.176 -14.055 -26.359 1 77.56 179 SER B C 1
ATOM 6024 O O . SER B 1 179 ? 6.613 -13.148 -25.75 1 77.56 179 SER B O 1
ATOM 6026 N N . SER B 1 180 ? 8.258 -13.789 -27.062 1 78.56 180 SER B N 1
ATOM 6027 C CA . SER B 1 180 ? 8.961 -12.508 -27 1 78.56 180 SER B CA 1
ATOM 6028 C C . SER B 1 180 ? 8.164 -11.406 -27.688 1 78.56 180 SER B C 1
ATOM 6030 O O . SER B 1 180 ? 8.148 -10.266 -27.219 1 78.56 180 SER B O 1
ATOM 6032 N N . TYR B 1 181 ? 7.449 -11.68 -28.672 1 79.19 181 TYR B N 1
ATOM 6033 C CA . TYR B 1 181 ? 6.711 -10.68 -29.438 1 79.19 181 TYR B CA 1
ATOM 6034 C C . TYR B 1 181 ? 5.512 -10.164 -28.641 1 79.19 181 TYR B C 1
ATOM 6036 O O . TYR B 1 181 ? 5.328 -8.953 -28.5 1 79.19 181 TYR B O 1
ATOM 6044 N N . LEU B 1 182 ? 4.785 -10.961 -28.109 1 78.94 182 LEU B N 1
ATOM 6045 C CA . LEU B 1 182 ? 3.586 -10.555 -27.375 1 78.94 182 LEU B CA 1
ATOM 6046 C C . LEU B 1 182 ? 3.945 -10.039 -25.984 1 78.94 182 LEU B C 1
ATOM 6048 O O . LEU B 1 182 ? 3.186 -9.273 -25.391 1 78.94 182 LEU B O 1
ATOM 6052 N N . GLY B 1 183 ? 5.082 -10.273 -25.547 1 81.75 183 GLY B N 1
ATOM 6053 C CA . GLY B 1 183 ? 5.566 -9.828 -24.25 1 81.75 183 GLY B CA 1
ATOM 6054 C C . GLY B 1 183 ? 5.789 -8.328 -24.188 1 81.75 183 GLY B C 1
ATOM 6055 O O . GLY B 1 183 ? 5.516 -7.699 -23.156 1 81.75 183 GLY B O 1
ATOM 6056 N N . LYS B 1 184 ? 6.074 -7.719 -25.297 1 84.62 184 LYS B N 1
ATOM 6057 C CA . LYS B 1 184 ? 6.344 -6.281 -25.328 1 84.62 184 LYS B CA 1
ATOM 6058 C C . LYS B 1 184 ? 5.062 -5.477 -25.141 1 84.62 184 LYS B C 1
ATOM 6060 O O . LYS B 1 184 ? 5.07 -4.445 -24.469 1 84.62 184 LYS B O 1
ATOM 6065 N N . LYS B 1 185 ? 3.99 -5.941 -25.703 1 87.25 185 LYS B N 1
ATOM 6066 C CA . LYS B 1 185 ? 2.715 -5.246 -25.547 1 87.25 185 LYS B CA 1
ATOM 6067 C C . LYS B 1 185 ? 2.223 -5.32 -24.109 1 87.25 185 LYS B C 1
ATOM 6069 O O . LYS B 1 185 ? 1.687 -4.344 -23.578 1 87.25 185 LYS B O 1
ATOM 6074 N N . ILE B 1 186 ? 2.455 -6.383 -23.547 1 87.88 186 ILE B N 1
ATOM 6075 C CA . ILE B 1 186 ? 2.059 -6.582 -22.156 1 87.88 186 ILE B CA 1
ATOM 6076 C C . ILE B 1 186 ? 2.873 -5.664 -21.25 1 87.88 186 ILE B C 1
ATOM 6078 O O . ILE B 1 186 ? 2.336 -5.066 -20.312 1 87.88 186 ILE B O 1
ATOM 6082 N N . LYS B 1 187 ? 4.098 -5.461 -21.578 1 86.94 187 LYS B N 1
ATOM 6083 C CA . LYS B 1 187 ? 4.984 -4.609 -20.781 1 86.94 187 LYS B CA 1
ATOM 6084 C C . LYS B 1 187 ? 4.512 -3.16 -20.797 1 86.94 187 LYS B C 1
ATOM 6086 O O . LYS B 1 187 ? 4.484 -2.502 -19.75 1 86.94 187 LYS B O 1
ATOM 6091 N N . GLU B 1 188 ? 4.086 -2.709 -21.891 1 90.12 188 GLU B N 1
ATOM 6092 C CA . GLU B 1 188 ? 3.668 -1.316 -22.016 1 90.12 188 GLU B CA 1
ATOM 6093 C C . GLU B 1 188 ? 2.393 -1.044 -21.234 1 90.12 188 GLU B C 1
ATOM 6095 O O . GLU B 1 188 ? 2.291 -0.029 -20.531 1 90.12 188 GLU B O 1
ATOM 6100 N N . VAL B 1 189 ? 1.479 -1.912 -21.344 1 90.31 189 VAL B N 1
ATOM 6101 C CA . VAL B 1 189 ? 0.223 -1.741 -20.625 1 90.31 189 VAL B CA 1
ATOM 6102 C C . VAL B 1 189 ? 0.468 -1.873 -19.125 1 90.31 189 VAL B C 1
ATOM 6104 O O . VAL B 1 189 ? -0.125 -1.144 -18.328 1 90.31 189 VAL B O 1
ATOM 6107 N N . SER B 1 190 ? 1.374 -2.746 -18.719 1 87.88 190 SER B N 1
ATOM 6108 C CA . SER B 1 190 ? 1.695 -2.953 -17.297 1 87.88 190 SER B CA 1
ATOM 6109 C C . SER B 1 190 ? 2.342 -1.712 -16.703 1 87.88 190 SER B C 1
ATOM 6111 O O . SER B 1 190 ? 2.066 -1.359 -15.547 1 87.88 190 SER B O 1
ATOM 6113 N N . LYS B 1 191 ? 3.148 -1.085 -17.484 1 89.5 191 LYS B N 1
ATOM 6114 C CA . LYS B 1 191 ? 3.787 0.146 -17.016 1 89.5 191 LYS B CA 1
ATOM 6115 C C . LYS B 1 191 ? 2.748 1.218 -16.703 1 89.5 191 LYS B C 1
ATOM 6117 O O . LYS B 1 191 ? 2.848 1.901 -15.68 1 89.5 191 LYS B O 1
ATOM 6122 N N . THR B 1 192 ? 1.809 1.276 -17.562 1 91.5 192 THR B N 1
ATOM 6123 C CA . THR B 1 192 ? 0.757 2.27 -17.375 1 91.5 192 THR B CA 1
ATOM 6124 C C . THR B 1 192 ? -0.105 1.925 -16.156 1 91.5 192 THR B C 1
ATOM 6126 O O . THR B 1 192 ? -0.498 2.811 -15.406 1 91.5 192 THR B O 1
ATOM 6129 N N . ILE B 1 193 ? -0.372 0.665 -15.953 1 90.5 193 ILE B N 1
ATOM 6130 C CA . ILE B 1 193 ? -1.179 0.209 -14.82 1 90.5 193 ILE B CA 1
ATOM 6131 C C . ILE B 1 193 ? -0.469 0.542 -13.516 1 90.5 193 ILE B C 1
ATOM 6133 O O . ILE B 1 193 ? -1.087 1.054 -12.578 1 90.5 193 ILE B O 1
ATOM 6137 N N . VAL B 1 194 ? 0.81 0.349 -13.469 1 84.25 194 VAL B N 1
ATOM 6138 C CA . VAL B 1 194 ? 1.58 0.593 -12.258 1 84.25 194 VAL B CA 1
ATOM 6139 C C . VAL B 1 194 ? 1.591 2.088 -11.938 1 84.25 194 VAL B C 1
ATOM 6141 O O . VAL B 1 194 ? 1.399 2.488 -10.789 1 84.25 194 VAL B O 1
ATOM 6144 N N . ARG B 1 195 ? 1.711 2.836 -12.93 1 86.38 195 ARG B N 1
ATOM 6145 C CA . ARG B 1 195 ? 1.725 4.285 -12.75 1 86.38 195 ARG B CA 1
ATOM 6146 C C . ARG B 1 195 ? 0.384 4.785 -12.227 1 86.38 195 ARG B C 1
ATOM 6148 O O . ARG B 1 195 ? 0.339 5.582 -11.281 1 86.38 195 ARG B O 1
ATOM 6155 N N . GLN B 1 196 ? -0.65 4.309 -12.82 1 88.88 196 GLN B N 1
ATOM 6156 C CA . GLN B 1 196 ? -1.984 4.742 -12.422 1 88.88 196 GLN B CA 1
ATOM 6157 C C . GLN B 1 196 ? -2.34 4.227 -11.031 1 88.88 196 GLN B C 1
ATOM 6159 O O . GLN B 1 196 ? -3.023 4.906 -10.266 1 88.88 196 GLN B O 1
ATOM 6164 N N . THR B 1 197 ? -1.864 3.086 -10.719 1 87.31 197 THR B N 1
ATOM 6165 C CA . THR B 1 197 ? -2.123 2.512 -9.406 1 87.31 197 THR B CA 1
ATOM 6166 C C . THR B 1 197 ? -1.368 3.277 -8.32 1 87.31 197 THR B C 1
ATOM 6168 O O . THR B 1 197 ? -1.897 3.506 -7.234 1 87.31 197 THR B O 1
ATOM 6171 N N . ASN B 1 198 ? -0.185 3.697 -8.656 1 83.06 198 ASN B N 1
ATOM 6172 C CA . ASN B 1 198 ? 0.575 4.535 -7.738 1 83.06 198 ASN B CA 1
ATOM 6173 C C . ASN B 1 198 ? -0.121 5.867 -7.488 1 83.06 198 ASN B C 1
ATOM 6175 O O . ASN B 1 198 ? -0.215 6.32 -6.348 1 83.06 198 ASN B O 1
ATOM 6179 N N . ALA B 1 199 ? -0.611 6.391 -8.5 1 85.38 199 ALA B N 1
ATOM 6180 C CA . ALA B 1 199 ? -1.307 7.668 -8.398 1 85.38 199 ALA B CA 1
ATOM 6181 C C . ALA B 1 199 ? -2.588 7.539 -7.582 1 85.38 199 ALA B C 1
ATOM 6183 O O . ALA B 1 199 ? -2.926 8.43 -6.797 1 85.38 199 ALA B O 1
ATOM 6184 N N . LEU B 1 200 ? -3.297 6.465 -7.82 1 87.25 200 LEU B N 1
ATOM 6185 C CA . LEU B 1 200 ? -4.527 6.223 -7.078 1 87.25 200 LEU B CA 1
ATOM 6186 C C . LEU B 1 200 ? -4.242 6.051 -5.59 1 87.25 200 LEU B C 1
ATOM 6188 O O . LEU B 1 200 ? -4.992 6.547 -4.75 1 87.25 200 LEU B O 1
ATOM 6192 N N . ALA B 1 201 ? -3.152 5.359 -5.266 1 85.56 201 ALA B N 1
ATOM 6193 C CA . ALA B 1 201 ? -2.754 5.188 -3.871 1 85.56 201 ALA B CA 1
ATOM 6194 C C . ALA B 1 201 ? -2.439 6.531 -3.219 1 85.56 201 ALA B C 1
ATOM 6196 O O . ALA B 1 201 ? -2.861 6.793 -2.09 1 85.56 201 ALA B O 1
ATOM 6197 N N . GLY B 1 202 ? -1.794 7.348 -3.916 1 82.88 202 GLY B N 1
ATOM 6198 C CA . GLY B 1 202 ? -1.502 8.688 -3.432 1 82.88 202 GLY B CA 1
ATOM 6199 C C . GLY B 1 202 ? -2.746 9.531 -3.229 1 82.88 202 GLY B C 1
ATOM 6200 O O . GLY B 1 202 ? -2.904 10.172 -2.188 1 82.88 202 GLY B O 1
ATOM 6201 N N . ALA B 1 203 ? -3.607 9.492 -4.18 1 85.62 203 ALA B N 1
ATOM 6202 C CA . ALA B 1 203 ? -4.84 10.273 -4.113 1 85.62 203 ALA B CA 1
ATOM 6203 C C . ALA B 1 203 ? -5.738 9.789 -2.98 1 85.62 203 ALA B C 1
ATOM 6205 O O . ALA B 1 203 ? -6.383 10.594 -2.303 1 85.62 203 ALA B O 1
ATOM 6206 N N . THR B 1 204 ? -5.773 8.531 -2.801 1 86.38 204 THR B N 1
ATOM 6207 C CA . THR B 1 204 ? -6.605 7.949 -1.751 1 86.38 204 THR B CA 1
ATOM 6208 C C . THR B 1 204 ? -6.102 8.367 -0.372 1 86.38 204 THR B C 1
ATOM 6210 O O . THR B 1 204 ? -6.887 8.797 0.478 1 86.38 204 THR B O 1
ATOM 6213 N N . THR B 1 205 ? -4.844 8.281 -0.147 1 82.12 205 THR B N 1
ATOM 6214 C CA . THR B 1 205 ? -4.273 8.656 1.143 1 82.12 205 THR B CA 1
ATOM 6215 C C . THR B 1 205 ? -4.449 10.148 1.396 1 82.12 205 THR B C 1
ATOM 6217 O O . THR B 1 205 ? -4.699 10.57 2.529 1 82.12 205 THR B O 1
ATOM 6220 N N . GLU B 1 206 ? -4.395 10.859 0.356 1 83 206 GLU B N 1
ATOM 6221 C CA . GLU B 1 206 ? -4.574 12.305 0.475 1 83 206 GLU B CA 1
ATOM 6222 C C . GLU B 1 206 ? -6.012 12.656 0.853 1 83 206 GLU B C 1
ATOM 6224 O O . GLU B 1 206 ? -6.242 13.539 1.683 1 83 206 GLU B O 1
ATOM 6229 N N . SER B 1 207 ? -6.938 12.039 0.224 1 85.81 207 SER B N 1
ATOM 6230 C CA . SER B 1 207 ? -8.344 12.281 0.514 1 85.81 207 SER B CA 1
ATOM 6231 C C . SER B 1 207 ? -8.688 11.914 1.955 1 85.81 207 SER B C 1
ATOM 6233 O O . SER B 1 207 ? -9.438 12.625 2.621 1 85.81 207 SER B O 1
ATOM 6235 N N . LEU B 1 208 ? -8.062 10.898 2.43 1 83.25 208 LEU B N 1
ATOM 6236 C CA . LEU B 1 208 ? -8.32 10.453 3.795 1 83.25 208 LEU B CA 1
ATOM 6237 C C . LEU B 1 208 ? -7.656 11.383 4.805 1 83.25 208 LEU B C 1
ATOM 6239 O O . LEU B 1 208 ? -8.211 11.641 5.875 1 83.25 208 LEU B O 1
ATOM 6243 N N . ARG B 1 209 ? -6.594 11.867 4.395 1 77.81 209 ARG B N 1
ATOM 6244 C CA . ARG B 1 209 ? -5.887 12.82 5.25 1 77.81 209 ARG B CA 1
ATOM 6245 C C . ARG B 1 209 ? -6.652 14.133 5.359 1 77.81 209 ARG B C 1
ATOM 6247 O O . ARG B 1 209 ? -6.652 14.766 6.418 1 77.81 209 ARG B O 1
ATOM 6254 N N . ASN B 1 210 ? -7.285 14.492 4.227 1 81.38 210 ASN B N 1
ATOM 6255 C CA . ASN B 1 210 ? -8.039 15.742 4.176 1 81.38 210 ASN B CA 1
ATOM 6256 C C . ASN B 1 210 ? -9.523 15.508 4.422 1 81.38 210 ASN B C 1
ATOM 6258 O O . ASN B 1 210 ? -10.367 16.234 3.896 1 81.38 210 ASN B O 1
ATOM 6262 N N . ILE B 1 211 ? -9.859 14.5 5.176 1 84.81 211 ILE B N 1
ATOM 6263 C CA . ILE B 1 211 ? -11.242 14.062 5.352 1 84.81 211 ILE B CA 1
ATOM 6264 C C . ILE B 1 211 ? -12.047 15.164 6.047 1 84.81 211 ILE B C 1
ATOM 6266 O O . ILE B 1 211 ? -13.234 15.328 5.773 1 84.81 211 ILE B O 1
ATOM 6270 N N . GLU B 1 212 ? -11.406 15.883 6.973 1 82.94 212 GLU B N 1
ATOM 6271 C CA . GLU B 1 212 ? -12.102 16.969 7.664 1 82.94 212 GLU B CA 1
ATOM 6272 C C . GLU B 1 212 ? -12.641 18 6.676 1 82.94 212 GLU B C 1
ATOM 6274 O O . GLU B 1 212 ? -13.797 18.422 6.773 1 82.94 212 GLU B O 1
ATOM 6279 N N . LEU B 1 213 ? -11.852 18.344 5.738 1 84.56 213 LEU B N 1
ATOM 6280 C CA . LEU B 1 213 ? -12.25 19.312 4.723 1 84.56 213 LEU B CA 1
ATOM 6281 C C . LEU B 1 213 ? -13.312 18.734 3.797 1 84.56 213 LEU B C 1
ATOM 6283 O O . LEU B 1 213 ? -14.305 19.391 3.496 1 84.56 213 LEU B O 1
ATOM 6287 N N . VAL B 1 214 ? -13.141 17.547 3.4 1 87.38 214 VAL B N 1
ATOM 6288 C CA . VAL B 1 214 ? -14.039 16.891 2.453 1 87.38 214 VAL B CA 1
ATOM 6289 C C . VAL B 1 214 ? -15.438 16.766 3.062 1 87.38 214 VAL B C 1
ATOM 6291 O O . VAL B 1 214 ? -16.438 17.109 2.418 1 87.38 214 VAL B O 1
ATOM 6294 N N . LYS B 1 215 ? -15.469 16.469 4.273 1 87 215 LYS B N 1
ATOM 6295 C CA . LYS B 1 215 ? -16.75 16.234 4.93 1 87 215 LYS B CA 1
ATOM 6296 C C . LYS B 1 215 ? -17.406 17.547 5.34 1 87 215 LYS B C 1
ATOM 6298 O O . LYS B 1 215 ? -18.625 17.703 5.242 1 87 215 LYS B O 1
ATOM 6303 N N . SER B 1 216 ? -16.609 18.391 5.797 1 86.5 216 SER B N 1
ATOM 6304 C CA . SER B 1 216 ? -17.141 19.656 6.289 1 86.5 216 SER B CA 1
ATOM 6305 C C . SER B 1 216 ? -17.797 20.453 5.16 1 86.5 216 SER B C 1
ATOM 6307 O O . SER B 1 216 ? -18.688 21.266 5.398 1 86.5 216 SER B O 1
ATOM 6309 N N . LEU B 1 217 ? -17.359 20.156 3.98 1 86.69 217 LEU B N 1
ATOM 6310 C CA . LEU B 1 217 ? -17.891 20.922 2.854 1 86.69 217 LEU B CA 1
ATOM 6311 C C . LEU B 1 217 ? -18.859 20.078 2.033 1 86.69 217 LEU B C 1
ATOM 6313 O O . LEU B 1 217 ? -19.312 20.5 0.969 1 86.69 217 LEU B O 1
ATOM 6317 N N . GLY B 1 218 ? -19.125 18.938 2.453 1 85.31 218 GLY B N 1
ATOM 6318 C CA . GLY B 1 218 ? -20.062 18.078 1.771 1 85.31 218 GLY B CA 1
ATOM 6319 C C . GLY B 1 218 ? -19.562 17.578 0.433 1 85.31 218 GLY B C 1
ATOM 6320 O O . GLY B 1 218 ? -20.344 17.422 -0.514 1 85.31 218 GLY B O 1
ATOM 6321 N N . LEU B 1 219 ? -18.312 17.359 0.335 1 87.44 219 LEU B N 1
ATOM 6322 C CA . LEU B 1 219 ? -17.703 17.016 -0.949 1 87.44 219 LEU B CA 1
ATOM 6323 C C . LEU B 1 219 ? -17.391 15.523 -1.011 1 87.44 219 LEU B C 1
ATOM 6325 O O . LEU B 1 219 ? -16.641 15.086 -1.877 1 87.44 219 LEU B O 1
ATOM 6329 N N . THR B 1 220 ? -17.969 14.766 -0.156 1 87.62 220 THR B N 1
ATOM 6330 C CA . THR B 1 220 ? -17.672 13.336 -0.071 1 87.62 220 THR B CA 1
ATOM 6331 C C . THR B 1 220 ? -18.031 12.633 -1.38 1 87.62 220 THR B C 1
ATOM 6333 O O . THR B 1 220 ? -17.234 11.852 -1.901 1 87.62 220 THR B O 1
ATOM 6336 N N . HIS B 1 221 ? -19.188 12.922 -1.953 1 88.5 221 HIS B N 1
ATOM 6337 C CA . HIS B 1 221 ? -19.625 12.266 -3.184 1 88.5 221 HIS B CA 1
ATOM 6338 C C . HIS B 1 221 ? -18.734 12.664 -4.359 1 88.5 221 HIS B C 1
ATOM 6340 O O . HIS B 1 221 ? -18.422 11.836 -5.219 1 88.5 221 HIS B O 1
ATOM 6346 N N . GLN B 1 222 ? -18.375 13.867 -4.359 1 88.88 222 GLN B N 1
ATOM 6347 C CA . GLN B 1 222 ? -17.484 14.336 -5.418 1 88.88 222 GLN B CA 1
ATOM 6348 C C . GLN B 1 222 ? -16.141 13.633 -5.359 1 88.88 222 GLN B C 1
ATOM 6350 O O . GLN B 1 222 ? -15.594 13.234 -6.395 1 88.88 222 GLN B O 1
ATOM 6355 N N . GLU B 1 223 ? -15.672 13.602 -4.199 1 89.56 223 GLU B N 1
ATOM 6356 C CA . GLU B 1 223 ? -14.383 12.938 -4.023 1 89.56 223 GLU B CA 1
ATOM 6357 C C . GLU B 1 223 ? -14.469 11.453 -4.355 1 89.56 223 GLU B C 1
ATOM 6359 O O . GLU B 1 223 ? -13.547 10.891 -4.945 1 89.56 223 GLU B O 1
ATOM 6364 N N . GLU B 1 224 ? -15.531 10.836 -3.926 1 91.69 224 GLU B N 1
ATOM 6365 C CA . GLU B 1 224 ? -15.773 9.438 -4.27 1 91.69 224 GLU B CA 1
ATOM 6366 C C . GLU B 1 224 ? -15.773 9.234 -5.781 1 91.69 224 GLU B C 1
ATOM 6368 O O . GLU B 1 224 ? -15.125 8.305 -6.285 1 91.69 224 GLU B O 1
ATOM 6373 N N . ASN B 1 225 ? -16.422 10.031 -6.469 1 91.31 225 ASN B N 1
ATOM 6374 C CA . ASN B 1 225 ? -16.516 9.922 -7.918 1 91.31 225 ASN B CA 1
ATOM 6375 C C . ASN B 1 225 ? -15.156 10.117 -8.578 1 91.31 225 ASN B C 1
ATOM 6377 O O . ASN B 1 225 ? -14.82 9.422 -9.539 1 91.31 225 ASN B O 1
ATOM 6381 N N . ARG B 1 226 ? -14.43 11.016 -8.047 1 90.12 226 ARG B N 1
ATOM 6382 C CA . ARG B 1 226 ? -13.102 11.273 -8.578 1 90.12 226 ARG B CA 1
ATOM 6383 C C . ARG B 1 226 ? -12.195 10.055 -8.422 1 90.12 226 ARG B C 1
ATOM 6385 O O . ARG B 1 226 ? -11.531 9.648 -9.375 1 90.12 226 ARG B O 1
ATOM 6392 N N . LEU B 1 227 ? -12.219 9.477 -7.289 1 89.88 227 LEU B N 1
ATOM 6393 C CA . LEU B 1 227 ? -11.398 8.305 -7.02 1 89.88 227 LEU B CA 1
ATOM 6394 C C . LEU B 1 227 ? -11.898 7.098 -7.805 1 89.88 227 LEU B C 1
ATOM 6396 O O . LEU B 1 227 ? -11.102 6.312 -8.328 1 89.88 227 LEU B O 1
ATOM 6400 N N . ASN B 1 228 ? -13.188 7 -7.957 1 91.44 228 ASN B N 1
ATOM 6401 C CA . ASN B 1 228 ? -13.781 5.887 -8.688 1 91.44 228 ASN B CA 1
ATOM 6402 C C . ASN B 1 228 ? -13.461 5.961 -10.18 1 91.44 228 ASN B C 1
ATOM 6404 O O . ASN B 1 228 ? -13.32 4.93 -10.836 1 91.44 228 ASN B O 1
ATOM 6408 N N . LEU B 1 229 ? -13.367 7.141 -10.688 1 90.62 229 LEU B N 1
ATOM 6409 C CA . LEU B 1 229 ? -13 7.305 -12.094 1 90.62 229 LEU B CA 1
ATOM 6410 C C . LEU B 1 229 ? -11.602 6.762 -12.359 1 90.62 229 LEU B C 1
ATOM 6412 O O . LEU B 1 229 ? -11.359 6.137 -13.391 1 90.62 229 LEU B O 1
ATOM 6416 N N . ASN B 1 230 ? -10.766 6.973 -11.43 1 90.69 230 ASN B N 1
ATOM 6417 C CA . ASN B 1 230 ? -9.414 6.434 -11.562 1 90.69 230 ASN B CA 1
ATOM 6418 C C . ASN B 1 230 ? -9.406 4.91 -11.469 1 90.69 230 ASN B C 1
ATOM 6420 O O . ASN B 1 230 ? -8.664 4.246 -12.195 1 90.69 230 ASN B O 1
ATOM 6424 N N . THR B 1 231 ? -10.234 4.406 -10.648 1 90.75 231 THR B N 1
ATOM 6425 C CA . THR B 1 231 ? -10.359 2.959 -10.508 1 90.75 231 THR B CA 1
ATOM 6426 C C . THR B 1 231 ? -10.875 2.334 -11.805 1 90.75 231 THR B C 1
ATOM 6428 O O . THR B 1 231 ? -10.398 1.278 -12.227 1 90.75 231 THR B O 1
ATOM 6431 N N . LEU B 1 232 ? -11.805 2.99 -12.453 1 91.94 232 LEU B N 1
ATOM 6432 C CA . LEU B 1 232 ? -12.383 2.479 -13.688 1 91.94 232 LEU B CA 1
ATOM 6433 C C . LEU B 1 232 ? -11.383 2.555 -14.836 1 91.94 232 LEU B C 1
ATOM 6435 O O . LEU B 1 232 ? -11.367 1.688 -15.711 1 91.94 232 LEU B O 1
ATOM 6439 N N . LYS B 1 233 ? -10.562 3.592 -14.789 1 93.19 233 LYS B N 1
ATOM 6440 C CA . LYS B 1 233 ? -9.5 3.684 -15.789 1 93.19 233 LYS B CA 1
ATOM 6441 C C . LYS B 1 233 ? -8.531 2.516 -15.664 1 93.19 233 LYS B C 1
ATOM 6443 O O . LYS B 1 233 ? -8.117 1.933 -16.672 1 93.19 233 LYS B O 1
ATOM 6448 N N . ILE B 1 234 ? -8.234 2.188 -14.469 1 92.81 234 ILE B N 1
ATOM 6449 C CA . ILE B 1 234 ? -7.344 1.064 -14.211 1 92.81 234 ILE B CA 1
ATOM 6450 C C . ILE B 1 234 ? -8.008 -0.237 -14.648 1 92.81 234 ILE B C 1
ATOM 6452 O O . ILE B 1 234 ? -7.363 -1.11 -15.227 1 92.81 234 ILE B O 1
ATOM 6456 N N . LEU B 1 235 ? -9.312 -0.341 -14.43 1 93.5 235 LEU B N 1
ATOM 6457 C CA . LEU B 1 235 ? -10.062 -1.526 -14.828 1 93.5 235 LEU B CA 1
ATOM 6458 C C . LEU B 1 235 ? -10.008 -1.725 -16.344 1 93.5 235 LEU B C 1
ATOM 6460 O O . LEU B 1 235 ? -9.789 -2.84 -16.812 1 93.5 235 LEU B O 1
ATOM 6464 N N . LYS B 1 236 ? -10.141 -0.71 -17.062 1 94.75 236 LYS B N 1
ATOM 6465 C CA . LYS B 1 236 ? -10.102 -0.785 -18.516 1 94.75 236 LYS B CA 1
ATOM 6466 C C . LYS B 1 236 ? -8.734 -1.265 -19 1 94.75 236 LYS B C 1
ATOM 6468 O O . LYS B 1 236 ? -8.648 -2.084 -19.906 1 94.75 236 LYS B O 1
ATOM 6473 N N . LEU B 1 237 ? -7.691 -0.788 -18.375 1 93.19 237 LEU B N 1
ATOM 6474 C CA . LEU B 1 237 ? -6.336 -1.188 -18.734 1 93.19 237 LEU B CA 1
ATOM 6475 C C . LEU B 1 237 ? -6.086 -2.65 -18.375 1 93.19 237 LEU B C 1
ATOM 6477 O O . LEU B 1 237 ? -5.441 -3.377 -19.141 1 93.19 237 LEU B O 1
ATOM 6481 N N . GLU B 1 238 ? -6.633 -3.055 -17.266 1 92.62 238 GLU B N 1
ATOM 6482 C CA . GLU B 1 238 ? -6.492 -4.445 -16.844 1 92.62 238 GLU B CA 1
ATOM 6483 C C . GLU B 1 238 ? -7.188 -5.391 -17.812 1 92.62 238 GLU B C 1
ATOM 6485 O O . GLU B 1 238 ? -6.672 -6.469 -18.125 1 92.62 238 GLU B O 1
ATOM 6490 N N . LEU B 1 239 ? -8.352 -5.039 -18.312 1 93.56 239 LEU B N 1
ATOM 6491 C CA . LEU B 1 239 ? -9.078 -5.859 -19.266 1 93.56 239 LEU B CA 1
ATOM 6492 C C . LEU B 1 239 ? -8.344 -5.914 -20.594 1 93.56 239 LEU B C 1
ATOM 6494 O O . LEU B 1 239 ? -8.336 -6.953 -21.266 1 93.56 239 LEU B O 1
ATOM 6498 N N . GLN B 1 240 ? -7.691 -4.852 -20.922 1 93.69 240 GLN B N 1
ATOM 6499 C CA . GLN B 1 240 ? -6.859 -4.844 -22.125 1 93.69 240 GLN B CA 1
ATOM 6500 C C . GLN B 1 240 ? -5.664 -5.781 -21.969 1 93.69 240 GLN B C 1
ATOM 6502 O O . GLN B 1 240 ? -5.336 -6.531 -22.891 1 93.69 240 GLN B O 1
ATOM 6507 N N . LYS B 1 241 ? -5.07 -5.691 -20.828 1 90.19 241 LYS B N 1
ATOM 6508 C CA . LYS B 1 241 ? -3.938 -6.559 -20.531 1 90.19 241 LYS B CA 1
ATOM 6509 C C . LYS B 1 241 ? -4.332 -8.031 -20.609 1 90.19 241 LYS B C 1
ATOM 6511 O O . LYS B 1 241 ? -3.576 -8.852 -21.125 1 90.19 241 LYS B O 1
ATOM 6516 N N . ILE B 1 242 ? -5.539 -8.367 -20.172 1 91.12 242 ILE B N 1
ATOM 6517 C CA . ILE B 1 242 ? -6.023 -9.742 -20.156 1 91.12 242 ILE B CA 1
ATOM 6518 C C . ILE B 1 242 ? -6.168 -10.258 -21.578 1 91.12 242 ILE B C 1
ATOM 6520 O O . ILE B 1 242 ? -5.879 -11.422 -21.859 1 91.12 242 ILE B O 1
ATOM 6524 N N . ARG B 1 243 ? -6.559 -9.461 -22.469 1 91.88 243 ARG B N 1
ATOM 6525 C CA . ARG B 1 243 ? -6.703 -9.859 -23.859 1 91.88 243 ARG B CA 1
ATOM 6526 C C . ARG B 1 243 ? -5.352 -10.227 -24.469 1 91.88 243 ARG B C 1
ATOM 6528 O O . ARG B 1 243 ? -5.242 -11.203 -25.219 1 91.88 243 ARG B O 1
ATOM 6535 N N . TYR B 1 244 ? -4.328 -9.484 -24.156 1 88.56 244 TYR B N 1
ATOM 6536 C CA . TYR B 1 244 ? -2.984 -9.781 -24.641 1 88.56 244 TYR B CA 1
ATOM 6537 C C . TYR B 1 244 ? -2.459 -11.078 -24.031 1 88.56 244 TYR B C 1
ATOM 6539 O O . TYR B 1 244 ? -1.852 -11.898 -24.719 1 88.56 244 TYR B O 1
ATOM 6547 N N . ILE B 1 245 ? -2.773 -11.227 -22.766 1 87.75 245 ILE B N 1
ATOM 6548 C CA . ILE B 1 245 ? -2.305 -12.406 -22.047 1 87.75 245 ILE B CA 1
ATOM 6549 C C . ILE B 1 245 ? -2.979 -13.656 -22.625 1 87.75 245 ILE B C 1
ATOM 6551 O O . ILE B 1 245 ? -2.324 -14.68 -22.828 1 87.75 245 ILE B O 1
ATOM 6555 N N . ARG B 1 246 ? -4.266 -13.547 -22.875 1 89.06 246 ARG B N 1
ATOM 6556 C CA . ARG B 1 246 ? -5.012 -14.688 -23.391 1 89.06 246 ARG B CA 1
ATOM 6557 C C . ARG B 1 246 ? -4.566 -15.031 -24.812 1 89.06 246 ARG B C 1
ATOM 6559 O O . ARG B 1 246 ? -4.469 -16.203 -25.156 1 89.06 246 ARG B O 1
ATOM 6566 N N . SER B 1 247 ? -4.273 -14.023 -25.562 1 89.06 247 SER B N 1
ATOM 6567 C CA . SER B 1 247 ? -3.766 -14.25 -26.922 1 89.06 247 SER B CA 1
ATOM 6568 C C . SER B 1 247 ? -2.412 -14.953 -26.891 1 89.06 247 SER B C 1
ATOM 6570 O O . SER B 1 247 ? -2.182 -15.898 -27.641 1 89.06 247 SER B O 1
ATOM 6572 N N . LEU B 1 248 ? -1.61 -14.516 -26.062 1 86.44 248 LEU B N 1
ATOM 6573 C CA . LEU B 1 248 ? -0.292 -15.125 -25.922 1 86.44 248 LEU B CA 1
ATOM 6574 C C . LEU B 1 248 ? -0.41 -16.578 -25.469 1 86.44 248 LEU B C 1
ATOM 6576 O O . LEU B 1 248 ? 0.23 -17.453 -26.031 1 86.44 248 LEU B O 1
ATOM 6580 N N . SER B 1 249 ? -1.238 -16.766 -24.406 1 86.69 249 SER B N 1
ATOM 6581 C CA . SER B 1 249 ? -1.414 -18.109 -23.875 1 86.69 249 SER B CA 1
ATOM 6582 C C . SER B 1 249 ? -2.004 -19.047 -24.906 1 86.69 249 SER B C 1
ATOM 6584 O O . SER B 1 249 ? -1.645 -20.234 -24.969 1 86.69 249 SER B O 1
ATOM 6586 N N . PHE B 1 250 ? -2.889 -18.547 -25.734 1 88.31 250 PHE B N 1
ATOM 6587 C CA . PHE B 1 250 ? -3.518 -19.344 -26.766 1 88.31 250 PHE B CA 1
ATOM 6588 C C . PHE B 1 250 ? -2.498 -19.781 -27.812 1 88.31 250 PHE B C 1
ATOM 6590 O O . PHE B 1 250 ? -2.438 -20.953 -28.188 1 88.31 250 PHE B O 1
ATOM 6597 N N . ILE B 1 251 ? -1.733 -18.875 -28.266 1 87.44 251 ILE B N 1
ATOM 6598 C CA . ILE B 1 251 ? -0.74 -19.156 -29.297 1 87.44 251 ILE B CA 1
ATOM 6599 C C . ILE B 1 251 ? 0.308 -20.125 -28.75 1 87.44 251 ILE B C 1
ATOM 6601 O O . ILE B 1 251 ? 0.696 -21.078 -29.438 1 87.44 251 ILE B O 1
ATOM 6605 N N . GLN B 1 252 ? 0.743 -19.906 -27.578 1 84.44 252 GLN B N 1
ATOM 6606 C CA . GLN B 1 252 ? 1.736 -20.781 -26.969 1 84.44 252 GLN B CA 1
ATOM 6607 C C . GLN B 1 252 ? 1.185 -22.188 -26.781 1 84.44 252 GLN B C 1
ATOM 6609 O O . GLN B 1 252 ? 1.861 -23.172 -27.094 1 84.44 252 GLN B O 1
ATOM 6614 N N . GLY B 1 253 ? -0.074 -22.234 -26.219 1 85.56 253 GLY B N 1
ATOM 6615 C CA . GLY B 1 253 ? -0.683 -23.547 -26 1 85.56 253 GLY B CA 1
ATOM 6616 C C . GLY B 1 253 ? -0.879 -24.328 -27.281 1 85.56 253 GLY B C 1
ATOM 6617 O O . GLY B 1 253 ? -0.629 -25.531 -27.328 1 85.56 253 GLY B O 1
ATOM 6618 N N . THR B 1 254 ? -1.255 -23.641 -28.328 1 87.25 254 THR B N 1
ATOM 6619 C CA . THR B 1 254 ? -1.474 -24.281 -29.609 1 87.25 254 THR B CA 1
ATOM 6620 C C . THR B 1 254 ? -0.155 -24.781 -30.203 1 87.25 254 THR B C 1
ATOM 6622 O O . THR B 1 254 ? -0.087 -25.875 -30.75 1 87.25 254 THR B O 1
ATOM 6625 N N . THR B 1 255 ? 0.818 -23.969 -30.062 1 85.94 255 THR B N 1
ATOM 6626 C CA . THR B 1 255 ? 2.127 -24.344 -30.594 1 85.94 255 THR B CA 1
ATOM 6627 C C . THR B 1 255 ? 2.676 -25.562 -29.859 1 85.94 255 THR B C 1
ATOM 6629 O O . THR B 1 255 ? 3.209 -26.484 -30.484 1 85.94 255 THR B O 1
ATOM 6632 N N . VAL B 1 256 ? 2.518 -25.562 -28.547 1 85.25 256 VAL B N 1
ATOM 6633 C CA . VAL B 1 256 ? 3.02 -26.672 -27.734 1 85.25 256 VAL B CA 1
ATOM 6634 C C . VAL B 1 256 ? 2.297 -27.969 -28.109 1 85.25 256 VAL B C 1
ATOM 6636 O O . VAL B 1 256 ? 2.928 -29.016 -28.266 1 85.25 256 VAL B O 1
ATOM 6639 N N . HIS B 1 257 ? 1.005 -27.906 -28.266 1 86.44 257 HIS B N 1
ATOM 6640 C CA . HIS B 1 257 ? 0.24 -29.109 -28.609 1 86.44 257 HIS B CA 1
ATOM 6641 C C . HIS B 1 257 ? 0.613 -29.609 -30 1 86.44 257 HIS B C 1
ATOM 6643 O O . HIS B 1 257 ? 0.656 -30.828 -30.234 1 86.44 257 HIS B O 1
ATOM 6649 N N . PHE B 1 258 ? 0.804 -28.734 -30.875 1 87.44 258 PHE B N 1
ATOM 6650 C CA . PHE B 1 258 ? 1.206 -29.109 -32.219 1 87.44 258 PHE B CA 1
ATOM 6651 C C . PHE B 1 258 ? 2.555 -29.812 -32.219 1 87.44 258 PHE B C 1
ATOM 6653 O O . PHE B 1 258 ? 2.721 -30.859 -32.844 1 87.44 258 PHE B O 1
ATOM 6660 N N . MET B 1 259 ? 3.463 -29.219 -31.484 1 86.94 259 MET B N 1
ATOM 6661 C CA . MET B 1 259 ? 4.789 -29.828 -31.391 1 86.94 259 MET B CA 1
ATOM 6662 C C . MET B 1 259 ? 4.727 -31.188 -30.703 1 86.94 259 MET B C 1
ATOM 6664 O O . MET B 1 259 ? 5.414 -32.125 -31.109 1 86.94 259 MET B O 1
ATOM 6668 N N . ARG B 1 260 ? 3.943 -31.312 -29.688 1 89.25 260 ARG B N 1
ATOM 6669 C CA . ARG B 1 260 ? 3.764 -32.594 -28.984 1 89.25 260 ARG B CA 1
ATOM 6670 C C . ARG B 1 260 ? 3.205 -33.656 -29.922 1 89.25 260 ARG B C 1
ATOM 6672 O O . ARG B 1 260 ? 3.652 -34.812 -29.906 1 89.25 260 ARG B O 1
ATOM 6679 N N . THR B 1 261 ? 2.207 -33.25 -30.75 1 90.81 261 THR B N 1
ATOM 6680 C CA . THR B 1 261 ? 1.599 -34.188 -31.688 1 90.81 261 THR B CA 1
ATOM 6681 C C . THR B 1 261 ? 2.627 -34.656 -32.719 1 90.81 261 THR B C 1
ATOM 6683 O O . THR B 1 261 ? 2.65 -35.844 -33.062 1 90.81 261 THR B O 1
ATOM 6686 N N . LEU B 1 262 ? 3.445 -33.781 -33.125 1 89.56 262 LEU B N 1
ATOM 6687 C CA . LEU B 1 262 ? 4.488 -34.156 -34.094 1 89.56 262 LEU B CA 1
ATOM 6688 C C . LEU B 1 262 ? 5.473 -35.125 -33.469 1 89.56 262 LEU B C 1
ATOM 6690 O O . LEU B 1 262 ? 5.898 -36.094 -34.125 1 89.56 262 LEU B O 1
ATOM 6694 N N . VAL B 1 263 ? 5.828 -34.906 -32.25 1 90.69 263 VAL B N 1
ATOM 6695 C CA . VAL B 1 263 ? 6.758 -35.781 -31.547 1 90.69 263 VAL B CA 1
ATOM 6696 C C . VAL B 1 263 ? 6.125 -37.156 -31.391 1 90.69 263 VAL B C 1
ATOM 6698 O O . VAL B 1 263 ? 6.762 -38.188 -31.656 1 90.69 263 VAL B O 1
ATOM 6701 N N . VAL B 1 264 ? 4.875 -37.219 -30.953 1 93.44 264 VAL B N 1
ATOM 6702 C CA . VAL B 1 264 ? 4.195 -38.5 -30.719 1 93.44 264 VAL B CA 1
ATOM 6703 C C . VAL B 1 264 ? 4.059 -39.25 -32.031 1 93.44 264 VAL B C 1
ATOM 6705 O O . VAL B 1 264 ? 4.238 -40.469 -32.094 1 93.44 264 VAL B O 1
ATOM 6708 N N . PHE B 1 265 ? 3.756 -38.594 -33.125 1 93.88 265 PHE B N 1
ATOM 6709 C CA . PHE B 1 265 ? 3.691 -39.188 -34.438 1 93.88 265 PHE B CA 1
ATOM 6710 C C . PHE B 1 265 ? 5.02 -39.875 -34.812 1 93.88 265 PHE B C 1
ATOM 6712 O O . PHE B 1 265 ? 5.047 -41.031 -35.219 1 93.88 265 PHE B O 1
ATOM 6719 N N . THR B 1 266 ? 6.039 -39.125 -34.625 1 91.44 266 THR B N 1
ATOM 6720 C CA . THR B 1 266 ? 7.371 -39.656 -34.938 1 91.44 266 THR B CA 1
ATOM 6721 C C . THR B 1 266 ? 7.699 -40.875 -34.094 1 91.44 266 THR B C 1
ATOM 6723 O O . THR B 1 266 ? 8.297 -41.812 -34.562 1 91.44 266 THR B O 1
ATOM 6726 N N . LEU B 1 267 ? 7.293 -40.844 -32.812 1 94.12 267 LEU B N 1
ATOM 6727 C CA . LEU B 1 267 ? 7.57 -41.938 -31.922 1 94.12 267 LEU B CA 1
ATOM 6728 C C . LEU B 1 267 ? 6.848 -43.219 -32.375 1 94.12 267 LEU B C 1
ATOM 6730 O O . LEU B 1 267 ? 7.43 -44.281 -32.375 1 94.12 267 LEU B O 1
ATOM 6734 N N . TYR B 1 268 ? 5.59 -43.062 -32.781 1 95.31 268 TYR B N 1
ATOM 6735 C CA . TYR B 1 268 ? 4.848 -44.219 -33.281 1 95.31 268 TYR B CA 1
ATOM 6736 C C . TYR B 1 268 ? 5.449 -44.781 -34.562 1 95.31 268 TYR B C 1
ATOM 6738 O O . TYR B 1 268 ? 5.473 -45.969 -34.781 1 95.31 268 TYR B O 1
ATOM 6746 N N . TYR B 1 269 ? 5.883 -43.906 -35.406 1 93.06 269 TYR B N 1
ATOM 6747 C CA . TYR B 1 269 ? 6.527 -44.312 -36.625 1 93.06 269 TYR B CA 1
ATOM 6748 C C . TYR B 1 269 ? 7.801 -45.094 -36.344 1 93.06 269 TYR B C 1
ATOM 6750 O O . TYR B 1 269 ? 8.094 -46.094 -37.031 1 93.06 269 TYR B O 1
ATOM 6758 N N . PHE B 1 270 ? 8.523 -44.719 -35.344 1 92.56 270 PHE B N 1
ATOM 6759 C CA . PHE B 1 270 ? 9.75 -45.438 -34.969 1 92.56 270 PHE B CA 1
ATOM 6760 C C . PHE B 1 270 ? 9.43 -46.781 -34.344 1 92.56 270 PHE B C 1
ATOM 6762 O O . PHE B 1 270 ? 10.195 -47.75 -34.5 1 92.56 270 PHE B O 1
ATOM 6769 N N . VAL B 1 271 ? 8.32 -46.875 -33.656 1 93.38 271 VAL B N 1
ATOM 6770 C CA . VAL B 1 271 ? 7.875 -48.156 -33.156 1 93.38 271 VAL B CA 1
ATOM 6771 C C . VAL B 1 271 ? 7.57 -49.094 -34.344 1 93.38 271 VAL B C 1
ATOM 6773 O O . VAL B 1 271 ? 7.934 -50.25 -34.312 1 93.38 271 VAL B O 1
ATOM 6776 N N . PHE B 1 272 ? 6.926 -48.562 -35.375 1 93.62 272 PHE B N 1
ATOM 6777 C CA . PHE B 1 272 ? 6.57 -49.344 -36.562 1 93.62 272 PHE B CA 1
ATOM 6778 C C . PHE B 1 272 ? 7.82 -49.844 -37.25 1 93.62 272 PHE B C 1
ATOM 6780 O O . PHE B 1 272 ? 7.824 -50.969 -37.781 1 93.62 272 PHE B O 1
ATOM 6787 N N . GLN B 1 273 ? 8.875 -49.125 -37.219 1 91.5 273 GLN B N 1
ATOM 6788 C CA . GLN B 1 273 ? 10.125 -49.5 -37.875 1 91.5 273 GLN B CA 1
ATOM 6789 C C . GLN B 1 273 ? 10.953 -50.406 -37 1 91.5 273 GLN B C 1
ATOM 6791 O O . GLN B 1 273 ? 12 -50.906 -37.438 1 91.5 273 GLN B O 1
ATOM 6796 N N . GLY B 1 274 ? 10.594 -50.594 -35.781 1 89.5 274 GLY B N 1
ATOM 6797 C CA . GLY B 1 274 ? 11.289 -51.5 -34.875 1 89.5 274 GLY B CA 1
ATOM 6798 C C . GLY B 1 274 ? 12.5 -50.844 -34.219 1 89.5 274 GLY B C 1
ATOM 6799 O O . GLY B 1 274 ? 13.359 -51.562 -33.688 1 89.5 274 GLY B O 1
ATOM 6800 N N . LYS B 1 275 ? 12.562 -49.594 -34.25 1 90.06 275 LYS B N 1
ATOM 6801 C CA . LYS B 1 275 ? 13.711 -48.875 -33.688 1 90.06 275 LYS B CA 1
ATOM 6802 C C . LYS B 1 275 ? 13.578 -48.719 -32.156 1 90.06 275 LYS B C 1
ATOM 6804 O O . LYS B 1 275 ? 14.578 -48.594 -31.453 1 90.06 275 LYS B O 1
ATOM 6809 N N . ILE B 1 276 ? 12.312 -48.531 -31.688 1 92.38 276 ILE B N 1
ATOM 6810 C CA . ILE B 1 276 ? 12.07 -48.438 -30.266 1 92.38 276 ILE B CA 1
ATOM 6811 C C . ILE B 1 276 ? 10.945 -49.375 -29.859 1 92.38 276 ILE B C 1
ATOM 6813 O O . ILE B 1 276 ? 10.172 -49.844 -30.703 1 92.38 276 ILE B O 1
ATOM 6817 N N . VAL B 1 277 ? 10.906 -49.656 -28.547 1 92.88 277 VAL B N 1
ATOM 6818 C CA . VAL B 1 277 ? 9.859 -50.531 -28.031 1 92.88 277 VAL B CA 1
ATOM 6819 C C . VAL B 1 277 ? 8.742 -49.719 -27.406 1 92.88 277 VAL B C 1
ATOM 6821 O O . VAL B 1 277 ? 8.852 -48.469 -27.312 1 92.88 277 VAL B O 1
ATOM 6824 N N . VAL B 1 278 ? 7.668 -50.344 -27.062 1 93.81 278 VAL B N 1
ATOM 6825 C CA . VAL B 1 278 ? 6.484 -49.656 -26.547 1 93.81 278 VAL B CA 1
ATOM 6826 C C . VAL B 1 278 ? 6.82 -48.969 -25.219 1 93.81 278 VAL B C 1
ATOM 6828 O O . VAL B 1 278 ? 6.332 -47.875 -24.953 1 93.81 278 VAL B O 1
ATOM 6831 N N . GLY B 1 279 ? 7.645 -49.594 -24.391 1 93.56 279 GLY B N 1
ATOM 6832 C CA . GLY B 1 279 ? 8.086 -48.969 -23.156 1 93.56 279 GLY B CA 1
ATOM 6833 C C . GLY B 1 279 ? 8.789 -47.625 -23.375 1 93.56 279 GLY B C 1
ATOM 6834 O O . GLY B 1 279 ? 8.562 -46.688 -22.641 1 93.56 279 GLY B O 1
ATOM 6835 N N . ASP B 1 280 ? 9.633 -47.5 -24.422 1 93.5 280 ASP B N 1
ATOM 6836 C CA . ASP B 1 280 ? 10.32 -46.281 -24.781 1 93.5 280 ASP B CA 1
ATOM 6837 C C . ASP B 1 280 ? 9.328 -45.219 -25.25 1 93.5 280 ASP B C 1
ATOM 6839 O O . ASP B 1 280 ? 9.5 -44.031 -24.969 1 93.5 280 ASP B O 1
ATOM 6843 N N . LEU B 1 281 ? 8.328 -45.688 -26.031 1 93.94 281 LEU B N 1
ATOM 6844 C CA . LEU B 1 281 ? 7.273 -44.781 -26.5 1 93.94 281 LEU B CA 1
ATOM 6845 C C . LEU B 1 281 ? 6.582 -44.125 -25.312 1 93.94 281 LEU B C 1
ATOM 6847 O O . LEU B 1 281 ? 6.395 -42.906 -25.312 1 93.94 281 LEU B O 1
ATOM 6851 N N . LEU B 1 282 ? 6.281 -44.875 -24.281 1 94.12 282 LEU B N 1
ATOM 6852 C CA . LEU B 1 282 ? 5.598 -44.344 -23.109 1 94.12 282 LEU B CA 1
ATOM 6853 C C . LEU B 1 282 ? 6.496 -43.375 -22.344 1 94.12 282 LEU B C 1
ATOM 6855 O O . LEU B 1 282 ? 6.051 -42.281 -21.938 1 94.12 282 LEU B O 1
ATOM 6859 N N . THR B 1 283 ? 7.719 -43.75 -22.188 1 94.5 283 THR B N 1
ATOM 6860 C CA . THR B 1 283 ? 8.68 -42.875 -21.5 1 94.5 283 THR B CA 1
ATOM 6861 C C . THR B 1 283 ? 8.781 -41.531 -22.203 1 94.5 283 THR B C 1
ATOM 6863 O O . THR B 1 283 ? 8.68 -40.469 -21.547 1 94.5 283 THR B O 1
ATOM 6866 N N . MET B 1 284 ? 8.938 -41.5 -23.484 1 92.56 284 MET B N 1
ATOM 6867 C CA . MET B 1 284 ? 9.156 -40.281 -24.234 1 92.56 284 MET B CA 1
ATOM 6868 C C . MET B 1 284 ? 7.871 -39.469 -24.328 1 92.56 284 MET B C 1
ATOM 6870 O O . MET B 1 284 ? 7.914 -38.219 -24.391 1 92.56 284 MET B O 1
ATOM 6874 N N . THR B 1 285 ? 6.758 -40.125 -24.359 1 91.81 285 THR B N 1
ATOM 6875 C CA . THR B 1 285 ? 5.488 -39.406 -24.312 1 91.81 285 THR B CA 1
ATOM 6876 C C . THR B 1 285 ? 5.344 -38.656 -22.984 1 91.81 285 THR B C 1
ATOM 6878 O O . THR B 1 285 ? 4.902 -37.5 -22.969 1 91.81 285 THR B O 1
ATOM 6881 N N . PHE B 1 286 ? 5.727 -39.281 -21.875 1 91.75 286 PHE B N 1
ATOM 6882 C CA . PHE B 1 286 ? 5.688 -38.656 -20.562 1 91.75 286 PHE B CA 1
ATOM 6883 C C . PHE B 1 286 ? 6.668 -37.469 -20.516 1 91.75 286 PHE B C 1
ATOM 6885 O O . PHE B 1 286 ? 6.383 -36.438 -19.906 1 91.75 286 PHE B O 1
ATOM 6892 N N . PHE B 1 287 ? 7.801 -37.656 -21.219 1 92.19 287 PHE B N 1
ATOM 6893 C CA . PHE B 1 287 ? 8.758 -36.562 -21.297 1 92.19 287 PHE B CA 1
ATOM 6894 C C . PHE B 1 287 ? 8.117 -35.344 -21.938 1 92.19 287 PHE B C 1
ATOM 6896 O O . PHE B 1 287 ? 8.359 -34.219 -21.5 1 92.19 287 PHE B O 1
ATOM 6903 N N . THR B 1 288 ? 7.262 -35.5 -22.953 1 88.19 288 THR B N 1
ATOM 6904 C CA . THR B 1 288 ? 6.617 -34.375 -23.594 1 88.19 288 THR B CA 1
ATOM 6905 C C . THR B 1 288 ? 5.695 -33.625 -22.625 1 88.19 288 THR B C 1
ATOM 6907 O O . THR B 1 288 ? 5.59 -32.406 -22.672 1 88.19 288 THR B O 1
ATOM 6910 N N . PHE B 1 289 ? 5.109 -34.375 -21.734 1 85.06 289 PHE B N 1
ATOM 6911 C CA . PHE B 1 289 ? 4.191 -33.781 -20.766 1 85.06 289 PHE B CA 1
ATOM 6912 C C . PHE B 1 289 ? 4.949 -32.938 -19.75 1 85.06 289 PHE B C 1
ATOM 6914 O O . PHE B 1 289 ? 4.543 -31.828 -19.422 1 85.06 289 PHE B O 1
ATOM 6921 N N . PHE B 1 290 ? 6.016 -33.406 -19.281 1 85.06 290 PHE B N 1
ATOM 6922 C CA . PHE B 1 290 ? 6.738 -32.781 -18.188 1 85.06 290 PHE B CA 1
ATOM 6923 C C . PHE B 1 290 ? 7.602 -31.625 -18.703 1 85.06 290 PHE B C 1
ATOM 6925 O O . PHE B 1 290 ? 7.891 -30.688 -17.953 1 85.06 290 PHE B O 1
ATOM 6932 N N . ILE B 1 291 ? 7.91 -31.641 -19.969 1 84.44 291 ILE B N 1
ATOM 6933 C CA . ILE B 1 291 ? 8.836 -30.641 -20.5 1 84.44 291 ILE B CA 1
ATOM 6934 C C . ILE B 1 291 ? 8.055 -29.547 -21.234 1 84.44 291 ILE B C 1
ATOM 6936 O O . ILE B 1 291 ? 8.414 -28.375 -21.172 1 84.44 291 ILE B O 1
ATOM 6940 N N . PHE B 1 292 ? 6.949 -29.922 -21.844 1 83.06 292 PHE B N 1
ATOM 6941 C CA . PHE B 1 292 ? 6.234 -28.953 -22.656 1 83.06 292 PHE B CA 1
ATOM 6942 C C . PHE B 1 292 ? 5.211 -28.188 -21.828 1 83.06 292 PHE B C 1
ATOM 6944 O O . PHE B 1 292 ? 4.887 -27.031 -22.141 1 83.06 292 PHE B O 1
ATOM 6951 N N . ASN B 1 293 ? 4.758 -28.734 -20.781 1 80.94 293 ASN B N 1
ATOM 6952 C CA . ASN B 1 293 ? 3.783 -28.031 -19.953 1 80.94 293 ASN B CA 1
ATOM 6953 C C . ASN B 1 293 ? 4.375 -26.766 -19.328 1 80.94 293 ASN B C 1
ATOM 6955 O O . ASN B 1 293 ? 3.762 -25.703 -19.375 1 80.94 293 ASN B O 1
ATOM 6959 N N . PRO B 1 294 ? 5.582 -26.906 -18.781 1 81.5 294 PRO B N 1
ATOM 6960 C CA . PRO B 1 294 ? 6.199 -25.688 -18.25 1 81.5 294 PRO B CA 1
ATOM 6961 C C . PRO B 1 294 ? 6.445 -24.625 -19.328 1 81.5 294 PRO B C 1
ATOM 6963 O O . PRO B 1 294 ? 6.434 -23.422 -19.031 1 81.5 294 PRO B O 1
ATOM 6966 N N . LEU B 1 295 ? 6.629 -25.047 -20.516 1 78 295 LEU B N 1
ATOM 6967 C CA . LEU B 1 295 ? 6.848 -24.109 -21.609 1 78 295 LEU B CA 1
ATOM 6968 C C . LEU B 1 295 ? 5.594 -23.281 -21.875 1 78 295 LEU B C 1
ATOM 6970 O O . LEU B 1 295 ? 5.688 -22.109 -22.25 1 78 295 LEU B O 1
ATOM 6974 N N . GLN B 1 296 ? 4.516 -23.906 -21.578 1 76.19 296 GLN B N 1
ATOM 6975 C CA . GLN B 1 296 ? 3.26 -23.172 -21.734 1 76.19 296 GLN B CA 1
ATOM 6976 C C . GLN B 1 296 ? 3.09 -22.109 -20.656 1 76.19 296 GLN B C 1
ATOM 6978 O O . GLN B 1 296 ? 2.398 -21.109 -20.859 1 76.19 296 GLN B O 1
ATOM 6983 N N . GLU B 1 297 ? 3.697 -22.375 -19.547 1 79.56 297 GLU B N 1
ATOM 6984 C CA . GLU B 1 297 ? 3.594 -21.453 -18.422 1 79.56 297 GLU B CA 1
ATOM 6985 C C . GLU B 1 297 ? 4.613 -20.328 -18.531 1 79.56 297 GLU B C 1
ATOM 6987 O O . GLU B 1 297 ? 4.625 -19.406 -17.703 1 79.56 297 GLU B O 1
ATOM 6992 N N . MET B 1 298 ? 5.371 -20.312 -19.578 1 78.06 298 MET B N 1
ATOM 6993 C CA . MET B 1 298 ? 6.43 -19.328 -19.781 1 78.06 298 MET B CA 1
ATOM 6994 C C . MET B 1 298 ? 5.844 -17.938 -19.984 1 78.06 298 MET B C 1
ATOM 6996 O O . MET B 1 298 ? 6.512 -16.922 -19.734 1 78.06 298 MET B O 1
ATOM 7000 N N . SER B 1 299 ? 4.578 -17.922 -20.438 1 75.44 299 SER B N 1
ATOM 7001 C CA . SER B 1 299 ? 3.912 -16.625 -20.562 1 75.44 299 SER B CA 1
ATOM 7002 C C . SER B 1 299 ? 3.848 -15.898 -19.234 1 75.44 299 SER B C 1
ATOM 7004 O O . SER B 1 299 ? 4.031 -14.68 -19.172 1 75.44 299 SER B O 1
ATOM 7006 N N . GLN B 1 300 ? 3.607 -16.719 -18.172 1 82.5 300 GLN B N 1
ATOM 7007 C CA . GLN B 1 300 ? 3.555 -16.141 -16.844 1 82.5 300 GLN B CA 1
ATOM 7008 C C . GLN B 1 300 ? 4.898 -15.539 -16.453 1 82.5 300 GLN B C 1
ATOM 7010 O O . GLN B 1 300 ? 4.949 -14.484 -15.805 1 82.5 300 GLN B O 1
ATOM 7015 N N . PHE B 1 301 ? 5.965 -16.172 -16.828 1 86.56 301 PHE B N 1
ATOM 7016 C CA . PHE B 1 301 ? 7.297 -15.656 -16.531 1 86.56 301 PHE B CA 1
ATOM 7017 C C . PHE B 1 301 ? 7.547 -14.328 -17.234 1 86.56 301 PHE B C 1
ATOM 7019 O O . PHE B 1 301 ? 8.102 -13.398 -16.641 1 86.56 301 PHE B O 1
ATOM 7026 N N . ILE B 1 302 ? 7.098 -14.266 -18.453 1 83.19 302 ILE B N 1
ATOM 7027 C CA . ILE B 1 302 ? 7.32 -13.062 -19.25 1 83.19 302 ILE B CA 1
ATOM 7028 C C . ILE B 1 302 ? 6.555 -11.891 -18.641 1 83.19 302 ILE B C 1
ATOM 7030 O O . ILE B 1 302 ? 7.078 -10.781 -18.547 1 83.19 302 ILE B O 1
ATOM 7034 N N . ILE B 1 303 ? 5.391 -12.188 -18.219 1 83.06 303 ILE B N 1
ATOM 7035 C CA . ILE B 1 303 ? 4.566 -11.156 -17.594 1 83.06 303 ILE B CA 1
ATOM 7036 C C . ILE B 1 303 ? 5.242 -10.648 -16.328 1 83.06 303 ILE B C 1
ATOM 7038 O O . ILE B 1 303 ? 5.43 -9.438 -16.156 1 83.06 303 ILE B O 1
ATOM 7042 N N . VAL B 1 304 ? 5.625 -11.547 -15.484 1 88.88 304 VAL B N 1
ATOM 7043 C CA . VAL B 1 304 ? 6.219 -11.203 -14.195 1 88.88 304 VAL B CA 1
ATOM 7044 C C . VAL B 1 304 ? 7.562 -10.508 -14.414 1 88.88 304 VAL B C 1
ATOM 7046 O O . VAL B 1 304 ? 7.895 -9.547 -13.711 1 88.88 304 VAL B O 1
ATOM 7049 N N . LYS B 1 305 ? 8.266 -11.008 -15.359 1 90.19 305 LYS B N 1
ATOM 7050 C CA . LYS B 1 305 ? 9.562 -10.422 -15.672 1 90.19 305 LYS B CA 1
ATOM 7051 C C . LYS B 1 305 ? 9.422 -8.961 -16.078 1 90.19 305 LYS B C 1
ATOM 7053 O O . LYS B 1 305 ? 10.164 -8.094 -15.602 1 90.19 305 LYS B O 1
ATOM 7058 N N . ASN B 1 306 ? 8.477 -8.672 -16.922 1 85.75 306 ASN B N 1
ATOM 7059 C CA . ASN B 1 306 ? 8.289 -7.305 -17.406 1 85.75 306 ASN B CA 1
ATOM 7060 C C . ASN B 1 306 ? 7.746 -6.391 -16.312 1 85.75 306 ASN B C 1
ATOM 7062 O O . ASN B 1 306 ? 8.156 -5.23 -16.203 1 85.75 306 ASN B O 1
ATOM 7066 N N . GLU B 1 307 ? 6.844 -6.941 -15.531 1 85.94 307 GLU B N 1
ATOM 7067 C CA . GLU B 1 307 ? 6.332 -6.176 -14.398 1 85.94 307 GLU B CA 1
ATOM 7068 C C . GLU B 1 307 ? 7.441 -5.871 -13.398 1 85.94 307 GLU B C 1
ATOM 7070 O O . GLU B 1 307 ? 7.527 -4.754 -12.883 1 85.94 307 GLU B O 1
ATOM 7075 N N . THR B 1 308 ? 8.25 -6.863 -13.141 1 91.94 308 THR B N 1
ATOM 7076 C CA . THR B 1 308 ? 9.344 -6.715 -12.18 1 91.94 308 THR B CA 1
ATOM 7077 C C . THR B 1 308 ? 10.375 -5.711 -12.695 1 91.94 308 THR B C 1
ATOM 7079 O O . THR B 1 308 ? 10.945 -4.949 -11.906 1 91.94 308 THR B O 1
ATOM 7082 N N . LYS B 1 309 ? 10.57 -5.754 -13.969 1 92.25 309 LYS B N 1
ATOM 7083 C CA . LYS B 1 309 ? 11.508 -4.797 -14.555 1 92.25 309 LYS B CA 1
ATOM 7084 C C . LYS B 1 309 ? 11.07 -3.361 -14.281 1 92.25 309 LYS B C 1
ATOM 7086 O O . LYS B 1 309 ? 11.898 -2.508 -13.945 1 92.25 309 LYS B O 1
ATOM 7091 N N . VAL B 1 310 ? 9.805 -3.072 -14.406 1 88.12 310 VAL B N 1
ATOM 7092 C CA . VAL B 1 310 ? 9.266 -1.737 -14.164 1 88.12 310 VAL B CA 1
ATOM 7093 C C . VAL B 1 310 ? 9.453 -1.366 -12.695 1 88.12 310 VAL B C 1
ATOM 7095 O O . VAL B 1 310 ? 9.922 -0.27 -12.383 1 88.12 310 VAL B O 1
ATOM 7098 N N . SER B 1 311 ? 9.086 -2.297 -11.828 1 91.62 311 SER B N 1
ATOM 7099 C CA . SER B 1 311 ? 9.211 -2.053 -10.391 1 91.62 311 SER B CA 1
ATOM 7100 C C . SER B 1 311 ? 10.672 -1.864 -9.992 1 91.62 311 SER B C 1
ATOM 7102 O O . SER B 1 311 ? 10.984 -1.018 -9.148 1 91.62 311 SER B O 1
ATOM 7104 N N . LEU B 1 312 ? 11.555 -2.633 -10.633 1 93.81 312 LEU B N 1
ATOM 7105 C CA . LEU B 1 312 ? 12.984 -2.539 -10.336 1 93.81 312 LEU B CA 1
ATOM 7106 C C . LEU B 1 312 ? 13.562 -1.224 -10.844 1 93.81 312 LEU B C 1
ATOM 7108 O O . LEU B 1 312 ? 14.438 -0.637 -10.211 1 93.81 312 LEU B O 1
ATOM 7112 N N . ASP B 1 313 ? 13.055 -0.792 -11.953 1 92.69 313 ASP B N 1
ATOM 7113 C CA . ASP B 1 313 ? 13.492 0.494 -12.492 1 92.69 313 ASP B CA 1
ATOM 7114 C C . ASP B 1 313 ? 13.109 1.637 -11.555 1 92.69 313 ASP B C 1
ATOM 7116 O O . ASP B 1 313 ? 13.898 2.549 -11.32 1 92.69 313 ASP B O 1
ATOM 7120 N N . ASN B 1 314 ? 11.969 1.578 -11.039 1 89.94 314 ASN B N 1
ATOM 7121 C CA . ASN B 1 314 ? 11.531 2.576 -10.062 1 89.94 314 ASN B CA 1
ATOM 7122 C C . ASN B 1 314 ? 12.383 2.543 -8.805 1 89.94 314 ASN B C 1
ATOM 7124 O O . ASN B 1 314 ? 12.727 3.59 -8.258 1 89.94 314 ASN B O 1
ATOM 7128 N N . PHE B 1 315 ? 12.68 1.413 -8.391 1 93.44 315 PHE B N 1
ATOM 7129 C CA . PHE B 1 315 ? 13.484 1.22 -7.191 1 93.44 315 PHE B CA 1
ATOM 7130 C C . PHE B 1 315 ? 14.914 1.688 -7.426 1 93.44 315 PHE B C 1
ATOM 7132 O O . PHE B 1 315 ? 15.508 2.344 -6.566 1 93.44 315 PHE B O 1
ATOM 7139 N N . LYS B 1 316 ? 15.391 1.339 -8.578 1 94.88 316 LYS B N 1
ATOM 7140 C CA . LYS B 1 316 ? 16.734 1.767 -8.953 1 94.88 316 LYS B CA 1
ATOM 7141 C C . LYS B 1 316 ? 16.828 3.287 -9.023 1 94.88 316 LYS B C 1
ATOM 7143 O O . LYS B 1 316 ? 17.797 3.879 -8.555 1 94.88 316 LYS B O 1
ATOM 7148 N N . ASN B 1 317 ? 15.82 3.867 -9.609 1 92.44 317 ASN B N 1
ATOM 7149 C CA . ASN B 1 317 ? 15.773 5.324 -9.68 1 92.44 317 ASN B CA 1
ATOM 7150 C C . ASN B 1 317 ? 15.797 5.949 -8.281 1 92.44 317 ASN B C 1
ATOM 7152 O O . ASN B 1 317 ? 16.422 6.988 -8.078 1 92.44 317 ASN B O 1
ATOM 7156 N N . LEU B 1 318 ? 15.148 5.336 -7.395 1 90.81 318 LEU B N 1
ATOM 7157 C CA . LEU B 1 318 ? 15.141 5.805 -6.016 1 90.81 318 LEU B CA 1
ATOM 7158 C C . LEU B 1 318 ? 16.531 5.652 -5.383 1 90.81 318 LEU B C 1
ATOM 7160 O O . LEU B 1 318 ? 17.031 6.582 -4.754 1 90.81 318 LEU B O 1
ATOM 7164 N N . LEU B 1 319 ? 17.172 4.523 -5.566 1 93 319 LEU B N 1
ATOM 7165 C CA . LEU B 1 319 ? 18.453 4.223 -4.953 1 93 319 LEU B CA 1
ATOM 7166 C C . LEU B 1 319 ? 19.562 5.086 -5.547 1 93 319 LEU B C 1
ATOM 7168 O O . LEU B 1 319 ? 20.547 5.402 -4.871 1 93 319 LEU B O 1
ATOM 7172 N N . GLU B 1 320 ? 19.375 5.41 -6.781 1 92.5 320 GLU B N 1
ATOM 7173 C CA . GLU B 1 320 ? 20.422 6.148 -7.484 1 92.5 320 GLU B CA 1
ATOM 7174 C C . GLU B 1 320 ? 20.328 7.645 -7.203 1 92.5 320 GLU B C 1
ATOM 7176 O O . GLU B 1 320 ? 21.266 8.398 -7.492 1 92.5 320 GLU B O 1
ATOM 7181 N N . LYS B 1 321 ? 19.25 8.031 -6.633 1 89.38 321 LYS B N 1
ATOM 7182 C CA . LYS B 1 321 ? 19.156 9.438 -6.266 1 89.38 321 LYS B CA 1
ATOM 7183 C C . LYS B 1 321 ? 20.266 9.828 -5.285 1 89.38 321 LYS B C 1
ATOM 7185 O O . LYS B 1 321 ? 20.75 8.984 -4.535 1 89.38 321 LYS B O 1
ATOM 7190 N N . GLU B 1 322 ? 20.594 11.047 -5.391 1 88.69 322 GLU B N 1
ATOM 7191 C CA . GLU B 1 322 ? 21.641 11.523 -4.492 1 88.69 322 GLU B CA 1
ATOM 7192 C C . GLU B 1 322 ? 21.141 11.594 -3.051 1 88.69 322 GLU B C 1
ATOM 7194 O O . GLU B 1 322 ? 20.031 12.039 -2.799 1 88.69 322 GLU B O 1
ATOM 7199 N N . SER B 1 323 ? 21.953 10.953 -2.178 1 88.44 323 SER B N 1
ATOM 7200 C CA . SER B 1 323 ? 21.656 11.055 -0.753 1 88.44 323 SER B CA 1
ATOM 7201 C C . SER B 1 323 ? 22.078 12.414 -0.202 1 88.44 323 SER B C 1
ATOM 7203 O O . SER B 1 323 ? 22.797 13.164 -0.866 1 88.44 323 SER B O 1
ATOM 7205 N N . GLU B 1 324 ? 21.547 12.68 0.979 1 87.44 324 GLU B N 1
ATOM 7206 C CA . GLU B 1 324 ? 21.969 13.914 1.639 1 87.44 324 GLU B CA 1
ATOM 7207 C C . GLU B 1 324 ? 23.484 13.977 1.778 1 87.44 324 GLU B C 1
ATOM 7209 O O . GLU B 1 324 ? 24.125 12.977 2.111 1 87.44 324 GLU B O 1
ATOM 7214 N N . TYR B 1 325 ? 24.047 15.102 1.489 1 81.81 325 TYR B N 1
ATOM 7215 C CA . TYR B 1 325 ? 25.5 15.289 1.445 1 81.81 325 TYR B CA 1
ATOM 7216 C C . TYR B 1 325 ? 26.109 15.094 2.824 1 81.81 325 TYR B C 1
ATOM 7218 O O . TYR B 1 325 ? 25.594 15.609 3.82 1 81.81 325 TYR B O 1
ATOM 7226 N N . LYS B 1 326 ? 27.156 14.18 2.83 1 85.06 326 LYS B N 1
ATOM 7227 C CA . LYS B 1 326 ? 27.984 13.984 4.012 1 85.06 326 LYS B CA 1
ATOM 7228 C C . LYS B 1 326 ? 29.469 14.133 3.67 1 85.06 326 LYS B C 1
ATOM 7230 O O . LYS B 1 326 ? 29.969 13.477 2.752 1 85.06 326 LYS B O 1
ATOM 7235 N N . PRO B 1 327 ? 30.016 15.047 4.379 1 88.06 327 PRO B N 1
ATOM 7236 C CA . PRO B 1 327 ? 31.438 15.203 4.098 1 88.06 327 PRO B CA 1
ATOM 7237 C C . PRO B 1 327 ? 32.25 13.961 4.441 1 88.06 327 PRO B C 1
ATOM 7239 O O . PRO B 1 327 ? 31.953 13.273 5.422 1 88.06 327 PRO B O 1
ATOM 7242 N N . SER B 1 328 ? 33.219 13.641 3.611 1 87.62 328 SER B N 1
ATOM 7243 C CA . SER B 1 328 ? 34.062 12.469 3.811 1 87.62 328 SER B CA 1
ATOM 7244 C C . SER B 1 328 ? 34.875 12.586 5.094 1 87.62 328 SER B C 1
ATOM 7246 O O . SER B 1 328 ? 35.031 11.602 5.824 1 87.62 328 SER B O 1
ATOM 7248 N N . ASN B 1 329 ? 35.344 13.773 5.328 1 89.5 329 ASN B N 1
ATOM 7249 C CA . ASN B 1 329 ? 36.094 14.062 6.543 1 89.5 329 ASN B CA 1
ATOM 7250 C C . ASN B 1 329 ? 35.531 15.266 7.285 1 89.5 329 ASN B C 1
ATOM 7252 O O . ASN B 1 329 ? 36.031 16.375 7.168 1 89.5 329 ASN B O 1
ATOM 7256 N N . PRO B 1 330 ? 34.5 14.914 8.078 1 89.38 330 PRO B N 1
ATOM 7257 C CA . PRO B 1 330 ? 33.844 16.031 8.758 1 89.38 330 PRO B CA 1
ATOM 7258 C C . PRO B 1 330 ? 34.719 16.672 9.828 1 89.38 330 PRO B C 1
ATOM 7260 O O . PRO B 1 330 ? 35.469 15.984 10.523 1 89.38 330 PRO B O 1
ATOM 7263 N N . THR B 1 331 ? 34.625 17.906 9.852 1 89.38 331 THR B N 1
ATOM 7264 C CA . THR B 1 331 ? 35.25 18.672 10.922 1 89.38 331 THR B CA 1
ATOM 7265 C C . THR B 1 331 ? 34.375 18.688 12.172 1 89.38 331 THR B C 1
ATOM 7267 O O . THR B 1 331 ? 33.156 18.969 12.086 1 89.38 331 THR B O 1
ATOM 7270 N N . LYS B 1 332 ? 34.969 18.281 13.219 1 87.31 332 LYS B N 1
ATOM 7271 C CA . LYS B 1 332 ? 34.219 18.312 14.469 1 87.31 332 LYS B CA 1
ATOM 7272 C C . LYS B 1 332 ? 34.094 19.734 15 1 87.31 332 LYS B C 1
ATOM 7274 O O . LYS B 1 332 ? 35.094 20.422 15.18 1 87.31 332 LYS B O 1
ATOM 7279 N N . ILE B 1 333 ? 33 20.281 15.164 1 86.25 333 ILE B N 1
ATOM 7280 C CA . ILE B 1 333 ? 32.812 21.672 15.578 1 86.25 333 ILE B CA 1
ATOM 7281 C C . ILE B 1 333 ? 32.5 21.734 17.062 1 86.25 333 ILE B C 1
ATOM 7283 O O . ILE B 1 333 ? 32.562 22.812 17.688 1 86.25 333 ILE B O 1
ATOM 7287 N N . GLY B 1 334 ? 32.344 20.609 17.781 1 87.94 334 GLY B N 1
ATOM 7288 C CA . GLY B 1 334 ? 31.953 20.641 19.172 1 87.94 334 GLY B CA 1
ATOM 7289 C C . GLY B 1 334 ? 30.594 21.281 19.391 1 87.94 334 GLY B C 1
ATOM 7290 O O . GLY B 1 334 ? 29.672 21.078 18.594 1 87.94 334 GLY B O 1
ATOM 7291 N N . THR B 1 335 ? 30.469 22.125 20.5 1 92.31 335 THR B N 1
ATOM 7292 C CA . THR B 1 335 ? 29.234 22.828 20.828 1 92.31 335 THR B CA 1
ATOM 7293 C C . THR B 1 335 ? 29.078 24.062 19.953 1 92.31 335 THR B C 1
ATOM 7295 O O . THR B 1 335 ? 30.031 24.797 19.703 1 92.31 335 THR B O 1
ATOM 7298 N N . ILE B 1 336 ? 27.969 24.297 19.469 1 93.38 336 ILE B N 1
ATOM 7299 C CA . ILE B 1 336 ? 27.719 25.453 18.609 1 93.38 336 ILE B CA 1
ATOM 7300 C C . ILE B 1 336 ? 27.859 26.734 19.406 1 93.38 336 ILE B C 1
ATOM 7302 O O . ILE B 1 336 ? 27.141 26.953 20.391 1 93.38 336 ILE B O 1
ATOM 7306 N N . GLU B 1 337 ? 28.734 27.562 18.938 1 94.12 337 GLU B N 1
ATOM 7307 C CA . GLU B 1 337 ? 29 28.812 19.641 1 94.12 337 GLU B CA 1
ATOM 7308 C C . GLU B 1 337 ? 28.672 30.016 18.75 1 94.12 337 GLU B C 1
ATOM 7310 O O . GLU B 1 337 ? 28.406 31.109 19.25 1 94.12 337 GLU B O 1
ATOM 7315 N N . LYS B 1 338 ? 28.828 29.75 17.531 1 95.06 338 LYS B N 1
ATOM 7316 C CA . LYS B 1 338 ? 28.625 30.844 16.578 1 95.06 338 LYS B CA 1
ATOM 7317 C C . LYS B 1 338 ? 27.984 30.344 15.289 1 95.06 338 LYS B C 1
ATOM 7319 O O . LYS B 1 338 ? 28.328 29.266 14.797 1 95.06 338 LYS B O 1
ATOM 7324 N N . LEU B 1 339 ? 27 31.094 14.812 1 94.94 339 LEU B N 1
ATOM 7325 C CA . LEU B 1 339 ? 26.359 30.859 13.523 1 94.94 339 LEU B CA 1
ATOM 7326 C C . LEU B 1 339 ? 26.484 32.062 12.609 1 94.94 339 LEU B C 1
ATOM 7328 O O . LEU B 1 339 ? 26.203 33.188 13.023 1 94.94 339 LEU B O 1
ATOM 7332 N N . SER B 1 340 ? 26.969 31.781 11.367 1 96.12 340 SER B N 1
ATOM 7333 C CA . SER B 1 340 ? 27.188 32.906 10.453 1 96.12 340 SER B CA 1
ATOM 7334 C C . SER B 1 340 ? 26.609 32.625 9.07 1 96.12 340 SER B C 1
ATOM 7336 O O . SER B 1 340 ? 26.812 31.531 8.523 1 96.12 340 SER B O 1
ATOM 7338 N N . PHE B 1 341 ? 25.828 33.5 8.594 1 96.56 341 PHE B N 1
ATOM 7339 C CA . PHE B 1 341 ? 25.375 33.531 7.207 1 96.56 341 PHE B CA 1
ATOM 7340 C C . PHE B 1 341 ? 26.125 34.594 6.418 1 96.56 341 PHE B C 1
ATOM 7342 O O . PHE B 1 341 ? 26.203 35.75 6.84 1 96.56 341 PHE B O 1
ATOM 7349 N N . ASN B 1 342 ? 26.75 34.188 5.336 1 96.56 342 ASN B N 1
ATOM 7350 C CA . ASN B 1 342 ? 27.484 35.125 4.488 1 96.56 342 ASN B CA 1
ATOM 7351 C C . ASN B 1 342 ? 26.938 35.125 3.064 1 96.56 342 ASN B C 1
ATOM 7353 O O . ASN B 1 342 ? 27.281 34.281 2.252 1 96.56 342 ASN B O 1
ATOM 7357 N N . ASN B 1 343 ? 26.172 36.188 2.715 1 96.06 343 ASN B N 1
ATOM 7358 C CA . ASN B 1 343 ? 25.609 36.438 1.393 1 96.06 343 ASN B CA 1
ATOM 7359 C C . ASN B 1 343 ? 24.875 35.188 0.867 1 96.06 343 ASN B C 1
ATOM 7361 O O . ASN B 1 343 ? 25.156 34.719 -0.243 1 96.06 343 ASN B O 1
ATOM 7365 N N . VAL B 1 344 ? 24.094 34.656 1.674 1 95.94 344 VAL B N 1
ATOM 7366 C CA . VAL B 1 344 ? 23.422 33.406 1.389 1 95.94 344 VAL B CA 1
ATOM 7367 C C . VAL B 1 344 ? 22.203 33.656 0.502 1 95.94 344 VAL B C 1
ATOM 7369 O O . VAL B 1 344 ? 21.391 34.562 0.779 1 95.94 344 VAL B O 1
ATOM 7372 N N . SER B 1 345 ? 22.078 32.906 -0.577 1 95.25 345 SER B N 1
ATOM 7373 C CA . SER B 1 345 ? 20.922 32.906 -1.469 1 95.25 345 SER B CA 1
ATOM 7374 C C . SER B 1 345 ? 20.391 31.516 -1.702 1 95.25 345 SER B C 1
ATOM 7376 O O . SER B 1 345 ? 21.156 30.547 -1.675 1 95.25 345 SER B O 1
ATOM 7378 N N . PHE B 1 346 ? 19.141 31.406 -1.804 1 92.38 346 PHE B N 1
ATOM 7379 C CA . PHE B 1 346 ? 18.516 30.109 -2.014 1 92.38 346 PHE B CA 1
ATOM 7380 C C . PHE B 1 346 ? 17.297 30.234 -2.928 1 92.38 346 PHE B C 1
ATOM 7382 O O . PHE B 1 346 ? 16.578 31.234 -2.875 1 92.38 346 PHE B O 1
ATOM 7389 N N . GLN B 1 347 ? 17.172 29.25 -3.732 1 86.25 347 GLN B N 1
ATOM 7390 C CA . GLN B 1 347 ? 16.047 29.141 -4.652 1 86.25 347 GLN B CA 1
ATOM 7391 C C . GLN B 1 347 ? 15.453 27.719 -4.633 1 86.25 347 GLN B C 1
ATOM 7393 O O . GLN B 1 347 ? 16.188 26.734 -4.73 1 86.25 347 GLN B O 1
ATOM 7398 N N . HIS B 1 348 ? 14.125 27.688 -4.434 1 77.06 348 HIS B N 1
ATOM 7399 C CA . HIS B 1 348 ? 13.469 26.391 -4.457 1 77.06 348 HIS B CA 1
ATOM 7400 C C . HIS B 1 348 ? 13.539 25.766 -5.844 1 77.06 348 HIS B C 1
ATOM 7402 O O . HIS B 1 348 ? 13.594 26.469 -6.852 1 77.06 348 HIS B O 1
ATOM 7408 N N . GLN B 1 349 ? 13.539 24.422 -5.941 1 70.56 349 GLN B N 1
ATOM 7409 C CA . GLN B 1 349 ? 13.727 23.688 -7.188 1 70.56 349 GLN B CA 1
ATOM 7410 C C . GLN B 1 349 ? 12.68 24.094 -8.227 1 70.56 349 GLN B C 1
ATOM 7412 O O . GLN B 1 349 ? 13.008 24.297 -9.398 1 70.56 349 GLN B O 1
ATOM 7417 N N . SER B 1 350 ? 11.453 24.188 -7.809 1 63.66 350 SER B N 1
ATOM 7418 C CA . SER B 1 350 ? 10.398 24.438 -8.789 1 63.66 350 SER B CA 1
ATOM 7419 C C . SER B 1 350 ? 10.07 25.938 -8.875 1 63.66 350 SER B C 1
ATOM 7421 O O . SER B 1 350 ? 9.18 26.328 -9.625 1 63.66 350 SER B O 1
ATOM 7423 N N . ALA B 1 351 ? 11.008 26.75 -8.188 1 68.19 351 ALA B N 1
ATOM 7424 C CA . ALA B 1 351 ? 10.688 28.172 -8.172 1 68.19 351 ALA B CA 1
ATOM 7425 C C . ALA B 1 351 ? 11.641 28.969 -9.062 1 68.19 351 ALA B C 1
ATOM 7427 O O . ALA B 1 351 ? 12.797 28.578 -9.242 1 68.19 351 ALA B O 1
ATOM 7428 N N . ASN B 1 352 ? 11.141 29.953 -9.742 1 70.06 352 ASN B N 1
ATOM 7429 C CA . ASN B 1 352 ? 11.984 30.781 -10.586 1 70.06 352 ASN B CA 1
ATOM 7430 C C . ASN B 1 352 ? 12.539 31.984 -9.812 1 70.06 352 ASN B C 1
ATOM 7432 O O . ASN B 1 352 ? 13.367 32.719 -10.328 1 70.06 352 ASN B O 1
ATOM 7436 N N . PHE B 1 353 ? 12.094 32.188 -8.625 1 75 353 PHE B N 1
ATOM 7437 C CA . PHE B 1 353 ? 12.578 33.312 -7.816 1 75 353 PHE B CA 1
ATOM 7438 C C . PHE B 1 353 ? 13.32 32.781 -6.582 1 75 353 PHE B C 1
ATOM 7440 O O . PHE B 1 353 ? 13.078 31.672 -6.121 1 75 353 PHE B O 1
ATOM 7447 N N . LYS B 1 354 ? 14.219 33.625 -6.188 1 85.31 354 LYS B N 1
ATOM 7448 C CA . LYS B 1 354 ? 14.961 33.281 -4.98 1 85.31 354 LYS B CA 1
ATOM 7449 C C . LYS B 1 354 ? 14.133 33.562 -3.729 1 85.31 354 LYS B C 1
ATOM 7451 O O . LYS B 1 354 ? 13.508 34.594 -3.602 1 85.31 354 LYS B O 1
ATOM 7456 N N . ALA B 1 355 ? 14.008 32.594 -2.924 1 84.25 355 ALA B N 1
ATOM 7457 C CA . ALA B 1 355 ? 13.289 32.75 -1.662 1 84.25 355 ALA B CA 1
ATOM 7458 C C . ALA B 1 355 ? 14.07 33.594 -0.674 1 84.25 355 ALA B C 1
ATOM 7460 O O . ALA B 1 355 ? 13.484 34.344 0.129 1 84.25 355 ALA B O 1
ATOM 7461 N N . VAL B 1 356 ? 15.367 33.469 -0.72 1 91.19 356 VAL B N 1
ATOM 7462 C CA . VAL B 1 356 ? 16.297 34.25 0.078 1 91.19 356 VAL B CA 1
ATOM 7463 C C . VAL B 1 356 ? 17.422 34.781 -0.81 1 91.19 356 VAL B C 1
ATOM 7465 O O . VAL B 1 356 ? 17.953 34.031 -1.655 1 91.19 356 VAL B O 1
ATOM 7468 N N . GLU B 1 357 ? 17.719 36.062 -0.608 1 93.19 357 GLU B N 1
ATOM 7469 C CA . GLU B 1 357 ? 18.703 36.688 -1.479 1 93.19 357 GLU B CA 1
ATOM 7470 C C . GLU B 1 357 ? 19.734 37.5 -0.669 1 93.19 357 GLU B C 1
ATOM 7472 O O . GLU B 1 357 ? 19.391 38.5 -0.034 1 93.19 357 GLU B O 1
ATOM 7477 N N . HIS B 1 358 ? 20.922 37.094 -0.729 1 93.25 358 HIS B N 1
ATOM 7478 C CA . HIS B 1 358 ? 22.094 37.75 -0.198 1 93.25 358 HIS B CA 1
ATOM 7479 C C . HIS B 1 358 ? 21.922 38.094 1.275 1 93.25 358 HIS B C 1
ATOM 7481 O O . HIS B 1 358 ? 22.094 39.25 1.675 1 93.25 358 HIS B O 1
ATOM 7487 N N . ILE B 1 359 ? 21.594 37.156 2.035 1 94.88 359 ILE B N 1
ATOM 7488 C CA . ILE B 1 359 ? 21.375 37.312 3.465 1 94.88 359 ILE B CA 1
ATOM 7489 C C . ILE B 1 359 ? 22.688 37.125 4.223 1 94.88 359 ILE B C 1
ATOM 7491 O O . ILE B 1 359 ? 23.391 36.156 3.99 1 94.88 359 ILE B O 1
ATOM 7495 N N . SER B 1 360 ? 23.031 38.094 5.035 1 95.88 360 SER B N 1
ATOM 7496 C CA . SER B 1 360 ? 24.219 38 5.875 1 95.88 360 SER B CA 1
ATOM 7497 C C . SER B 1 360 ? 23.922 38.406 7.312 1 95.88 360 SER B C 1
ATOM 7499 O O . SER B 1 360 ? 23.266 39.438 7.555 1 95.88 360 SER B O 1
ATOM 7501 N N . PHE B 1 361 ? 24.297 37.562 8.281 1 95.25 361 PHE B N 1
ATOM 7502 C CA . PHE B 1 361 ? 24.188 37.906 9.703 1 95.25 361 PHE B CA 1
ATOM 7503 C C . PHE B 1 361 ? 25.031 36.938 10.539 1 95.25 361 PHE B C 1
ATOM 7505 O O . PHE B 1 361 ? 25.469 35.906 10.055 1 95.25 361 PHE B O 1
ATOM 7512 N N . ASP B 1 362 ? 25.281 37.312 11.758 1 95.25 362 ASP B N 1
ATOM 7513 C CA . ASP B 1 362 ? 26.016 36.531 12.719 1 95.25 362 ASP B CA 1
ATOM 7514 C C . ASP B 1 362 ? 25.25 36.406 14.047 1 95.25 362 ASP B C 1
ATOM 7516 O O . ASP B 1 362 ? 24.656 37.406 14.5 1 95.25 362 ASP B O 1
ATOM 7520 N N . ILE B 1 363 ? 25.281 35.219 14.57 1 95.25 363 ILE B N 1
ATOM 7521 C CA . ILE B 1 363 ? 24.688 34.969 15.875 1 95.25 363 ILE B CA 1
ATOM 7522 C C . ILE B 1 363 ? 25.688 34.281 16.797 1 95.25 363 ILE B C 1
ATOM 7524 O O . ILE B 1 363 ? 26.359 33.312 16.375 1 95.25 363 ILE B O 1
ATOM 7528 N N . LYS B 1 364 ? 25.812 34.75 17.984 1 95.12 364 LYS B N 1
ATOM 7529 C CA . LYS B 1 364 ? 26.75 34.188 18.938 1 95.12 364 LYS B CA 1
ATOM 7530 C C . LYS B 1 364 ? 26.016 33.5 20.094 1 95.12 364 LYS B C 1
ATOM 7532 O O . LYS B 1 364 ? 24.828 33.781 20.312 1 95.12 364 LYS B O 1
ATOM 7537 N N . LYS B 1 365 ? 26.781 32.688 20.734 1 94.81 365 LYS B N 1
ATOM 7538 C CA . LYS B 1 365 ? 26.25 32.031 21.922 1 94.81 365 LYS B CA 1
ATOM 7539 C C . LYS B 1 365 ? 25.75 33.031 22.938 1 94.81 365 LYS B C 1
ATOM 7541 O O . LYS B 1 365 ? 26.406 34.062 23.188 1 94.81 365 LYS B O 1
ATOM 7546 N N . GLY B 1 366 ? 24.547 32.75 23.438 1 93.12 366 GLY B N 1
ATOM 7547 C CA . GLY B 1 366 ? 23.953 33.625 24.438 1 93.12 366 GLY B CA 1
ATOM 7548 C C . GLY B 1 366 ? 23.016 34.656 23.844 1 93.12 366 GLY B C 1
ATOM 7549 O O . GLY B 1 366 ? 22.312 35.344 24.578 1 93.12 366 GLY B O 1
ATOM 7550 N N . GLU B 1 367 ? 22.984 34.688 22.562 1 94.25 367 GLU B N 1
ATOM 7551 C CA . GLU B 1 367 ? 22.156 35.688 21.906 1 94.25 367 GLU B CA 1
ATOM 7552 C C . GLU B 1 367 ? 20.797 35.125 21.516 1 94.25 367 GLU B C 1
ATOM 7554 O O . GLU B 1 367 ? 20.719 33.969 21.094 1 94.25 367 GLU B O 1
ATOM 7559 N N . THR B 1 368 ? 19.812 35.906 21.688 1 94.44 368 THR B N 1
ATOM 7560 C CA . THR B 1 368 ? 18.484 35.656 21.156 1 94.44 368 THR B CA 1
ATOM 7561 C C . THR B 1 368 ? 18.172 36.531 19.969 1 94.44 368 THR B C 1
ATOM 7563 O O . THR B 1 368 ? 18.156 37.75 20.078 1 94.44 368 THR B O 1
ATOM 7566 N N . VAL B 1 369 ? 18 35.875 18.844 1 95.06 369 VAL B N 1
ATOM 7567 C CA . VAL B 1 369 ? 17.766 36.625 17.594 1 95.06 369 VAL B CA 1
ATOM 7568 C C . VAL B 1 369 ? 16.375 36.312 17.078 1 95.06 369 VAL B C 1
ATOM 7570 O O . VAL B 1 369 ? 15.891 35.188 17.172 1 95.06 369 VAL B O 1
ATOM 7573 N N . ALA B 1 370 ? 15.719 37.312 16.516 1 94.94 370 ALA B N 1
ATOM 7574 C CA . ALA B 1 370 ? 14.367 37.156 15.984 1 94.94 370 ALA B CA 1
ATOM 7575 C C . ALA B 1 370 ? 14.305 37.562 14.516 1 94.94 370 ALA B C 1
ATOM 7577 O O . ALA B 1 370 ? 14.969 38.531 14.102 1 94.94 370 ALA B O 1
ATOM 7578 N N . PHE B 1 371 ? 13.617 36.844 13.797 1 93.75 371 PHE B N 1
ATOM 7579 C CA . PHE B 1 371 ? 13.305 37.156 12.406 1 93.75 371 PHE B CA 1
ATOM 7580 C C . PHE B 1 371 ? 11.82 37.469 12.25 1 93.75 371 PHE B C 1
ATOM 7582 O O . PHE B 1 371 ? 10.969 36.688 12.688 1 93.75 371 PHE B O 1
ATOM 7589 N N . VAL B 1 372 ? 11.516 38.594 11.656 1 91.81 372 VAL B N 1
ATOM 7590 C CA . VAL B 1 372 ? 10.117 39 11.445 1 91.81 372 VAL B CA 1
ATOM 7591 C C . VAL B 1 372 ? 9.938 39.5 10.016 1 91.81 372 VAL B C 1
ATOM 7593 O O . VAL B 1 372 ? 10.914 39.812 9.336 1 91.81 372 VAL B O 1
ATOM 7596 N N . GLY B 1 373 ? 8.773 39.438 9.547 1 88 373 GLY B N 1
ATOM 7597 C CA . GLY B 1 373 ? 8.43 39.906 8.211 1 88 373 GLY B CA 1
ATOM 7598 C C . GLY B 1 373 ? 7.074 39.406 7.738 1 88 373 GLY B C 1
ATOM 7599 O O . GLY B 1 373 ? 6.461 38.562 8.391 1 88 373 GLY B O 1
ATOM 7600 N N . PRO B 1 374 ? 6.645 39.938 6.664 1 83.31 374 PRO B N 1
ATOM 7601 C CA . PRO B 1 374 ? 5.363 39.5 6.113 1 83.31 374 PRO B CA 1
ATOM 7602 C C . PRO B 1 374 ? 5.398 38.031 5.656 1 83.31 374 PRO B C 1
ATOM 7604 O O . PRO B 1 374 ? 6.477 37.438 5.551 1 83.31 374 PRO B O 1
ATOM 7607 N N . SER B 1 375 ? 4.211 37.531 5.488 1 77.94 375 SER B N 1
ATOM 7608 C CA . SER B 1 375 ? 4.109 36.156 4.98 1 77.94 375 SER B CA 1
ATOM 7609 C C . SER B 1 375 ? 4.773 36.031 3.611 1 77.94 375 SER B C 1
ATOM 7611 O O . SER B 1 375 ? 4.625 36.906 2.76 1 77.94 375 SER B O 1
ATOM 7613 N N . GLY B 1 376 ? 5.543 35 3.439 1 76.88 376 GLY B N 1
ATOM 7614 C CA . GLY B 1 376 ? 6.215 34.781 2.172 1 76.88 376 GLY B CA 1
ATOM 7615 C C . GLY B 1 376 ? 7.531 35.531 2.055 1 76.88 376 GLY B C 1
ATOM 7616 O O . GLY B 1 376 ? 8.141 35.562 0.983 1 76.88 376 GLY B O 1
ATOM 7617 N N . SER B 1 377 ? 7.938 36.062 3.16 1 83.94 377 SER B N 1
ATOM 7618 C CA . SER B 1 377 ? 9.148 36.875 3.109 1 83.94 377 SER B CA 1
ATOM 7619 C C . SER B 1 377 ? 10.398 36 3.107 1 83.94 377 SER B C 1
ATOM 7621 O O . SER B 1 377 ? 11.508 36.5 2.914 1 83.94 377 SER B O 1
ATOM 7623 N N . GLY B 1 378 ? 10.242 34.719 3.318 1 85.5 378 GLY B N 1
ATOM 7624 C CA . GLY B 1 378 ? 11.375 33.812 3.27 1 85.5 378 GLY B CA 1
ATOM 7625 C C . GLY B 1 378 ? 11.789 33.281 4.637 1 85.5 378 GLY B C 1
ATOM 7626 O O . GLY B 1 378 ? 12.789 32.594 4.766 1 85.5 378 GLY B O 1
ATOM 7627 N N . LYS B 1 379 ? 11.047 33.562 5.668 1 87.62 379 LYS B N 1
ATOM 7628 C CA . LYS B 1 379 ? 11.375 33.188 7.043 1 87.62 379 LYS B CA 1
ATOM 7629 C C . LYS B 1 379 ? 11.516 31.688 7.191 1 87.62 379 LYS B C 1
ATOM 7631 O O . LYS B 1 379 ? 12.492 31.203 7.773 1 87.62 379 LYS B O 1
ATOM 7636 N N . THR B 1 380 ? 10.562 30.984 6.637 1 82.69 380 THR B N 1
ATOM 7637 C CA . THR B 1 380 ? 10.578 29.531 6.758 1 82.69 380 THR B CA 1
ATOM 7638 C C . THR B 1 380 ? 11.758 28.938 6 1 82.69 380 THR B C 1
ATOM 7640 O O . THR B 1 380 ? 12.375 27.969 6.461 1 82.69 380 THR B O 1
ATOM 7643 N N . THR B 1 381 ? 12.031 29.469 4.84 1 87.06 381 THR B N 1
ATOM 7644 C CA . THR B 1 381 ? 13.188 29.031 4.07 1 87.06 381 THR B CA 1
ATOM 7645 C C . THR B 1 381 ? 14.484 29.266 4.848 1 87.06 381 THR B C 1
ATOM 7647 O O . THR B 1 381 ? 15.383 28.422 4.844 1 87.06 381 THR B O 1
ATOM 7650 N N . LEU B 1 382 ? 14.5 30.375 5.473 1 91.25 382 LEU B N 1
ATOM 7651 C CA . LEU B 1 382 ? 15.68 30.734 6.258 1 91.25 382 LEU B CA 1
ATOM 7652 C C . LEU B 1 382 ? 15.906 29.719 7.379 1 91.25 382 LEU B C 1
ATOM 7654 O O . LEU B 1 382 ? 17.047 29.312 7.633 1 91.25 382 LEU B O 1
ATOM 7658 N N . VAL B 1 383 ? 14.875 29.312 8.023 1 89.12 383 VAL B N 1
ATOM 7659 C CA . VAL B 1 383 ? 14.961 28.344 9.117 1 89.12 383 VAL B CA 1
ATOM 7660 C C . VAL B 1 383 ? 15.453 27 8.578 1 89.12 383 VAL B C 1
ATOM 7662 O O . VAL B 1 383 ? 16.266 26.328 9.227 1 89.12 383 VAL B O 1
ATOM 7665 N N . LYS B 1 384 ? 14.953 26.672 7.469 1 89.25 384 LYS B N 1
ATOM 7666 C CA . LYS B 1 384 ? 15.352 25.391 6.875 1 89.25 384 LYS B CA 1
ATOM 7667 C C . LYS B 1 384 ? 16.828 25.422 6.461 1 89.25 384 LYS B C 1
ATOM 7669 O O . LYS B 1 384 ? 17.5 24.391 6.504 1 89.25 384 LYS B O 1
ATOM 7674 N N . LEU B 1 385 ? 17.281 26.594 6.09 1 91.81 385 LEU B N 1
ATOM 7675 C CA . LEU B 1 385 ? 18.703 26.766 5.82 1 91.81 385 LEU B CA 1
ATOM 7676 C C . LEU B 1 385 ? 19.516 26.672 7.105 1 91.81 385 LEU B C 1
ATOM 7678 O O . LEU B 1 385 ? 20.594 26.078 7.125 1 91.81 385 LEU B O 1
ATOM 7682 N N . LEU B 1 386 ? 18.938 27.188 8.125 1 90.62 386 LEU B N 1
ATOM 7683 C CA . LEU B 1 386 ? 19.609 27.25 9.422 1 90.62 386 LEU B CA 1
ATOM 7684 C C . LEU B 1 386 ? 19.828 25.844 9.977 1 90.62 386 LEU B C 1
ATOM 7686 O O . LEU B 1 386 ? 20.875 25.578 10.586 1 90.62 386 LEU B O 1
ATOM 7690 N N . VAL B 1 387 ? 18.891 24.984 9.727 1 89.06 387 VAL B N 1
ATOM 7691 C CA . VAL B 1 387 ? 18.984 23.641 10.289 1 89.06 387 VAL B CA 1
ATOM 7692 C C . VAL B 1 387 ? 19.625 22.703 9.281 1 89.06 387 VAL B C 1
ATOM 7694 O O . VAL B 1 387 ? 19.766 21.5 9.539 1 89.06 387 VAL B O 1
ATOM 7697 N N . GLY B 1 388 ? 19.938 23.125 8.141 1 88.25 388 GLY B N 1
ATOM 7698 C CA . GLY B 1 388 ? 20.672 22.375 7.145 1 88.25 388 GLY B CA 1
ATOM 7699 C C . GLY B 1 388 ? 19.781 21.516 6.266 1 88.25 388 GLY B C 1
ATOM 7700 O O . GLY B 1 388 ? 20.266 20.562 5.629 1 88.25 388 GLY B O 1
ATOM 7701 N N . LEU B 1 389 ? 18.547 21.781 6.262 1 88.31 389 LEU B N 1
ATOM 7702 C CA . LEU B 1 389 ? 17.641 21.047 5.387 1 88.31 389 LEU B CA 1
ATOM 7703 C C . LEU B 1 389 ? 17.828 21.484 3.934 1 88.31 389 LEU B C 1
ATOM 7705 O O . LEU B 1 389 ? 17.688 20.656 3.02 1 88.31 389 LEU B O 1
ATOM 7709 N N . TYR B 1 390 ? 18 22.781 3.773 1 89.38 390 TYR B N 1
ATOM 7710 C CA . TYR B 1 390 ? 18.312 23.328 2.457 1 89.38 390 TYR B CA 1
ATOM 7711 C C . TYR B 1 390 ? 19.781 23.75 2.373 1 89.38 390 TYR B C 1
ATOM 7713 O O . TYR B 1 390 ? 20.375 24.109 3.387 1 89.38 390 TYR B O 1
ATOM 7721 N N . LYS B 1 391 ? 20.25 23.672 1.197 1 89.56 391 LYS B N 1
ATOM 7722 C CA . LYS B 1 391 ? 21.609 24.156 0.927 1 89.56 391 LYS B CA 1
ATOM 7723 C C . LYS B 1 391 ? 21.578 25.422 0.062 1 89.56 391 LYS B C 1
ATOM 7725 O O . LYS B 1 391 ? 20.828 25.484 -0.914 1 89.56 391 LYS B O 1
ATOM 7730 N N . PRO B 1 392 ? 22.359 26.344 0.505 1 92.62 392 PRO B N 1
ATOM 7731 C CA . PRO B 1 392 ? 22.375 27.594 -0.262 1 92.62 392 PRO B CA 1
ATOM 7732 C C . PRO B 1 392 ? 22.969 27.422 -1.659 1 92.62 392 PRO B C 1
ATOM 7734 O O . PRO B 1 392 ? 23.875 26.609 -1.853 1 92.62 392 PRO B O 1
ATOM 7737 N N . ILE B 1 393 ? 22.469 28.156 -2.572 1 90.06 393 ILE B N 1
ATOM 7738 C CA . ILE B 1 393 ? 22.984 28.172 -3.936 1 90.06 393 ILE B CA 1
ATOM 7739 C C . ILE B 1 393 ? 24.219 29.078 -4.012 1 90.06 393 ILE B C 1
ATOM 7741 O O . ILE B 1 393 ? 25.188 28.75 -4.707 1 90.06 393 ILE B O 1
ATOM 7745 N N . ASP B 1 394 ? 24.062 30.188 -3.367 1 93.38 394 ASP B N 1
ATOM 7746 C CA . ASP B 1 394 ? 25.156 31.141 -3.252 1 93.38 394 ASP B CA 1
ATOM 7747 C C . ASP B 1 394 ? 25.422 31.5 -1.792 1 93.38 394 ASP B C 1
ATOM 7749 O O . ASP B 1 394 ? 24.516 31.438 -0.958 1 93.38 394 ASP B O 1
ATOM 7753 N N . GLY B 1 395 ? 26.672 31.75 -1.506 1 94.94 395 GLY B N 1
ATOM 7754 C CA . GLY B 1 395 ? 27.031 32.125 -0.148 1 94.94 395 GLY B CA 1
ATOM 7755 C C . GLY B 1 395 ? 27.422 30.938 0.708 1 94.94 395 GLY B C 1
ATOM 7756 O O . GLY B 1 395 ? 27.609 29.828 0.195 1 94.94 395 GLY B O 1
ATOM 7757 N N . THR B 1 396 ? 27.672 31.25 1.979 1 95.31 3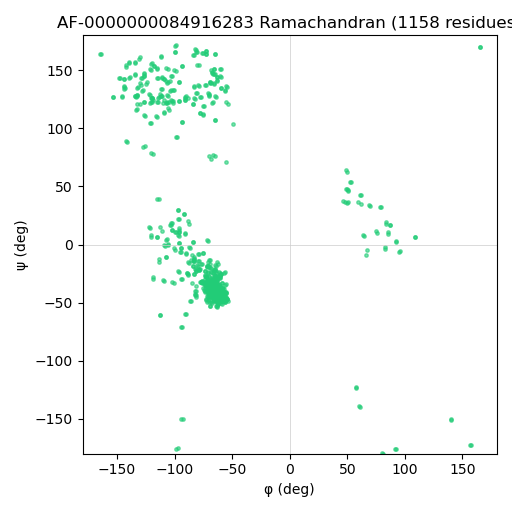96 THR B N 1
ATOM 7758 C CA . THR B 1 396 ? 28.125 30.188 2.863 1 95.31 396 THR B CA 1
ATOM 7759 C C . THR B 1 396 ? 27.469 30.297 4.234 1 95.31 396 THR B C 1
ATOM 7761 O O . THR B 1 396 ? 27.188 31.406 4.699 1 95.31 396 THR B O 1
ATOM 7764 N N . ILE B 1 397 ? 27.188 29.219 4.781 1 95.06 397 ILE B N 1
ATOM 7765 C CA . ILE B 1 397 ? 26.734 29.094 6.164 1 95.06 397 ILE B CA 1
ATOM 7766 C C . ILE B 1 397 ? 27.797 28.391 7 1 95.06 397 ILE B C 1
ATOM 7768 O O . ILE B 1 397 ? 28.312 27.359 6.602 1 95.06 397 ILE B O 1
ATOM 7772 N N . SER B 1 398 ? 28.141 29.031 8.078 1 95.56 398 SER B N 1
ATOM 7773 C CA . SER B 1 398 ? 29.188 28.453 8.906 1 95.56 398 SER B CA 1
ATOM 7774 C C . SER B 1 398 ? 28.734 28.297 10.352 1 95.56 398 SER B C 1
ATOM 7776 O O . SER B 1 398 ? 27.969 29.109 10.859 1 95.56 398 SER B O 1
ATOM 7778 N N . TYR B 1 399 ? 29.203 27.266 10.945 1 94.62 399 TYR B N 1
ATOM 7779 C CA . TYR B 1 399 ? 29.062 27 12.375 1 94.62 399 TYR B CA 1
ATOM 7780 C C . TYR B 1 399 ? 30.406 27.016 13.07 1 94.62 399 TYR B C 1
ATOM 7782 O O . TYR B 1 399 ? 31.312 26.25 12.727 1 94.62 399 TYR B O 1
ATOM 7790 N N . ASN B 1 400 ? 30.562 27.828 14.031 1 94.81 400 ASN B N 1
ATOM 7791 C CA . ASN B 1 400 ? 31.859 28.031 14.664 1 94.81 400 ASN B CA 1
ATOM 7792 C C . ASN B 1 400 ? 32.938 28.297 13.641 1 94.81 400 ASN B C 1
ATOM 7794 O O . ASN B 1 400 ? 34 27.672 13.672 1 94.81 400 ASN B O 1
ATOM 7798 N N . ASP B 1 401 ? 32.594 29 12.625 1 93.12 401 ASP B N 1
ATOM 7799 C CA . ASP B 1 401 ? 33.531 29.453 11.586 1 93.12 401 ASP B CA 1
ATOM 7800 C C . ASP B 1 401 ? 33.906 28.312 10.656 1 93.12 401 ASP B C 1
ATOM 7802 O O . ASP B 1 401 ? 34.844 28.438 9.852 1 93.12 401 ASP B O 1
ATOM 7806 N N . VAL B 1 402 ? 33.25 27.219 10.766 1 94.31 402 VAL B N 1
ATOM 7807 C CA . VAL B 1 402 ? 33.438 26.109 9.844 1 94.31 402 VAL B CA 1
ATOM 7808 C C . VAL B 1 402 ? 32.281 26.047 8.852 1 94.31 402 VAL B C 1
ATOM 7810 O O . VAL B 1 402 ? 31.109 26.062 9.242 1 94.31 402 VAL B O 1
ATOM 7813 N N . ASP B 1 403 ? 32.656 25.906 7.668 1 93.69 403 ASP B N 1
ATOM 7814 C CA . ASP B 1 403 ? 31.656 25.859 6.609 1 93.69 403 ASP B CA 1
ATOM 7815 C C . ASP B 1 403 ? 30.734 24.641 6.77 1 93.69 403 ASP B C 1
ATOM 7817 O O . ASP B 1 403 ? 31.203 23.547 7.117 1 93.69 403 ASP B O 1
ATOM 7821 N N . GLU B 1 404 ? 29.469 24.828 6.438 1 91.81 404 GLU B N 1
ATOM 7822 C CA . GLU B 1 404 ? 28.484 23.766 6.598 1 91.81 404 GLU B CA 1
ATOM 7823 C C . GLU B 1 404 ? 28.844 22.531 5.766 1 91.81 404 GLU B C 1
ATOM 7825 O O . GLU B 1 404 ? 28.562 21.406 6.164 1 91.81 404 GLU B O 1
ATOM 7830 N N . LYS B 1 405 ? 29.531 22.766 4.699 1 90.31 405 LYS B N 1
ATOM 7831 C CA . LYS B 1 405 ? 29.906 21.688 3.797 1 90.31 405 LYS B CA 1
ATOM 7832 C C . LYS B 1 405 ? 30.938 20.766 4.441 1 90.31 405 LYS B C 1
ATOM 7834 O O . LYS B 1 405 ? 31.109 19.625 4.023 1 90.31 405 LYS B O 1
ATOM 7839 N N . GLU B 1 406 ? 31.531 21.281 5.469 1 92.75 406 GLU B N 1
ATOM 7840 C CA . GLU B 1 406 ? 32.594 20.516 6.125 1 92.75 406 GLU B CA 1
ATOM 7841 C C . GLU B 1 406 ? 32.094 19.938 7.449 1 92.75 406 GLU B C 1
ATOM 7843 O O . GLU B 1 406 ? 32.844 19.234 8.133 1 92.75 406 GLU B O 1
ATOM 7848 N N . VAL B 1 407 ? 30.969 20.156 7.773 1 90.19 407 VAL B N 1
ATOM 7849 C CA . VAL B 1 407 ? 30.453 19.719 9.07 1 90.19 407 VAL B CA 1
ATOM 7850 C C . VAL B 1 407 ? 29.578 18.484 8.891 1 90.19 407 VAL B C 1
ATOM 7852 O O . VAL B 1 407 ? 28.906 18.328 7.863 1 90.19 407 VAL B O 1
ATOM 7855 N N . ASP B 1 408 ? 29.672 17.641 9.875 1 88.12 408 ASP B N 1
ATOM 7856 C CA . ASP B 1 408 ? 28.734 16.531 9.914 1 88.12 408 ASP B CA 1
ATOM 7857 C C . ASP B 1 408 ? 27.344 17 10.359 1 88.12 408 ASP B C 1
ATOM 7859 O O . ASP B 1 408 ? 27.141 17.328 11.531 1 88.12 408 ASP B O 1
ATOM 7863 N N . LEU B 1 409 ? 26.438 16.969 9.5 1 85.75 409 LEU B N 1
ATOM 7864 C CA . LEU B 1 409 ? 25.109 17.531 9.742 1 85.75 409 LEU B CA 1
ATOM 7865 C C . LEU B 1 409 ? 24.375 16.734 10.82 1 85.75 409 LEU B C 1
ATOM 7867 O O . LEU B 1 409 ? 23.578 17.297 11.57 1 85.75 409 LEU B O 1
ATOM 7871 N N . ILE B 1 410 ? 24.609 15.5 10.938 1 84.88 410 ILE B N 1
ATOM 7872 C CA . ILE B 1 410 ? 23.922 14.68 11.93 1 84.88 410 ILE B CA 1
ATOM 7873 C C . ILE B 1 410 ? 24.375 15.094 13.328 1 84.88 410 ILE B C 1
ATOM 7875 O O . ILE B 1 410 ? 23.547 15.195 14.242 1 84.88 410 ILE B O 1
ATOM 7879 N N . GLU B 1 411 ? 25.641 15.297 13.445 1 85.88 411 GLU B N 1
ATOM 7880 C CA . GLU B 1 411 ? 26.156 15.75 14.734 1 85.88 411 GLU B CA 1
ATOM 7881 C C . GLU B 1 411 ? 25.656 17.141 15.078 1 85.88 411 GLU B C 1
ATOM 7883 O O . GLU B 1 411 ? 25.359 17.438 16.234 1 85.88 411 GLU B O 1
ATOM 7888 N N . LEU B 1 412 ? 25.578 17.922 14.055 1 89.25 412 LEU B N 1
ATOM 7889 C CA . LEU B 1 412 ? 25.062 19.266 14.242 1 89.25 412 LEU B CA 1
ATOM 7890 C C . LEU B 1 412 ? 23.609 19.25 14.68 1 89.25 412 LEU B C 1
ATOM 7892 O O . LEU B 1 412 ? 23.219 19.953 15.617 1 89.25 412 LEU B O 1
ATOM 7896 N N . ARG B 1 413 ? 22.844 18.422 14.07 1 90.38 413 ARG B N 1
ATOM 7897 C CA . ARG B 1 413 ? 21.406 18.359 14.289 1 90.38 413 ARG B CA 1
ATOM 7898 C C 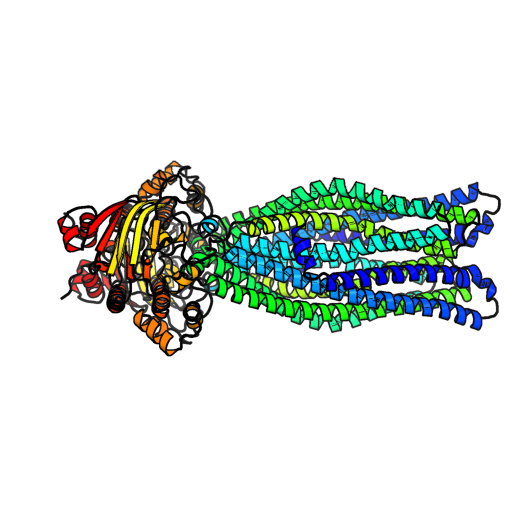. ARG B 1 413 ? 21.078 17.766 15.656 1 90.38 413 ARG B C 1
ATOM 7900 O O . ARG B 1 413 ? 20.016 18.031 16.219 1 90.38 413 ARG B O 1
ATOM 7907 N N . LYS B 1 414 ? 22.062 17.078 16.219 1 88.69 414 LYS B N 1
ATOM 7908 C CA . LYS B 1 414 ? 21.875 16.547 17.562 1 88.69 414 LYS B CA 1
ATOM 7909 C C . LYS B 1 414 ? 21.844 17.656 18.594 1 88.69 414 LYS B C 1
ATOM 7911 O O . LYS B 1 414 ? 21.281 17.484 19.688 1 88.69 414 LYS B O 1
ATOM 7916 N N . GLN B 1 415 ? 22.375 18.766 18.219 1 91.88 415 GLN B N 1
ATOM 7917 C CA . GLN B 1 415 ? 22.453 19.906 19.125 1 91.88 415 GLN B CA 1
ATOM 7918 C C . GLN B 1 415 ? 21.297 20.875 18.922 1 91.88 415 GLN B C 1
ATOM 7920 O O . GLN B 1 415 ? 21.219 21.906 19.562 1 91.88 415 GLN B O 1
ATOM 7925 N N . LEU B 1 416 ? 20.391 20.438 18.109 1 92.88 416 LEU B N 1
ATOM 7926 C CA . LEU B 1 416 ? 19.344 21.375 17.719 1 92.88 416 LEU B CA 1
ATOM 7927 C C . LEU B 1 416 ? 18.016 21.016 18.406 1 92.88 416 LEU B C 1
ATOM 7929 O O . LEU B 1 416 ? 17.75 19.844 18.656 1 92.88 416 LEU B O 1
ATOM 7933 N N . GLY B 1 417 ? 17.344 22.016 18.844 1 91.69 417 GLY B N 1
ATOM 7934 C CA . GLY B 1 417 ? 15.914 21.969 19.141 1 91.69 417 GLY B CA 1
ATOM 7935 C C . GLY B 1 417 ? 15.078 22.75 18.141 1 91.69 417 GLY B C 1
ATOM 7936 O O . GLY B 1 417 ? 15.406 23.891 17.812 1 91.69 417 GLY B O 1
ATOM 7937 N N . PHE B 1 418 ? 14.156 22.062 17.578 1 90 418 PHE B N 1
ATOM 7938 C CA . PHE B 1 418 ? 13.422 22.703 16.484 1 90 418 PHE B CA 1
ATOM 7939 C C . PHE B 1 418 ? 11.922 22.516 16.672 1 90 418 PHE B C 1
ATOM 7941 O O . PHE B 1 418 ? 11.438 21.391 16.797 1 90 418 PHE B O 1
ATOM 7948 N N . VAL B 1 419 ? 11.258 23.609 16.75 1 90.12 419 VAL B N 1
ATOM 7949 C CA . VAL B 1 419 ? 9.797 23.625 16.75 1 90.12 419 VAL B CA 1
ATOM 7950 C C . VAL B 1 419 ? 9.281 24.203 15.438 1 90.12 419 VAL B C 1
ATOM 7952 O O . VAL B 1 419 ? 9.461 25.391 15.164 1 90.12 419 VAL B O 1
ATOM 7955 N N . THR B 1 420 ? 8.656 23.375 14.68 1 85.38 420 THR B N 1
ATOM 7956 C CA . THR B 1 420 ? 8.188 23.781 13.359 1 85.38 420 THR B CA 1
ATOM 7957 C C . THR B 1 420 ? 6.844 24.5 13.461 1 85.38 420 THR B C 1
ATOM 7959 O O . THR B 1 420 ? 6.176 24.438 14.492 1 85.38 420 THR B O 1
ATOM 7962 N N . GLN B 1 421 ? 6.602 25.156 12.367 1 76.56 421 GLN B N 1
ATOM 7963 C CA . GLN B 1 421 ? 5.332 25.875 12.289 1 76.56 421 GLN B CA 1
ATOM 7964 C C . GLN B 1 421 ? 4.152 24.906 12.398 1 76.56 421 GLN B C 1
ATOM 7966 O O . GLN B 1 421 ? 3.229 25.141 13.188 1 76.56 421 GLN B O 1
ATOM 7971 N N . ASP B 1 422 ? 4.297 23.844 11.586 1 75.12 422 ASP B N 1
ATOM 7972 C CA . ASP B 1 422 ? 3.303 22.781 11.68 1 75.12 422 ASP B CA 1
ATOM 7973 C C . ASP B 1 422 ? 3.758 21.688 12.648 1 75.12 422 ASP B C 1
ATOM 7975 O O . ASP B 1 422 ? 4.73 20.984 12.375 1 75.12 422 ASP B O 1
ATOM 7979 N N . ALA B 1 423 ? 3.072 21.734 13.859 1 78.5 423 ALA B N 1
ATOM 7980 C CA . ALA B 1 423 ? 3.447 20.734 14.852 1 78.5 423 ALA B CA 1
ATOM 7981 C C . ALA B 1 423 ? 3.117 19.328 14.375 1 78.5 423 ALA B C 1
ATOM 7983 O O . ALA B 1 423 ? 1.95 19 14.148 1 78.5 423 ALA B O 1
ATOM 7984 N N . GLN B 1 424 ? 4.117 18.672 14.055 1 78.62 424 GLN B N 1
ATOM 7985 C CA . GLN B 1 424 ? 3.947 17.312 13.594 1 78.62 424 GLN B CA 1
ATOM 7986 C C . GLN B 1 424 ? 4.148 16.312 14.734 1 78.62 424 GLN B C 1
ATOM 7988 O O . GLN B 1 424 ? 5.148 16.375 15.445 1 78.62 424 GLN B O 1
ATOM 7993 N N . LEU B 1 425 ? 3.16 15.469 14.984 1 84.88 425 LEU B N 1
ATOM 7994 C CA . LEU B 1 425 ? 3.252 14.43 16 1 84.88 425 LEU B CA 1
ATOM 7995 C C . LEU B 1 425 ? 3.123 13.047 15.383 1 84.88 425 LEU B C 1
ATOM 7997 O O . LEU B 1 425 ? 2.623 12.906 14.258 1 84.88 425 LEU B O 1
ATOM 8001 N N . PHE B 1 426 ? 3.686 12.086 16.016 1 85 426 PHE B N 1
ATOM 8002 C CA . PHE B 1 426 ? 3.586 10.695 15.594 1 85 426 PHE B CA 1
ATOM 8003 C C . PHE B 1 426 ? 2.436 9.992 16.312 1 85 426 PHE B C 1
ATOM 8005 O O . PHE B 1 426 ? 2.053 10.383 17.406 1 85 426 PHE B O 1
ATOM 8012 N N . SER B 1 427 ? 1.965 8.977 15.586 1 83.62 427 SER B N 1
ATOM 8013 C CA . SER B 1 427 ? 0.954 8.156 16.25 1 83.62 427 SER B CA 1
ATOM 8014 C C . SER B 1 427 ? 1.538 7.414 17.453 1 83.62 427 SER B C 1
ATOM 8016 O O . SER B 1 427 ? 2.686 6.965 17.406 1 83.62 427 SER B O 1
ATOM 8018 N N . GLY B 1 428 ? 0.736 7.387 18.531 1 85.44 428 GLY B N 1
ATOM 8019 C CA . GLY B 1 428 ? 1.198 6.742 19.75 1 85.44 428 GLY B CA 1
ATOM 8020 C C . GLY B 1 428 ? 0.819 7.504 21 1 85.44 428 GLY B C 1
ATOM 8021 O O . GLY B 1 428 ? -0.187 8.219 21.031 1 85.44 428 GLY B O 1
ATOM 8022 N N . THR B 1 429 ? 1.709 7.34 22.016 1 91.5 429 THR B N 1
ATOM 8023 C CA . THR B 1 429 ? 1.435 7.977 23.297 1 91.5 429 THR B CA 1
ATOM 8024 C C . THR B 1 429 ? 2.232 9.273 23.438 1 91.5 429 THR B C 1
ATOM 8026 O O . THR B 1 429 ? 3.123 9.547 22.625 1 91.5 429 THR B O 1
ATOM 8029 N N . ILE B 1 430 ? 1.816 10.062 24.438 1 93.69 430 ILE B N 1
ATOM 8030 C CA . ILE B 1 430 ? 2.566 11.273 24.781 1 93.69 430 ILE B CA 1
ATOM 8031 C C . ILE B 1 430 ? 4.02 10.906 25.078 1 93.69 430 ILE B C 1
ATOM 8033 O O . ILE B 1 430 ? 4.941 11.547 24.562 1 93.69 430 ILE B O 1
ATOM 8037 N N . LYS B 1 431 ? 4.156 9.82 25.781 1 94.56 431 LYS B N 1
ATOM 8038 C CA . LYS B 1 431 ? 5.484 9.344 26.172 1 94.56 431 LYS B CA 1
ATOM 8039 C C . LYS B 1 431 ? 6.316 8.984 24.938 1 94.56 431 LYS B C 1
ATOM 8041 O O . LYS B 1 431 ? 7.477 9.391 24.828 1 94.56 431 LYS B O 1
ATOM 8046 N N . GLU B 1 432 ? 5.785 8.273 24.078 1 91.25 432 GLU B N 1
ATOM 8047 C CA . GLU B 1 432 ? 6.5 7.832 22.891 1 91.25 432 GLU B CA 1
ATOM 8048 C C . GLU B 1 432 ? 6.93 9.016 22.031 1 91.25 432 GLU B C 1
ATOM 8050 O O . GLU B 1 432 ? 8.008 9 21.438 1 91.25 432 GLU B O 1
ATOM 8055 N N . ASN B 1 433 ? 6.09 9.984 21.953 1 92.06 433 ASN B N 1
ATOM 8056 C CA . ASN B 1 433 ? 6.414 11.172 21.172 1 92.06 433 ASN B CA 1
ATOM 8057 C C . ASN B 1 433 ? 7.586 11.938 21.766 1 92.06 433 ASN B C 1
ATOM 8059 O O . ASN B 1 433 ? 8.43 12.461 21.047 1 92.06 433 ASN B O 1
ATOM 8063 N N . LEU B 1 434 ? 7.609 11.969 23.062 1 94.38 434 LEU B N 1
ATOM 8064 C CA . LEU B 1 434 ? 8.703 12.664 23.719 1 94.38 434 LEU B CA 1
ATOM 8065 C C . LEU B 1 434 ? 9.984 11.852 23.672 1 94.38 434 LEU B C 1
ATOM 8067 O O . LEU B 1 434 ? 11.062 12.398 23.422 1 94.38 434 LEU B O 1
ATOM 8071 N N . LEU B 1 435 ? 9.844 10.539 23.812 1 93.5 435 LEU B N 1
ATOM 8072 C CA . LEU B 1 435 ? 11.016 9.664 23.797 1 93.5 435 LEU B CA 1
ATOM 8073 C C . LEU B 1 435 ? 11.625 9.594 22.406 1 93.5 435 LEU B C 1
ATOM 8075 O O . LEU B 1 435 ? 12.766 9.164 22.234 1 93.5 435 LEU B O 1
ATOM 8079 N N . PHE B 1 436 ? 10.898 10.055 21.516 1 88.5 436 PHE B N 1
ATOM 8080 C CA . PHE B 1 436 ? 11.367 10.055 20.141 1 88.5 436 PHE B CA 1
ATOM 8081 C C . PHE B 1 436 ? 12.625 10.906 20 1 88.5 436 PHE B C 1
ATOM 8083 O O . PHE B 1 436 ? 13.523 10.578 19.219 1 88.5 436 PHE B O 1
ATOM 8090 N N . VAL B 1 437 ? 12.727 12 20.719 1 91.56 437 VAL B N 1
ATOM 8091 C CA . VAL B 1 437 ? 13.844 12.922 20.562 1 91.56 437 VAL B CA 1
ATOM 8092 C C . VAL B 1 437 ? 14.906 12.633 21.625 1 91.56 437 VAL B C 1
ATOM 8094 O O . VAL B 1 437 ? 16.078 13.016 21.453 1 91.56 437 VAL B O 1
ATOM 8097 N N . LYS B 1 438 ? 14.5 12.047 22.641 1 92.88 438 LYS B N 1
ATOM 8098 C CA . LYS B 1 438 ? 15.398 11.641 23.719 1 92.88 438 LYS B CA 1
ATOM 8099 C C . LYS B 1 438 ? 14.992 10.289 24.281 1 92.88 438 LYS B C 1
ATOM 8101 O O . LYS B 1 438 ? 14.375 10.219 25.344 1 92.88 438 LYS B O 1
ATOM 8106 N N . PRO B 1 439 ? 15.469 9.164 23.734 1 91.06 439 PRO B N 1
ATOM 8107 C CA . PRO B 1 439 ? 15.008 7.816 24.078 1 91.06 439 PRO B CA 1
ATOM 8108 C C . PRO B 1 439 ? 15.352 7.434 25.531 1 91.06 439 PRO B C 1
ATOM 8110 O O . PRO B 1 439 ? 14.664 6.609 26.125 1 91.06 439 PRO B O 1
ATOM 8113 N N . ASN B 1 440 ? 16.312 8.031 26.156 1 92.25 440 ASN B N 1
ATOM 8114 C CA . ASN B 1 440 ? 16.75 7.645 27.484 1 92.25 440 ASN B CA 1
ATOM 8115 C C . ASN B 1 440 ? 16.219 8.602 28.547 1 92.25 440 ASN B C 1
ATOM 8117 O O . ASN B 1 440 ? 16.672 8.57 29.703 1 92.25 440 ASN B O 1
ATOM 8121 N N . ALA B 1 441 ? 15.258 9.438 28.141 1 94.94 441 ALA B N 1
ATOM 8122 C CA . ALA B 1 441 ? 14.719 10.391 29.094 1 94.94 441 ALA B CA 1
ATOM 8123 C C . ALA B 1 441 ? 13.906 9.68 30.188 1 94.94 441 ALA B C 1
ATOM 8125 O O . ALA B 1 441 ? 13.203 8.711 29.906 1 94.94 441 ALA B O 1
ATOM 8126 N N . THR B 1 442 ? 14.016 10.078 31.422 1 96 442 THR B N 1
ATOM 8127 C CA . THR B 1 442 ? 13.242 9.539 32.531 1 96 442 THR B CA 1
ATOM 8128 C C . THR B 1 442 ? 11.859 10.18 32.594 1 96 442 THR B C 1
ATOM 8130 O O . THR B 1 442 ? 11.625 11.219 31.984 1 96 442 THR B O 1
ATOM 8133 N N . ASP B 1 443 ? 11.008 9.578 33.344 1 95.19 443 ASP B N 1
ATOM 8134 C CA . ASP B 1 443 ? 9.656 10.117 33.469 1 95.19 443 ASP B CA 1
ATOM 8135 C C . ASP B 1 443 ? 9.68 11.5 34.125 1 95.19 443 ASP B C 1
ATOM 8137 O O . ASP B 1 443 ? 8.859 12.359 33.781 1 95.19 443 ASP B O 1
ATOM 8141 N N . GLU B 1 444 ? 10.578 11.656 34.938 1 95.31 444 GLU B N 1
ATOM 8142 C CA . GLU B 1 444 ? 10.711 12.953 35.594 1 95.31 444 GLU B CA 1
ATOM 8143 C C . GLU B 1 444 ? 11.109 14.039 34.594 1 95.31 444 GLU B C 1
ATOM 8145 O O . GLU B 1 444 ? 10.586 15.148 34.625 1 95.31 444 GLU B O 1
ATOM 8150 N N . GLU B 1 445 ? 12 13.703 33.75 1 95.56 445 GLU B N 1
ATOM 8151 C CA . GLU B 1 445 ? 12.422 14.641 32.719 1 95.56 445 GLU B CA 1
ATOM 8152 C C . GLU B 1 445 ? 11.273 14.969 31.781 1 95.56 445 GLU B C 1
ATOM 8154 O O . GLU B 1 445 ? 11.117 16.125 31.359 1 95.56 445 GLU B O 1
ATOM 8159 N N . LEU B 1 446 ? 10.531 13.953 31.5 1 96.56 446 LEU B N 1
ATOM 8160 C CA . LEU B 1 446 ? 9.383 14.148 30.625 1 96.56 446 LEU B CA 1
ATOM 8161 C C . LEU B 1 446 ? 8.367 15.094 31.25 1 96.56 446 LEU B C 1
ATOM 8163 O O . LEU B 1 446 ? 7.883 16.016 30.594 1 96.56 446 LEU B O 1
ATOM 8167 N N . LEU B 1 447 ? 8.094 14.875 32.5 1 95.69 447 LEU B N 1
ATOM 8168 C CA . LEU B 1 447 ? 7.102 15.688 33.188 1 95.69 447 LEU B CA 1
ATOM 8169 C C . LEU B 1 447 ? 7.59 17.125 33.344 1 95.69 447 LEU B C 1
ATOM 8171 O O . LEU B 1 447 ? 6.801 18.062 33.25 1 95.69 447 LEU B O 1
ATOM 8175 N N . HIS B 1 448 ? 8.82 17.266 33.562 1 94.5 448 HIS B N 1
ATOM 8176 C CA . HIS B 1 448 ? 9.398 18.594 33.688 1 94.5 448 HIS B CA 1
ATOM 8177 C C . HIS B 1 448 ? 9.297 19.375 32.375 1 94.5 448 HIS B C 1
ATOM 8179 O O . HIS B 1 448 ? 8.93 20.547 32.375 1 94.5 448 HIS B O 1
ATOM 8185 N N . ALA B 1 449 ? 9.656 18.719 31.297 1 94.56 449 ALA B N 1
ATOM 8186 C CA . ALA B 1 449 ? 9.562 19.359 29.984 1 94.56 449 ALA B CA 1
ATOM 8187 C C . ALA B 1 449 ? 8.117 19.75 29.672 1 94.56 449 ALA B C 1
ATOM 8189 O O . ALA B 1 449 ? 7.863 20.812 29.094 1 94.56 449 ALA B O 1
ATOM 8190 N N . LEU B 1 450 ? 7.207 18.875 30.047 1 95.5 450 LEU B N 1
ATOM 8191 C CA . LEU B 1 450 ? 5.793 19.141 29.812 1 95.5 450 LEU B CA 1
ATOM 8192 C C . LEU B 1 450 ? 5.316 20.312 30.656 1 95.5 450 LEU B C 1
ATOM 8194 O O . LEU B 1 450 ? 4.496 21.125 30.203 1 95.5 450 LEU B O 1
ATOM 8198 N N . GLU B 1 451 ? 5.785 20.406 31.781 1 93.5 451 GLU B N 1
ATOM 8199 C CA . GLU B 1 451 ? 5.453 21.531 32.656 1 93.5 451 GLU B CA 1
ATOM 8200 C C . GLU B 1 451 ? 5.992 22.844 32.062 1 93.5 451 GLU B C 1
ATOM 8202 O O . GLU B 1 451 ? 5.289 23.859 32.062 1 93.5 451 GLU B O 1
ATOM 8207 N N . GLN B 1 452 ? 7.164 22.797 31.625 1 91.62 452 GLN B N 1
ATOM 8208 C CA . GLN B 1 452 ? 7.781 23.984 31.031 1 91.62 452 GLN B CA 1
ATOM 8209 C C . GLN B 1 452 ? 7.027 24.422 29.781 1 91.62 452 GLN B C 1
ATOM 8211 O O . GLN B 1 452 ? 6.984 25.609 29.453 1 91.62 452 GLN B O 1
ATOM 8216 N N . ALA B 1 453 ? 6.465 23.469 29.125 1 92.44 453 ALA B N 1
ATOM 8217 C CA . ALA B 1 453 ? 5.719 23.766 27.906 1 92.44 453 ALA B CA 1
ATOM 8218 C C . ALA B 1 453 ? 4.246 24.031 28.219 1 92.44 453 ALA B C 1
ATOM 8220 O O . ALA B 1 453 ? 3.412 24.078 27.312 1 92.44 453 ALA B O 1
ATOM 8221 N N . SER B 1 454 ? 3.889 24.156 29.484 1 89.88 454 SER B N 1
ATOM 8222 C CA . SER B 1 454 ? 2.539 24.484 29.938 1 89.88 454 SER B CA 1
ATOM 8223 C C . SER B 1 454 ? 1.54 23.422 29.484 1 89.88 454 SER B C 1
ATOM 8225 O O . SER B 1 454 ? 0.466 23.75 28.984 1 89.88 454 SER B O 1
ATOM 8227 N N . CYS B 1 455 ? 1.939 22.156 29.609 1 90.81 455 CYS B N 1
ATOM 8228 C CA . CYS B 1 455 ? 1.062 21.062 29.219 1 90.81 455 CYS B CA 1
ATOM 8229 C C . CYS B 1 455 ? 0.326 20.5 30.438 1 90.81 455 CYS B C 1
ATOM 8231 O O . CYS B 1 455 ? -0.163 19.359 30.391 1 90.81 455 CYS B O 1
ATOM 8233 N N . GLN B 1 456 ? 0.208 21.234 31.438 1 86.94 456 GLN B N 1
ATOM 8234 C CA . GLN B 1 456 ? -0.394 20.734 32.688 1 86.94 456 GLN B CA 1
ATOM 8235 C C . GLN B 1 456 ? -1.854 20.359 32.469 1 86.94 456 GLN B C 1
ATOM 8237 O O . GLN B 1 456 ? -2.301 19.312 32.938 1 86.94 456 GLN B O 1
ATOM 8242 N N . ASN B 1 457 ? -2.506 21.172 31.797 1 82.25 457 ASN B N 1
ATOM 8243 C CA . ASN B 1 457 ? -3.92 20.906 31.547 1 82.25 457 ASN B CA 1
ATOM 8244 C C . ASN B 1 457 ? -4.109 19.641 30.703 1 82.25 457 ASN B C 1
ATOM 8246 O O . ASN B 1 457 ? -5.066 18.891 30.906 1 82.25 457 ASN B O 1
ATOM 8250 N N . LEU B 1 458 ? -3.275 19.484 29.75 1 85.81 458 LEU B N 1
ATOM 8251 C CA . LEU B 1 458 ? -3.326 18.281 28.922 1 85.81 458 LEU B CA 1
ATOM 8252 C C . LEU B 1 458 ? -3.086 17.031 29.766 1 85.81 458 LEU B C 1
ATOM 8254 O O . LEU B 1 458 ? -3.779 16.016 29.594 1 85.81 458 LEU B O 1
ATOM 8258 N N . LEU B 1 459 ? -2.137 17.109 30.672 1 88.56 459 LEU B N 1
ATOM 8259 C CA . LEU B 1 459 ? -1.797 15.969 31.516 1 88.56 459 LEU B CA 1
ATOM 8260 C C . LEU B 1 459 ? -2.93 15.664 32.5 1 88.56 459 LEU B C 1
ATOM 8262 O O . LEU B 1 459 ? -3.158 14.5 32.844 1 88.56 459 LEU B O 1
ATOM 8266 N N . LYS B 1 460 ? -3.527 16.688 32.875 1 83.62 460 LYS B N 1
ATOM 8267 C CA . LYS B 1 460 ? -4.641 16.516 33.812 1 83.62 460 LYS B CA 1
ATOM 8268 C C . LYS B 1 460 ? -5.809 15.797 33.125 1 83.62 460 LYS B C 1
ATOM 8270 O O . LYS B 1 460 ? -6.5 15 33.781 1 83.62 460 LYS B O 1
ATOM 8275 N N . ARG B 1 461 ? -5.953 16.047 31.938 1 79.69 461 ARG B N 1
ATOM 8276 C CA . ARG B 1 461 ? -7.07 15.453 31.219 1 79.69 461 ARG B CA 1
ATOM 8277 C C . ARG B 1 461 ? -6.691 14.086 30.656 1 79.69 461 ARG B C 1
ATOM 8279 O O . ARG B 1 461 ? -7.566 13.289 30.312 1 79.69 461 ARG B O 1
ATOM 8286 N N . ALA B 1 462 ? -5.445 13.844 30.641 1 84.75 462 ALA B N 1
ATOM 8287 C CA . ALA B 1 462 ? -4.965 12.578 30.094 1 84.75 462 ALA B CA 1
ATOM 8288 C C . ALA B 1 462 ? -5.164 11.445 31.094 1 84.75 462 ALA B C 1
ATOM 8290 O O . ALA B 1 462 ? -4.418 11.328 32.062 1 84.75 462 ALA B O 1
ATOM 8291 N N . GLU B 1 463 ? -5.984 10.547 30.812 1 80.88 463 GLU B N 1
ATOM 8292 C CA . GLU B 1 463 ? -6.352 9.484 31.75 1 80.88 463 GLU B CA 1
ATOM 8293 C C . GLU B 1 463 ? -5.176 8.547 32 1 80.88 463 GLU B C 1
ATOM 8295 O O . GLU B 1 463 ? -4.992 8.07 33.125 1 80.88 463 GLU B O 1
ATOM 8300 N N . ASN B 1 464 ? -4.441 8.312 31.078 1 87.81 464 ASN B N 1
ATOM 8301 C CA . ASN B 1 464 ? -3.318 7.391 31.219 1 87.81 464 ASN B CA 1
ATOM 8302 C C . ASN B 1 464 ? -1.996 8.141 31.344 1 87.81 464 ASN B C 1
ATOM 8304 O O . ASN B 1 464 ? -0.939 7.605 31.016 1 87.81 464 ASN B O 1
ATOM 8308 N N . GLY B 1 465 ? -2.203 9.391 31.688 1 88.5 465 GLY B N 1
ATOM 8309 C CA . GLY B 1 465 ? -0.994 10.18 31.859 1 88.5 465 GLY B CA 1
ATOM 8310 C C . GLY B 1 465 ? -0.121 10.211 30.609 1 88.5 465 GLY B C 1
ATOM 8311 O O . GLY B 1 465 ? -0.6 10.516 29.516 1 88.5 465 GLY B O 1
ATOM 8312 N N . LEU B 1 466 ? 1.095 9.781 30.828 1 92.56 466 LEU B N 1
ATOM 8313 C CA . LEU B 1 466 ? 2.082 9.797 29.75 1 92.56 466 LEU B CA 1
ATOM 8314 C C . LEU B 1 466 ? 1.768 8.734 28.703 1 92.56 466 LEU B C 1
ATOM 8316 O O . LEU B 1 466 ? 2.199 8.844 27.562 1 92.56 466 LEU B O 1
ATOM 8320 N N . ASP B 1 467 ? 0.989 7.82 29.094 1 91.56 467 ASP B N 1
ATOM 8321 C CA . ASP B 1 467 ? 0.699 6.711 28.188 1 91.56 467 ASP B CA 1
ATOM 8322 C C . ASP B 1 467 ? -0.599 6.949 27.422 1 91.56 467 ASP B C 1
ATOM 8324 O O . ASP B 1 467 ? -1.096 6.055 26.734 1 91.56 467 ASP B O 1
ATOM 8328 N N . THR B 1 468 ? -1.06 8.164 27.469 1 87.88 468 THR B N 1
ATOM 8329 C CA . THR B 1 468 ? -2.264 8.508 26.719 1 87.88 468 THR B CA 1
ATOM 8330 C C . THR B 1 468 ? -1.966 8.586 25.234 1 87.88 468 THR B C 1
ATOM 8332 O O . THR B 1 468 ? -0.954 9.156 24.828 1 87.88 468 THR B O 1
ATOM 8335 N N . THR B 1 469 ? -2.834 8.055 24.422 1 84.56 469 THR B N 1
ATOM 8336 C CA . THR B 1 469 ? -2.658 8.023 22.969 1 84.56 469 THR B CA 1
ATOM 8337 C C . THR B 1 469 ? -3.117 9.336 22.344 1 84.56 469 THR B C 1
ATOM 8339 O O . THR B 1 469 ? -4.133 9.898 22.75 1 84.56 469 THR B O 1
ATOM 8342 N N . ILE B 1 470 ? -2.402 9.906 21.422 1 82.38 470 ILE B N 1
ATOM 8343 C CA . ILE B 1 470 ? -2.76 11.172 20.797 1 82.38 470 ILE B CA 1
ATOM 8344 C C . ILE B 1 470 ? -3.232 10.93 19.359 1 82.38 470 ILE B C 1
ATOM 8346 O O . ILE B 1 470 ? -3.854 11.797 18.75 1 82.38 470 ILE B O 1
ATOM 8350 N N . GLY B 1 471 ? -3.104 9.789 18.734 1 72.5 471 GLY B N 1
ATOM 8351 C CA . GLY B 1 471 ? -3.586 9.461 17.406 1 72.5 471 GLY B CA 1
ATOM 8352 C C . GLY B 1 471 ? -2.666 9.961 16.312 1 72.5 471 GLY B C 1
ATOM 8353 O O . GLY B 1 471 ? -1.697 10.672 16.578 1 72.5 471 GLY B O 1
ATOM 8354 N N . GLU B 1 472 ? -3.035 9.703 15.031 1 72.25 472 GLU B N 1
ATOM 8355 C CA . GLU B 1 472 ? -2.234 10.125 13.883 1 72.25 472 GLU B CA 1
ATOM 8356 C C . GLU B 1 472 ? -2.285 11.641 13.703 1 72.25 472 GLU B C 1
ATOM 8358 O O . GLU B 1 472 ? -3.365 12.234 13.719 1 72.25 472 GLU B O 1
ATOM 8363 N N . GLY B 1 473 ? -1.151 12.203 13.578 1 68.5 473 GLY B N 1
ATOM 8364 C CA . GLY B 1 473 ? -1.063 13.648 13.398 1 68.5 473 GLY B CA 1
ATOM 8365 C C . GLY B 1 473 ? -1.577 14.43 14.594 1 68.5 473 GLY B C 1
ATOM 8366 O O . GLY B 1 473 ? -1.831 15.633 14.492 1 68.5 473 GLY B O 1
ATOM 8367 N N . GLY B 1 474 ? -1.89 13.727 15.734 1 73.19 474 GLY B N 1
ATOM 8368 C CA . GLY B 1 474 ? -2.393 14.406 16.922 1 73.19 474 GLY B CA 1
ATOM 8369 C C . GLY B 1 474 ? -3.861 14.773 16.812 1 73.19 474 GLY B C 1
ATOM 8370 O O . GLY B 1 474 ? -4.289 15.805 17.344 1 73.19 474 GLY B O 1
ATOM 8371 N N . ILE B 1 475 ? -4.516 14.016 16.172 1 65.06 475 ILE B N 1
ATOM 8372 C CA . ILE B 1 475 ? -5.914 14.312 15.898 1 65.06 475 ILE B CA 1
ATOM 8373 C C . ILE B 1 475 ? -6.703 14.383 17.203 1 65.06 475 ILE B C 1
ATOM 8375 O O . ILE B 1 475 ? -7.734 15.047 17.281 1 65.06 475 ILE B O 1
ATOM 8379 N N . LYS B 1 476 ? -6.141 13.852 18.312 1 73.31 476 LYS B N 1
ATOM 8380 C CA . LYS B 1 476 ? -6.859 13.773 19.578 1 73.31 476 LYS B CA 1
ATOM 8381 C C . LYS B 1 476 ? -6.535 14.977 20.469 1 73.31 476 LYS B C 1
ATOM 8383 O O . LYS B 1 476 ? -7.07 15.102 21.578 1 73.31 476 LYS B O 1
ATOM 8388 N N . VAL B 1 477 ? -5.617 15.773 20.031 1 77.5 477 VAL B N 1
ATOM 8389 C CA . VAL B 1 477 ? -5.227 16.938 20.812 1 77.5 477 VAL B CA 1
ATOM 8390 C C . VAL B 1 477 ? -5.473 18.219 20 1 77.5 477 VAL B C 1
ATOM 8392 O O . VAL B 1 477 ? -5.551 18.172 18.781 1 77.5 477 VAL B O 1
ATOM 8395 N N . SER B 1 478 ? -5.648 19.312 20.734 1 76.38 478 SER B N 1
ATOM 8396 C CA . SER B 1 478 ? -5.895 20.578 20.062 1 76.38 478 SER B CA 1
ATOM 8397 C C . SER B 1 478 ? -4.629 21.109 19.391 1 76.38 478 SER B C 1
ATOM 8399 O O . SER B 1 478 ? -3.529 20.625 19.656 1 76.38 478 SER B O 1
ATOM 8401 N N . GLY B 1 479 ? -4.801 22.047 18.5 1 76.19 479 GLY B N 1
ATOM 8402 C CA . GLY B 1 479 ? -3.662 22.672 17.828 1 76.19 479 GLY B CA 1
ATOM 8403 C C . GLY B 1 479 ? -2.654 23.25 18.797 1 76.19 479 GLY B C 1
ATOM 8404 O O . GLY B 1 479 ? -1.446 23.078 18.641 1 76.19 479 GLY B O 1
ATOM 8405 N N . GLY B 1 480 ? -3.207 23.953 19.781 1 80.19 480 GLY B N 1
ATOM 8406 C CA . GLY B 1 480 ? -2.332 24.531 20.797 1 80.19 480 GLY B CA 1
ATOM 8407 C C . GLY B 1 480 ? -1.594 23.484 21.609 1 80.19 480 GLY B C 1
ATOM 8408 O O . GLY B 1 480 ? -0.429 23.672 21.953 1 80.19 480 GLY B O 1
ATOM 8409 N N . GLU B 1 481 ? -2.27 22.438 21.844 1 83.31 481 GLU B N 1
ATOM 8410 C CA . GLU B 1 481 ? -1.641 21.344 22.578 1 83.31 481 GLU B CA 1
ATOM 8411 C C . GLU B 1 481 ? -0.553 20.672 21.75 1 83.31 481 GLU B C 1
ATOM 8413 O O . GLU B 1 481 ? 0.487 20.266 22.281 1 83.31 481 GLU B O 1
ATOM 8418 N N . LYS B 1 482 ? -0.807 20.562 20.484 1 87.56 482 LYS B N 1
ATOM 8419 C CA . LYS B 1 482 ? 0.205 20.016 19.594 1 87.56 482 LYS B CA 1
ATOM 8420 C C . LYS B 1 482 ? 1.481 20.844 19.625 1 87.56 482 LYS B C 1
ATOM 8422 O O . LYS B 1 482 ? 2.586 20.297 19.672 1 87.56 482 LYS B O 1
ATOM 8427 N N . GLN B 1 483 ? 1.249 22.062 19.578 1 87.69 483 GLN B N 1
ATOM 8428 C CA . GLN B 1 483 ? 2.385 22.969 19.594 1 87.69 483 GLN B CA 1
ATOM 8429 C C . GLN B 1 483 ? 3.154 22.875 20.906 1 87.69 483 GLN B C 1
ATOM 8431 O O . GLN B 1 483 ? 4.387 22.859 20.922 1 87.69 483 GLN B O 1
ATOM 8436 N N . ARG B 1 484 ? 2.418 22.797 21.984 1 90.5 484 ARG B N 1
ATOM 8437 C CA . ARG B 1 484 ? 3.057 22.703 23.297 1 90.5 484 ARG B CA 1
ATOM 8438 C C . ARG B 1 484 ? 3.842 21.406 23.438 1 90.5 484 ARG B C 1
ATOM 8440 O O . ARG B 1 484 ? 4.93 21.391 24.016 1 90.5 484 ARG B O 1
ATOM 8447 N N . LEU B 1 485 ? 3.285 20.375 22.953 1 91.56 485 LEU B N 1
ATOM 8448 C CA . LEU B 1 485 ? 3.996 19.109 22.953 1 91.56 485 LEU B CA 1
ATOM 8449 C C . LEU B 1 485 ? 5.27 19.188 22.109 1 91.56 485 LEU B C 1
ATOM 8451 O O . LEU B 1 485 ? 6.297 18.609 22.469 1 91.56 485 LEU B O 1
ATOM 8455 N N . SER B 1 486 ? 5.16 19.844 20.984 1 91.94 486 SER B N 1
ATOM 8456 C CA . SER B 1 486 ? 6.332 20.047 20.141 1 91.94 486 SER B CA 1
ATOM 8457 C C . SER B 1 486 ? 7.398 20.859 20.859 1 91.94 486 SER B C 1
ATOM 8459 O O . SER B 1 486 ? 8.594 20.594 20.734 1 91.94 486 SER B O 1
ATOM 8461 N N . ILE B 1 487 ? 6.914 21.828 21.594 1 92.5 487 ILE B N 1
ATOM 8462 C CA . ILE B 1 487 ? 7.832 22.641 22.375 1 92.5 487 ILE B CA 1
ATOM 8463 C C . ILE B 1 487 ? 8.5 21.797 23.453 1 92.5 487 ILE B C 1
ATOM 8465 O O . ILE B 1 487 ? 9.703 21.891 23.672 1 92.5 487 ILE B O 1
ATOM 8469 N N . ALA B 1 488 ? 7.684 21 24.109 1 94.19 488 ALA B N 1
ATOM 8470 C CA . ALA B 1 488 ? 8.227 20.094 25.125 1 94.19 488 ALA B CA 1
ATOM 8471 C C . ALA B 1 488 ? 9.328 19.219 24.547 1 94.19 488 ALA B C 1
ATOM 8473 O O . ALA B 1 488 ? 10.352 18.984 25.203 1 94.19 488 ALA B O 1
ATOM 8474 N N . ARG B 1 489 ? 9.172 18.734 23.406 1 93.56 489 ARG B N 1
ATOM 8475 C CA . ARG B 1 489 ? 10.156 17.906 22.734 1 93.56 489 ARG B CA 1
ATOM 8476 C C . ARG B 1 489 ? 11.461 18.672 22.516 1 93.56 489 ARG B C 1
ATOM 8478 O O . ARG B 1 489 ? 12.547 18.125 22.734 1 93.56 489 ARG B O 1
ATOM 8485 N N . ALA B 1 490 ? 11.305 19.875 22.062 1 92.19 490 ALA B N 1
ATOM 8486 C CA . ALA B 1 490 ? 12.477 20.688 21.797 1 92.19 490 ALA B CA 1
ATOM 8487 C C . ALA B 1 490 ? 13.258 20.984 23.062 1 92.19 490 ALA B C 1
ATOM 8489 O O . ALA B 1 490 ? 14.492 20.922 23.062 1 92.19 490 ALA B O 1
ATOM 8490 N N . ILE B 1 491 ? 12.547 21.25 24.109 1 91.81 491 ILE B N 1
ATOM 8491 C CA . ILE B 1 491 ? 13.164 21.578 25.391 1 91.81 491 ILE B CA 1
ATOM 8492 C C . ILE B 1 491 ? 13.852 20.344 25.969 1 91.81 491 ILE B C 1
ATOM 8494 O O . ILE B 1 491 ? 14.938 20.438 26.531 1 91.81 491 ILE B O 1
ATOM 8498 N N . LEU B 1 492 ? 13.227 19.25 25.844 1 94 492 LEU B N 1
ATOM 8499 C CA . LEU B 1 492 ? 13.695 17.984 26.406 1 94 492 LEU B CA 1
ATOM 8500 C C . LEU B 1 492 ? 15.086 17.641 25.891 1 94 492 LEU B C 1
ATOM 8502 O O . LEU B 1 492 ? 15.875 17 26.594 1 94 492 LEU B O 1
ATOM 8506 N N . ARG B 1 493 ? 15.461 18.125 24.781 1 92.44 493 ARG B N 1
ATOM 8507 C CA . ARG B 1 493 ? 16.719 17.781 24.141 1 92.44 493 ARG B CA 1
ATOM 8508 C C . ARG B 1 493 ? 17.875 18.609 24.703 1 92.44 493 ARG B C 1
ATOM 8510 O O . ARG B 1 493 ? 19.031 18.297 24.484 1 92.44 493 ARG B O 1
ATOM 8517 N N . HIS B 1 494 ? 17.547 19.688 25.438 1 89.31 494 HIS B N 1
ATOM 8518 C CA . HIS B 1 494 ? 18.547 20.609 25.938 1 89.31 494 HIS B CA 1
ATOM 8519 C C . HIS B 1 494 ? 19.5 21.047 24.828 1 89.31 494 HIS B C 1
ATOM 8521 O O . HIS B 1 494 ? 20.719 20.875 24.938 1 89.31 494 HIS B O 1
ATOM 8527 N N . PRO B 1 495 ? 18.984 21.719 23.812 1 92.81 495 PRO B N 1
ATOM 8528 C CA . PRO B 1 495 ? 19.766 22.047 22.625 1 92.81 495 PRO B CA 1
ATOM 8529 C C . PRO B 1 495 ? 20.688 23.25 22.828 1 92.81 495 PRO B C 1
ATOM 8531 O O . PRO B 1 495 ? 20.438 24.078 23.688 1 92.81 495 PRO B O 1
ATOM 8534 N N . ASN B 1 496 ? 21.75 23.312 22.062 1 93.88 496 ASN B N 1
ATOM 8535 C CA . ASN B 1 496 ? 22.641 24.469 22 1 93.88 496 ASN B CA 1
ATOM 8536 C C . ASN B 1 496 ? 22.109 25.531 21.047 1 93.88 496 ASN B C 1
ATOM 8538 O O . ASN B 1 496 ? 22.453 26.719 21.188 1 93.88 496 ASN B O 1
ATOM 8542 N N . LEU B 1 497 ? 21.359 25.078 20.156 1 93.5 497 LEU B N 1
ATOM 8543 C CA . LEU B 1 497 ? 20.672 25.953 19.219 1 93.5 497 LEU B CA 1
ATOM 8544 C C . LEU B 1 497 ? 19.172 25.672 19.219 1 93.5 497 LEU B C 1
ATOM 8546 O O . LEU B 1 497 ? 18.734 24.594 18.797 1 93.5 497 LEU B O 1
ATOM 8550 N N . LEU B 1 498 ? 18.438 26.594 19.703 1 93.62 498 LEU B N 1
ATOM 8551 C CA . LEU B 1 498 ? 17 26.453 19.812 1 93.62 498 LEU B CA 1
ATOM 8552 C C . LEU B 1 498 ? 16.281 27.328 18.781 1 93.62 498 LEU B C 1
ATOM 8554 O O . LEU B 1 498 ? 16.516 28.547 18.734 1 93.62 498 LEU B O 1
ATOM 8558 N N . ILE B 1 499 ? 15.5 26.703 17.969 1 93.31 499 ILE B N 1
ATOM 8559 C CA . ILE B 1 499 ? 14.82 27.406 16.891 1 93.31 499 ILE B CA 1
ATOM 8560 C C . ILE B 1 499 ? 13.312 27.266 17.047 1 93.31 499 ILE B C 1
ATOM 8562 O O . ILE B 1 499 ? 12.797 26.156 17.172 1 93.31 499 ILE B O 1
ATOM 8566 N N . PHE B 1 500 ? 12.641 28.359 17.062 1 91.44 500 PHE B N 1
ATOM 8567 C CA . PHE B 1 500 ? 11.18 28.391 17.109 1 91.44 500 PHE B CA 1
ATOM 8568 C C . PHE B 1 500 ? 10.617 29.016 15.836 1 91.44 500 PHE B C 1
ATOM 8570 O O . PHE B 1 500 ? 10.773 30.219 15.602 1 91.44 500 PHE B O 1
ATOM 8577 N N . ASP B 1 501 ? 9.992 28.219 15.031 1 88.75 501 ASP B N 1
ATOM 8578 C CA . ASP B 1 501 ? 9.352 28.719 13.82 1 88.75 501 ASP B CA 1
ATOM 8579 C C . ASP B 1 501 ? 7.855 28.922 14.031 1 88.75 501 ASP B C 1
ATOM 8581 O O . ASP B 1 501 ? 7.062 28 13.797 1 88.75 501 ASP B O 1
ATOM 8585 N N . GLU B 1 502 ? 7.512 30.094 14.406 1 82 502 GLU B N 1
ATOM 8586 C CA . GLU B 1 502 ? 6.129 30.484 14.688 1 82 502 GLU B CA 1
ATOM 8587 C C . GLU B 1 502 ? 5.473 29.484 15.648 1 82 502 GLU B C 1
ATOM 8589 O O . GLU B 1 502 ? 4.352 29.031 15.406 1 82 502 GLU B O 1
ATOM 8594 N N . ALA B 1 503 ? 6.141 29.156 16.656 1 78.44 503 ALA B N 1
ATOM 8595 C CA . ALA B 1 503 ? 5.789 28.062 17.562 1 78.44 503 ALA B CA 1
ATOM 8596 C C . ALA B 1 503 ? 4.633 28.469 18.469 1 78.44 503 ALA B C 1
ATOM 8598 O O . ALA B 1 503 ? 4.066 27.625 19.172 1 78.44 503 ALA B O 1
ATOM 8599 N N . THR B 1 504 ? 4.234 29.703 18.438 1 75.81 504 THR B N 1
ATOM 8600 C CA . THR B 1 504 ? 3.191 30.125 19.375 1 75.81 504 THR B CA 1
ATOM 8601 C C . THR B 1 504 ? 1.987 30.688 18.609 1 75.81 504 THR B C 1
ATOM 8603 O O . THR B 1 504 ? 1.128 31.344 19.203 1 75.81 504 THR B O 1
ATOM 8606 N N . SER B 1 505 ? 2.027 30.391 17.375 1 73.75 505 SER B N 1
ATOM 8607 C CA . SER B 1 505 ? 1.002 31 16.531 1 73.75 505 SER B CA 1
ATOM 8608 C C . SER B 1 505 ? -0.386 30.484 16.891 1 73.75 505 SER B C 1
ATOM 8610 O O . SER B 1 505 ? -1.371 31.219 16.812 1 73.75 505 SER B O 1
ATOM 8612 N N . ALA B 1 506 ? -0.475 29.266 17.328 1 71.19 506 ALA B N 1
ATOM 8613 C CA . ALA B 1 506 ? -1.775 28.656 17.594 1 71.19 506 ALA B CA 1
ATOM 8614 C C . ALA B 1 506 ? -2.115 28.719 19.078 1 71.19 506 ALA B C 1
ATOM 8616 O O . ALA B 1 506 ? -3.098 28.125 19.531 1 71.19 506 ALA B O 1
ATOM 8617 N N . LEU B 1 507 ? -1.334 29.484 19.812 1 77.06 507 LEU B N 1
ATOM 8618 C CA . LEU B 1 507 ? -1.54 29.547 21.25 1 77.06 507 LEU B CA 1
ATOM 8619 C C . LEU B 1 507 ? -2.328 30.781 21.641 1 77.06 507 LEU B C 1
ATOM 8621 O O . LEU B 1 507 ? -2.244 31.812 20.969 1 77.06 507 LEU B O 1
ATOM 8625 N N . ASP B 1 508 ? -3.031 30.609 22.672 1 76.56 508 ASP B N 1
ATOM 8626 C CA . ASP B 1 508 ? -3.705 31.766 23.25 1 76.56 508 ASP B CA 1
ATOM 8627 C C . ASP B 1 508 ? -2.707 32.688 23.953 1 76.56 508 ASP B C 1
ATOM 8629 O O . ASP B 1 508 ? -1.587 32.281 24.266 1 76.56 508 ASP B O 1
ATOM 8633 N N . SER B 1 509 ? -3.184 33.844 24.25 1 76.38 509 SER B N 1
ATOM 8634 C CA . SER B 1 509 ? -2.303 34.906 24.734 1 76.38 509 SER B CA 1
ATOM 8635 C C . SER B 1 509 ? -1.716 34.562 26.094 1 76.38 509 SER B C 1
ATOM 8637 O O . SER B 1 509 ? -0.552 34.844 26.375 1 76.38 509 SER B O 1
ATOM 8639 N N . ILE B 1 510 ? -2.486 33.875 26.891 1 77.44 510 ILE B N 1
ATOM 8640 C CA . ILE B 1 510 ? -2.01 33.531 28.234 1 77.44 510 ILE B CA 1
ATOM 8641 C C . ILE B 1 510 ? -0.943 32.469 28.125 1 77.44 510 ILE B C 1
ATOM 8643 O O . ILE B 1 510 ? 0.127 32.562 28.734 1 77.44 510 ILE B O 1
ATOM 8647 N N . THR B 1 511 ? -1.289 31.5 27.406 1 82.25 511 THR B N 1
ATOM 8648 C CA . THR B 1 511 ? -0.339 30.406 27.219 1 82.25 511 THR B CA 1
ATOM 8649 C C . THR B 1 511 ? 0.913 30.906 26.5 1 82.25 511 THR B C 1
ATOM 8651 O O . THR B 1 511 ? 2.023 30.469 26.812 1 82.25 511 THR B O 1
ATOM 8654 N N . GLU B 1 512 ? 0.643 31.719 25.547 1 83.94 512 GLU B N 1
ATOM 8655 C CA . GLU B 1 512 ? 1.762 32.281 24.797 1 83.94 512 GLU B CA 1
ATOM 8656 C C . GLU B 1 512 ? 2.729 33.031 25.719 1 83.94 512 GLU B C 1
ATOM 8658 O O . GLU B 1 512 ? 3.947 32.906 25.562 1 83.94 512 GLU B O 1
ATOM 8663 N N . GLU B 1 513 ? 2.16 33.75 26.609 1 82.19 513 GLU B N 1
ATOM 8664 C CA . GLU B 1 513 ? 3 34.469 27.562 1 82.19 513 GLU B CA 1
ATOM 8665 C C . GLU B 1 513 ? 3.801 33.531 28.438 1 82.19 513 GLU B C 1
ATOM 8667 O O . GLU B 1 513 ? 4.973 33.781 28.734 1 82.19 513 GLU B O 1
ATOM 8672 N N . ALA B 1 514 ? 3.133 32.531 28.859 1 83.88 514 ALA B N 1
ATOM 8673 C CA . ALA B 1 514 ? 3.811 31.531 29.688 1 83.88 514 ALA B CA 1
ATOM 8674 C C . ALA B 1 514 ? 4.961 30.875 28.922 1 83.88 514 ALA B C 1
ATOM 8676 O O . ALA B 1 514 ? 6.039 30.672 29.484 1 83.88 514 ALA B O 1
ATOM 8677 N N . ILE B 1 515 ? 4.684 30.578 27.781 1 87.06 515 ILE B N 1
ATOM 8678 C CA . ILE B 1 515 ? 5.691 29.922 26.938 1 87.06 515 ILE B CA 1
ATOM 8679 C C . ILE B 1 515 ? 6.836 30.906 26.672 1 87.06 515 ILE B C 1
ATOM 8681 O O . ILE B 1 515 ? 8.008 30.516 26.672 1 87.06 515 ILE B O 1
ATOM 8685 N N . ASN B 1 516 ? 6.445 32.125 26.406 1 86 516 ASN B N 1
ATOM 8686 C CA . ASN B 1 516 ? 7.473 33.125 26.172 1 86 516 ASN B CA 1
ATOM 8687 C C . ASN B 1 516 ? 8.383 33.281 27.391 1 86 516 ASN B C 1
ATOM 8689 O O . ASN B 1 516 ? 9.586 33.5 27.25 1 86 516 ASN B O 1
ATOM 8693 N N . GLU B 1 517 ? 7.758 33.25 28.484 1 86.56 517 GLU B N 1
ATOM 8694 C CA . GLU B 1 517 ? 8.547 33.344 29.719 1 86.56 517 GLU B CA 1
ATOM 8695 C C . GLU B 1 517 ? 9.484 32.125 29.844 1 86.56 517 GLU B C 1
ATOM 8697 O O . GLU B 1 517 ? 10.625 32.281 30.281 1 86.56 517 GLU B O 1
ATOM 8702 N N . THR B 1 518 ? 8.945 31.078 29.531 1 86.5 518 THR B N 1
ATOM 8703 C CA . THR B 1 518 ? 9.766 29.875 29.547 1 86.5 518 THR B CA 1
ATOM 8704 C C . THR B 1 518 ? 10.93 30 28.562 1 86.5 518 THR B C 1
ATOM 8706 O O . THR B 1 518 ? 12.07 29.672 28.891 1 86.5 518 THR B O 1
ATOM 8709 N N . ILE B 1 519 ? 10.648 30.406 27.406 1 85.75 519 ILE B N 1
ATOM 8710 C CA . ILE B 1 519 ? 11.672 30.562 26.375 1 85.75 519 ILE B CA 1
ATOM 8711 C C . ILE B 1 519 ? 12.734 31.547 26.859 1 85.75 519 ILE B C 1
ATOM 8713 O O . ILE B 1 519 ? 13.93 31.312 26.672 1 85.75 519 ILE B O 1
ATOM 8717 N N . LYS B 1 520 ? 12.281 32.594 27.516 1 85.5 520 LYS B N 1
ATOM 8718 C CA . LYS B 1 520 ? 13.203 33.594 28.062 1 85.5 520 LYS B CA 1
ATOM 8719 C C . LYS B 1 520 ? 14.094 32.969 29.141 1 85.5 520 LYS B C 1
ATOM 8721 O O . LYS B 1 520 ? 15.297 33.25 29.203 1 85.5 520 LYS B O 1
ATOM 8726 N N . SER B 1 521 ? 13.453 32.188 29.859 1 85.19 521 SER B N 1
ATOM 8727 C CA . SER B 1 521 ? 14.172 31.562 30.969 1 85.19 521 SER B CA 1
ATOM 8728 C C . SER B 1 521 ? 15.188 30.531 30.469 1 85.19 521 SER B C 1
ATOM 8730 O O . SER B 1 521 ? 16.266 30.375 31.062 1 85.19 521 SER B O 1
ATOM 8732 N N . ILE B 1 522 ? 14.836 29.922 29.469 1 84.44 522 ILE B N 1
ATOM 8733 C CA . ILE B 1 522 ? 15.727 28.859 29.016 1 84.44 522 ILE B CA 1
ATOM 8734 C C . ILE B 1 522 ? 16.766 29.422 28.047 1 84.44 522 ILE B C 1
ATOM 8736 O O . ILE B 1 522 ? 17.797 28.812 27.797 1 84.44 522 ILE B O 1
ATOM 8740 N N . SER B 1 523 ? 16.328 30.547 27.453 1 84.56 523 SER B N 1
ATOM 8741 C CA . SER B 1 523 ? 17.297 31.234 26.609 1 84.56 523 SER B CA 1
ATOM 8742 C C . SER B 1 523 ? 18.391 31.875 27.453 1 84.56 523 SER B C 1
ATOM 8744 O O . SER B 1 523 ? 18.328 33.062 27.766 1 84.56 523 SER B O 1
ATOM 8746 N N . ASN B 1 524 ? 19.281 31.109 27.922 1 80.88 524 ASN B N 1
ATOM 8747 C CA . ASN B 1 524 ? 20.359 31.578 28.781 1 80.88 524 ASN B CA 1
ATOM 8748 C C . ASN B 1 524 ? 21.656 31.797 28 1 80.88 524 ASN B C 1
ATOM 8750 O O . ASN B 1 524 ? 21.656 31.719 26.766 1 80.88 524 ASN B O 1
ATOM 8754 N N . GLN B 1 525 ? 22.656 32.125 28.734 1 81.19 525 GLN B N 1
ATOM 8755 C CA . GLN B 1 525 ? 23.922 32.531 28.125 1 81.19 525 GLN B CA 1
ATOM 8756 C C . GLN B 1 525 ? 24.625 31.312 27.5 1 81.19 525 GLN B C 1
ATOM 8758 O O . GLN B 1 525 ? 25.578 31.484 26.734 1 81.19 525 GLN B O 1
ATOM 8763 N N . GLU B 1 526 ? 23.953 30.203 27.562 1 86.75 526 GLU B N 1
ATOM 8764 C CA . GLU B 1 526 ? 24.672 29.016 27.109 1 86.75 526 GLU B CA 1
ATOM 8765 C C . GLU B 1 526 ? 24.109 28.516 25.781 1 86.75 526 GLU B C 1
ATOM 8767 O O . GLU B 1 526 ? 24.625 27.547 25.219 1 86.75 526 GLU B O 1
ATOM 8772 N N . ARG B 1 527 ? 23.109 29.172 25.266 1 91.88 527 ARG B N 1
ATOM 8773 C CA . ARG B 1 527 ? 22.547 28.641 24.031 1 91.88 527 ARG B CA 1
ATOM 8774 C C . ARG B 1 527 ? 22.203 29.766 23.062 1 91.88 527 ARG B C 1
ATOM 8776 O O . ARG B 1 527 ? 22.125 30.938 23.469 1 91.88 527 ARG B O 1
ATOM 8783 N N . ILE B 1 528 ? 22.156 29.438 21.797 1 94.06 528 ILE B N 1
ATOM 8784 C CA . ILE B 1 528 ? 21.641 30.328 20.75 1 94.06 528 ILE B CA 1
ATOM 8785 C C . ILE B 1 528 ? 20.141 30.094 20.562 1 94.06 528 ILE B C 1
ATOM 8787 O O . ILE B 1 528 ? 19.688 28.953 20.469 1 94.06 528 ILE B O 1
ATOM 8791 N N . THR B 1 529 ? 19.391 31.156 20.609 1 94.12 529 THR B N 1
ATOM 8792 C CA . THR B 1 529 ? 17.938 31.062 20.422 1 94.12 529 THR B CA 1
ATOM 8793 C C . THR B 1 529 ? 17.5 31.891 19.219 1 94.12 529 THR B C 1
ATOM 8795 O O . THR B 1 529 ? 17.828 33.062 19.109 1 94.12 529 THR B O 1
ATOM 8798 N N . VAL B 1 530 ? 16.875 31.219 18.312 1 94.25 530 VAL B N 1
ATOM 8799 C CA . VAL B 1 530 ? 16.344 31.875 17.125 1 94.25 530 VAL B CA 1
ATOM 8800 C C . VAL B 1 530 ? 14.82 31.828 17.141 1 94.25 530 VAL B C 1
ATOM 8802 O O . VAL B 1 530 ? 14.227 30.75 17.234 1 94.25 530 VAL B O 1
ATOM 8805 N N . LEU B 1 531 ? 14.219 32.969 17 1 93.12 531 LEU B N 1
ATOM 8806 C CA . LEU B 1 531 ? 12.766 33.094 17.047 1 93.12 531 LEU B CA 1
ATOM 8807 C C . LEU B 1 531 ? 12.219 33.688 15.758 1 93.12 531 LEU B C 1
ATOM 8809 O O . LEU B 1 531 ? 12.711 34.719 15.281 1 93.12 531 LEU B O 1
ATOM 8813 N N . ILE B 1 532 ? 11.367 32.938 15.164 1 90.56 532 ILE B N 1
ATOM 8814 C CA . ILE B 1 532 ? 10.57 33.469 14.062 1 90.56 532 ILE B CA 1
ATOM 8815 C C . ILE B 1 532 ? 9.141 33.719 14.531 1 90.56 532 ILE B C 1
ATOM 8817 O O . ILE B 1 532 ? 8.508 32.812 15.102 1 90.56 532 ILE B O 1
ATOM 8821 N N . ALA B 1 533 ? 8.672 34.906 14.406 1 82.56 533 ALA B N 1
ATOM 8822 C CA . ALA B 1 533 ? 7.324 35.219 14.898 1 82.56 533 ALA B CA 1
ATOM 8823 C C . ALA B 1 533 ? 6.598 36.188 13.969 1 82.56 533 ALA B C 1
ATOM 8825 O O . ALA B 1 533 ? 7.23 36.938 13.234 1 82.56 533 ALA B O 1
ATOM 8826 N N . HIS B 1 534 ? 5.367 36.094 13.992 1 73.75 534 HIS B N 1
ATOM 8827 C CA . HIS B 1 534 ? 4.512 37.094 13.375 1 73.75 534 HIS B CA 1
ATOM 8828 C C . HIS B 1 534 ? 4.078 38.125 14.398 1 73.75 534 HIS B C 1
ATOM 8830 O O . HIS B 1 534 ? 3.854 39.312 14.039 1 73.75 534 HIS B O 1
ATOM 8836 N N . ARG B 1 535 ? 4.016 37.625 15.555 1 74.62 535 ARG B N 1
ATOM 8837 C CA . ARG B 1 535 ? 3.625 38.531 16.641 1 74.62 535 ARG B CA 1
ATOM 8838 C C . ARG B 1 535 ? 4.848 39.188 17.281 1 74.62 535 ARG B C 1
ATOM 8840 O O . ARG B 1 535 ? 5.656 38.5 17.906 1 74.62 535 ARG B O 1
ATOM 8847 N N . LEU B 1 536 ? 4.852 40.438 17.312 1 79.5 536 LEU B N 1
ATOM 8848 C CA . LEU B 1 536 ? 6.051 41.188 17.688 1 79.5 536 LEU B CA 1
ATOM 8849 C C . LEU B 1 536 ? 6.234 41.188 19.203 1 79.5 536 LEU B C 1
ATOM 8851 O O . LEU B 1 536 ? 7.352 41.375 19.688 1 79.5 536 LEU B O 1
ATOM 8855 N N . SER B 1 537 ? 5.188 40.969 19.922 1 74.81 537 SER B N 1
ATOM 8856 C CA . SER B 1 537 ? 5.281 40.969 21.375 1 74.81 537 SER B CA 1
ATOM 8857 C C . SER B 1 537 ? 6.16 39.812 21.859 1 74.81 537 SER B C 1
ATOM 8859 O O . SER B 1 537 ? 6.77 39.906 22.938 1 74.81 537 SER B O 1
ATOM 8861 N N . THR B 1 538 ? 6.309 38.875 21.094 1 78.88 538 THR B N 1
ATOM 8862 C CA . THR B 1 538 ? 7.039 37.656 21.484 1 78.88 538 THR B CA 1
ATOM 8863 C C . THR B 1 538 ? 8.539 37.844 21.25 1 78.88 538 THR B C 1
ATOM 8865 O O . THR B 1 538 ? 9.344 37.062 21.766 1 78.88 538 THR B O 1
ATOM 8868 N N . ILE B 1 539 ? 8.867 38.844 20.547 1 86.94 539 ILE B N 1
ATOM 8869 C CA . ILE B 1 539 ? 10.273 38.938 20.172 1 86.94 539 ILE B CA 1
ATOM 8870 C C . ILE B 1 539 ? 10.867 40.25 20.719 1 86.94 539 ILE B C 1
ATOM 8872 O O . ILE B 1 539 ? 12.008 40.594 20.391 1 86.94 539 ILE B O 1
ATOM 8876 N N . MET B 1 540 ? 10.133 40.969 21.5 1 86.06 540 MET B N 1
ATOM 8877 C CA . MET B 1 540 ? 10.578 42.25 22 1 86.06 540 MET B CA 1
ATOM 8878 C C . MET B 1 540 ? 11.852 42.094 22.828 1 86.06 540 MET B C 1
ATOM 8880 O O . MET B 1 540 ? 12.68 43 22.859 1 86.06 540 MET B O 1
ATOM 8884 N N . HIS B 1 541 ? 12.039 41 23.422 1 85.56 541 HIS B N 1
ATOM 8885 C CA . HIS B 1 541 ? 13.164 40.781 24.328 1 85.56 541 HIS B CA 1
ATOM 8886 C C . HIS B 1 541 ? 14.398 40.312 23.562 1 85.56 541 HIS B C 1
ATOM 8888 O O . HIS B 1 541 ? 15.453 40.094 24.141 1 85.56 541 HIS B O 1
ATOM 8894 N N . ALA B 1 542 ? 14.289 40.125 22.297 1 92.56 542 ALA B N 1
ATOM 8895 C CA . ALA B 1 542 ? 15.406 39.625 21.5 1 92.56 542 ALA B CA 1
ATOM 8896 C C . ALA B 1 542 ? 16.562 40.625 21.484 1 92.56 542 ALA B C 1
ATOM 8898 O O . ALA B 1 542 ? 16.344 41.844 21.516 1 92.56 542 ALA B O 1
ATOM 8899 N N . ASP B 1 543 ? 17.781 40.094 21.422 1 93.38 543 ASP B N 1
ATOM 8900 C CA . ASP B 1 543 ? 18.969 40.906 21.359 1 93.38 543 ASP B CA 1
ATOM 8901 C C . ASP B 1 543 ? 19.094 41.594 20 1 93.38 543 ASP B C 1
ATOM 8903 O O . ASP B 1 543 ? 19.656 42.688 19.891 1 93.38 543 ASP B O 1
ATOM 8907 N N . LYS B 1 544 ? 18.672 40.906 19.031 1 94.62 544 LYS B N 1
ATOM 8908 C CA . LYS B 1 544 ? 18.703 41.406 17.672 1 94.62 544 LYS B CA 1
ATOM 8909 C C . LYS B 1 544 ? 17.469 40.938 16.891 1 94.62 544 LYS B C 1
ATOM 8911 O O . LYS B 1 544 ? 17.078 39.781 16.969 1 94.62 544 LYS B O 1
ATOM 8916 N N . ILE B 1 545 ? 16.875 41.875 16.188 1 95.88 545 ILE B N 1
ATOM 8917 C CA . ILE B 1 545 ? 15.703 41.562 15.367 1 95.88 545 ILE B CA 1
ATOM 8918 C C . ILE B 1 545 ? 16.016 41.875 13.898 1 95.88 545 ILE B C 1
ATOM 8920 O O . ILE B 1 545 ? 16.516 42.969 13.57 1 95.88 545 ILE B O 1
ATOM 8924 N N . PHE B 1 546 ? 15.82 40.938 13.086 1 95.31 546 PHE B N 1
ATOM 8925 C CA . PHE B 1 546 ? 15.977 41.094 11.641 1 95.31 546 PHE B CA 1
ATOM 8926 C C . PHE B 1 546 ? 14.617 41.156 10.961 1 95.31 546 PHE B C 1
ATOM 8928 O O . PHE B 1 546 ? 13.773 40.25 11.164 1 95.31 546 PHE B O 1
ATOM 8935 N N . VAL B 1 547 ? 14.391 42.156 10.164 1 94.94 547 VAL B N 1
ATOM 8936 C CA . VAL B 1 547 ? 13.148 42.281 9.406 1 94.94 547 VAL B CA 1
ATOM 8937 C C . VAL B 1 547 ? 13.375 41.844 7.957 1 94.94 547 VAL B C 1
ATOM 8939 O O . VAL B 1 547 ? 14.234 42.406 7.266 1 94.94 547 VAL B O 1
ATOM 8942 N N . LEU B 1 548 ? 12.586 40.875 7.547 1 93.19 548 LEU B N 1
ATOM 8943 C CA . LEU B 1 548 ? 12.727 40.312 6.207 1 93.19 548 LEU B CA 1
ATOM 8944 C C . LEU B 1 548 ? 11.609 40.781 5.293 1 93.19 548 LEU B C 1
ATOM 8946 O O . LEU B 1 548 ? 10.461 40.906 5.719 1 93.19 548 LEU B O 1
ATOM 8950 N N . GLU B 1 549 ? 11.969 41.062 4.105 1 90.94 549 GLU B N 1
ATOM 8951 C CA . GLU B 1 549 ? 11.023 41.406 3.047 1 90.94 549 GLU B CA 1
ATOM 8952 C C . GLU B 1 549 ? 11.508 40.875 1.693 1 90.94 549 GLU B C 1
ATOM 8954 O O . GLU B 1 549 ? 12.625 41.188 1.27 1 90.94 549 GLU B O 1
ATOM 8959 N N . LYS B 1 550 ? 10.695 40.188 1.056 1 86.56 550 LYS B N 1
ATOM 8960 C CA . LYS B 1 550 ? 10.961 39.625 -0.275 1 86.56 550 LYS B CA 1
ATOM 8961 C C . LYS B 1 550 ? 12.336 38.969 -0.334 1 86.56 550 LYS B C 1
ATOM 8963 O O . LYS B 1 550 ? 13.125 39.25 -1.242 1 86.56 550 LYS B O 1
ATOM 8968 N N . GLY B 1 551 ? 12.719 38.344 0.714 1 89.12 551 GLY B N 1
ATOM 8969 C CA . GLY B 1 551 ? 13.93 37.531 0.728 1 89.12 551 GLY B CA 1
ATOM 8970 C C . GLY B 1 551 ? 15.156 38.281 1.179 1 89.12 551 GLY B C 1
ATOM 8971 O O . GLY B 1 551 ? 16.25 37.719 1.227 1 89.12 551 GLY B O 1
ATOM 8972 N N . ASN B 1 552 ? 14.945 39.562 1.547 1 93.25 552 ASN B N 1
ATOM 8973 C CA . ASN B 1 552 ? 16.062 40.375 1.966 1 93.25 552 ASN B CA 1
ATOM 8974 C C . ASN B 1 552 ? 15.883 40.906 3.389 1 93.25 552 ASN B C 1
ATOM 8976 O O . ASN B 1 552 ? 14.75 41.094 3.846 1 93.25 552 ASN B O 1
ATOM 8980 N N . ILE B 1 553 ? 17.016 41.125 4.047 1 94.88 553 ILE B N 1
ATOM 8981 C CA . ILE B 1 553 ? 16.969 41.844 5.324 1 94.88 553 ILE B CA 1
ATOM 8982 C C . ILE B 1 553 ? 16.969 43.344 5.078 1 94.88 553 ILE B C 1
ATOM 8984 O O . ILE B 1 553 ? 17.938 43.906 4.555 1 94.88 553 ILE B O 1
ATOM 8988 N N . ILE B 1 554 ? 15.969 43.969 5.539 1 94.69 554 ILE B N 1
ATOM 8989 C CA . ILE B 1 554 ? 15.828 45.406 5.207 1 94.69 554 ILE B CA 1
ATOM 8990 C C . ILE B 1 554 ? 16.094 46.25 6.449 1 94.69 554 ILE B C 1
ATOM 8992 O O . ILE B 1 554 ? 16.422 47.438 6.34 1 94.69 554 ILE B O 1
ATOM 8996 N N . GLU B 1 555 ? 15.75 45.688 7.621 1 95.56 555 GLU B N 1
ATOM 8997 C CA . GLU B 1 555 ? 15.984 46.375 8.898 1 95.56 555 GLU B CA 1
ATOM 8998 C C . GLU B 1 555 ? 16.594 45.406 9.914 1 95.56 555 GLU B C 1
ATOM 9000 O O . GLU B 1 555 ? 16.375 44.188 9.852 1 95.56 555 GLU B O 1
ATOM 9005 N N . GLN B 1 556 ? 17.469 45.938 10.805 1 95.19 556 GLN B N 1
ATOM 9006 C CA . GLN B 1 556 ? 18 45.125 11.914 1 95.19 556 GLN B CA 1
ATOM 9007 C C . GLN B 1 556 ? 18.266 46.031 13.133 1 95.19 556 GLN B C 1
ATOM 9009 O O . GLN B 1 556 ? 18.625 47.188 13 1 95.19 556 GLN B O 1
ATOM 9014 N N . GLY B 1 557 ? 18.016 45.5 14.258 1 94.38 557 GLY B N 1
ATOM 9015 C CA . GLY B 1 557 ? 18.234 46.219 15.5 1 94.38 557 GLY B CA 1
ATOM 9016 C C . GLY B 1 557 ? 17.406 45.688 16.656 1 94.38 557 GLY B C 1
ATOM 9017 O O . GLY B 1 557 ? 16.844 44.594 16.578 1 94.38 557 GLY B O 1
ATOM 9018 N N . LYS B 1 558 ? 17.438 46.375 17.734 1 94.94 558 LYS B N 1
ATOM 9019 C CA . LYS B 1 558 ? 16.594 46.062 18.875 1 94.94 558 LYS B CA 1
ATOM 9020 C C . LYS B 1 558 ? 15.188 46.625 18.703 1 94.94 558 LYS B C 1
ATOM 9022 O O . LYS B 1 558 ? 14.953 47.438 17.797 1 94.94 558 LYS B O 1
ATOM 9027 N N . HIS B 1 559 ? 14.305 46.219 19.5 1 93.19 559 HIS B N 1
ATOM 9028 C CA . HIS B 1 559 ? 12.906 46.625 19.391 1 93.19 559 HIS B CA 1
ATOM 9029 C C . HIS B 1 559 ? 12.766 48.156 19.375 1 93.19 559 HIS B C 1
ATOM 9031 O O . HIS B 1 559 ? 12.172 48.688 18.438 1 93.19 559 HIS B O 1
ATOM 9037 N N . GLN B 1 560 ? 13.438 48.812 20.281 1 92.94 560 GLN B N 1
ATOM 9038 C CA . GLN B 1 560 ? 13.289 50.25 20.406 1 92.94 560 GLN B CA 1
ATOM 9039 C C . GLN B 1 560 ? 13.898 50.969 19.219 1 92.94 560 GLN B C 1
ATOM 9041 O O . GLN B 1 560 ? 13.312 51.906 18.688 1 92.94 560 GLN B O 1
ATOM 9046 N N . ASP B 1 561 ? 15.008 50.469 18.75 1 94.75 561 ASP B N 1
ATOM 9047 C CA . ASP B 1 561 ? 15.68 51.062 17.609 1 94.75 561 ASP B CA 1
ATOM 9048 C C . ASP B 1 561 ? 14.828 50.938 16.344 1 94.75 561 ASP B C 1
ATOM 9050 O O . ASP B 1 561 ? 14.758 51.875 15.539 1 94.75 561 ASP B O 1
ATOM 9054 N N . LEU B 1 562 ? 14.18 49.844 16.219 1 94.19 562 LEU B N 1
ATOM 9055 C CA . LEU B 1 562 ? 13.398 49.594 15.023 1 94.19 562 LEU B CA 1
ATOM 9056 C C . LEU B 1 562 ? 12.094 50.375 15.031 1 94.19 562 LEU B C 1
ATOM 9058 O O . LEU B 1 562 ? 11.586 50.781 13.984 1 94.19 562 LEU B O 1
ATOM 9062 N N . VAL B 1 563 ? 11.57 50.594 16.203 1 92.69 563 VAL B N 1
ATOM 9063 C CA . VAL B 1 563 ? 10.375 51.406 16.328 1 92.69 563 VAL B CA 1
ATOM 9064 C C . VAL B 1 563 ? 10.711 52.875 15.984 1 92.69 563 VAL B C 1
ATOM 9066 O O . VAL B 1 563 ? 9.938 53.531 15.297 1 92.69 563 VAL B O 1
ATOM 9069 N N . ASP B 1 564 ? 11.875 53.25 16.391 1 93.31 564 ASP B N 1
ATOM 9070 C CA . ASP B 1 564 ? 12.297 54.625 16.172 1 93.31 564 ASP B CA 1
ATOM 9071 C C . ASP B 1 564 ? 12.641 54.906 14.711 1 93.31 564 ASP B C 1
ATOM 9073 O O . ASP B 1 564 ? 12.516 56.031 14.227 1 93.31 564 ASP B O 1
ATOM 9077 N N . SER B 1 565 ? 12.945 53.906 14.023 1 93.44 565 SER B N 1
ATOM 9078 C CA . SER B 1 565 ? 13.359 54.062 12.633 1 93.44 565 SER B CA 1
ATOM 9079 C C . SER B 1 565 ? 12.156 54.219 11.711 1 93.44 565 SER B C 1
ATOM 9081 O O . SER B 1 565 ? 12.297 54.625 10.555 1 93.44 565 SER B O 1
ATOM 9083 N N . LYS B 1 566 ? 10.922 53.875 12.094 1 91.88 566 LYS B N 1
ATOM 9084 C CA . LYS B 1 566 ? 9.641 54.094 11.414 1 91.88 566 LYS B CA 1
ATOM 9085 C C . LYS B 1 566 ? 9.633 53.375 10.062 1 91.88 566 LYS B C 1
ATOM 9087 O O . LYS B 1 566 ? 9.203 53.969 9.055 1 91.88 566 LYS B O 1
ATOM 9092 N N . GLY B 1 567 ? 10.25 52.281 10.031 1 92.62 567 GLY B N 1
ATOM 9093 C CA . GLY B 1 567 ? 10.227 51.438 8.828 1 92.62 567 GLY B CA 1
ATOM 9094 C C . GLY B 1 567 ? 9.141 50.406 8.844 1 92.62 567 GLY B C 1
ATOM 9095 O O . GLY B 1 567 ? 8.055 50.625 9.383 1 92.62 567 GLY B O 1
ATOM 9096 N N . LEU B 1 568 ? 9.414 49.281 8.172 1 90.69 568 LEU B N 1
ATOM 9097 C CA . LEU B 1 568 ? 8.445 48.219 8.062 1 90.69 568 LEU B CA 1
ATOM 9098 C C . LEU B 1 568 ? 8.109 47.625 9.43 1 90.69 568 LEU B C 1
ATOM 9100 O O . LEU B 1 568 ? 6.957 47.312 9.703 1 90.69 568 LEU B O 1
ATOM 9104 N N . TYR B 1 569 ? 9.086 47.5 10.266 1 92.19 569 TYR B N 1
ATOM 9105 C CA . TYR B 1 569 ? 8.875 47 11.617 1 92.19 569 TYR B CA 1
ATOM 9106 C C . TYR B 1 569 ? 7.871 47.875 12.367 1 92.19 569 TYR B C 1
ATOM 9108 O O . TYR B 1 569 ? 6.969 47.344 13.031 1 92.19 569 TYR B O 1
ATOM 9116 N N . TYR B 1 570 ? 8.117 49.094 12.242 1 91.25 570 TYR B N 1
ATOM 9117 C CA . TYR B 1 570 ? 7.223 50.031 12.883 1 91.25 570 TYR B CA 1
ATOM 9118 C C . TYR B 1 570 ? 5.797 49.906 12.359 1 91.25 570 TYR B C 1
ATOM 9120 O O . TYR B 1 570 ? 4.84 49.938 13.141 1 91.25 570 TYR B O 1
ATOM 9128 N N . ALA B 1 571 ? 5.684 49.719 11.125 1 86.62 571 ALA B N 1
ATOM 9129 C CA . ALA B 1 571 ? 4.363 49.562 10.516 1 86.62 571 ALA B CA 1
ATOM 9130 C C . ALA B 1 571 ? 3.656 48.312 11.07 1 86.62 571 ALA B C 1
ATOM 9132 O O . ALA B 1 571 ? 2.459 48.375 11.359 1 86.62 571 ALA B O 1
ATOM 9133 N N . MET B 1 572 ? 4.414 47.281 11.164 1 86.75 572 MET B N 1
ATOM 9134 C CA . MET B 1 572 ? 3.852 46.031 11.68 1 86.75 572 MET B CA 1
ATOM 9135 C C . MET B 1 572 ? 3.479 46.188 13.156 1 86.75 572 MET B C 1
ATOM 9137 O O . MET B 1 572 ? 2.441 45.688 13.586 1 86.75 572 MET B O 1
ATOM 9141 N N . TRP B 1 573 ? 4.305 46.844 13.867 1 83.81 573 TRP B N 1
ATOM 9142 C CA . TRP B 1 573 ? 4.098 47.031 15.297 1 83.81 573 TRP B CA 1
ATOM 9143 C C . TRP B 1 573 ? 2.857 47.875 15.555 1 83.81 573 TRP B C 1
ATOM 9145 O O . TRP B 1 573 ? 2.043 47.562 16.422 1 83.81 573 TRP B O 1
ATOM 9155 N N . ARG B 1 574 ? 2.738 48.938 14.836 1 81.56 574 ARG B N 1
ATOM 9156 C CA . ARG B 1 574 ? 1.595 49.812 14.977 1 81.56 574 ARG B CA 1
ATOM 9157 C C . ARG B 1 574 ? 0.287 49.094 14.695 1 81.56 574 ARG B C 1
ATOM 9159 O O . ARG B 1 574 ? -0.715 49.312 15.383 1 81.56 574 ARG B O 1
ATOM 9166 N N . GLN B 1 575 ? 0.382 48.312 13.75 1 76.81 575 GLN B N 1
ATOM 9167 C CA . GLN B 1 575 ? -0.812 47.562 13.391 1 76.81 575 GLN B CA 1
ATOM 9168 C C . GLN B 1 575 ? -1.208 46.594 14.508 1 76.81 575 GLN B C 1
ATOM 9170 O O . GLN B 1 575 ? -2.395 46.344 14.727 1 76.81 575 GLN B O 1
ATOM 9175 N N . GLN B 1 576 ? -0.316 46.031 15.102 1 75.75 576 GLN B N 1
ATOM 9176 C CA . GLN B 1 576 ? -0.574 45.031 16.125 1 75.75 576 GLN B CA 1
ATOM 9177 C C . GLN B 1 576 ? -1.108 45.688 17.406 1 75.75 576 GLN B C 1
ATOM 9179 O O . GLN B 1 576 ? -1.896 45.062 18.125 1 75.75 576 GLN B O 1
ATOM 9184 N N . ILE B 1 577 ? -0.688 46.875 17.797 1 66.31 577 ILE B N 1
ATOM 9185 C CA . ILE B 1 577 ? -1.12 47.5 19.047 1 66.31 577 ILE B CA 1
ATOM 9186 C C . ILE B 1 577 ? -2.406 48.312 18.797 1 66.31 577 ILE B C 1
ATOM 9188 O O . ILE B 1 577 ? -2.967 48.906 19.719 1 66.31 577 ILE B O 1
ATOM 9192 N N . GLY B 1 578 ? -3.109 47.969 17.672 1 59.53 578 GLY B N 1
ATOM 9193 C CA . GLY B 1 578 ? -4.41 48.594 17.406 1 59.53 578 GLY B CA 1
ATOM 9194 C C . GLY B 1 578 ? -4.332 50.062 17.125 1 59.53 578 GLY B C 1
ATOM 9195 O O . GLY B 1 578 ? -5.336 50.781 17.219 1 59.53 578 GLY B O 1
ATOM 9196 N N . GLU B 1 579 ? -3.211 50.812 17.281 1 50.59 579 GLU B N 1
ATOM 9197 C CA . GLU B 1 579 ? -3.154 52.25 17.125 1 50.59 579 GLU B CA 1
ATOM 9198 C C . GLU B 1 579 ? -3.449 52.656 15.688 1 50.59 579 GLU B C 1
ATOM 9200 O O . GLU B 1 579 ? -2.762 52.25 14.758 1 50.59 579 GLU B O 1
ATOM 9205 N N . ARG B 1 580 ? -4.77 52.594 15.328 1 47.28 580 ARG B N 1
ATOM 9206 C CA . ARG B 1 580 ? -5.27 53.219 14.102 1 47.28 580 ARG B CA 1
ATOM 9207 C C . ARG B 1 580 ? -4.797 54.656 13.977 1 47.28 580 ARG B C 1
ATOM 9209 O O . ARG B 1 580 ? -4.938 55.438 14.914 1 47.28 580 ARG B O 1
ATOM 9216 N N . LYS B 1 581 ? -3.9 55.25 13.273 1 40.97 581 LYS B N 1
ATOM 9217 C CA . LYS B 1 581 ? -4.141 56.625 12.867 1 40.97 581 LYS B CA 1
ATOM 9218 C C . LYS B 1 581 ? -5.355 56.719 11.945 1 40.97 581 LYS B C 1
ATOM 9220 O O . LYS B 1 581 ? -5.555 55.875 11.078 1 40.97 581 LYS B O 1
#

Solvent-accessible surface area (backbone atoms only — not comparable to full-atom values): 58397 Å² total; per-residue (Å²): 107,67,68,59,50,58,56,48,57,77,43,43,69,50,49,49,50,18,51,50,23,35,48,51,15,41,54,30,49,54,47,39,34,49,46,53,9,50,40,37,35,52,60,50,76,34,38,73,80,36,67,96,32,65,68,61,43,54,50,51,53,49,50,44,50,51,51,37,50,53,35,46,47,52,16,48,53,26,40,44,49,16,52,51,37,45,47,51,51,38,49,52,43,33,48,49,50,42,44,51,46,50,46,46,66,64,35,39,40,55,73,62,53,43,78,47,50,45,47,32,54,52,48,51,46,52,46,31,32,56,32,46,39,53,36,55,48,42,45,52,71,44,52,48,33,47,54,51,42,49,52,53,51,36,57,58,35,40,74,75,40,54,72,62,25,52,59,62,56,54,49,55,60,55,50,52,57,60,50,56,64,56,42,55,60,49,38,55,52,46,53,52,48,52,51,52,50,36,50,49,45,29,51,51,36,48,50,53,69,41,38,68,61,33,54,46,40,41,35,45,66,58,50,42,50,56,54,39,51,54,50,50,54,46,46,55,51,51,56,52,45,48,54,53,49,42,50,46,47,48,54,42,45,50,50,48,51,51,51,49,49,53,49,52,53,53,46,52,52,34,40,74,70,64,77,45,54,67,20,56,46,50,19,54,52,47,47,47,55,70,54,46,52,58,60,47,50,43,58,58,48,47,53,39,45,42,51,24,46,54,32,44,48,56,50,47,54,56,66,67,44,68,58,50,89,70,42,91,73,48,49,82,66,81,73,69,43,32,42,36,37,44,45,27,19,30,58,53,90,93,45,92,54,60,43,29,47,59,34,63,51,75,46,45,50,37,37,35,38,26,42,34,47,52,64,77,16,26,65,70,59,48,51,35,43,71,59,59,53,42,74,63,76,37,57,46,46,24,46,63,84,36,49,54,75,38,31,43,62,54,68,53,15,59,33,38,15,65,25,51,64,72,51,76,48,59,65,42,24,52,44,55,54,42,32,67,74,37,74,85,62,49,72,66,53,52,51,49,24,31,51,56,32,66,37,55,66,58,48,70,66,28,87,52,43,53,66,28,70,30,25,53,62,29,60,71,47,47,68,32,52,38,30,28,52,36,43,16,40,24,55,63,53,67,34,33,36,35,37,32,35,37,52,51,45,64,34,15,56,64,58,35,50,51,40,49,50,38,49,54,65,66,55,34,72,76,20,27,32,40,39,33,41,58,55,63,82,78,46,51,83,28,68,32,35,38,32,31,49,80,15,27,74,78,46,73,37,34,54,69,58,38,49,70,63,63,45,70,62,23,54,44,50,38,58,65,64,63,61,74,129,108,66,66,60,49,58,55,47,58,78,43,43,69,50,49,50,51,18,50,50,24,36,47,51,16,40,54,31,49,53,46,39,33,48,45,51,10,50,40,37,37,54,61,49,76,33,40,72,81,36,68,95,32,64,67,62,44,52,51,50,54,49,49,44,51,52,51,37,50,53,36,46,48,52,17,47,54,26,41,43,49,15,52,48,38,44,47,50,50,38,50,54,43,31,49,50,50,41,44,50,47,51,46,44,67,63,37,39,40,56,74,62,53,44,78,46,51,46,46,33,55,52,48,51,46,52,46,29,32,54,31,47,39,52,37,55,48,41,45,52,72,44,52,48,32,48,54,52,40,51,52,52,51,35,57,58,35,40,74,74,39,54,71,62,25,51,59,61,56,55,51,54,60,55,51,51,57,58,50,55,63,56,40,54,61,48,34,56,53,46,50,52,47,51,51,52,49,35,50,49,44,28,50,52,36,48,51,53,69,41,38,67,61,33,55,46,42,42,36,44,66,59,52,41,52,56,55,40,53,53,50,50,53,46,46,53,52,51,55,54,46,48,54,54,51,43,50,46,46,48,53,42,45,49,51,47,52,50,50,48,51,53,50,52,50,52,45,53,52,35,39,73,72,64,76,44,54,68,21,56,46,49,20,54,54,46,47,47,54,70,56,45,52,58,58,48,50,44,59,57,49,48,50,40,45,42,49,24,47,53,32,44,49,54,51,48,56,58,66,68,45,69,59,50,89,68,42,94,74,49,48,84,67,81,75,68,44,30,42,37,37,43,45,26,21,31,58,52,89,93,45,91,53,59,44,29,45,60,33,64,51,75,47,45,52,38,38,34,36,26,44,35,45,51,64,77,15,27,65,69,58,50,49,35,42,72,59,60,52,44,73,63,78,37,58,47,47,23,45,61,85,37,49,53,76,39,30,44,61,52,67,53,15,58,34,39,14,64,26,50,62,72,51,77,50,59,65,42,26,53,44,55,54,43,32,68,74,37,75,84,61,49,71,67,54,51,52,50,24,32,51,57,33,67,36,55,67,59,48,69,65,27,87,52,42,53,65,26,70,30,25,52,63,28,61,71,46,48,69,30,51,39,30,26,52,35,44,15,40,23,56,64,53,66,35,33,36,35,36,32,35,38,53,53,44,65,35,15,54,64,58,35,49,52,40,48,50,39,49,55,64,67,56,33,72,77,21,28,34,39,38,33,42,58,55,63,82,78,46,51,82,30,69,33,34,37,33,30,49,79,14,27,73,78,47,73,36,35,54,67,58,37,48,70,62,64,43,70,62,24,53,44,50,38,59,64,65,63,61,72,131

Sequence (1162 aa):
MNLLYIYLKKHYKLLAVALFMAALNICFSLSDSVITGKLMQDCGVGIAKYKGNEIGFIKSVGFWLSLSVLIAMISRITKNFQDYFTNIVIQRTGAAMYTDGIKKSLDLPFAQFEDQRSGETLNKLQKVRIDSEKLINLSISLVFQTVVGFIFVFIYIARIDVKIALIFIVTAPIIGLVSSYLGKKIKEVSKTIVRQTNALAGATTESLRNIELVKSLGLTHQEENRLNLNTLKILKLELQKIRYIRSLSFIQGTTVHFMRTLVVFTLYYFVFQGKIVVGDLLTMTFFTFFIFNPLQEMSQFIIVKNETKVSLDNFKNLLEKESEYKPSNPTKIGTIEKLSFNNVSFQHQSANFKAVEHISFDIKKGETVAFVGPSGSGKTTLVKLLVGLYKPIDGTISYNDVDEKEVDLIELRKQLGFVTQDAQLFSGTIKENLLFVKPNATDEELLHALEQASCQNLLKRAENGLDTTIGEGGIKVSGGEKQRLSIARAILRHPNLLIFDEATSALDSITEEAINETIKSISNQERITVLIAHRLSTIMHADKIFVLEKGNIIEQGKHQDLVDSKGLYYAMWRQQIGERKMNLLYIYLKKHYKLLAVALFMAALNICFSLSDSVITGKLMQDCGVGIAKYKGNEIGFIKSVGFWLSLSVLIAMISRITKNFQDYFTNIVIQRTGAAMYTDGIKKSLDLPFAQFEDQRSGETLNKLQKVRIDSEKLINLSISLVFQTVVGFIFVFIYIARIDVKIALIFIVTAPIIGLVSSYLGKKIKEVSKTIVRQTNALAGATTESLRNIELVKSLGLTHQEENRLNLNTLKILKLELQKIRYIRSLSFIQGTTVHFMRTLVVFTLYYFVFQGKIVVGDLLTMTFFTFFIFNPLQEMSQFIIVKNETKVSLDNFKNLLEKESEYKPSNPTKIGTIEKLSFNNVSFQHQSANFKAVEHISFDIKKGETVAFVGPSGSGKTTLVKLLVGLYKPIDGTISYNDVDEKEVDLIELRKQLGFVTQDAQLFSGTIKENLLF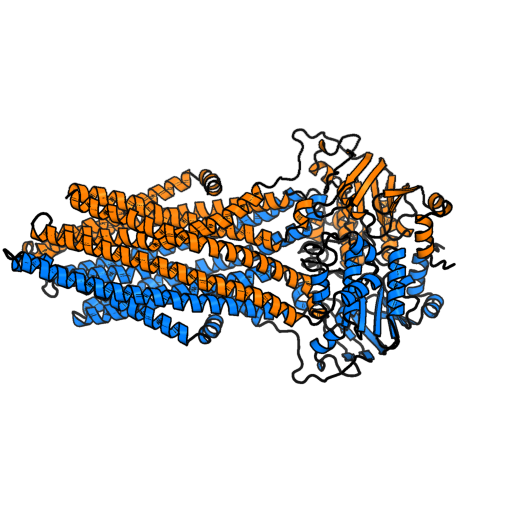VKPNATDEELLHALEQASCQNLLKRAENGLDTTIGEGGIKVSGGEKQRLSIARAILRHPNLLIFDEATSALDSITEEAINETIKSISNQERITVLIAHRLSTIMHADKIFVLEKGNIIEQGKHQDLVDSKGLYYAMWRQQIGERK

Organism: Flavobacterium indicum (strain DSM 17447 / CIP 109464 / GPTSA100-9) (NCBI:txid1094466)

pLDDT: mean 88.92, std 7.14, range [40.31, 97.94]

InterPro domains:
  IPR003439 ABC transporter-like, ATP-binding domain [PF00005] (357-505)
  IPR003439 ABC transporter-like, ATP-binding domain [PS50893] (339-575)
  IPR003593 AAA+ ATPase domain [SM00382] (365-552)
  IPR011527 ABC transporter type 1, transmembrane domain [PF00664] (16-295)
  IPR011527 ABC transporter type 1, transmembrane domain [PS50929] (16-302)
  IPR017871 ABC transporter-like, conserved site [PS00211] (477-491)
  IPR027417 P-loop containing nucleoside triphosphate hydrolase [G3DSA:3.40.50.300] (334-579)
  IPR027417 P-loop containing nucleoside triphosphate hydrolase [SSF52540] (335-576)
  IPR036640 ABC transporter type 1, transmembrane domain superfamily [G3DSA:1.20.1560.10] (1-325)
  IPR036640 A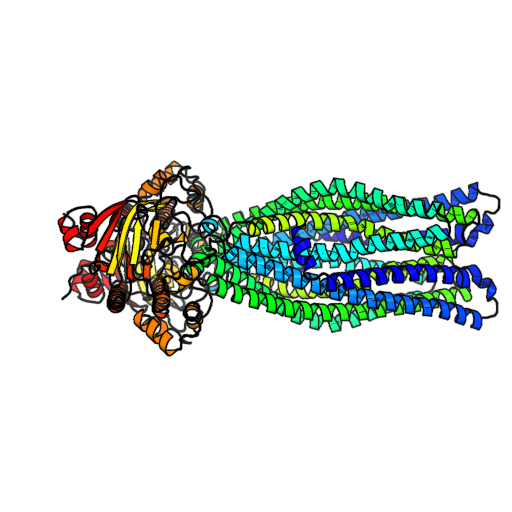BC transporter type 1, transmembrane domain superfamily [SSF90123] (6-327)
  IPR039421 Type 1 protein exporter [PTHR24221] (67-572)

Secondary structure (DSSP, 8-state):
-HHHHHHHHTTHHHHHHHHHHHHHHHHHHHHHHHHHHHHIIIIIITGGGGTT-HHHHHHHHHHHHHHHHHHHHHHHHHHHHHHHHHHHHHHHHHHHHHHHHHHHHHHS-HHHHTT--HHHHHHHHHHHHHHHHHHHHHIIIIIIHHHHHHHHHHHHHHHH-HHHHHHHHHHHHHHHHHHHHHHHHHHHHHHHHHHHHHHHHHHHHHHHHTHHHHHHTT-HHHHHHHHHHHHHHHHHHHHHHHHHHHHHHHHHHHHHHHHHHHHHHHHHHHHHTTSS-HHHHHHHHHHHHHHHHHHHTHHHHHHHHHHHHHHHHHHHHHHHSPPPP--SSPBP--S--EEEEEEEEEE-TT-SSEEEEEEEEEEETT-EEEEE-STTSSHHHHHHHHTTSS--SEEEEEETTEEGGGB-HHHHHTTEEEE-SS----SSBHHHHHHTT-TT--HHHHHHHHHHTT-HHHHHH-TTGGG-B--GGGTTS-HHHHHHHHHHHHHHT--SEEEEESTTTTS-HHHHHHHHHHHHHH--TTSEEEEE-S-GGGSTT-SEEEEEETTEEEEEE-HHHHHHTTSHHHHHHHHHTT---/-HHHHHHHHTTHHHHHHHHHHHHHHHHHHHHHHHHHHHHIIIIIITGGGGTT-HHHHHHHHHHHHHHHHHHHHHHHHHHHHHHHHHHHHHHHHHHHHHHHHHHHHHHS-HHHHTT--HHHHHHHHHHHHHHHHHHHHHIIIIIIHHHHHHHHHHHHHHHH-HHHHHHHHHHHHHHHHHHHHHHHHHHHHHHHHHHHHHHHHHHHHHHHHTHHHHHHTT-HHHHHHHHHHHHHHHHHHHHHHHHHHHHHHHHHHHHHHHHHHHHHHHHHHHHHTTSS-HHHHHHHHHHHHHHHHHHHTHHHHHHHHHHHHHHHHHHHHHHHSPPPP--SSPBP--S--EEEEEEEEEE-TT-SSEEEEEEEEEEETT-EEEEE-STTSSHHHHHHHHTTSS--SEEEEEETTEEGGGB-HHHHHTTEEEE-SS----SSBHHHHHHTT-TT--HHHHHHHHHHTT-HHHHHH-TTGGG-B--GGGTTS-HHHHHHHHHHHHHHT--SEEEEESTTTTS-HHHHHHHHHHHHHH--TTSEEEEE-S-GGGGTT-SEEEEEETTEEEEEE-HHHHHHHTSHHHHHHHHHTT---

Radius of gyration: 37.45 Å; Cα contacts (8 Å, |Δi|>4): 1925; chains: 2; bounding box: 73×126×81 Å

Nearest PDB structures (foldseek):
  3b5z-assembly2_C  TM=8.508E-01  e=1.572E-33  Salmonella enterica subsp. enterica serovar Typhimurium
  6bpp-assembly1_B  TM=7.983E-01  e=5.078E-32  Escherichia coli CFT073
  6bl6-assembly1_A  TM=6.982E-01  e=1.494E-33  Salmonella enterica subsp. enterica serovar Typhimurium str. LT2
  8tsr-assembly1_B  TM=6.745E-01  e=7.877E-33  Escherichia coli
  7mew-assembly1_B  TM=6.932E-01  e=2.284E-28  Escherichia coli